Protein 8ZXK (pdb70)

Nearest PDB structures (foldseek):
  8zw8-assembly1_B  TM=9.948E-01  e=1.947E-59  Myroides profundi
  2wit-assembly1_C  TM=9.450E-01  e=7.156E-29  Corynebacterium glutamicum
  4c7r-assembly1_C  TM=9.406E-01  e=2.199E-28  Corynebacterium glutamicum
  4doj-assembly1_C  TM=9.484E-01  e=4.784E-28  Corynebacterium glutamicum
  4llh-assembly1_B  TM=9.211E-01  e=1.674E-24  Corynebacterium glutamicum ATCC 13032

Structure (mmCIF, N/CA/C/O backbone):
data_8ZXK
#
_entry.id   8ZXK
#
_cell.length_a   1.00
_cell.length_b   1.00
_cell.length_c   1.00
_cell.angle_alpha   90.00
_cell.angle_beta   90.00
_cell.angle_gamma   90.00
#
_symmetry.space_group_name_H-M   'P 1'
#
loop_
_entity.id
_entity.type
_entity.pdbx_description
1 polymer 'Trimethylamine transporter'
2 non-polymer N,N-dimethylmethanamine
#
loop_
_atom_site.group_PDB
_atom_site.id
_atom_site.type_symbol
_atom_site.label_atom_id
_atom_site.label_alt_id
_atom_site.label_comp_id
_atom_site.label_asym_id
_atom_site.label_entity_id
_atom_site.label_seq_id
_atom_site.pdbx_PDB_ins_code
_atom_site.Cartn_x
_atom_site.Cartn_y
_atom_site.Cartn_z
_atom_site.occupancy
_atom_site.B_iso_or_equiv
_atom_site.auth_seq_id
_atom_site.auth_comp_id
_atom_site.auth_asym_id
_atom_site.auth_atom_id
_atom_site.pdbx_PDB_model_num
ATOM 1 N N . ASN A 1 10 ? 80.560 141.074 120.395 1.00 21.77 10 ASN A N 1
ATOM 2 C CA . ASN A 1 10 ? 81.956 141.391 120.672 1.00 23.01 10 ASN A CA 1
ATOM 3 C C . ASN A 1 10 ? 82.485 140.563 121.838 1.00 22.29 10 ASN A C 1
ATOM 4 O O . ASN A 1 10 ? 82.554 141.038 122.971 1.00 21.74 10 ASN A O 1
ATOM 9 N N . LEU A 1 11 ? 82.857 139.319 121.549 1.00 22.36 11 LEU A N 1
ATOM 10 C CA . LEU A 1 11 ? 83.375 138.378 122.537 1.00 22.20 11 LEU A CA 1
ATOM 11 C C . LEU A 1 11 ? 84.617 137.680 121.998 1.00 20.68 11 LEU A C 1
ATOM 12 O O . LEU A 1 11 ? 84.752 136.456 122.055 1.00 21.30 11 LEU A O 1
ATOM 17 N N . VAL A 1 12 ? 85.549 138.463 121.456 1.00 16.52 12 VAL A N 1
ATOM 18 C CA . VAL A 1 12 ? 86.765 137.903 120.877 1.00 18.05 12 VAL A CA 1
ATOM 19 C C . VAL A 1 12 ? 87.651 137.386 122.001 1.00 17.58 12 VAL A C 1
ATOM 20 O O . VAL A 1 12 ? 88.311 138.165 122.697 1.00 16.31 12 VAL A O 1
ATOM 24 N N . ILE A 1 13 ? 87.673 136.065 122.181 1.00 16.75 13 ILE A N 1
ATOM 25 C CA . ILE A 1 13 ? 88.411 135.416 123.257 1.00 17.29 13 ILE A CA 1
ATOM 26 C C . ILE A 1 13 ? 88.999 134.112 122.735 1.00 17.66 13 ILE A C 1
ATOM 27 O O . ILE A 1 13 ? 88.621 133.608 121.676 1.00 18.30 13 ILE A O 1
ATOM 32 N N . ASN A 1 14 ? 89.942 133.569 123.502 1.00 17.16 14 ASN A N 1
ATOM 33 C CA . ASN A 1 14 ? 90.385 132.198 123.319 1.00 14.79 14 ASN A CA 1
ATOM 34 C C . ASN A 1 14 ? 89.640 131.344 124.331 1.00 16.68 14 ASN A C 1
ATOM 35 O O . ASN A 1 14 ? 89.878 131.494 125.540 1.00 17.55 14 ASN A O 1
ATOM 40 N N . PRO A 1 15 ? 88.727 130.472 123.908 1.00 18.59 15 PRO A N 1
ATOM 41 C CA . PRO A 1 15 ? 87.833 129.800 124.865 1.00 14.78 15 PRO A CA 1
ATOM 42 C C . PRO A 1 15 ? 88.604 129.044 125.935 1.00 14.56 15 PRO A C 1
ATOM 43 O O . PRO A 1 15 ? 88.459 129.357 127.128 1.00 14.79 15 PRO A O 1
ATOM 47 N N . PRO A 1 16 ? 89.460 128.052 125.577 1.00 16.34 16 PRO A N 1
ATOM 48 C CA . PRO A 1 16 ? 90.095 127.276 126.646 1.00 15.58 16 PRO A CA 1
ATOM 49 C C . PRO A 1 16 ? 91.363 127.936 127.157 1.00 14.35 16 PRO A C 1
ATOM 50 O O . PRO A 1 16 ? 92.353 127.263 127.458 1.00 16.02 16 PRO A O 1
ATOM 54 N N . VAL A 1 17 ? 91.333 129.262 127.259 1.00 12.83 17 VAL A N 1
ATOM 55 C CA . VAL A 1 17 ? 92.310 130.031 128.019 1.00 12.89 17 VAL A CA 1
ATOM 56 C C . VAL A 1 17 ? 91.519 130.980 128.904 1.00 12.82 17 VAL A C 1
ATOM 57 O O . VAL A 1 17 ? 91.669 130.984 130.129 1.00 15.75 17 VAL A O 1
ATOM 61 N N . PHE A 1 18 ? 90.655 131.777 128.271 1.00 13.95 18 PHE A N 1
ATOM 62 C CA . PHE A 1 18 ? 89.821 132.729 128.996 1.00 17.85 18 PHE A CA 1
ATOM 63 C C . PHE A 1 18 ? 88.923 132.019 130.001 1.00 19.46 18 PHE A C 1
ATOM 64 O O . PHE A 1 18 ? 88.921 132.351 131.195 1.00 16.08 18 PHE A O 1
ATOM 72 N N . ILE A 1 19 ? 88.166 131.020 129.536 1.00 17.91 19 ILE A N 1
ATOM 73 C CA . ILE A 1 19 ? 87.224 130.332 130.415 1.00 16.49 19 ILE A CA 1
ATOM 74 C C . ILE A 1 19 ? 87.963 129.621 131.539 1.00 13.43 19 ILE A C 1
ATOM 75 O O . ILE A 1 19 ? 87.558 129.686 132.705 1.00 14.08 19 ILE A O 1
ATOM 80 N N . THR A 1 20 ? 89.060 128.937 131.211 1.00 10.23 20 THR A N 1
ATOM 81 C CA . THR A 1 20 ? 89.792 128.185 132.225 1.00 14.55 20 THR A CA 1
ATOM 82 C C . THR A 1 20 ? 90.400 129.111 133.273 1.00 15.07 20 THR A C 1
ATOM 83 O O . THR A 1 20 ? 90.304 128.848 134.478 1.00 13.63 20 THR A O 1
ATOM 87 N N . SER A 1 21 ? 91.037 130.201 132.834 1.00 13.83 21 SER A N 1
ATOM 88 C CA . SER A 1 21 ? 91.646 131.127 133.780 1.00 13.01 21 SER A CA 1
ATOM 89 C C . SER A 1 21 ? 90.595 131.761 134.678 1.00 13.75 21 SER A C 1
ATOM 90 O O . SER A 1 21 ? 90.798 131.880 135.894 1.00 10.43 21 SER A O 1
ATOM 93 N N . ILE A 1 22 ? 89.458 132.162 134.102 1.00 13.00 22 ILE A N 1
ATOM 94 C CA . ILE A 1 22 ? 88.379 132.711 134.917 1.00 14.72 22 ILE A CA 1
ATOM 95 C C . ILE A 1 22 ? 87.897 131.676 135.923 1.00 15.87 22 ILE A C 1
ATOM 96 O O . ILE A 1 22 ? 87.647 131.995 137.091 1.00 11.03 22 ILE A O 1
ATOM 101 N N . LEU A 1 23 ? 87.762 130.420 135.491 1.00 16.99 23 LEU A N 1
ATOM 102 C CA . LEU A 1 23 ? 87.267 129.379 136.384 1.00 17.58 23 LEU A CA 1
ATOM 103 C C . LEU A 1 23 ? 88.212 129.163 137.560 1.00 15.71 23 LEU A C 1
ATOM 104 O O . LEU A 1 23 ? 87.772 129.087 138.711 1.00 17.55 23 LEU A O 1
ATOM 109 N N . LEU A 1 24 ? 89.519 129.069 137.295 1.00 11.03 24 LEU A N 1
ATOM 110 C CA . LEU A 1 24 ? 90.462 128.888 138.398 1.00 11.86 24 LEU A CA 1
ATOM 111 C C . LEU A 1 24 ? 90.495 130.104 139.318 1.00 15.97 24 LEU A C 1
ATOM 112 O O . LEU A 1 24 ? 90.567 129.956 140.546 1.00 15.71 24 LEU A O 1
ATOM 117 N N . ILE A 1 25 ? 90.444 131.314 138.753 1.00 16.06 25 ILE A N 1
ATOM 118 C CA . ILE A 1 25 ? 90.480 132.516 139.583 1.00 13.80 25 ILE A CA 1
ATOM 119 C C . ILE A 1 25 ? 89.259 132.568 140.495 1.00 16.18 25 ILE A C 1
ATOM 120 O O . ILE A 1 25 ? 89.372 132.810 141.703 1.00 15.34 25 ILE A O 1
ATOM 125 N N . VAL A 1 26 ? 88.074 132.313 139.933 1.00 13.13 26 VAL A N 1
ATOM 126 C CA . VAL A 1 26 ? 86.852 132.336 140.730 1.00 12.86 26 VAL A CA 1
ATOM 127 C C . VAL A 1 26 ? 86.848 131.205 141.749 1.00 10.40 26 VAL A C 1
ATOM 128 O O . VAL A 1 26 ? 86.370 131.380 142.874 1.00 12.71 26 VAL A O 1
ATOM 132 N N . ALA A 1 27 ? 87.380 130.034 141.387 1.00 7.74 27 ALA A N 1
ATOM 133 C CA . ALA A 1 27 ? 87.439 128.929 142.335 1.00 10.35 27 ALA A CA 1
ATOM 134 C C . ALA A 1 27 ? 88.319 129.273 143.528 1.00 10.04 27 ALA A C 1
ATOM 135 O O . ALA A 1 27 ? 87.946 129.012 144.677 1.00 11.30 27 ALA A O 1
ATOM 137 N N . LEU A 1 28 ? 89.487 129.869 143.278 1.00 10.12 28 LEU A N 1
ATOM 138 C CA . LEU A 1 28 ? 90.349 130.259 144.389 1.00 13.03 28 LEU A CA 1
ATOM 139 C C . LEU A 1 28 ? 89.692 131.353 145.223 1.00 12.10 28 LEU A C 1
ATOM 140 O O . LEU A 1 28 ? 89.781 131.340 146.457 1.00 9.90 28 LEU A O 1
ATOM 145 N N . ILE A 1 29 ? 89.021 132.306 144.571 1.00 11.57 29 ILE A N 1
ATOM 146 C CA . ILE A 1 29 ? 88.346 133.372 145.309 1.00 12.43 29 ILE A CA 1
ATOM 147 C C . ILE A 1 29 ? 87.285 132.787 146.234 1.00 13.77 29 ILE A C 1
ATOM 148 O O . ILE A 1 29 ? 87.192 133.153 147.413 1.00 13.27 29 ILE A O 1
ATOM 153 N N . LEU A 1 30 ? 86.476 131.860 145.711 1.00 12.82 30 LEU A N 1
ATOM 154 C CA . LEU A 1 30 ? 85.435 131.226 146.513 1.00 13.45 30 LEU A CA 1
ATOM 155 C C . LEU A 1 30 ? 86.030 130.402 147.647 1.00 13.80 30 LEU A C 1
ATOM 156 O O . LEU A 1 30 ? 85.501 130.406 148.764 1.00 15.14 30 LEU A O 1
ATOM 161 N N . THR A 1 31 ? 87.122 129.684 147.379 1.00 12.53 31 THR A N 1
ATOM 162 C CA . THR A 1 31 ? 87.787 128.933 148.438 1.00 15.62 31 THR A CA 1
ATOM 163 C C . THR A 1 31 ? 88.275 129.864 149.540 1.00 16.96 31 THR A C 1
ATOM 164 O O . THR A 1 31 ? 88.156 129.551 150.731 1.00 17.06 31 THR A O 1
ATOM 168 N N . CYS A 1 32 ? 88.816 131.022 149.160 1.00 16.78 32 CYS A N 1
ATOM 169 C CA . CYS A 1 32 ? 89.339 131.957 150.150 1.00 15.69 32 CYS A CA 1
ATOM 170 C C . CYS A 1 32 ? 88.224 132.580 150.982 1.00 18.08 32 CYS A C 1
ATOM 171 O O . CYS A 1 32 ? 88.367 132.726 152.201 1.00 19.58 32 CYS A O 1
ATOM 174 N N . VAL A 1 33 ? 87.110 132.958 150.354 1.00 17.00 33 VAL A N 1
ATOM 175 C CA . VAL A 1 33 ? 86.061 133.632 151.117 1.00 16.16 33 VAL A CA 1
ATOM 176 C C . VAL A 1 33 ? 85.232 132.643 151.936 1.00 17.08 33 VAL A C 1
ATOM 177 O O . VAL A 1 33 ? 84.986 132.881 153.124 1.00 18.81 33 VAL A O 1
ATOM 181 N N . LEU A 1 34 ? 84.805 131.529 151.337 1.00 17.45 34 LEU A N 1
ATOM 182 C CA . LEU A 1 34 ? 83.936 130.585 152.028 1.00 18.30 34 LEU A CA 1
ATOM 183 C C . LEU A 1 34 ? 84.652 129.812 153.126 1.00 19.14 34 LEU A C 1
ATOM 184 O O . LEU A 1 34 ? 83.987 129.289 154.026 1.00 21.03 34 LEU A O 1
ATOM 189 N N . PHE A 1 35 ? 85.984 129.725 153.075 1.00 15.66 35 PHE A N 1
ATOM 190 C CA . PHE A 1 35 ? 86.793 129.023 154.072 1.00 16.28 35 PHE A CA 1
ATOM 191 C C . PHE A 1 35 ? 87.729 130.043 154.712 1.00 17.68 35 PHE A C 1
ATOM 192 O O . PHE A 1 35 ? 88.909 130.130 154.341 1.00 19.38 35 PHE A O 1
ATOM 200 N N . PRO A 1 36 ? 87.237 130.841 155.672 1.00 17.20 36 PRO A N 1
ATOM 201 C CA . PRO A 1 36 ? 88.087 131.875 156.283 1.00 16.84 36 PRO A CA 1
ATOM 202 C C . PRO A 1 36 ? 89.332 131.320 156.959 1.00 17.74 36 PRO A C 1
ATOM 203 O O . PRO A 1 36 ? 90.453 131.715 156.626 1.00 20.28 36 PRO A O 1
ATOM 207 N N . GLU A 1 37 ? 89.146 130.407 157.912 1.00 19.43 37 GLU A N 1
ATOM 208 C CA . GLU A 1 37 ? 90.253 129.921 158.725 1.00 22.14 37 GLU A CA 1
ATOM 209 C C . GLU A 1 37 ? 90.954 128.706 158.134 1.00 21.17 37 GLU A C 1
ATOM 210 O O . GLU A 1 37 ? 92.135 128.491 158.427 1.00 18.09 37 GLU A O 1
ATOM 216 N N . LYS A 1 38 ? 90.260 127.904 157.324 1.00 16.68 38 LYS A N 1
ATOM 217 C CA . LYS A 1 38 ? 90.905 126.750 156.705 1.00 17.52 38 LYS A CA 1
ATOM 218 C C . LYS A 1 38 ? 91.978 127.185 155.715 1.00 19.92 38 LYS A C 1
ATOM 219 O O . LYS A 1 38 ? 93.073 126.608 155.679 1.00 20.25 38 LYS A O 1
ATOM 225 N N . VAL A 1 39 ? 91.685 128.207 154.908 1.00 16.49 39 VAL A N 1
ATOM 226 C CA . VAL A 1 39 ? 92.668 128.705 153.953 1.00 14.91 39 VAL A CA 1
ATOM 227 C C . VAL A 1 39 ? 93.842 129.352 154.679 1.00 16.23 39 VAL A C 1
ATOM 228 O O . VAL A 1 39 ? 94.994 129.235 154.238 1.00 16.97 39 VAL A O 1
ATOM 232 N N . GLY A 1 40 ? 93.583 130.010 155.812 1.00 12.23 40 GLY A N 1
ATOM 233 C CA . GLY A 1 40 ? 94.625 130.666 156.581 1.00 13.32 40 GLY A CA 1
ATOM 234 C C . GLY A 1 40 ? 95.641 129.720 157.180 1.00 16.59 40 GLY A C 1
ATOM 235 O O . GLY A 1 40 ? 96.697 130.177 157.633 1.00 19.42 40 GLY A O 1
ATOM 236 N N . VAL A 1 41 ? 95.344 128.424 157.210 1.00 13.50 41 VAL A N 1
ATOM 237 C CA . VAL A 1 41 ? 96.323 127.419 157.596 1.00 13.93 41 VAL A CA 1
ATOM 238 C C . VAL A 1 41 ? 96.782 126.575 156.412 1.00 14.28 41 VAL A C 1
ATOM 239 O O . VAL A 1 41 ? 97.894 126.027 156.461 1.00 16.07 41 VAL A O 1
ATOM 243 N N . TRP A 1 42 ? 95.977 126.457 155.353 1.00 15.59 42 TRP A N 1
ATOM 244 C CA . TRP A 1 42 ? 96.403 125.682 154.192 1.00 15.33 42 TRP A CA 1
ATOM 245 C C . TRP A 1 42 ? 97.466 126.423 153.388 1.00 14.09 42 TRP A C 1
ATOM 246 O O . TRP A 1 42 ? 98.473 125.830 152.984 1.00 14.18 42 TRP A O 1
ATOM 257 N N . PHE A 1 43 ? 97.257 127.717 153.136 1.00 14.24 43 PHE A N 1
ATOM 258 C CA . PHE A 1 43 ? 98.214 128.473 152.328 1.00 12.59 43 PHE A CA 1
ATOM 259 C C . PHE A 1 43 ? 99.598 128.582 152.955 1.00 12.73 43 PHE A C 1
ATOM 260 O O . PHE A 1 43 ? 100.588 128.343 152.241 1.00 11.74 43 PHE A O 1
ATOM 268 N N . PRO A 1 44 ? 99.761 128.957 154.232 1.00 12.23 44 PRO A N 1
ATOM 269 C CA . PRO A 1 44 ? 101.126 129.005 154.783 1.00 12.48 44 PRO A CA 1
ATOM 270 C C . PRO A 1 44 ? 101.832 127.662 154.746 1.00 11.06 44 PRO A C 1
ATOM 271 O O . PRO A 1 44 ? 103.037 127.608 154.472 1.00 10.18 44 PRO A O 1
ATOM 275 N N . ALA A 1 45 ? 101.105 126.569 154.988 1.00 10.53 45 ALA A N 1
ATOM 276 C CA . ALA A 1 45 ? 101.715 125.245 154.928 1.00 9.83 45 ALA A CA 1
ATOM 277 C C . ALA A 1 45 ? 102.172 124.908 153.515 1.00 8.40 45 ALA A C 1
ATOM 278 O O . ALA A 1 45 ? 103.277 124.388 153.323 1.00 10.03 45 ALA A O 1
ATOM 280 N N . ALA A 1 46 ? 101.336 125.192 152.514 1.00 5.30 46 ALA A N 1
ATOM 281 C CA . ALA A 1 46 ? 101.717 124.912 151.133 1.00 5.46 46 ALA A CA 1
ATOM 282 C C . ALA A 1 46 ? 102.906 125.760 150.704 1.00 7.90 46 ALA A C 1
ATOM 283 O O . ALA A 1 46 ? 103.816 125.265 150.028 1.00 10.60 46 ALA A O 1
ATOM 285 N N . GLN A 1 47 ? 102.915 127.040 151.084 1.00 9.15 47 GLN A N 1
ATOM 286 C CA . GLN A 1 47 ? 104.045 127.899 150.748 1.00 6.53 47 GLN A CA 1
ATOM 287 C C . GLN A 1 47 ? 105.324 127.410 151.411 1.00 6.16 47 GLN A C 1
ATOM 288 O O . GLN A 1 47 ? 106.386 127.380 150.778 1.00 6.01 47 GLN A O 1
ATOM 294 N N . LEU A 1 48 ? 105.243 127.018 152.686 1.00 6.57 48 LEU A N 1
ATOM 295 C CA . LEU A 1 48 ? 106.416 126.489 153.372 1.00 5.12 48 LEU A CA 1
ATOM 296 C C . LEU A 1 48 ? 106.918 125.219 152.704 1.00 6.99 48 LEU A C 1
ATOM 297 O O . LEU A 1 48 ? 108.127 125.048 152.513 1.00 6.78 48 LEU A O 1
ATOM 302 N N . ALA A 1 49 ? 106.005 124.317 152.338 1.00 6.31 49 ALA A N 1
ATOM 303 C CA . ALA A 1 49 ? 106.408 123.080 151.679 1.00 5.22 49 ALA A CA 1
ATOM 304 C C . ALA A 1 49 ? 107.099 123.366 150.354 1.00 4.08 49 ALA A C 1
ATOM 305 O O . ALA A 1 49 ? 108.174 122.823 150.071 1.00 9.50 49 ALA A O 1
ATOM 307 N N . VAL A 1 50 ? 106.506 124.239 149.535 1.00 3.63 50 VAL A N 1
ATOM 308 C CA . VAL A 1 50 ? 107.079 124.534 148.224 1.00 3.89 50 VAL A CA 1
ATOM 309 C C . VAL A 1 50 ? 108.448 125.184 148.376 1.00 1.53 50 VAL A C 1
ATOM 310 O O . VAL A 1 50 ? 109.413 124.800 147.705 1.00 0.21 50 VAL A O 1
ATOM 314 N N . THR A 1 51 ? 108.558 126.172 149.269 1.00 4.24 51 THR A N 1
ATOM 315 C CA . THR A 1 51 ? 109.833 126.857 149.456 1.00 3.11 51 THR A CA 1
ATOM 316 C C . THR A 1 51 ? 110.902 125.897 149.958 1.00 4.46 51 THR A C 1
ATOM 317 O O . THR A 1 51 ? 111.995 125.821 149.389 1.00 3.85 51 THR A O 1
ATOM 321 N N . SER A 1 52 ? 110.587 125.120 150.998 1.00 4.94 52 SER A N 1
ATOM 322 C CA . SER A 1 52 ? 111.572 124.211 151.570 1.00 0.15 52 SER A CA 1
ATOM 323 C C . SER A 1 52 ? 112.014 123.161 150.560 1.00 3.45 52 SER A C 1
ATOM 324 O O . SER A 1 52 ? 113.201 122.820 150.490 1.00 6.91 52 SER A O 1
ATOM 327 N N . ASN A 1 53 ? 111.081 122.637 149.764 1.00 2.38 53 ASN A N 1
ATOM 328 C CA . ASN A 1 53 ? 111.416 121.552 148.855 1.00 0.85 53 ASN A CA 1
ATOM 329 C C . ASN A 1 53 ? 112.042 122.022 147.548 1.00 4.13 53 ASN A C 1
ATOM 330 O O . ASN A 1 53 ? 112.740 121.232 146.903 1.00 5.64 53 ASN A O 1
ATOM 335 N N . PHE A 1 54 ? 111.822 123.277 147.133 1.00 2.48 54 PHE A N 1
ATOM 336 C CA . PHE A 1 54 ? 112.273 123.705 145.814 1.00 0.00 54 PHE A CA 1
ATOM 337 C C . PHE A 1 54 ? 113.001 125.046 145.834 1.00 1.98 54 PHE A C 1
ATOM 338 O O . PHE A 1 54 ? 113.087 125.709 144.794 1.00 8.40 54 PHE A O 1
ATOM 346 N N . GLY A 1 55 ? 113.539 125.462 146.981 1.00 0.00 55 GLY A N 1
ATOM 347 C CA . GLY A 1 55 ? 114.415 126.619 146.977 1.00 0.15 55 GLY A CA 1
ATOM 348 C C . GLY A 1 55 ? 115.658 126.392 146.143 1.00 1.37 55 GLY A C 1
ATOM 349 O O . GLY A 1 55 ? 116.116 127.291 145.431 1.00 8.33 55 GLY A O 1
ATOM 350 N N . TRP A 1 56 ? 116.217 125.183 146.214 1.00 0.09 56 TRP A N 1
ATOM 351 C CA . TRP A 1 56 ? 117.346 124.836 145.362 1.00 0.00 56 TRP A CA 1
ATOM 352 C C . TRP A 1 56 ? 116.963 124.926 143.892 1.00 2.36 56 TRP A C 1
ATOM 353 O O . TRP A 1 56 ? 117.758 125.379 143.063 1.00 2.54 56 TRP A O 1
ATOM 364 N N . PHE A 1 57 ? 115.744 124.501 143.550 1.00 0.00 57 PHE A N 1
ATOM 365 C CA . PHE A 1 57 ? 115.315 124.564 142.158 1.00 0.22 57 PHE A CA 1
ATOM 366 C C . PHE A 1 57 ? 115.138 126.002 141.696 1.00 2.19 57 PHE A C 1
ATOM 367 O O . PHE A 1 57 ? 115.495 126.339 140.565 1.00 5.30 57 PHE A O 1
ATOM 375 N N . PHE A 1 58 ? 114.576 126.862 142.548 1.00 1.07 58 PHE A N 1
ATOM 376 C CA . PHE A 1 58 ? 114.468 128.277 142.198 1.00 0.86 58 PHE A CA 1
ATOM 377 C C . PHE A 1 58 ? 115.845 128.903 142.003 1.00 1.49 58 PHE A C 1
ATOM 378 O O . PHE A 1 58 ? 116.057 129.681 141.062 1.00 3.88 58 PHE A O 1
ATOM 386 N N . VAL A 1 59 ? 116.790 128.576 142.888 1.00 0.00 59 VAL A N 1
ATOM 387 C CA . VAL A 1 59 ? 118.150 129.097 142.769 1.00 0.49 59 VAL A CA 1
ATOM 388 C C . VAL A 1 59 ? 118.777 128.642 141.457 1.00 2.24 59 VAL A C 1
ATOM 389 O O . VAL A 1 59 ? 119.367 129.440 140.714 1.00 3.96 59 VAL A O 1
ATOM 393 N N . VAL A 1 60 ? 118.645 127.351 141.148 1.00 0.00 60 VAL A N 1
ATOM 394 C CA . VAL A 1 60 ? 119.194 126.808 139.911 1.00 0.00 60 VAL A CA 1
ATOM 395 C C . VAL A 1 60 ? 118.547 127.473 138.705 1.00 0.23 60 VAL A C 1
ATOM 396 O O . VAL A 1 60 ? 119.226 127.816 137.733 1.00 5.07 60 VAL A O 1
ATOM 400 N N . THR A 1 61 ? 117.229 127.670 138.750 1.00 4.53 61 THR A N 1
ATOM 401 C CA . THR A 1 61 ? 116.522 128.266 137.623 1.00 0.00 61 THR A CA 1
ATOM 402 C C . THR A 1 61 ? 116.998 129.688 137.361 1.00 2.32 61 THR A C 1
ATOM 403 O O . THR A 1 61 ? 117.297 130.050 136.218 1.00 0.00 61 THR A O 1
ATOM 407 N N . VAL A 1 62 ? 117.078 130.513 138.408 1.00 4.49 62 VAL A N 1
ATOM 408 C CA . VAL A 1 62 ? 117.479 131.901 138.193 1.00 0.00 62 VAL A CA 1
ATOM 409 C C . VAL A 1 62 ? 118.933 131.976 137.739 1.00 4.40 62 VAL A C 1
ATOM 410 O O . VAL A 1 62 ? 119.278 132.769 136.851 1.00 1.70 62 VAL A O 1
ATOM 414 N N . ASN A 1 63 ? 119.806 131.139 138.311 1.00 0.00 63 ASN A N 1
ATOM 415 C CA . ASN A 1 63 ? 121.201 131.140 137.886 1.00 0.07 63 ASN A CA 1
ATOM 416 C C . ASN A 1 63 ? 121.341 130.696 136.436 1.00 0.00 63 ASN A C 1
ATOM 417 O O . ASN A 1 63 ? 122.103 131.296 135.670 1.00 0.00 63 ASN A O 1
ATOM 422 N N . VAL A 1 64 ? 120.610 129.652 136.042 1.00 4.68 64 VAL A N 1
ATOM 423 C CA . VAL A 1 64 ? 120.679 129.158 134.673 1.00 1.66 64 VAL A CA 1
ATOM 424 C C . VAL A 1 64 ? 120.142 130.199 133.702 1.00 0.21 64 VAL A C 1
ATOM 425 O O . VAL A 1 64 ? 120.702 130.398 132.621 1.00 4.86 64 VAL A O 1
ATOM 429 N N . ILE A 1 65 ? 119.058 130.885 134.069 1.00 2.62 65 ILE A N 1
ATOM 430 C CA . ILE A 1 65 ? 118.499 131.908 133.189 1.00 0.00 65 ILE A CA 1
ATOM 431 C C . ILE A 1 65 ? 119.478 133.064 133.014 1.00 0.00 65 ILE A C 1
ATOM 432 O O . ILE A 1 65 ? 119.681 133.556 131.897 1.00 5.99 65 ILE A O 1
ATOM 437 N N . LEU A 1 66 ? 120.103 133.517 134.104 1.00 0.00 66 LEU A N 1
ATOM 438 C CA . LEU A 1 66 ? 121.068 134.608 133.984 1.00 0.14 66 LEU A CA 1
ATOM 439 C C . LEU A 1 66 ? 122.284 134.191 133.163 1.00 0.00 66 LEU A C 1
ATOM 440 O O . LEU A 1 66 ? 122.762 134.956 132.313 1.00 4.66 66 LEU A O 1
ATOM 445 N N . ILE A 1 67 ? 122.796 132.981 133.401 1.00 3.24 67 ILE A N 1
ATOM 446 C CA . ILE A 1 67 ? 123.939 132.488 132.639 1.00 2.37 67 ILE A CA 1
ATOM 447 C C . ILE A 1 67 ? 123.577 132.353 131.167 1.00 4.15 67 ILE A C 1
ATOM 448 O O . ILE A 1 67 ? 124.383 132.660 130.285 1.00 7.05 67 ILE A O 1
ATOM 453 N N . PHE A 1 68 ? 122.356 131.900 130.879 1.00 2.34 68 PHE A N 1
ATOM 454 C CA . PHE A 1 68 ? 121.906 131.776 129.499 1.00 2.01 68 PHE A CA 1
ATOM 455 C C . PHE A 1 68 ? 121.799 133.136 128.825 1.00 1.90 68 PHE A C 1
ATOM 456 O O . PHE A 1 68 ? 122.159 133.280 127.654 1.00 8.92 68 PHE A O 1
ATOM 464 N N . ALA A 1 69 ? 121.293 134.143 129.540 1.00 2.21 69 ALA A N 1
ATOM 465 C CA . ALA A 1 69 ? 121.224 135.484 128.969 1.00 1.97 69 ALA A CA 1
ATOM 466 C C . ALA A 1 69 ? 122.616 136.023 128.665 1.00 4.55 69 ALA A C 1
ATOM 467 O O . ALA A 1 69 ? 122.855 136.584 127.586 1.00 9.68 69 ALA A O 1
ATOM 469 N N . ILE A 1 70 ? 123.555 135.845 129.598 1.00 5.26 70 ILE A N 1
ATOM 470 C CA . ILE A 1 70 ? 124.919 136.318 129.374 1.00 5.89 70 ILE A CA 1
ATOM 471 C C . ILE A 1 70 ? 125.558 135.577 128.205 1.00 6.00 70 ILE A C 1
ATOM 472 O O . ILE A 1 70 ? 126.246 136.177 127.370 1.00 7.62 70 ILE A O 1
ATOM 477 N N . TYR A 1 71 ? 125.338 134.263 128.124 1.00 6.20 71 TYR A N 1
ATOM 478 C CA . TYR A 1 71 ? 125.895 133.472 127.032 1.00 6.08 71 TYR A CA 1
ATOM 479 C C . TYR A 1 71 ? 125.315 133.895 125.690 1.00 7.57 71 TYR A C 1
ATOM 480 O O . TYR A 1 71 ? 126.049 134.032 124.706 1.00 12.89 71 TYR A O 1
ATOM 489 N N . LEU A 1 72 ? 123.999 134.118 125.631 1.00 8.68 72 LEU A N 1
ATOM 490 C CA . LEU A 1 72 ? 123.378 134.589 124.399 1.00 7.88 72 LEU A CA 1
ATOM 491 C C . LEU A 1 72 ? 123.900 135.961 124.004 1.00 10.95 72 LEU A C 1
ATOM 492 O O . LEU A 1 72 ? 123.992 136.270 122.811 1.00 15.50 72 LEU A O 1
ATOM 497 N N . ALA A 1 73 ? 124.236 136.799 124.987 1.00 8.90 73 ALA A N 1
ATOM 498 C CA . ALA A 1 73 ? 124.830 138.092 124.669 1.00 9.45 73 ALA A CA 1
ATOM 499 C C . ALA A 1 73 ? 126.176 137.930 123.973 1.00 11.78 73 ALA A C 1
ATOM 500 O O . ALA A 1 73 ? 126.483 138.659 123.024 1.00 15.72 73 ALA A O 1
ATOM 502 N N . PHE A 1 74 ? 126.992 136.977 124.422 1.00 9.45 74 PHE A N 1
ATOM 503 C CA . PHE A 1 74 ? 128.363 136.844 123.944 1.00 8.87 74 PHE A CA 1
ATOM 504 C C . PHE A 1 74 ? 128.580 135.597 123.092 1.00 10.90 74 PHE A C 1
ATOM 505 O O . PHE A 1 74 ? 129.714 135.123 122.974 1.00 13.58 74 PHE A O 1
ATOM 513 N N . SER A 1 75 ? 127.524 135.054 122.498 1.00 12.49 75 SER A N 1
ATOM 514 C CA . SER A 1 75 ? 127.642 133.932 121.584 1.00 13.92 75 SER A CA 1
ATOM 515 C C . SER A 1 75 ? 127.499 134.423 120.146 1.00 15.23 75 SER A C 1
ATOM 516 O O . SER A 1 75 ? 127.438 135.626 119.876 1.00 16.40 75 SER A O 1
ATOM 519 N N . LYS A 1 76 ? 127.449 133.479 119.203 1.00 13.44 76 LYS A N 1
ATOM 520 C CA . LYS A 1 76 ? 127.183 133.831 117.814 1.00 14.03 76 LYS A CA 1
ATOM 521 C C . LYS A 1 76 ? 125.768 134.359 117.619 1.00 15.57 76 LYS A C 1
ATOM 522 O O . LYS A 1 76 ? 125.501 135.025 116.614 1.00 16.07 76 LYS A O 1
ATOM 528 N N . PHE A 1 77 ? 124.861 134.076 118.555 1.00 14.05 77 PHE A N 1
ATOM 529 C CA . PHE A 1 77 ? 123.499 134.587 118.490 1.00 12.75 77 PHE A CA 1
ATOM 530 C C . PHE A 1 77 ? 123.399 136.058 118.868 1.00 13.97 77 PHE A C 1
ATOM 531 O O . PHE A 1 77 ? 122.331 136.653 118.688 1.00 14.05 77 PHE A O 1
ATOM 539 N N . GLY A 1 78 ? 124.474 136.655 119.385 1.00 11.26 78 GLY A N 1
ATOM 540 C CA . GLY A 1 78 ? 124.438 138.057 119.760 1.00 10.04 78 GLY A CA 1
ATOM 541 C C . GLY A 1 78 ? 124.300 139.006 118.590 1.00 15.80 78 GLY A C 1
ATOM 542 O O . GLY A 1 78 ? 123.871 140.149 118.780 1.00 14.51 78 GLY A O 1
ATOM 543 N N . ARG A 1 79 ? 124.656 138.562 117.385 1.00 19.25 79 ARG A N 1
ATOM 544 C CA . ARG A 1 79 ? 124.519 139.389 116.194 1.00 17.90 79 ARG A CA 1
ATOM 545 C C . ARG A 1 79 ? 123.112 139.363 115.613 1.00 17.97 79 ARG A C 1
ATOM 546 O O . ARG A 1 79 ? 122.804 140.190 114.748 1.00 19.90 79 ARG A O 1
ATOM 554 N N . ILE A 1 80 ? 122.259 138.441 116.059 1.00 13.51 80 ILE A N 1
ATOM 555 C CA . ILE A 1 80 ? 120.896 138.366 115.550 1.00 12.54 80 ILE A CA 1
ATOM 556 C C . ILE A 1 80 ? 120.126 139.602 115.991 1.00 12.60 80 ILE A C 1
ATOM 557 O O . ILE A 1 80 ? 120.156 139.988 117.166 1.00 16.77 80 ILE A O 1
ATOM 562 N N . ARG A 1 81 ? 119.431 140.229 115.048 1.00 10.94 81 ARG A N 1
ATOM 563 C CA . ARG A 1 81 ? 118.714 141.472 115.291 1.00 10.56 81 ARG A CA 1
ATOM 564 C C . ARG A 1 81 ? 117.219 141.195 115.349 1.00 13.44 81 ARG A C 1
ATOM 565 O O . ARG A 1 81 ? 116.668 140.549 114.453 1.00 14.26 81 ARG A O 1
ATOM 573 N N . LEU A 1 82 ? 116.571 141.683 116.404 1.00 14.35 82 LEU A N 1
ATOM 574 C CA . LEU A 1 82 ? 115.137 141.482 116.562 1.00 11.49 82 LEU A CA 1
ATOM 575 C C . LEU A 1 82 ? 114.380 142.236 115.477 1.00 13.19 82 LEU A C 1
ATOM 576 O O . LEU A 1 82 ? 114.675 143.400 115.193 1.00 16.05 82 LEU A O 1
ATOM 581 N N . GLY A 1 83 ? 113.399 141.570 114.873 1.00 13.46 83 GLY A N 1
ATOM 582 C CA . GLY A 1 83 ? 112.667 142.154 113.770 1.00 13.54 83 GLY A CA 1
ATOM 583 C C . GLY A 1 83 ? 113.346 142.048 112.426 1.00 13.28 83 GLY A C 1
ATOM 584 O O . GLY A 1 83 ? 112.925 142.727 111.483 1.00 19.16 83 GLY A O 1
ATOM 585 N N . GLY A 1 84 ? 114.382 141.223 112.304 1.00 11.33 84 GLY A N 1
ATOM 586 C CA . GLY A 1 84 ? 115.107 141.095 111.058 1.00 17.32 84 GLY A CA 1
ATOM 587 C C . GLY A 1 84 ? 116.230 142.103 110.931 1.00 18.60 84 GLY A C 1
ATOM 588 O O . GLY A 1 84 ? 116.502 142.915 111.819 1.00 20.43 84 GLY A O 1
ATOM 589 N N . ASP A 1 85 ? 116.899 142.043 109.782 1.00 19.30 85 ASP A N 1
ATOM 590 C CA . ASP A 1 85 ? 118.027 142.921 109.501 1.00 19.47 85 ASP A CA 1
ATOM 591 C C . ASP A 1 85 ? 117.602 144.318 109.069 1.00 21.74 85 ASP A C 1
ATOM 592 O O . ASP A 1 85 ? 118.469 145.176 108.875 1.00 21.94 85 ASP A O 1
ATOM 597 N N . ASP A 1 86 ? 116.298 144.564 108.907 1.00 19.43 86 ASP A N 1
ATOM 598 C CA . ASP A 1 86 ? 115.833 145.898 108.544 1.00 16.11 86 ASP A CA 1
ATOM 599 C C . ASP A 1 86 ? 116.194 146.928 109.607 1.00 20.78 86 ASP A C 1
ATOM 600 O O . ASP A 1 86 ? 116.328 148.117 109.295 1.00 22.17 86 ASP A O 1
ATOM 605 N N . ALA A 1 87 ? 116.339 146.494 110.858 1.00 18.99 87 ALA A N 1
ATOM 606 C CA . ALA A 1 87 ? 116.828 147.324 111.969 1.00 17.90 87 ALA A CA 1
ATOM 607 C C . ALA A 1 87 ? 115.820 148.447 112.205 1.00 15.76 87 ALA A C 1
ATOM 608 O O . ALA A 1 87 ? 114.622 148.157 112.359 1.00 11.61 87 ALA A O 1
ATOM 610 N N . GLU A 1 88 ? 116.245 149.710 112.245 1.00 15.46 88 GLU A N 1
ATOM 611 C CA . GLU A 1 88 ? 115.410 150.874 112.516 1.00 18.43 88 GLU A CA 1
ATOM 612 C C . GLU A 1 88 ? 114.706 150.757 113.864 1.00 20.36 88 GLU A C 1
ATOM 613 O O . GLU A 1 88 ? 113.480 150.594 113.909 1.00 19.03 88 GLU A O 1
ATOM 619 N N . PRO A 1 89 ? 115.437 150.820 114.977 1.00 18.44 89 PRO A N 1
ATOM 620 C CA . PRO A 1 89 ? 114.770 150.903 116.281 1.00 15.28 89 PRO A CA 1
ATOM 621 C C . PRO A 1 89 ? 113.997 152.207 116.412 1.00 15.25 89 PRO A C 1
ATOM 622 O O . PRO A 1 89 ? 114.411 153.250 115.903 1.00 15.71 89 PRO A O 1
ATOM 626 N N . GLU A 1 90 ? 112.861 152.139 117.108 1.00 12.10 90 GLU A N 1
ATOM 627 C CA . GLU A 1 90 ? 112.003 153.309 117.246 1.00 12.76 90 GLU A CA 1
ATOM 628 C C . GLU A 1 90 ? 112.542 154.331 118.238 1.00 14.00 90 GLU A C 1
ATOM 629 O O . GLU A 1 90 ? 112.073 155.474 118.235 1.00 16.04 90 GLU A O 1
ATOM 635 N N . PHE A 1 91 ? 113.506 153.957 119.077 1.00 14.33 91 PHE A N 1
ATOM 636 C CA . PHE A 1 91 ? 114.050 154.856 120.084 1.00 14.66 91 PHE A CA 1
ATOM 637 C C . PHE A 1 91 ? 115.567 154.749 120.092 1.00 16.37 91 PHE A C 1
ATOM 638 O O . PHE A 1 91 ? 116.135 153.722 119.712 1.00 16.43 91 PHE A O 1
ATOM 646 N N . THR A 1 92 ? 116.219 155.822 120.529 1.00 15.27 92 THR A N 1
ATOM 647 C CA . THR A 1 92 ? 117.666 155.817 120.662 1.00 16.43 92 THR A CA 1
ATOM 648 C C . THR A 1 92 ? 118.084 155.010 121.888 1.00 17.40 92 THR A C 1
ATOM 649 O O . THR A 1 92 ? 117.290 154.753 122.796 1.00 17.21 92 THR A O 1
ATOM 653 N N . LYS A 1 93 ? 119.358 154.610 121.902 1.00 16.27 93 LYS A N 1
ATOM 654 C CA . LYS A 1 93 ? 119.861 153.758 122.976 1.00 16.57 93 LYS A CA 1
ATOM 655 C C . LYS A 1 93 ? 119.785 154.458 124.327 1.00 16.73 93 LYS A C 1
ATOM 656 O O . LYS A 1 93 ? 119.423 153.838 125.336 1.00 15.17 93 LYS A O 1
ATOM 662 N N . ALA A 1 94 ? 120.119 155.751 124.369 1.00 17.61 94 ALA A N 1
ATOM 663 C CA . ALA A 1 94 ? 120.079 156.485 125.631 1.00 18.65 94 ALA A CA 1
ATOM 664 C C . ALA A 1 94 ? 118.664 156.552 126.189 1.00 18.22 94 ALA A C 1
ATOM 665 O O . ALA A 1 94 ? 118.453 156.360 127.392 1.00 19.11 94 ALA A O 1
ATOM 667 N N . SER A 1 95 ? 117.678 156.824 125.331 1.00 16.27 95 SER A N 1
ATOM 668 C CA . SER A 1 95 ? 116.291 156.825 125.785 1.00 16.29 95 SER A CA 1
ATOM 669 C C . SER A 1 95 ? 115.780 155.412 126.025 1.00 16.71 95 SER A C 1
ATOM 670 O O . SER A 1 95 ? 114.927 155.204 126.894 1.00 16.24 95 SER A O 1
ATOM 673 N N . TRP A 1 96 ? 116.282 154.435 125.266 1.00 16.87 96 TRP A N 1
ATOM 674 C CA . TRP A 1 96 ? 115.855 153.053 125.456 1.00 15.00 96 TRP A CA 1
ATOM 675 C C . TRP A 1 96 ? 116.284 152.526 126.819 1.00 16.31 96 TRP A C 1
ATOM 676 O O . TRP A 1 96 ? 115.562 151.740 127.443 1.00 14.44 96 TRP A O 1
ATOM 687 N N . PHE A 1 97 ? 117.463 152.938 127.292 1.00 15.42 97 PHE A N 1
ATOM 688 C CA . PHE A 1 97 ? 117.925 152.504 128.607 1.00 15.04 97 PHE A CA 1
ATOM 689 C C . PHE A 1 97 ? 116.978 152.969 129.706 1.00 15.18 97 PHE A C 1
ATOM 690 O O . PHE A 1 97 ? 116.647 152.201 130.617 1.00 16.06 97 PHE A O 1
ATOM 698 N N . ALA A 1 98 ? 116.536 154.227 129.641 1.00 14.79 98 ALA A N 1
ATOM 699 C CA . ALA A 1 98 ? 115.563 154.723 130.610 1.00 15.59 98 ALA A CA 1
ATOM 700 C C . ALA A 1 98 ? 114.211 154.047 130.428 1.00 15.26 98 ALA A C 1
ATOM 701 O O . ALA A 1 98 ? 113.537 153.716 131.411 1.00 16.59 98 ALA A O 1
ATOM 703 N N . MET A 1 99 ? 113.799 153.833 129.179 1.00 15.17 99 MET A N 1
ATOM 704 C CA . MET A 1 99 ? 112.525 153.189 128.888 1.00 17.26 99 MET A CA 1
ATOM 705 C C . MET A 1 99 ? 112.523 151.707 129.228 1.00 16.44 99 MET A C 1
ATOM 706 O O . MET A 1 99 ? 111.457 151.083 129.191 1.00 18.19 99 MET A O 1
ATOM 711 N N . LEU A 1 100 ? 113.676 151.132 129.561 1.00 14.84 100 LEU A N 1
ATOM 712 C CA . LEU A 1 100 ? 113.780 149.699 129.792 1.00 12.36 100 LEU A CA 1
ATOM 713 C C . LEU A 1 100 ? 113.415 149.290 131.210 1.00 13.90 100 LEU A C 1
ATOM 714 O O . LEU A 1 100 ? 113.537 148.107 131.544 1.00 14.64 100 LEU A O 1
ATOM 719 N N . PHE A 1 101 ? 112.978 150.224 132.050 1.00 16.14 101 PHE A N 1
ATOM 720 C CA . PHE A 1 101 ? 112.638 149.891 133.426 1.00 16.96 101 PHE A CA 1
ATOM 721 C C . PHE A 1 101 ? 111.331 149.120 133.495 1.00 16.61 101 PHE A C 1
ATOM 722 O O . PHE A 1 101 ? 110.328 149.642 133.990 1.00 14.30 101 PHE A O 1
ATOM 730 N N . SER A 1 102 ? 111.341 147.880 133.002 1.00 13.31 102 SER A N 1
ATOM 731 C CA . SER A 1 102 ? 110.172 147.012 133.053 1.00 15.77 102 SER A CA 1
ATOM 732 C C . SER A 1 102 ? 108.934 147.732 132.536 1.00 14.14 102 SER A C 1
ATOM 733 O O . SER A 1 102 ? 108.988 148.428 131.516 1.00 13.34 102 SER A O 1
ATOM 736 N N . THR A 1 103 ? 107.817 147.560 133.236 1.00 9.91 103 THR A N 1
ATOM 737 C CA . THR A 1 103 ? 106.600 148.317 132.993 1.00 15.67 103 THR A CA 1
ATOM 738 C C . THR A 1 103 ? 106.537 149.580 133.837 1.00 15.32 103 THR A C 1
ATOM 739 O O . THR A 1 103 ? 105.640 150.405 133.639 1.00 10.88 103 THR A O 1
ATOM 743 N N . GLY A 1 104 ? 107.470 149.741 134.765 1.00 12.93 104 GLY A N 1
ATOM 744 C CA . GLY A 1 104 ? 107.498 150.901 135.627 1.00 15.19 104 GLY A CA 1
ATOM 745 C C . GLY A 1 104 ? 108.734 150.847 136.497 1.00 16.54 104 GLY A C 1
ATOM 746 O O . GLY A 1 104 ? 109.419 149.821 136.581 1.00 14.15 104 GLY A O 1
ATOM 747 N N . MET A 1 105 ? 109.010 151.977 137.146 1.00 17.13 105 MET A N 1
ATOM 748 C CA . MET A 1 105 ? 110.191 152.053 137.999 1.00 13.90 105 MET A CA 1
ATOM 749 C C . MET A 1 105 ? 110.077 151.074 139.162 1.00 13.87 105 MET A C 1
ATOM 750 O O . MET A 1 105 ? 111.064 150.416 139.511 1.00 17.80 105 MET A O 1
ATOM 755 N N . GLY A 1 106 ? 108.886 150.925 139.742 1.00 7.98 106 GLY A N 1
ATOM 756 C CA . GLY A 1 106 ? 108.655 149.829 140.665 1.00 4.19 106 GLY A CA 1
ATOM 757 C C . GLY A 1 106 ? 107.850 150.139 141.910 1.00 5.89 106 GLY A C 1
ATOM 758 O O . GLY A 1 106 ? 108.143 151.095 142.631 1.00 5.85 106 GLY A O 1
ATOM 759 N N . ILE A 1 107 ? 106.822 149.327 142.166 1.00 6.70 107 ILE A N 1
ATOM 760 C CA . ILE A 1 107 ? 106.116 149.376 143.444 1.00 0.11 107 ILE A CA 1
ATOM 761 C C . ILE A 1 107 ? 106.879 148.594 144.504 1.00 3.30 107 ILE A C 1
ATOM 762 O O . ILE A 1 107 ? 107.047 149.059 145.639 1.00 9.20 107 ILE A O 1
ATOM 767 N N . GLY A 1 108 ? 107.350 147.395 144.154 1.00 0.00 108 GLY A N 1
ATOM 768 C CA . GLY A 1 108 ? 108.136 146.614 145.089 1.00 0.00 108 GLY A CA 1
ATOM 769 C C . GLY A 1 108 ? 109.430 147.293 145.476 1.00 0.00 108 GLY A C 1
ATOM 770 O O . GLY A 1 108 ? 109.908 147.126 146.600 1.00 2.94 108 GLY A O 1
ATOM 771 N N . ILE A 1 109 ? 110.018 148.057 144.555 1.00 0.00 109 ILE A N 1
ATOM 772 C CA . ILE A 1 109 ? 111.230 148.800 144.874 1.00 1.61 109 ILE A CA 1
ATOM 773 C C . ILE A 1 109 ? 110.938 149.888 145.901 1.00 0.00 109 ILE A C 1
ATOM 774 O O . ILE A 1 109 ? 111.792 150.202 146.736 1.00 3.78 109 ILE A O 1
ATOM 779 N N . MET A 1 110 ? 109.742 150.482 145.864 1.00 3.15 110 MET A N 1
ATOM 780 C CA . MET A 1 110 ? 109.371 151.456 146.882 1.00 0.00 110 MET A CA 1
ATOM 781 C C . MET A 1 110 ? 109.013 150.781 148.197 1.00 0.00 110 MET A C 1
ATOM 782 O O . MET A 1 110 ? 109.191 151.378 149.264 1.00 0.00 110 MET A O 1
ATOM 787 N N . PHE A 1 111 ? 108.504 149.550 148.140 1.00 2.27 111 PHE A N 1
ATOM 788 C CA . PHE A 1 111 ? 108.163 148.838 149.366 1.00 0.00 111 PHE A CA 1
ATOM 789 C C . PHE A 1 111 ? 109.409 148.343 150.091 1.00 0.00 111 PHE A C 1
ATOM 790 O O . PHE A 1 111 ? 109.480 148.400 151.323 1.00 1.69 111 PHE A O 1
ATOM 798 N N . PHE A 1 112 ? 110.401 147.853 149.347 1.00 0.00 112 PHE A N 1
ATOM 799 C CA . PHE A 1 112 ? 111.556 147.180 149.925 1.00 0.00 112 PHE A CA 1
ATOM 800 C C . PHE A 1 112 ? 112.845 147.988 149.820 1.00 0.48 112 PHE A C 1
ATOM 801 O O . PHE A 1 112 ? 113.923 147.437 150.060 1.00 4.89 112 PHE A O 1
ATOM 809 N N . SER A 1 113 ? 112.769 149.272 149.461 1.00 0.00 113 SER A N 1
ATOM 810 C CA . SER A 1 113 ? 113.983 150.079 149.372 1.00 0.00 113 SER A CA 1
ATOM 811 C C . SER A 1 113 ? 114.647 150.227 150.733 1.00 0.38 113 SER A C 1
ATOM 812 O O . SER A 1 113 ? 115.878 150.207 150.839 1.00 5.30 113 SER A O 1
ATOM 815 N N . ILE A 1 114 ? 113.849 150.379 151.786 1.00 6.71 114 ILE A N 1
ATOM 816 C CA . ILE A 1 114 ? 114.353 150.544 153.138 1.00 3.51 114 ILE A CA 1
ATOM 817 C C . ILE A 1 114 ? 114.042 149.331 154.005 1.00 4.35 114 ILE A C 1
ATOM 818 O O . ILE A 1 114 ? 114.877 148.908 154.807 1.00 4.56 114 ILE A O 1
ATOM 823 N N . ALA A 1 115 ? 112.853 148.746 153.843 1.00 0.00 115 ALA A N 1
ATOM 824 C CA . ALA A 1 115 ? 112.442 147.645 154.706 1.00 0.00 115 ALA A CA 1
ATOM 825 C C . ALA A 1 115 ? 113.361 146.440 154.557 1.00 0.00 115 ALA A C 1
ATOM 826 O O . ALA A 1 115 ? 113.736 145.812 155.553 1.00 6.87 115 ALA A O 1
ATOM 828 N N . GLU A 1 116 ? 113.728 146.093 153.319 1.00 0.00 116 GLU A N 1
ATOM 829 C CA . GLU A 1 116 ? 114.571 144.916 153.115 1.00 0.00 116 GLU A CA 1
ATOM 830 C C . GLU A 1 116 ? 115.971 145.080 153.699 1.00 0.00 116 GLU A C 1
ATOM 831 O O . GLU A 1 116 ? 116.426 144.167 154.412 1.00 1.63 116 GLU A O 1
ATOM 837 N N . PRO A 1 117 ? 116.718 146.161 153.426 1.00 0.00 117 PRO A N 1
ATOM 838 C CA . PRO A 1 117 ? 118.047 146.281 154.052 1.00 0.00 117 PRO A CA 1
ATOM 839 C C . PRO A 1 117 ? 118.000 146.330 155.568 1.00 0.00 117 PRO A C 1
ATOM 840 O O . PRO A 1 117 ? 118.853 145.727 156.229 1.00 4.48 117 PRO A O 1
ATOM 844 N N . VAL A 1 118 ? 117.015 147.020 156.145 1.00 2.13 118 VAL A N 1
ATOM 845 C CA . VAL A 1 118 ? 116.906 147.079 157.600 1.00 1.73 118 VAL A CA 1
ATOM 846 C C . VAL A 1 118 ? 116.599 145.698 158.165 1.00 0.23 118 VAL A C 1
ATOM 847 O O . VAL A 1 118 ? 117.189 145.274 159.169 1.00 5.98 118 VAL A O 1
ATOM 851 N N . SER A 1 119 ? 115.679 144.972 157.523 1.00 1.14 119 SER A N 1
ATOM 852 C CA . SER A 1 119 ? 115.343 143.627 157.974 1.00 0.00 119 SER A CA 1
ATOM 853 C C . SER A 1 119 ? 116.551 142.708 157.905 1.00 0.00 119 SER A C 1
ATOM 854 O O . SER A 1 119 ? 116.779 141.903 158.814 1.00 0.80 119 SER A O 1
ATOM 857 N N . HIS A 1 120 ? 117.338 142.809 156.834 1.00 3.88 120 HIS A N 1
ATOM 858 C CA . HIS A 1 120 ? 118.549 142.002 156.748 1.00 2.46 120 HIS A CA 1
ATOM 859 C C . HIS A 1 120 ? 119.590 142.450 157.765 1.00 0.00 120 HIS A C 1
ATOM 860 O O . HIS A 1 120 ? 120.448 141.655 158.163 1.00 5.22 120 HIS A O 1
ATOM 867 N N . PHE A 1 121 ? 119.543 143.715 158.183 1.00 2.04 121 PHE A N 1
ATOM 868 C CA . PHE A 1 121 ? 120.466 144.187 159.208 1.00 0.13 121 PHE A CA 1
ATOM 869 C C . PHE A 1 121 ? 120.134 143.590 160.570 1.00 0.83 121 PHE A C 1
ATOM 870 O O . PHE A 1 121 ? 121.021 143.075 161.261 1.00 0.14 121 PHE A O 1
ATOM 878 N N . PHE A 1 122 ? 118.866 143.646 160.982 1.00 0.00 122 PHE A N 1
ATOM 879 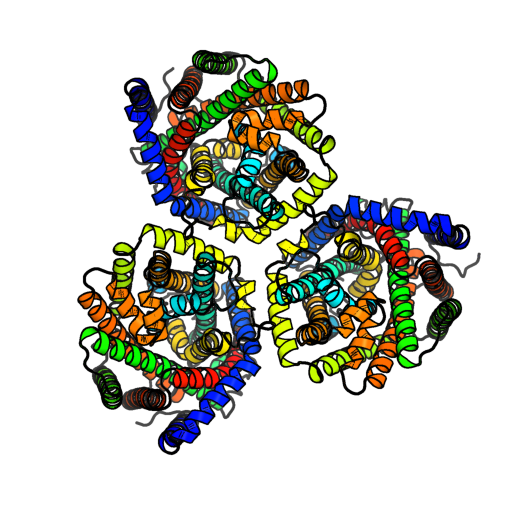C CA . PHE A 1 122 ? 118.527 143.112 162.297 1.00 0.07 122 PHE A CA 1
ATOM 880 C C . PHE A 1 122 ? 118.125 141.642 162.268 1.00 1.06 122 PHE A C 1
ATOM 881 O O . PHE A 1 122 ? 118.022 141.027 163.334 1.00 1.48 122 PHE A O 1
ATOM 889 N N . ASN A 1 123 ? 117.895 141.066 161.087 1.00 2.02 123 ASN A N 1
ATOM 890 C CA . ASN A 1 123 ? 117.666 139.628 160.928 1.00 1.20 123 ASN A CA 1
ATOM 891 C C . ASN A 1 123 ? 118.605 139.165 159.817 1.00 0.97 123 ASN A C 1
ATOM 892 O O . ASN A 1 123 ? 118.221 139.088 158.649 1.00 4.18 123 ASN A O 1
ATOM 897 N N . THR A 1 124 ? 119.838 138.847 160.195 1.00 0.00 124 THR A N 1
ATOM 898 C CA . THR A 1 124 ? 120.874 138.586 159.208 1.00 1.40 124 THR A CA 1
ATOM 899 C C . THR A 1 124 ? 120.632 137.248 158.511 1.00 3.83 124 THR A C 1
ATOM 900 O O . THR A 1 124 ? 120.238 136.272 159.157 1.00 2.66 124 THR A O 1
ATOM 904 N N . PRO A 1 125 ? 120.839 137.179 157.193 1.00 0.00 125 PRO A N 1
ATOM 905 C CA . PRO A 1 125 ? 120.743 135.879 156.508 1.00 0.00 125 PRO A CA 1
ATOM 906 C C . PRO A 1 125 ? 121.721 134.850 157.042 1.00 1.05 125 PRO A C 1
ATOM 907 O O . PRO A 1 125 ? 121.378 133.667 157.156 1.00 7.44 125 PRO A O 1
ATOM 911 N N . ARG A 1 126 ? 122.935 135.275 157.373 1.00 1.33 126 ARG A N 1
ATOM 912 C CA . ARG A 1 126 ? 123.997 134.433 157.895 1.00 0.56 126 ARG A CA 1
ATOM 913 C C . ARG A 1 126 ? 124.610 135.103 159.114 1.00 3.45 126 ARG A C 1
ATOM 914 O O . ARG A 1 126 ? 124.561 136.330 159.237 1.00 4.74 126 ARG A O 1
ATOM 922 N N . PRO A 1 127 ? 125.177 134.326 160.037 1.00 5.90 127 PRO A N 1
ATOM 923 C CA . PRO A 1 127 ? 125.751 134.926 161.248 1.00 5.43 127 PRO A CA 1
ATOM 924 C C . PRO A 1 127 ? 126.883 135.889 160.919 1.00 7.50 127 PRO A C 1
ATOM 925 O O . PRO A 1 127 ? 127.712 135.632 160.044 1.00 6.54 127 PRO A O 1
ATOM 929 N N . VAL A 1 128 ? 126.909 137.012 161.639 1.00 11.38 128 VAL A N 1
ATOM 930 C CA . VAL A 1 128 ? 127.951 138.020 161.497 1.00 9.52 128 VAL A CA 1
ATOM 931 C C . VAL A 1 128 ? 128.389 138.462 162.887 1.00 13.09 128 VAL A C 1
ATOM 932 O O . VAL A 1 128 ? 127.661 138.315 163.870 1.00 18.08 128 VAL A O 1
ATOM 936 N N . ASP A 1 129 ? 129.599 139.014 162.957 1.00 11.44 129 ASP A N 1
ATOM 937 C CA . ASP A 1 129 ? 130.190 139.411 164.228 1.00 12.90 129 ASP A CA 1
ATOM 938 C C . ASP A 1 129 ? 130.033 140.893 164.538 1.00 14.50 129 ASP A C 1
ATOM 939 O O . ASP A 1 129 ? 129.975 141.261 165.716 1.00 13.27 129 ASP A O 1
ATOM 944 N N . THR A 1 130 ? 129.958 141.749 163.523 1.00 13.72 130 THR A N 1
ATOM 945 C CA . THR A 1 130 ? 129.919 143.189 163.721 1.00 12.81 130 THR A CA 1
ATOM 946 C C . THR A 1 130 ? 128.734 143.784 162.973 1.00 12.19 130 THR A C 1
ATOM 947 O O . THR A 1 130 ? 128.248 143.222 161.989 1.00 14.27 130 THR A O 1
ATOM 951 N N . ASP A 1 131 ? 128.266 144.935 163.464 1.00 9.84 131 ASP A N 1
ATOM 952 C CA . ASP A 1 131 ? 127.204 145.661 162.776 1.00 4.76 131 ASP A CA 1
ATOM 953 C C . ASP A 1 131 ? 127.649 146.130 161.398 1.00 4.90 131 ASP A C 1
ATOM 954 O O . ASP A 1 131 ? 126.823 146.257 160.488 1.00 7.16 131 ASP A O 1
ATOM 959 N N . ILE A 1 132 ? 128.945 146.396 161.226 1.00 6.15 132 ILE A N 1
ATOM 960 C CA . ILE A 1 132 ? 129.469 146.748 159.909 1.00 4.66 132 ILE A CA 1
ATOM 961 C C . ILE A 1 132 ? 129.280 145.587 158.943 1.00 6.04 132 ILE A C 1
ATOM 962 O O . ILE A 1 132 ? 128.825 145.764 157.805 1.00 8.63 132 ILE A O 1
ATOM 967 N N . GLU A 1 133 ? 129.618 144.376 159.390 1.00 6.43 133 GLU A N 1
ATOM 968 C CA . GLU A 1 133 ? 129.428 143.195 158.557 1.00 5.90 133 GLU A CA 1
ATOM 969 C C . GLU A 1 133 ? 127.951 142.936 158.302 1.00 4.50 133 GLU A C 1
ATOM 970 O O . GLU A 1 133 ? 127.573 142.492 157.214 1.00 1.38 133 GLU A O 1
ATOM 976 N N . ALA A 1 134 ? 127.101 143.206 159.295 1.00 3.70 134 ALA A N 1
ATOM 977 C CA . ALA A 1 134 ? 125.664 143.049 159.101 1.00 1.83 134 ALA A CA 1
ATOM 978 C C . ALA A 1 134 ? 125.145 143.996 158.027 1.00 2.92 134 ALA A C 1
ATOM 979 O O . ALA A 1 134 ? 124.351 143.594 157.169 1.00 6.25 134 ALA A O 1
ATOM 981 N N . ALA A 1 135 ? 125.588 145.255 158.051 1.00 2.35 135 ALA A N 1
ATOM 982 C CA . ALA A 1 135 ? 125.173 146.210 157.027 1.00 1.09 135 ALA A CA 1
ATOM 983 C C . ALA A 1 135 ? 125.693 145.813 155.650 1.00 1.03 135 ALA A C 1
ATOM 984 O O . ALA A 1 135 ? 124.967 145.915 154.651 1.00 5.28 135 ALA A O 1
ATOM 986 N N . VAL A 1 136 ? 126.946 145.359 155.577 1.00 0.00 136 VAL A N 1
ATOM 987 C CA . VAL A 1 136 ? 127.508 144.938 154.296 1.00 0.16 136 VAL A CA 1
ATOM 988 C C . VAL A 1 136 ? 126.731 143.753 153.737 1.00 3.09 136 VAL A C 1
ATOM 989 O O . VAL A 1 136 ? 126.408 143.710 152.544 1.00 4.86 136 VAL A O 1
ATOM 993 N N . GLN A 1 137 ? 126.413 142.777 154.590 1.00 2.74 137 GLN A N 1
ATOM 994 C CA . GLN A 1 137 ? 125.646 141.615 154.156 1.00 1.15 137 GLN A CA 1
ATOM 995 C C . GLN A 1 137 ? 124.234 142.004 153.736 1.00 0.00 137 GLN A C 1
ATOM 996 O O . GLN A 1 137 ? 123.693 141.451 152.771 1.00 2.01 137 GLN A O 1
ATOM 1002 N N . ALA A 1 138 ? 123.617 142.941 154.459 1.00 0.00 138 ALA A N 1
ATOM 1003 C CA . ALA A 1 138 ? 122.287 143.411 154.091 1.00 0.00 138 ALA A CA 1
ATOM 1004 C C . ALA A 1 138 ? 122.296 144.038 152.706 1.00 0.00 138 ALA A C 1
ATOM 1005 O O . ALA A 1 138 ? 121.430 143.748 151.872 1.00 2.06 138 ALA A O 1
ATOM 1007 N N . MET A 1 139 ? 123.285 144.891 152.439 1.00 4.04 139 MET A N 1
ATOM 1008 C CA . MET A 1 139 ? 123.381 145.503 151.118 1.00 0.00 139 MET A CA 1
ATOM 1009 C C . MET A 1 139 ? 123.681 144.463 150.046 1.00 1.03 139 MET A C 1
ATOM 1010 O O . MET A 1 139 ? 123.140 144.536 148.937 1.00 0.13 139 MET A O 1
ATOM 1015 N N . GLN A 1 140 ? 124.526 143.478 150.361 1.00 3.69 140 GLN A N 1
ATOM 1016 C CA . GLN A 1 140 ? 124.856 142.439 149.391 1.00 1.38 140 GLN A CA 1
ATOM 1017 C C . GLN A 1 140 ? 123.631 141.618 149.012 1.00 0.00 140 GLN A C 1
ATOM 1018 O O . GLN A 1 140 ? 123.405 141.333 147.831 1.00 5.74 140 GLN A O 1
ATOM 1024 N N . PHE A 1 141 ? 122.822 141.234 149.998 1.00 1.71 141 PHE A N 1
ATOM 1025 C CA . PHE A 1 141 ? 121.642 140.432 149.697 1.00 0.00 141 PHE A CA 1
ATOM 1026 C C . PHE A 1 141 ? 120.537 141.256 149.052 1.00 0.00 141 PHE A C 1
ATOM 1027 O O . PHE A 1 141 ? 119.796 140.734 148.211 1.00 0.14 141 PHE A O 1
ATOM 1035 N N . THR A 1 142 ? 120.421 142.539 149.402 1.00 0.00 142 THR A N 1
ATOM 1036 C CA . THR A 1 142 ? 119.503 143.408 148.676 1.00 0.00 142 THR A CA 1
ATOM 1037 C C . THR A 1 142 ? 119.909 143.524 147.212 1.00 0.00 142 THR A C 1
ATOM 1038 O O . THR A 1 142 ? 119.059 143.470 146.314 1.00 0.00 142 THR A O 1
ATOM 1042 N N . SER A 1 143 ? 121.212 143.673 146.953 1.00 1.67 143 SER A N 1
ATOM 1043 C CA . SER A 1 143 ? 121.701 143.723 145.581 1.00 0.00 143 SER A CA 1
ATOM 1044 C C . SER A 1 143 ? 121.434 142.414 144.853 1.00 1.10 143 SER A C 1
ATOM 1045 O O . SER A 1 143 ? 121.069 142.417 143.673 1.00 8.65 143 SER A O 1
ATOM 1048 N N . LEU A 1 144 ? 121.623 141.283 145.535 1.00 1.19 144 LEU A N 1
ATOM 1049 C CA . LEU A 1 144 ? 121.330 139.992 144.921 1.00 0.36 144 LEU A CA 1
ATOM 1050 C C . LEU A 1 144 ? 119.862 139.890 144.532 1.00 0.00 144 LEU A C 1
ATOM 1051 O O . LEU A 1 144 ? 119.529 139.468 143.419 1.00 0.90 144 LEU A O 1
ATOM 1056 N N . HIS A 1 145 ? 118.967 140.283 145.438 1.00 0.00 145 HIS A N 1
ATOM 1057 C CA . HIS A 1 145 ? 117.541 140.136 145.174 1.00 0.00 145 HIS A CA 1
ATOM 1058 C C . HIS A 1 145 ? 117.050 141.110 144.112 1.00 0.00 145 HIS A C 1
ATOM 1059 O O . HIS A 1 145 ? 116.114 140.792 143.372 1.00 0.00 145 HIS A O 1
ATOM 1066 N N . TRP A 1 146 ? 117.654 142.293 144.018 1.00 3.10 146 TRP A N 1
ATOM 1067 C CA . TRP A 1 146 ? 117.176 143.326 143.109 1.00 1.95 146 TRP A CA 1
ATOM 1068 C C . TRP A 1 146 ? 118.139 143.610 141.963 1.00 2.99 146 TRP A C 1
ATOM 1069 O O . TRP A 1 146 ? 117.924 144.564 141.211 1.00 5.55 146 TRP A O 1
ATOM 1080 N N . GLY A 1 147 ? 119.182 142.806 141.801 1.00 1.49 147 GLY A N 1
ATOM 1081 C CA . GLY A 1 147 ? 120.189 143.101 140.804 1.00 0.00 147 GLY A CA 1
ATOM 1082 C C . GLY A 1 147 ? 120.113 142.283 139.533 1.00 1.09 147 GLY A C 1
ATOM 1083 O O . GLY A 1 147 ? 119.099 142.297 138.832 1.00 3.70 147 GLY A O 1
ATOM 1084 N N . LEU A 1 148 ? 121.191 141.557 139.235 1.00 4.48 148 LEU A N 1
ATOM 1085 C CA . LEU A 1 148 ? 121.355 140.947 137.921 1.00 0.54 148 LEU A CA 1
ATOM 1086 C C . LEU A 1 148 ? 120.393 139.796 137.663 1.00 0.00 148 LEU A C 1
ATOM 1087 O O . LEU A 1 148 ? 120.094 139.520 136.501 1.00 0.00 148 LEU A O 1
ATOM 1092 N N . HIS A 1 149 ? 119.907 139.113 138.699 1.00 4.98 149 HIS A N 1
ATOM 1093 C CA . HIS A 1 149 ? 119.063 137.944 138.463 1.00 0.26 149 HIS A CA 1
ATOM 1094 C C . HIS A 1 149 ? 117.663 138.331 137.997 1.00 1.72 149 HIS A C 1
ATOM 1095 O O . HIS A 1 149 ? 117.131 137.728 137.056 1.00 2.92 149 HIS A O 1
ATOM 1102 N N . ALA A 1 150 ? 117.054 139.334 138.635 1.00 1.50 150 ALA A N 1
ATOM 1103 C CA . ALA A 1 150 ? 115.725 139.779 138.227 1.00 0.00 150 ALA A CA 1
ATOM 1104 C C . ALA A 1 150 ? 115.735 140.279 136.790 1.00 0.00 150 ALA A C 1
ATOM 1105 O O . ALA A 1 150 ? 114.912 139.866 135.961 1.00 5.13 150 ALA A O 1
ATOM 1107 N N . TRP A 1 151 ? 116.678 141.164 136.475 1.00 3.88 151 TRP A N 1
ATOM 1108 C CA . TRP A 1 151 ? 116.774 141.694 135.126 1.00 0.94 151 TRP A CA 1
ATOM 1109 C C . TRP A 1 151 ? 117.269 140.655 134.135 1.00 0.00 151 TRP A C 1
ATOM 1110 O O . TRP A 1 151 ? 116.960 140.766 132.952 1.00 1.98 151 TRP A O 1
ATOM 1121 N N . GLY A 1 152 ? 117.994 139.632 134.588 1.00 0.00 152 GLY A N 1
ATOM 1122 C CA . GLY A 1 152 ? 118.325 138.528 133.702 1.00 0.00 152 GLY A CA 1
ATOM 1123 C C . GLY A 1 152 ? 117.105 137.726 133.298 1.00 0.00 152 GLY A C 1
ATOM 1124 O O . GLY A 1 152 ? 116.941 137.376 132.125 1.00 6.88 152 GLY A O 1
ATOM 1125 N N . ILE A 1 153 ? 116.230 137.430 134.260 1.00 3.62 153 ILE A N 1
ATOM 1126 C CA . ILE A 1 153 ? 114.984 136.737 133.938 1.00 1.25 153 ILE A CA 1
ATOM 1127 C C . ILE A 1 153 ? 114.139 137.585 132.996 1.00 0.07 153 ILE A C 1
ATOM 1128 O O . ILE A 1 153 ? 113.597 137.094 131.994 1.00 4.21 153 ILE A O 1
ATOM 1133 N N . TYR A 1 154 ? 114.021 138.880 133.304 1.00 3.68 154 TYR A N 1
ATOM 1134 C CA . TYR A 1 154 ? 113.235 139.771 132.458 1.00 0.00 154 TYR A CA 1
ATOM 1135 C C . TYR A 1 154 ? 113.833 139.883 131.062 1.00 1.95 154 TYR A C 1
ATOM 1136 O O . TYR A 1 154 ? 113.101 139.911 130.069 1.00 2.63 154 TYR A O 1
ATOM 1145 N N . ALA A 1 155 ? 115.163 139.943 130.967 1.00 4.12 155 ALA A N 1
ATOM 1146 C CA . ALA A 1 155 ? 115.824 140.024 129.672 1.00 0.52 155 ALA A CA 1
ATOM 1147 C C . ALA A 1 155 ? 115.596 138.763 128.858 1.00 1.99 155 ALA A C 1
ATOM 1148 O O . ALA A 1 155 ? 115.343 138.837 127.655 1.00 9.21 155 ALA A O 1
ATOM 1150 N N . MET A 1 156 ? 115.684 137.593 129.494 1.00 2.62 156 MET A N 1
ATOM 1151 C CA . MET A 1 156 ? 115.448 136.351 128.765 1.00 1.06 156 MET A CA 1
ATOM 1152 C C . MET A 1 156 ? 114.019 136.280 128.244 1.00 3.59 156 MET A C 1
ATOM 1153 O O . MET A 1 156 ? 113.790 135.929 127.079 1.00 8.34 156 MET A O 1
ATOM 1158 N N . VAL A 1 157 ? 113.042 136.626 129.085 1.00 1.70 157 VAL A N 1
ATOM 1159 C CA . VAL A 1 157 ? 111.650 136.534 128.654 1.00 0.97 157 VAL A CA 1
ATOM 1160 C C . VAL A 1 157 ? 111.348 137.565 127.572 1.00 4.45 157 VAL A C 1
ATOM 1161 O O . VAL A 1 157 ? 110.662 137.267 126.585 1.00 7.72 157 VAL A O 1
ATOM 1165 N N . GLY A 1 158 ? 111.859 138.788 127.729 1.00 4.51 158 GLY A N 1
ATOM 1166 C CA . GLY A 1 158 ? 111.664 139.798 126.705 1.00 2.94 158 GLY A CA 1
ATOM 1167 C C . GLY A 1 158 ? 112.344 139.443 125.399 1.00 2.61 158 GLY A C 1
ATOM 1168 O O . GLY A 1 158 ? 111.804 139.699 124.323 1.00 9.43 158 GLY A O 1
ATOM 1169 N N . LEU A 1 159 ? 113.538 138.850 125.472 1.00 1.37 159 LEU A N 1
ATOM 1170 C CA . LEU A 1 159 ? 114.224 138.409 124.265 1.00 2.81 159 LEU A CA 1
ATOM 1171 C C . LEU A 1 159 ? 113.431 137.329 123.548 1.00 6.91 159 LEU A C 1
ATOM 1172 O O . LEU A 1 159 ? 113.280 137.374 122.323 1.00 12.72 159 LEU A O 1
ATOM 1177 N N . ALA A 1 160 ? 112.913 136.352 124.294 1.00 5.57 160 ALA A N 1
ATOM 1178 C CA . ALA A 1 160 ? 112.107 135.307 123.674 1.00 4.67 160 ALA A CA 1
ATOM 1179 C C . ALA A 1 160 ? 110.864 135.895 123.016 1.00 6.64 160 ALA A C 1
ATOM 1180 O O . ALA A 1 160 ? 110.551 135.583 121.859 1.00 9.03 160 ALA A O 1
ATOM 1182 N N . LEU A 1 161 ? 110.154 136.769 123.734 1.00 6.64 161 LEU A N 1
ATOM 1183 C CA . LEU A 1 161 ? 108.935 137.354 123.184 1.00 4.92 161 LEU A CA 1
ATOM 1184 C C . LEU A 1 161 ? 109.230 138.200 121.951 1.00 4.96 161 LEU A C 1
ATOM 1185 O O . LEU A 1 161 ? 108.514 138.115 120.949 1.00 11.47 161 LEU A O 1
ATOM 1190 N N . ALA A 1 162 ? 110.285 139.016 122.000 1.00 2.61 162 ALA A N 1
ATOM 1191 C CA . ALA A 1 162 ? 110.627 139.860 120.862 1.00 6.34 162 ALA A CA 1
ATOM 1192 C C . ALA A 1 162 ? 111.049 139.028 119.660 1.00 9.28 162 ALA A C 1
ATOM 1193 O O . ALA A 1 162 ? 110.640 139.314 118.530 1.00 12.37 162 ALA A O 1
ATOM 1195 N N . PHE A 1 163 ? 111.866 137.996 119.880 1.00 9.36 163 PHE A N 1
ATOM 1196 C CA . PHE A 1 163 ? 112.315 137.166 118.771 1.00 8.04 163 PHE A CA 1
ATOM 1197 C C . PHE A 1 163 ? 111.153 136.423 118.130 1.00 9.21 163 PHE A C 1
ATOM 1198 O O . PHE A 1 163 ? 111.088 136.303 116.902 1.00 16.12 163 PHE A O 1
ATOM 1206 N N . PHE A 1 164 ? 110.223 135.916 118.939 1.00 4.32 164 PHE A N 1
ATOM 1207 C CA . PHE A 1 164 ? 109.119 135.145 118.389 1.00 6.39 164 PHE A CA 1
ATOM 1208 C C . PHE A 1 164 ? 107.945 136.004 117.934 1.00 9.39 164 PHE A C 1
ATOM 1209 O O . PHE A 1 164 ? 107.031 135.478 117.293 1.00 13.93 164 PHE A O 1
ATOM 1217 N N . GLY A 1 165 ? 107.942 137.299 118.237 1.00 9.98 165 GLY A N 1
ATOM 1218 C CA . GLY A 1 165 ? 106.881 138.159 117.752 1.00 10.57 165 GLY A CA 1
ATOM 1219 C C . GLY A 1 165 ? 107.326 139.135 116.684 1.00 14.34 165 GLY A C 1
ATOM 1220 O O . GLY A 1 165 ? 106.497 139.813 116.070 1.00 16.79 165 GLY A O 1
ATOM 1221 N N . PHE A 1 166 ? 108.634 139.216 116.452 1.00 12.06 166 PHE A N 1
ATOM 1222 C CA . PHE A 1 166 ? 109.197 140.122 115.461 1.00 9.39 166 PHE A CA 1
ATOM 1223 C C . PHE A 1 166 ? 109.900 139.387 114.333 1.00 12.51 166 PHE A C 1
ATOM 1224 O O . PHE A 1 166 ? 109.643 139.672 113.158 1.00 14.73 166 PHE A O 1
ATOM 1232 N N . ASN A 1 167 ? 110.794 138.451 114.654 1.00 9.77 167 ASN A N 1
ATOM 1233 C CA . ASN A 1 167 ? 111.479 137.691 113.615 1.00 11.95 167 ASN A CA 1
ATOM 1234 C C . ASN A 1 167 ? 110.591 136.612 113.010 1.00 15.65 167 ASN A C 1
ATOM 1235 O O . ASN A 1 167 ? 110.712 136.317 111.816 1.00 19.65 167 ASN A O 1
ATOM 1240 N N . ARG A 1 168 ? 109.703 136.016 113.805 1.00 14.47 168 ARG A N 1
ATOM 1241 C CA . ARG A 1 168 ? 108.855 134.929 113.340 1.00 14.90 168 ARG A CA 1
ATOM 1242 C C . ARG A 1 168 ? 107.402 135.330 113.137 1.00 14.91 168 ARG A C 1
ATOM 1243 O O . ARG A 1 168 ? 106.616 134.510 112.651 1.00 17.38 168 ARG A O 1
ATOM 1251 N N . LYS A 1 169 ? 107.023 136.553 113.505 1.00 13.75 169 LYS A N 1
ATOM 1252 C CA . LYS A 1 169 ? 105.682 137.105 113.318 1.00 16.69 169 LYS A CA 1
ATOM 1253 C C . LYS A 1 169 ? 104.607 136.338 114.080 1.00 18.08 169 LYS A C 1
ATOM 1254 O O . LYS A 1 169 ? 103.413 136.560 113.844 1.00 17.75 169 LYS A O 1
ATOM 1260 N N . LEU A 1 170 ? 104.989 135.440 114.985 1.00 16.11 170 LEU A N 1
ATOM 1261 C CA . LEU A 1 170 ? 104.015 134.766 115.823 1.00 13.77 170 LEU A CA 1
ATOM 1262 C C . LEU A 1 170 ? 103.442 135.745 116.844 1.00 14.26 170 LEU A C 1
ATOM 1263 O O . LEU A 1 170 ? 104.074 136.751 117.175 1.00 15.38 170 LEU A O 1
ATOM 1268 N N . PRO A 1 171 ? 102.233 135.486 117.345 1.00 13.79 171 PRO A N 1
ATOM 1269 C CA . PRO A 1 171 ? 101.677 136.353 118.389 1.00 15.10 171 PRO A CA 1
ATOM 1270 C C . PRO A 1 171 ? 102.554 136.343 119.631 1.00 16.00 171 PRO A C 1
ATOM 1271 O O . PRO A 1 171 ? 103.178 135.336 119.972 1.00 16.08 171 PRO A O 1
ATOM 1275 N N . MET A 1 172 ? 102.598 137.487 120.313 1.00 12.44 172 MET A N 1
ATOM 1276 C CA . MET A 1 172 ? 103.467 137.639 121.474 1.00 11.67 172 MET A CA 1
ATOM 1277 C C . MET A 1 172 ? 102.845 137.004 122.710 1.00 11.20 172 MET A C 1
ATOM 1278 O O . MET A 1 172 ? 102.709 137.653 123.752 1.00 11.75 172 MET A O 1
ATOM 1283 N N . THR A 1 173 ? 102.468 135.736 122.598 1.00 11.39 173 THR A N 1
ATOM 1284 C CA . THR A 1 173 ? 101.955 134.944 123.702 1.00 10.35 173 THR A CA 1
ATOM 1285 C C . THR A 1 173 ? 103.012 133.924 124.107 1.00 12.05 173 THR A C 1
ATOM 1286 O O . THR A 1 173 ? 103.959 133.650 123.367 1.00 14.61 173 THR A O 1
ATOM 1290 N N . PHE A 1 174 ? 102.851 133.361 125.304 1.00 8.88 174 PHE A N 1
ATOM 1291 C CA . PHE A 1 174 ? 103.866 132.458 125.828 1.00 6.73 174 PHE A CA 1
ATOM 1292 C C . PHE A 1 174 ? 103.853 131.089 125.161 1.00 8.23 174 PHE A C 1
ATOM 1293 O O . PHE A 1 174 ? 104.845 130.361 125.263 1.00 10.84 174 PHE A O 1
ATOM 1301 N N . ARG A 1 175 ? 102.764 130.719 124.484 1.00 11.22 175 ARG A N 1
ATOM 1302 C CA . ARG A 1 175 ? 102.719 129.411 123.839 1.00 11.39 175 ARG A CA 1
ATOM 1303 C C . ARG A 1 175 ? 103.561 129.366 122.570 1.00 11.04 175 ARG A C 1
ATOM 1304 O O . ARG A 1 175 ? 104.065 128.298 122.207 1.00 15.19 175 ARG A O 1
ATOM 1312 N N . SER A 1 176 ? 103.725 130.501 121.887 1.00 6.64 176 SER A N 1
ATOM 1313 C CA . SER A 1 176 ? 104.542 130.532 120.680 1.00 8.37 176 SER A CA 1
ATOM 1314 C C . SER A 1 176 ? 106.022 130.350 120.982 1.00 8.77 176 SER A C 1
ATOM 1315 O O . SER A 1 176 ? 106.766 129.877 120.116 1.00 12.28 176 SER A O 1
ATOM 1318 N N . LEU A 1 177 ? 106.456 130.692 122.196 1.00 5.83 177 LEU A N 1
ATOM 1319 C CA . LEU A 1 177 ? 107.860 130.597 122.574 1.00 6.79 177 LEU A CA 1
ATOM 1320 C C . LEU A 1 177 ? 108.376 129.166 122.552 1.00 9.50 177 LEU A C 1
ATOM 1321 O O . LEU A 1 177 ? 109.595 128.964 122.568 1.00 9.02 177 LEU A O 1
ATOM 1326 N N . PHE A 1 178 ? 107.484 128.177 122.522 1.00 13.64 178 PHE A N 1
ATOM 1327 C CA . PHE A 1 178 ? 107.855 126.771 122.455 1.00 14.57 178 PHE A CA 1
ATOM 1328 C C . PHE A 1 178 ? 107.646 126.190 121.062 1.00 14.53 178 PHE A C 1
ATOM 1329 O O . PHE A 1 178 ? 107.606 124.966 120.903 1.00 17.93 178 PHE A O 1
ATOM 1337 N N . TYR A 1 179 ? 107.500 127.049 120.052 1.00 11.54 179 TYR A N 1
ATOM 1338 C CA . TYR A 1 179 ? 107.371 126.563 118.679 1.00 11.06 179 TYR A CA 1
ATOM 1339 C C . TYR A 1 179 ? 108.580 125.758 118.216 1.00 13.96 179 TYR A C 1
ATOM 1340 O O . TYR A 1 179 ? 108.382 124.700 117.596 1.00 15.36 179 TYR A O 1
ATOM 1349 N N . PRO A 1 180 ? 109.829 126.182 118.444 1.00 12.48 180 PRO A N 1
ATOM 1350 C CA . PRO A 1 180 ? 110.957 125.345 118.003 1.00 13.73 180 PRO A CA 1
ATOM 1351 C C . PRO A 1 180 ? 110.986 123.968 118.642 1.00 13.77 180 PRO A C 1
ATOM 1352 O O . PRO A 1 180 ? 111.438 123.010 118.002 1.00 16.43 180 PRO A O 1
ATOM 1356 N N . PHE A 1 181 ? 110.524 123.836 119.884 1.00 15.64 181 PHE A N 1
ATOM 1357 C CA . PHE A 1 181 ? 110.581 122.556 120.583 1.00 15.06 181 PHE A CA 1
ATOM 1358 C C . PHE A 1 181 ? 109.321 121.725 120.341 1.00 17.25 181 PHE A C 1
ATOM 1359 O O . PHE A 1 181 ? 109.398 120.614 119.808 1.00 23.20 181 PHE A O 1
ATOM 1367 N N . TRP A 1 182 ? 108.154 122.253 120.716 1.00 15.84 182 TRP A N 1
ATOM 1368 C CA . TRP A 1 182 ? 106.893 121.549 120.498 1.00 16.53 182 TRP A CA 1
ATOM 1369 C C . TRP A 1 182 ? 106.383 121.647 119.065 1.00 16.90 182 TRP A C 1
ATOM 1370 O O . TRP A 1 182 ? 105.261 121.199 118.798 1.00 18.24 182 TRP A O 1
ATOM 1381 N N . GLY A 1 183 ? 107.160 122.219 118.149 1.00 14.79 183 GLY A N 1
ATOM 1382 C CA . GLY A 1 183 ? 106.733 122.292 116.761 1.00 17.42 183 GLY A CA 1
ATOM 1383 C C . GLY A 1 183 ? 105.429 123.049 116.609 1.00 16.59 183 GLY A C 1
ATOM 1384 O O . GLY A 1 183 ? 105.215 124.107 117.210 1.00 14.77 183 GLY A O 1
ATOM 1385 N N . GLU A 1 184 ? 104.543 122.496 115.790 1.00 20.57 184 GLU A N 1
ATOM 1386 C CA . GLU A 1 184 ? 103.203 123.026 115.589 1.00 19.32 184 GLU A CA 1
ATOM 1387 C C . GLU A 1 184 ? 102.233 122.554 116.668 1.00 21.06 184 GLU A C 1
ATOM 1388 O O . GLU A 1 184 ? 101.122 123.086 116.771 1.00 19.83 184 GLU A O 1
ATOM 1394 N N . ARG A 1 185 ? 102.660 121.626 117.529 1.00 21.87 185 ARG A N 1
ATOM 1395 C CA . ARG A 1 185 ? 101.759 120.984 118.480 1.00 22.28 185 ARG A CA 1
ATOM 1396 C C . ARG A 1 185 ? 101.186 121.940 119.518 1.00 23.38 185 ARG A C 1
ATOM 1397 O O . ARG A 1 185 ? 100.240 121.563 120.218 1.00 23.07 185 ARG A O 1
ATOM 1405 N N . ILE A 1 186 ? 101.719 123.152 119.644 1.00 17.23 186 ILE A N 1
ATOM 1406 C CA . ILE A 1 186 ? 101.205 124.112 120.638 1.00 15.58 186 ILE A CA 1
ATOM 1407 C C . ILE A 1 186 ? 100.062 124.886 119.988 1.00 15.42 186 ILE A C 1
ATOM 1408 O O . ILE A 1 186 ? 100.143 126.072 119.673 1.00 15.07 186 ILE A O 1
ATOM 1413 N N . HIS A 1 187 ? 98.916 124.211 119.887 1.00 16.88 187 HIS A N 1
ATOM 1414 C CA . HIS A 1 187 ? 97.667 124.877 119.552 1.00 17.31 187 HIS A CA 1
ATOM 1415 C C . HIS A 1 187 ? 96.470 124.324 120.311 1.00 19.42 187 HIS A C 1
ATOM 1416 O O . HIS A 1 187 ? 95.372 124.873 120.171 1.00 18.23 187 HIS A O 1
ATOM 1423 N N . GLY A 1 188 ? 96.637 123.266 121.100 1.00 15.72 188 GLY A N 1
ATOM 1424 C CA . GLY A 1 188 ? 95.547 122.745 121.900 1.00 14.62 188 GLY A CA 1
ATOM 1425 C C . GLY A 1 188 ? 96.002 121.873 123.052 1.00 16.21 188 GLY A C 1
ATOM 1426 O O . GLY A 1 188 ? 96.736 120.900 122.851 1.00 17.58 188 GLY A O 1
ATOM 1427 N N . TRP A 1 189 ? 95.573 122.217 124.265 1.00 18.08 189 TRP A N 1
ATOM 1428 C CA . TRP A 1 189 ? 95.812 121.459 125.491 1.00 16.92 189 TRP A CA 1
ATOM 1429 C C . TRP A 1 189 ? 97.291 121.235 125.784 1.00 17.19 189 TRP A C 1
ATOM 1430 O O . TRP A 1 189 ? 97.628 120.499 126.719 1.00 20.46 189 TRP A O 1
ATOM 1441 N N . TRP A 1 190 ? 98.177 121.845 125.021 1.00 15.31 190 TRP A N 1
ATOM 1442 C CA . TRP A 1 190 ? 99.606 121.873 125.305 1.00 16.02 190 TRP A CA 1
ATOM 1443 C C . TRP A 1 190 ? 100.159 123.286 125.282 1.00 17.37 190 TRP A C 1
ATOM 1444 O O . TRP A 1 190 ? 101.032 123.614 126.089 1.00 17.30 190 TRP A O 1
ATOM 1455 N N . GLY A 1 191 ? 99.675 124.129 124.376 1.00 16.54 191 GLY A N 1
ATOM 1456 C CA . GLY A 1 191 ? 99.941 125.548 124.441 1.00 13.00 191 GLY A CA 1
ATOM 1457 C C . GLY A 1 191 ? 98.859 126.240 125.239 1.00 10.77 191 GLY A C 1
ATOM 1458 O O . GLY A 1 191 ? 99.075 127.323 125.788 1.00 12.85 191 GLY A O 1
ATOM 1459 N N . HIS A 1 192 ? 97.682 125.611 125.313 1.00 11.08 192 HIS A N 1
ATOM 1460 C CA . HIS A 1 192 ? 96.605 126.148 126.138 1.00 13.51 192 HIS A CA 1
ATOM 1461 C C . HIS A 1 192 ? 96.982 126.129 127.613 1.00 14.98 192 HIS A C 1
ATOM 1462 O O . HIS A 1 192 ? 96.732 127.099 128.337 1.00 14.47 192 HIS A O 1
ATOM 1469 N N . ILE A 1 193 ? 97.583 125.032 128.076 1.00 13.39 193 ILE A N 1
ATOM 1470 C CA . ILE A 1 193 ? 97.993 124.938 129.475 1.00 9.01 193 ILE A CA 1
ATOM 1471 C C . ILE A 1 193 ? 99.073 125.966 129.782 1.00 8.31 193 ILE A C 1
ATOM 1472 O O . ILE A 1 193 ? 99.056 126.612 130.837 1.00 12.63 193 ILE A O 1
ATOM 1477 N N . ILE A 1 194 ? 100.026 126.136 128.865 1.00 7.94 194 ILE A N 1
ATOM 1478 C CA . ILE A 1 194 ? 101.085 127.122 129.062 1.00 8.56 194 ILE A CA 1
ATOM 1479 C C . ILE A 1 194 ? 100.503 128.530 129.097 1.00 6.21 194 ILE A C 1
ATOM 1480 O O . ILE A 1 194 ? 100.911 129.363 129.913 1.00 9.06 194 ILE A O 1
ATOM 1485 N N . ASP A 1 195 ? 99.540 128.817 128.218 1.00 6.83 195 ASP A N 1
ATOM 1486 C CA . ASP A 1 195 ? 98.895 130.126 128.224 1.00 7.57 195 ASP A CA 1
ATOM 1487 C C . ASP A 1 195 ? 98.130 130.362 129.521 1.00 9.68 195 ASP A C 1
ATOM 1488 O O . ASP A 1 195 ? 98.158 131.467 130.074 1.00 13.40 195 ASP A O 1
ATOM 1493 N N . ILE A 1 196 ? 97.432 129.337 130.015 1.00 9.10 196 ILE A N 1
ATOM 1494 C CA . ILE A 1 196 ? 96.694 129.470 131.268 1.00 6.37 196 ILE A CA 1
ATOM 1495 C C . ILE A 1 196 ? 97.651 129.737 132.422 1.00 3.35 196 ILE A C 1
ATOM 1496 O O . ILE A 1 196 ? 97.406 130.610 133.263 1.00 5.11 196 ILE A O 1
ATOM 1501 N N . LEU A 1 197 ? 98.757 128.992 132.477 1.00 6.46 197 LEU A N 1
ATOM 1502 C CA . LEU A 1 197 ? 99.730 129.193 133.544 1.00 5.44 197 LEU A CA 1
ATOM 1503 C C . LEU A 1 197 ? 100.368 130.573 133.455 1.00 6.64 197 LEU A C 1
ATOM 1504 O O . LEU A 1 197 ? 100.599 131.223 134.480 1.00 13.54 197 LEU A O 1
ATOM 1509 N N . SER A 1 198 ? 100.660 131.038 132.238 1.00 4.16 198 SER A N 1
ATOM 1510 C CA . SER A 1 198 ? 101.233 132.369 132.070 1.00 2.40 198 SER A CA 1
ATOM 1511 C C . SER A 1 198 ? 100.261 133.449 132.519 1.00 5.85 198 SER A C 1
ATOM 1512 O O . SER A 1 198 ? 100.650 134.392 133.217 1.00 10.65 198 SER A O 1
ATOM 1515 N N . ALA A 1 199 ? 98.989 133.324 132.135 1.00 8.42 199 ALA A N 1
ATOM 1516 C CA . ALA A 1 199 ? 97.992 134.299 132.560 1.00 6.55 199 ALA A CA 1
ATOM 1517 C C . ALA A 1 199 ? 97.837 134.299 134.073 1.00 5.49 199 ALA A C 1
ATOM 1518 O O . ALA A 1 199 ? 97.753 135.364 134.694 1.00 11.22 199 ALA A O 1
ATOM 1520 N N . LEU A 1 200 ? 97.812 133.115 134.688 1.00 4.94 200 LEU A N 1
ATOM 1521 C CA . LEU A 1 200 ? 97.668 133.038 136.139 1.00 4.31 200 LEU A CA 1
ATOM 1522 C C . LEU A 1 200 ? 98.870 133.650 136.848 1.00 5.85 200 LEU A C 1
ATOM 1523 O O . LEU A 1 200 ? 98.712 134.425 137.796 1.00 10.67 200 LEU A O 1
ATOM 1528 N N . ALA A 1 201 ? 100.084 133.317 136.399 1.00 6.40 201 ALA A N 1
ATOM 1529 C CA . ALA A 1 201 ? 101.280 133.858 137.037 1.00 5.81 201 ALA A CA 1
ATOM 1530 C C . ALA A 1 201 ? 101.355 135.369 136.875 1.00 5.68 201 ALA A C 1
ATOM 1531 O O . ALA A 1 201 ? 101.709 136.086 137.819 1.00 7.63 201 ALA A O 1
ATOM 1533 N N . THR A 1 202 ? 101.020 135.874 135.685 1.00 2.22 202 THR A N 1
ATOM 1534 C CA . THR A 1 202 ? 100.998 137.315 135.471 1.00 3.00 202 THR A CA 1
ATOM 1535 C C . THR A 1 202 ? 99.973 137.988 136.373 1.00 7.06 202 THR A C 1
ATOM 1536 O O . THR A 1 202 ? 100.272 139.004 137.013 1.00 12.77 202 THR A O 1
ATOM 1540 N N . VAL A 1 203 ? 98.767 137.422 136.453 1.00 5.64 203 VAL A N 1
ATOM 1541 C CA . VAL A 1 203 ? 97.715 138.010 137.275 1.00 4.23 203 VAL A CA 1
ATOM 1542 C C . VAL A 1 203 ? 98.131 138.031 138.737 1.00 6.15 203 VAL A C 1
ATOM 1543 O O . VAL A 1 203 ? 97.898 139.014 139.446 1.00 13.80 203 VAL A O 1
ATOM 1547 N N . PHE A 1 204 ? 98.767 136.961 139.208 1.00 7.51 204 PHE A N 1
ATOM 1548 C CA . PHE A 1 204 ? 99.143 136.902 140.614 1.00 7.21 204 PHE A CA 1
ATOM 1549 C C . PHE A 1 204 ? 100.324 137.808 140.938 1.00 7.14 204 PHE A C 1
ATOM 1550 O O . PHE A 1 204 ? 100.354 138.403 142.019 1.00 8.85 204 PHE A O 1
ATOM 1558 N N . GLY A 1 205 ? 101.287 137.949 140.026 1.00 5.07 205 GLY A N 1
ATOM 1559 C CA . GLY A 1 205 ? 102.329 138.944 140.228 1.00 4.63 205 GLY A CA 1
ATOM 1560 C C . GLY A 1 205 ? 101.776 140.356 140.273 1.00 8.20 205 GLY A C 1
ATOM 1561 O O . GLY A 1 205 ? 102.157 141.161 141.131 1.00 13.10 205 GLY A O 1
ATOM 1562 N N . LEU A 1 206 ? 100.851 140.670 139.361 1.00 3.75 206 LEU A N 1
ATOM 1563 C CA . LEU A 1 206 ? 100.213 141.983 139.377 1.00 3.78 206 LEU A CA 1
ATOM 1564 C C . LEU A 1 206 ? 99.424 142.201 140.659 1.00 4.65 206 LEU A C 1
ATOM 1565 O O . LEU A 1 206 ? 99.447 143.295 141.230 1.00 11.81 206 LEU A O 1
ATOM 1570 N N . SER A 1 207 ? 98.706 141.175 141.116 1.00 3.11 207 SER A N 1
ATOM 1571 C CA . SER A 1 207 ? 97.933 141.294 142.345 1.00 4.25 207 SER A CA 1
ATOM 1572 C C . SER A 1 207 ? 98.841 141.495 143.548 1.00 2.40 207 SER A C 1
ATOM 1573 O O . SER A 1 207 ? 98.508 142.257 144.459 1.00 6.14 207 SER A O 1
ATOM 1576 N N . THR A 1 208 ? 99.986 140.812 143.575 1.00 1.16 208 THR A N 1
ATOM 1577 C CA . THR A 1 208 ? 100.949 141.028 144.649 1.00 3.93 208 THR A CA 1
ATOM 1578 C C . THR A 1 208 ? 101.476 142.456 144.636 1.00 6.68 208 THR A C 1
ATOM 1579 O O . THR A 1 208 ? 101.602 143.089 145.692 1.00 8.87 208 THR A O 1
ATOM 1583 N N . SER A 1 209 ? 101.780 142.986 143.449 1.00 4.95 209 SER A N 1
ATOM 1584 C CA . SER A 1 209 ? 102.242 144.369 143.367 1.00 1.28 209 SER A CA 1
ATOM 1585 C C . SER A 1 209 ? 101.164 145.347 143.823 1.00 4.07 209 SER A C 1
ATOM 1586 O O . SER A 1 209 ? 101.454 146.308 144.547 1.00 8.05 209 SER A O 1
ATOM 1589 N N . LEU A 1 210 ? 99.917 145.120 143.410 1.00 2.43 210 LEU A N 1
ATOM 1590 C CA . LEU A 1 210 ? 98.823 145.993 143.824 1.00 0.58 210 LEU A CA 1
ATOM 1591 C C . LEU A 1 210 ? 98.599 145.920 145.329 1.00 0.30 210 LEU A C 1
ATOM 1592 O O . LEU A 1 210 ? 98.344 146.940 145.979 1.00 6.45 210 LEU A O 1
ATOM 1597 N N . GLY A 1 211 ? 98.683 144.718 145.901 1.00 0.00 211 GLY A N 1
ATOM 1598 C CA . GLY A 1 211 ? 98.544 144.582 147.339 1.00 1.41 211 GLY A CA 1
ATOM 1599 C C . GLY A 1 211 ? 99.656 145.275 148.098 1.00 1.32 211 GLY A C 1
ATOM 1600 O O . GLY A 1 211 ? 99.415 145.906 149.127 1.00 5.62 211 GLY A O 1
ATOM 1601 N N . LEU A 1 212 ? 100.890 145.170 147.599 1.00 0.11 212 LEU A N 1
ATOM 1602 C CA . LEU A 1 212 ? 101.998 145.887 148.221 1.00 0.00 212 LEU A CA 1
ATOM 1603 C C . LEU A 1 212 ? 101.784 147.393 148.152 1.00 1.65 212 LEU A C 1
ATOM 1604 O O . LEU A 1 212 ? 102.021 148.109 149.133 1.00 6.28 212 LEU A O 1
ATOM 1609 N N . GLY A 1 213 ? 101.337 147.890 146.998 1.00 3.14 213 GLY A N 1
ATOM 1610 C CA . GLY A 1 213 ? 101.076 149.314 146.872 1.00 0.00 213 GLY A CA 1
ATOM 1611 C C . GLY A 1 213 ? 99.991 149.794 147.815 1.00 1.08 213 GLY A C 1
ATOM 1612 O O . GLY A 1 213 ? 100.129 150.840 148.451 1.00 10.70 213 GLY A O 1
ATOM 1613 N N . VAL A 1 214 ? 98.901 149.032 147.926 1.00 0.00 214 VAL A N 1
ATOM 1614 C CA . VAL A 1 214 ? 97.824 149.403 148.839 1.00 0.00 214 VAL A CA 1
ATOM 1615 C C . VAL A 1 214 ? 98.297 149.353 150.284 1.00 3.57 214 VAL A C 1
ATOM 1616 O O . VAL A 1 214 ? 97.966 150.231 151.087 1.00 6.20 214 VAL A O 1
ATOM 1620 N N . ILE A 1 215 ? 99.073 148.330 150.640 1.00 5.18 215 ILE A N 1
ATOM 1621 C CA . ILE A 1 215 ? 99.578 148.214 152.004 1.00 2.51 215 ILE A CA 1
ATOM 1622 C C . ILE A 1 215 ? 100.449 149.415 152.348 1.00 6.05 215 ILE A C 1
ATOM 1623 O O . ILE A 1 215 ? 100.307 150.025 153.415 1.00 12.46 215 ILE A O 1
ATOM 1628 N N . GLN A 1 216 ? 101.348 149.791 151.434 1.00 3.01 216 GLN A N 1
ATOM 1629 C CA . GLN A 1 216 ? 102.236 150.916 151.707 1.00 1.67 216 GLN A CA 1
ATOM 1630 C C . GLN A 1 216 ? 101.475 152.237 151.743 1.00 3.13 216 GLN A C 1
ATOM 1631 O O . GLN A 1 216 ? 101.774 153.102 152.571 1.00 9.34 216 GLN A O 1
ATOM 1637 N N . ILE A 1 217 ? 100.489 152.415 150.859 1.00 2.05 217 ILE A N 1
ATOM 1638 C CA . ILE A 1 217 ? 99.698 153.644 150.870 1.00 3.56 217 ILE A CA 1
ATOM 1639 C C . ILE A 1 217 ? 98.904 153.757 152.165 1.00 8.09 217 ILE A C 1
ATOM 1640 O O . ILE A 1 217 ? 98.823 154.834 152.771 1.00 12.18 217 ILE A O 1
ATOM 1645 N N . THR A 1 218 ? 98.300 152.652 152.607 1.00 4.90 218 THR A N 1
ATOM 1646 C CA . THR A 1 218 ? 97.562 152.652 153.864 1.00 7.95 218 THR A CA 1
ATOM 1647 C C . THR A 1 218 ? 98.478 152.960 155.040 1.00 9.70 218 THR A C 1
ATOM 1648 O O . THR A 1 218 ? 98.124 153.754 155.923 1.00 12.80 218 THR A O 1
ATOM 1652 N N . ALA A 1 219 ? 99.666 152.352 155.063 1.00 6.20 219 ALA A N 1
ATOM 1653 C CA . ALA A 1 219 ? 100.613 152.627 156.136 1.00 7.20 219 ALA A CA 1
ATOM 1654 C C . ALA A 1 219 ? 101.049 154.085 156.125 1.00 9.77 219 ALA A C 1
ATOM 1655 O O . ALA A 1 219 ? 101.191 154.704 157.184 1.00 14.63 219 ALA A O 1
ATOM 1657 N N . GLY A 1 220 ? 101.267 154.650 154.938 1.00 7.62 220 GLY A N 1
ATOM 1658 C CA . GLY A 1 220 ? 101.658 156.046 154.857 1.00 8.45 220 GLY A CA 1
ATOM 1659 C C . GLY A 1 220 ? 100.566 156.989 155.319 1.00 10.29 220 GLY A C 1
ATOM 1660 O O . GLY A 1 220 ? 100.839 157.971 156.012 1.00 14.77 220 GLY A O 1
ATOM 1661 N N . LEU A 1 221 ? 99.319 156.711 154.938 1.00 8.12 221 LEU A N 1
ATOM 1662 C CA . LEU A 1 221 ? 98.210 157.535 155.408 1.00 8.61 221 LEU A CA 1
ATOM 1663 C C . LEU A 1 221 ? 98.062 157.442 156.921 1.00 10.71 221 LEU A C 1
ATOM 1664 O O . LEU A 1 221 ? 97.837 158.456 157.594 1.00 13.56 221 LEU A O 1
ATOM 1669 N N . GLU A 1 222 ? 98.197 156.234 157.477 1.00 11.30 222 GLU A N 1
ATOM 1670 C CA . GLU A 1 222 ? 98.124 156.072 158.926 1.00 12.37 222 GLU A CA 1
ATOM 1671 C C . GLU A 1 222 ? 99.258 156.812 159.625 1.00 16.21 222 GLU A C 1
ATOM 1672 O O . GLU A 1 222 ? 99.052 157.435 160.671 1.00 19.47 222 GLU A O 1
ATOM 1678 N N . TYR A 1 223 ? 100.467 156.744 159.066 1.00 14.37 223 TYR A N 1
ATOM 1679 C CA . TYR A 1 223 ? 101.612 157.406 159.681 1.00 12.73 223 TYR A CA 1
ATOM 1680 C C . TYR A 1 223 ? 101.477 158.922 159.614 1.00 12.36 223 TYR A C 1
ATOM 1681 O O . TYR A 1 223 ? 101.803 159.624 160.578 1.00 15.46 223 TYR A O 1
ATOM 1690 N N . LEU A 1 224 ? 100.997 159.445 158.484 1.00 8.93 224 LEU A N 1
ATOM 1691 C CA . LEU A 1 224 ? 100.908 160.888 158.303 1.00 11.74 224 LEU A CA 1
ATOM 1692 C C . LEU A 1 224 ? 99.753 161.498 159.089 1.00 13.73 224 LEU A C 1
ATOM 1693 O O . LEU A 1 224 ? 99.910 162.568 159.687 1.00 17.89 224 LEU A O 1
ATOM 1698 N N . TYR A 1 225 ? 98.588 160.845 159.105 1.00 11.04 225 TYR A N 1
ATOM 1699 C CA . TYR A 1 225 ? 97.402 161.448 159.696 1.00 12.46 225 TYR A CA 1
ATOM 1700 C C . TYR A 1 225 ? 96.696 160.596 160.742 1.00 17.73 225 TYR A C 1
ATOM 1701 O O . TYR A 1 225 ? 95.777 161.105 161.393 1.00 21.58 225 TYR A O 1
ATOM 1710 N N . GLY A 1 226 ? 97.086 159.341 160.935 1.00 16.03 226 GLY A N 1
ATOM 1711 C CA . GLY A 1 226 ? 96.391 158.498 161.897 1.00 13.49 226 GLY A CA 1
ATOM 1712 C C . GLY A 1 226 ? 94.946 158.230 161.537 1.00 17.72 226 GLY A C 1
ATOM 1713 O O . GLY A 1 226 ? 94.074 158.253 162.414 1.00 19.33 226 GLY A O 1
ATOM 1714 N N . TRP A 1 227 ? 94.672 157.973 160.258 1.00 18.07 227 TRP A N 1
ATOM 1715 C CA . TRP A 1 227 ? 93.306 157.758 159.797 1.00 20.67 227 TRP A CA 1
ATOM 1716 C C . TRP A 1 227 ? 92.759 156.385 160.161 1.00 21.88 227 TRP A C 1
ATOM 1717 O O . TRP A 1 227 ? 91.539 156.192 160.107 1.00 20.58 227 TRP A O 1
ATOM 1728 N N . GLU A 1 228 ? 93.623 155.437 160.528 1.00 20.31 228 GLU A N 1
ATOM 1729 C CA . GLU A 1 228 ? 93.212 154.077 160.882 1.00 20.62 228 GLU A CA 1
ATOM 1730 C C . GLU A 1 228 ? 92.428 153.431 159.738 1.00 21.44 228 GLU A C 1
ATOM 1731 O O . GLU A 1 228 ? 91.243 153.112 159.856 1.00 19.71 228 GLU A O 1
ATOM 1737 N N . ILE A 1 229 ? 93.119 153.250 158.615 1.00 18.82 229 ILE A N 1
ATOM 1738 C CA . ILE A 1 229 ? 92.494 152.711 157.412 1.00 19.87 229 ILE A CA 1
ATOM 1739 C C . ILE A 1 229 ? 92.101 151.259 157.658 1.00 20.66 229 ILE A C 1
ATOM 1740 O O . ILE A 1 229 ? 92.953 150.407 157.940 1.00 17.99 229 ILE A O 1
ATOM 1745 N N . SER A 1 230 ? 90.807 150.974 157.553 1.00 18.27 230 SER A N 1
ATOM 1746 C CA . SER A 1 230 ? 90.282 149.635 157.751 1.00 16.63 230 SER A CA 1
ATOM 1747 C C . SER A 1 230 ? 90.425 148.805 156.478 1.00 17.88 230 SER A C 1
ATOM 1748 O O . SER A 1 230 ? 90.607 149.351 155.387 1.00 19.30 230 SER A O 1
ATOM 1751 N N . PRO A 1 231 ? 90.365 147.473 156.596 1.00 17.53 231 PRO A N 1
ATOM 1752 C CA . PRO A 1 231 ? 90.390 146.638 155.380 1.00 19.11 231 PRO A CA 1
ATOM 1753 C C . PRO A 1 231 ? 89.288 146.982 154.393 1.00 17.59 231 PRO A C 1
ATOM 1754 O O . PRO A 1 231 ? 89.500 146.896 153.176 1.00 15.36 231 PRO A O 1
ATOM 1758 N N . MET A 1 232 ? 88.109 147.369 154.885 1.00 20.19 232 MET A N 1
ATOM 1759 C CA . MET A 1 232 ? 87.054 147.830 153.989 1.00 20.82 232 MET A CA 1
ATOM 1760 C C . MET A 1 232 ? 87.487 149.082 153.240 1.00 20.43 232 MET A C 1
ATOM 1761 O O . MET A 1 232 ? 87.205 149.232 152.045 1.00 21.85 232 MET A O 1
ATOM 1766 N N . MET A 1 233 ? 88.186 149.991 153.923 1.00 18.14 233 MET A N 1
ATOM 1767 C CA . MET A 1 233 ? 88.709 151.172 153.246 1.00 18.79 233 MET A CA 1
ATOM 1768 C C . MET A 1 233 ? 89.809 150.809 152.256 1.00 17.82 233 MET A C 1
ATOM 1769 O O . MET A 1 233 ? 89.942 151.464 151.218 1.00 16.98 233 MET A O 1
ATOM 1774 N N . GLN A 1 234 ? 90.602 149.775 152.549 1.00 15.12 234 GLN A N 1
ATOM 1775 C CA . GLN A 1 234 ? 91.584 149.300 151.577 1.00 16.18 234 GLN A CA 1
ATOM 1776 C C . GLN A 1 234 ? 90.902 148.770 150.320 1.00 14.30 234 GLN A C 1
ATOM 1777 O O . GLN A 1 234 ? 91.342 149.048 149.195 1.00 13.14 234 GLN A O 1
ATOM 1783 N N . ALA A 1 235 ? 89.825 148.001 150.493 1.00 12.41 235 ALA A N 1
ATOM 1784 C CA . ALA A 1 235 ? 89.067 147.522 149.341 1.00 12.54 235 ALA A CA 1
ATOM 1785 C C . ALA A 1 235 ? 88.457 148.682 148.567 1.00 12.66 235 ALA A C 1
ATOM 1786 O O . ALA A 1 235 ? 88.422 148.665 147.331 1.00 11.77 235 ALA A O 1
ATOM 1788 N N . GLY A 1 236 ? 87.962 149.695 149.280 1.00 12.07 236 GLY A N 1
ATOM 1789 C CA . GLY A 1 236 ? 87.450 150.878 148.609 1.00 13.26 236 GLY A CA 1
ATOM 1790 C C . GLY A 1 236 ? 88.520 151.609 147.820 1.00 15.89 236 GLY A C 1
ATOM 1791 O O . GLY A 1 236 ? 88.263 152.108 146.724 1.00 13.28 236 GLY A O 1
ATOM 1792 N N . ILE A 1 237 ? 89.734 151.682 148.370 1.00 14.26 237 ILE A N 1
ATOM 1793 C CA . ILE A 1 237 ? 90.847 152.304 147.658 1.00 14.30 237 ILE A CA 1
ATOM 1794 C C . ILE A 1 237 ? 91.168 151.526 146.388 1.00 15.61 237 ILE A C 1
ATOM 1795 O O . ILE A 1 237 ? 91.392 152.113 145.322 1.00 15.97 237 ILE A O 1
ATOM 1800 N N . ILE A 1 238 ? 91.199 150.194 146.483 1.00 9.80 238 ILE A N 1
ATOM 1801 C CA . ILE A 1 238 ? 91.468 149.374 145.302 1.00 9.81 238 ILE A CA 1
ATOM 1802 C C . ILE A 1 238 ? 90.386 149.581 144.248 1.00 11.24 238 ILE A C 1
ATOM 1803 O O . ILE A 1 238 ? 90.681 149.730 143.055 1.00 11.30 238 ILE A O 1
ATOM 1808 N N . LEU A 1 239 ? 89.119 149.592 144.671 1.00 11.02 239 LEU A N 1
ATOM 1809 C CA . LEU A 1 239 ? 88.025 149.800 143.728 1.00 12.98 239 LEU A CA 1
ATOM 1810 C C . LEU A 1 239 ? 88.103 151.176 143.081 1.00 16.09 239 LEU A C 1
ATOM 1811 O O . LEU A 1 239 ? 87.869 151.313 141.877 1.00 12.36 239 LEU A O 1
ATOM 1816 N N . PHE A 1 240 ? 88.430 152.207 143.863 1.00 16.03 240 PHE A N 1
ATOM 1817 C CA . PHE A 1 240 ? 88.546 153.553 143.312 1.00 13.99 240 PHE A CA 1
ATOM 1818 C C . PHE A 1 240 ? 89.690 153.646 142.310 1.00 12.86 240 PHE A C 1
ATOM 1819 O O . PHE A 1 240 ? 89.551 154.276 141.255 1.00 16.88 240 PHE A O 1
ATOM 1827 N N . VAL A 1 241 ? 90.827 153.022 142.619 1.00 10.08 241 VAL A N 1
ATOM 1828 C CA . VAL A 1 241 ? 91.964 153.050 141.704 1.00 12.95 241 VAL A CA 1
ATOM 1829 C C . VAL A 1 241 ? 91.629 152.318 140.409 1.00 12.07 241 VAL A C 1
ATOM 1830 O O . VAL A 1 241 ? 91.938 152.793 139.306 1.00 11.38 241 VAL A O 1
ATOM 1834 N N . ILE A 1 242 ? 90.995 151.149 140.520 1.00 11.99 242 ILE A N 1
ATOM 1835 C CA . ILE A 1 242 ? 90.632 150.390 139.328 1.00 12.41 242 ILE A CA 1
ATOM 1836 C C . ILE A 1 242 ? 89.582 151.144 138.518 1.00 13.96 242 ILE A C 1
ATOM 1837 O O . ILE A 1 242 ? 89.590 151.108 137.283 1.00 12.37 242 ILE A O 1
ATOM 1842 N N . GLY A 1 243 ? 88.677 151.854 139.194 1.00 12.66 243 GLY A N 1
ATOM 1843 C CA . GLY A 1 243 ? 87.726 152.691 138.483 1.00 13.38 243 GLY A CA 1
ATOM 1844 C C . GLY A 1 243 ? 88.392 153.847 137.762 1.00 13.56 243 GLY A C 1
ATOM 1845 O O . GLY A 1 243 ? 87.978 154.225 136.666 1.00 12.68 243 GLY A O 1
ATOM 1846 N N . ILE A 1 244 ? 89.430 154.426 138.368 1.00 14.66 244 ILE A N 1
ATOM 1847 C CA . ILE A 1 244 ? 90.199 155.467 137.691 1.00 14.17 244 ILE A CA 1
ATOM 1848 C C . ILE A 1 244 ? 90.865 154.902 136.443 1.00 15.92 244 ILE A C 1
ATOM 1849 O O . ILE A 1 244 ? 90.870 155.533 135.378 1.00 13.12 244 ILE A O 1
ATOM 1854 N N . ALA A 1 245 ? 91.433 153.699 136.555 1.00 16.72 245 ALA A N 1
ATOM 1855 C CA . ALA A 1 245 ? 92.035 153.054 135.391 1.00 17.89 245 ALA A CA 1
ATOM 1856 C C . ALA A 1 245 ? 90.992 152.775 134.313 1.00 19.01 245 ALA A C 1
ATOM 1857 O O . ALA A 1 245 ? 91.269 152.914 133.117 1.00 17.67 245 ALA A O 1
ATOM 1859 N N . THR A 1 246 ? 89.788 152.369 134.723 1.00 16.36 246 THR A N 1
ATOM 1860 C CA . THR A 1 246 ? 88.699 152.151 133.775 1.00 17.08 246 THR A CA 1
ATOM 1861 C C . THR A 1 246 ? 88.287 153.455 133.099 1.00 15.99 246 THR A C 1
ATOM 1862 O O . THR A 1 246 ? 87.926 153.463 131.918 1.00 16.56 246 THR A O 1
ATOM 1866 N N . ILE A 1 247 ? 88.315 154.563 133.839 1.00 14.35 247 ILE A N 1
ATOM 1867 C CA . ILE A 1 247 ? 88.052 155.866 133.237 1.00 14.09 247 ILE A CA 1
ATOM 1868 C C . ILE A 1 247 ? 89.143 156.219 132.235 1.00 15.17 247 ILE A C 1
ATOM 1869 O O . ILE A 1 247 ? 88.870 156.838 131.198 1.00 13.56 247 ILE A O 1
ATOM 1874 N N . SER A 1 248 ? 90.390 155.831 132.517 1.00 16.08 248 SER A N 1
ATOM 1875 C CA . SER A 1 248 ? 91.475 156.074 131.570 1.00 20.49 248 SER A CA 1
ATOM 1876 C C . SER A 1 248 ? 91.219 155.365 130.245 1.00 18.38 248 SER A C 1
ATOM 1877 O O . SER A 1 248 ? 91.420 155.947 129.172 1.00 20.05 248 SER A O 1
ATOM 1880 N N . VAL A 1 249 ? 90.778 154.110 130.298 1.00 14.12 249 VAL A N 1
ATOM 1881 C CA . VAL A 1 249 ? 90.356 153.385 129.105 1.00 19.12 249 VAL A CA 1
ATOM 1882 C C . VAL A 1 249 ? 88.944 153.857 128.776 1.00 20.10 249 VAL A C 1
ATOM 1883 O O . VAL A 1 249 ? 88.351 154.623 129.544 1.00 18.67 249 VAL A O 1
ATOM 1887 N N . PHE A 1 250 ? 88.420 153.456 127.616 1.00 22.27 250 PHE A N 1
ATOM 1888 C CA . PHE A 1 250 ? 87.137 153.878 127.054 1.00 21.18 250 PHE A CA 1
ATOM 1889 C C . PHE A 1 250 ? 87.184 155.299 126.509 1.00 23.37 250 PHE A C 1
ATOM 1890 O O . PHE A 1 250 ? 86.184 155.766 125.951 1.00 26.62 250 PHE A O 1
ATOM 1898 N N . SER A 1 251 ? 88.306 156.006 126.652 1.00 18.48 251 SER A N 1
ATOM 1899 C CA . SER A 1 251 ? 88.438 157.378 126.179 1.00 18.35 251 SER A CA 1
ATOM 1900 C C . SER A 1 251 ? 89.734 157.566 125.400 1.00 22.04 251 SER A C 1
ATOM 1901 O O . SER A 1 251 ? 90.295 158.665 125.371 1.00 19.71 251 SER A O 1
ATOM 1904 N N . GLY A 1 252 ? 90.223 156.503 124.766 1.00 22.07 252 GLY A N 1
ATOM 1905 C CA . GLY A 1 252 ? 91.426 156.585 123.965 1.00 18.69 252 GLY A CA 1
ATOM 1906 C C . GLY A 1 252 ? 92.723 156.617 124.741 1.00 20.87 252 GLY A C 1
ATOM 1907 O O . GLY A 1 252 ? 93.768 156.907 124.147 1.00 21.33 252 GLY A O 1
ATOM 1908 N N . LEU A 1 253 ? 92.687 156.340 126.047 1.00 20.47 253 LEU A N 1
ATOM 1909 C CA . LEU A 1 253 ? 93.879 156.322 126.891 1.00 22.42 253 LEU A CA 1
ATOM 1910 C C . LEU A 1 253 ? 94.586 157.672 126.886 1.00 21.87 253 LEU A C 1
ATOM 1911 O O . LEU A 1 253 ? 94.005 158.683 126.479 1.00 20.47 253 LEU A O 1
ATOM 1916 N N . ASP A 1 254 ? 95.841 157.690 127.341 1.00 23.96 254 ASP A N 1
ATOM 1917 C CA . ASP A 1 254 ? 96.673 158.895 127.343 1.00 25.29 254 ASP A CA 1
ATOM 1918 C C . ASP A 1 254 ? 95.995 160.048 128.082 1.00 26.04 254 ASP A C 1
ATOM 1919 O O . ASP A 1 254 ? 96.011 161.195 127.630 1.00 25.26 254 ASP A O 1
ATOM 1924 N N . LYS A 1 255 ? 95.393 159.743 129.230 1.00 24.94 255 LYS A N 1
ATOM 1925 C CA . LYS A 1 255 ? 94.723 160.744 130.053 1.00 24.55 255 LYS A CA 1
ATOM 1926 C C . LYS A 1 255 ? 95.411 160.990 131.390 1.00 25.40 255 LYS A C 1
ATOM 1927 O O . LYS A 1 255 ? 95.697 162.146 131.717 1.00 27.14 255 LYS A O 1
ATOM 1933 N N . GLY A 1 256 ? 95.693 159.955 132.187 1.00 18.65 256 GLY A N 1
ATOM 1934 C CA . GLY A 1 256 ? 95.479 158.526 132.024 1.00 16.66 256 GLY A CA 1
ATOM 1935 C C . GLY A 1 256 ? 96.754 157.721 132.169 1.00 18.09 256 GLY A C 1
ATOM 1936 O O . GLY A 1 256 ? 97.542 157.952 133.085 1.00 18.03 256 GLY A O 1
ATOM 1937 N N . VAL A 1 257 ? 96.958 156.772 131.262 1.00 20.67 257 VAL A N 1
ATOM 1938 C CA . VAL A 1 257 ? 98.156 155.946 131.256 1.00 19.47 257 VAL A CA 1
ATOM 1939 C C . VAL A 1 257 ? 98.988 156.300 130.031 1.00 20.71 257 VAL A C 1
ATOM 1940 O O . VAL A 1 257 ? 98.497 156.878 129.056 1.00 18.03 257 VAL A O 1
ATOM 1944 N N . LYS A 1 258 ? 100.283 155.979 130.115 1.00 19.36 258 LYS A N 1
ATOM 1945 C CA . LYS A 1 258 ? 101.292 156.292 129.103 1.00 17.77 258 LYS A CA 1
ATOM 1946 C C . LYS A 1 258 ? 101.579 157.790 129.104 1.00 20.97 258 LYS A C 1
ATOM 1947 O O . LYS A 1 258 ? 102.509 158.258 128.437 1.00 22.21 258 LYS A O 1
ATOM 1953 N N . ILE A 1 259 ? 100.799 158.548 129.871 1.00 18.41 259 ILE A N 1
ATOM 1954 C CA . ILE A 1 259 ? 101.134 159.937 130.147 1.00 18.67 259 ILE A CA 1
ATOM 1955 C C . ILE A 1 259 ? 101.935 160.048 131.440 1.00 19.37 259 ILE A C 1
ATOM 1956 O O . ILE A 1 259 ? 102.737 160.975 131.595 1.00 19.72 259 ILE A O 1
ATOM 1961 N N . LEU A 1 260 ? 101.755 159.103 132.365 1.00 16.54 260 LEU A N 1
ATOM 1962 C CA . LEU A 1 260 ? 102.600 159.026 133.548 1.00 11.61 260 LEU A CA 1
ATOM 1963 C C . LEU A 1 260 ? 103.883 158.281 133.204 1.00 11.82 260 LEU A C 1
ATOM 1964 O O . LEU A 1 260 ? 104.290 157.358 133.914 1.00 14.30 260 LEU A O 1
ATOM 1969 N N . SER A 1 261 ? 104.515 158.683 132.103 1.00 13.89 261 SER A N 1
ATOM 1970 C CA . SER A 1 261 ? 105.812 158.178 131.676 1.00 18.40 261 SER A CA 1
ATOM 1971 C C . SER A 1 261 ? 106.336 159.088 130.572 1.00 19.15 261 SER A C 1
ATOM 1972 O O . SER A 1 261 ? 105.663 159.276 129.554 1.00 18.00 261 SER A O 1
ATOM 1975 N N . ASN A 1 262 ? 107.524 159.656 130.752 1.00 17.14 262 ASN A N 1
ATOM 1976 C CA . ASN A 1 262 ? 108.424 159.448 131.878 1.00 17.05 262 ASN A CA 1
ATOM 1977 C C . ASN A 1 262 ? 108.090 160.335 133.076 1.00 17.57 262 ASN A C 1
ATOM 1978 O O . ASN A 1 262 ? 108.954 160.599 133.911 1.00 16.74 262 ASN A O 1
ATOM 1983 N N . ALA A 1 263 ? 106.839 160.799 133.150 1.00 13.78 263 ALA A N 1
ATOM 1984 C CA . ALA A 1 263 ? 106.398 161.578 134.303 1.00 11.57 263 ALA A CA 1
ATOM 1985 C C . ALA A 1 263 ? 106.637 160.815 135.599 1.00 12.60 263 ALA A C 1
ATOM 1986 O O . ALA A 1 263 ? 107.185 161.359 136.564 1.00 15.96 263 ALA A O 1
ATOM 1988 N N . ASN A 1 264 ? 106.244 159.540 135.632 1.00 10.80 264 ASN A N 1
ATOM 1989 C CA . ASN A 1 264 ? 106.598 158.692 136.765 1.00 6.94 264 ASN A CA 1
ATOM 1990 C C . ASN A 1 264 ? 108.107 158.536 136.877 1.00 8.54 264 ASN A C 1
ATOM 1991 O O . ASN A 1 264 ? 108.663 158.581 137.980 1.00 11.48 264 ASN A O 1
ATOM 1996 N N . MET A 1 265 ? 108.785 158.351 135.742 1.00 10.90 265 MET A N 1
ATOM 1997 C CA . MET A 1 265 ? 110.236 158.214 135.766 1.00 12.22 265 MET A CA 1
ATOM 1998 C C . MET A 1 265 ? 110.890 159.484 136.289 1.00 10.56 265 MET A C 1
ATOM 1999 O O . MET A 1 265 ? 111.823 159.424 137.097 1.00 10.43 265 MET A O 1
ATOM 2004 N N . TYR A 1 266 ? 110.410 160.646 135.839 1.00 11.52 266 TYR A N 1
ATOM 2005 C CA . TYR A 1 266 ? 110.980 161.912 136.288 1.00 11.50 266 TYR A CA 1
ATOM 2006 C C . TYR A 1 266 ? 110.719 162.145 137.771 1.00 9.95 266 TYR A C 1
ATOM 2007 O O . TYR A 1 266 ? 111.601 162.622 138.491 1.00 11.92 266 TYR A O 1
ATOM 2016 N N . ILE A 1 267 ? 109.515 161.815 138.246 1.00 7.24 267 ILE A N 1
ATOM 2017 C CA . ILE A 1 267 ? 109.207 161.981 139.664 1.00 7.29 267 ILE A CA 1
ATOM 2018 C C . ILE A 1 267 ? 110.079 161.062 140.512 1.00 6.84 267 ILE A C 1
ATOM 2019 O O . ILE A 1 267 ? 110.604 161.470 141.555 1.00 6.51 267 ILE A O 1
ATOM 2024 N N . ALA A 1 268 ? 110.250 159.809 140.081 1.00 7.95 268 ALA A N 1
ATOM 2025 C CA . ALA A 1 268 ? 111.101 158.882 140.820 1.00 2.81 268 ALA A CA 1
ATOM 2026 C C . ALA A 1 268 ? 112.554 159.339 140.819 1.00 3.51 268 ALA A C 1
ATOM 2027 O O . ALA A 1 268 ? 113.244 159.233 141.839 1.00 5.95 268 ALA A O 1
ATOM 2029 N N . ALA A 1 269 ? 113.040 159.844 139.682 1.00 5.46 269 ALA A N 1
ATOM 2030 C CA . ALA A 1 269 ? 114.407 160.348 139.620 1.00 4.26 269 ALA A CA 1
ATOM 2031 C C . ALA A 1 269 ? 114.590 161.558 140.525 1.00 7.46 269 ALA A C 1
ATOM 2032 O O . ALA A 1 269 ? 115.623 161.694 141.187 1.00 8.70 269 ALA A O 1
ATOM 2034 N N . SER A 1 270 ? 113.598 162.451 140.566 1.00 4.93 270 SER A N 1
ATOM 2035 C CA . SER A 1 270 ? 113.673 163.603 141.457 1.00 3.78 270 SER A CA 1
ATOM 2036 C C . SER A 1 270 ? 113.665 163.173 142.918 1.00 5.26 270 SER A C 1
ATOM 2037 O O . SER A 1 270 ? 114.397 163.732 143.740 1.00 6.63 270 SER A O 1
ATOM 2040 N N . PHE A 1 271 ? 112.838 162.183 143.259 1.00 6.56 271 PHE A N 1
ATOM 2041 C CA . PHE A 1 271 ? 112.814 161.661 144.623 1.00 1.75 271 PHE A CA 1
ATOM 2042 C C . PHE A 1 271 ? 114.164 161.064 145.004 1.00 2.95 271 PHE A C 1
ATOM 2043 O O . PHE A 1 271 ? 114.690 161.322 146.095 1.00 4.28 271 PHE A O 1
ATOM 2051 N N . MET A 1 272 ? 114.744 160.265 144.105 1.00 0.96 272 MET A N 1
ATOM 2052 C CA . MET A 1 272 ? 116.044 159.663 144.380 1.00 1.62 272 MET A CA 1
ATOM 2053 C C . MET A 1 272 ? 117.126 160.726 144.504 1.00 1.57 272 MET A C 1
ATOM 2054 O O . MET A 1 272 ? 118.003 160.627 145.366 1.00 5.84 272 MET A O 1
ATOM 2059 N N . LEU A 1 273 ? 117.077 161.756 143.655 1.00 1.11 273 LEU A N 1
ATOM 2060 C CA . LEU A 1 273 ? 118.046 162.844 143.742 1.00 2.33 273 LEU A CA 1
ATOM 2061 C C . LEU A 1 273 ? 117.912 163.603 145.055 1.00 7.72 273 LEU A C 1
ATOM 2062 O O . LEU A 1 273 ? 118.918 163.973 145.671 1.00 11.88 273 LEU A O 1
ATOM 2067 N N . LEU A 1 274 ? 116.678 163.859 145.492 1.00 4.20 274 LEU A N 1
ATOM 2068 C CA . LEU A 1 274 ? 116.470 164.554 146.757 1.00 0.52 274 LEU A CA 1
ATOM 2069 C C . LEU A 1 274 ? 116.996 163.737 147.929 1.00 2.16 274 LEU A C 1
ATOM 2070 O O . LEU A 1 274 ? 117.639 164.281 148.833 1.00 3.31 274 LEU A O 1
ATOM 2075 N N . ILE A 1 275 ? 116.733 162.429 147.935 1.00 2.42 275 ILE A N 1
ATOM 2076 C CA . ILE A 1 275 ? 117.239 161.588 149.017 1.00 0.55 275 ILE A CA 1
ATOM 2077 C C . ILE A 1 275 ? 118.761 161.500 148.961 1.00 3.13 275 ILE A C 1
ATOM 2078 O O . ILE A 1 275 ? 119.435 161.453 149.997 1.00 3.27 275 ILE A O 1
ATOM 2083 N N . PHE A 1 276 ? 119.326 161.479 147.752 1.00 5.03 276 PHE A N 1
ATOM 2084 C CA . PHE A 1 276 ? 120.774 161.415 147.589 1.00 2.89 276 PHE A CA 1
ATOM 2085 C C . PHE A 1 276 ? 121.448 162.689 148.081 1.00 5.93 276 PHE A C 1
ATOM 2086 O O . PHE A 1 276 ? 122.520 162.635 148.694 1.00 6.11 276 PHE A O 1
ATOM 2094 N N . ILE A 1 277 ? 120.836 163.844 147.824 1.00 5.76 277 ILE A N 1
ATOM 2095 C CA . ILE A 1 277 ? 121.441 165.117 148.204 1.00 4.62 277 ILE A CA 1
ATOM 2096 C C . ILE A 1 277 ? 121.231 165.398 149.686 1.00 5.63 277 ILE A C 1
ATOM 2097 O O . ILE A 1 277 ? 122.190 165.653 150.425 1.00 7.22 277 ILE A O 1
ATOM 2102 N N . LEU A 1 278 ? 119.978 165.361 150.147 1.00 3.75 278 LEU A N 1
ATOM 2103 C CA . LEU A 1 278 ? 119.689 165.662 151.543 1.00 4.34 278 LEU A CA 1
ATOM 2104 C C . LEU A 1 278 ? 120.191 164.579 152.488 1.00 6.20 278 LEU A C 1
ATOM 2105 O O . LEU A 1 278 ? 120.349 164.845 153.684 1.00 10.27 278 LEU A O 1
ATOM 2110 N N . GLY A 1 279 ? 120.441 163.373 151.986 1.00 0.96 279 GLY A N 1
ATOM 2111 C CA . GLY A 1 279 ? 121.063 162.336 152.772 1.00 2.33 279 GLY A CA 1
ATOM 2112 C C . GLY A 1 279 ? 122.569 162.478 152.738 1.00 3.78 279 GLY A C 1
ATOM 2113 O O . GLY A 1 279 ? 123.103 163.491 152.279 1.00 7.40 279 GLY A O 1
ATOM 2114 N N . PRO A 1 280 ? 123.291 161.471 153.226 1.00 3.41 280 PRO A N 1
ATOM 2115 C CA . PRO A 1 280 ? 124.756 161.537 153.154 1.00 8.27 280 PRO A CA 1
ATOM 2116 C C . PRO A 1 280 ? 125.255 161.242 151.749 1.00 4.43 280 PRO A C 1
ATOM 2117 O O . PRO A 1 280 ? 125.332 160.082 151.341 1.00 4.78 280 PRO A O 1
ATOM 2121 N N . THR A 1 281 ? 125.635 162.290 151.017 1.00 2.25 281 THR A N 1
ATOM 2122 C CA . THR A 1 281 ? 125.959 162.134 149.602 1.00 1.51 281 THR A CA 1
ATOM 2123 C C . THR A 1 281 ? 127.256 161.358 149.411 1.00 1.13 281 THR A C 1
ATOM 2124 O O . THR A 1 281 ? 127.316 160.409 148.617 1.00 1.63 281 THR A O 1
ATOM 2128 N N . LEU A 1 282 ? 128.307 161.748 150.135 1.00 1.59 282 LEU A N 1
ATOM 2129 C CA . LEU A 1 282 ? 129.584 161.055 150.019 1.00 3.32 282 LEU A CA 1
ATOM 2130 C C . LEU A 1 282 ? 129.462 159.607 150.470 1.00 4.23 282 LEU A C 1
ATOM 2131 O O . LEU A 1 282 ? 130.015 158.700 149.833 1.00 4.82 282 LEU A O 1
ATOM 2136 N N . PHE A 1 283 ? 128.739 159.372 151.567 1.00 2.77 283 PHE A N 1
ATOM 2137 C CA . PHE A 1 283 ? 128.517 158.005 152.019 1.00 0.75 283 PHE A CA 1
ATOM 2138 C C . PHE A 1 283 ? 127.763 157.202 150.972 1.00 2.27 283 PHE A C 1
ATOM 2139 O O . PHE A 1 283 ? 128.087 156.038 150.731 1.00 2.84 283 PHE A O 1
ATOM 2147 N N . ILE A 1 284 ? 126.751 157.802 150.341 1.00 4.38 284 ILE A N 1
ATOM 2148 C CA . ILE A 1 284 ? 125.985 157.071 149.335 1.00 0.76 284 ILE A CA 1
ATOM 2149 C C . ILE A 1 284 ? 126.866 156.712 148.146 1.00 0.90 284 ILE A C 1
ATOM 2150 O O . ILE A 1 284 ? 126.800 155.593 147.633 1.00 2.61 284 ILE A O 1
ATOM 2155 N N . MET A 1 285 ? 127.706 157.644 147.690 1.00 0.00 285 MET A N 1
ATOM 2156 C CA . MET A 1 285 ? 128.569 157.351 146.546 1.00 0.93 285 MET A CA 1
ATOM 2157 C C . MET A 1 285 ? 129.580 156.256 146.876 1.00 4.75 285 MET A C 1
ATOM 2158 O O . MET A 1 285 ? 129.745 155.289 146.113 1.00 6.29 285 MET A O 1
ATOM 2163 N N . LYS A 1 286 ? 130.271 156.393 148.013 1.00 0.70 286 LYS A N 1
ATOM 2164 C CA . LYS A 1 286 ? 131.250 155.387 148.407 1.00 0.42 286 LYS A CA 1
ATOM 2165 C C . LYS A 1 286 ? 130.589 154.033 148.617 1.00 6.52 286 LYS A C 1
ATOM 2166 O O . LYS A 1 286 ? 131.126 153.001 148.201 1.00 3.53 286 LYS A O 1
ATOM 2172 N N . GLY A 1 287 ? 129.423 154.019 149.265 1.00 4.79 287 GLY A N 1
ATOM 2173 C CA . GLY A 1 287 ? 128.716 152.773 149.477 1.00 0.00 287 GLY A CA 1
ATOM 2174 C C . GLY A 1 287 ? 128.223 152.157 148.187 1.00 0.00 287 GLY A C 1
ATOM 2175 O O . GLY A 1 287 ? 128.237 150.941 148.038 1.00 0.00 287 GLY A O 1
ATOM 2176 N N . TYR A 1 288 ? 127.786 152.981 147.236 1.00 0.00 288 TYR A N 1
ATOM 2177 C CA . TYR A 1 288 ? 127.376 152.454 145.941 1.00 0.00 288 TYR A CA 1
ATOM 2178 C C . TYR A 1 288 ? 128.532 151.736 145.266 1.00 0.00 288 TYR A C 1
ATOM 2179 O O . TYR A 1 288 ? 128.402 150.577 144.850 1.00 3.25 288 TYR A O 1
ATOM 2188 N N . VAL A 1 289 ? 129.691 152.396 145.194 1.00 6.93 289 VAL A N 1
ATOM 2189 C CA . VAL A 1 289 ? 130.845 151.783 144.535 1.00 0.32 289 VAL A CA 1
ATOM 2190 C C . VAL A 1 289 ? 131.264 150.510 145.264 1.00 0.00 289 VAL A C 1
ATOM 2191 O O . VAL A 1 289 ? 131.413 149.441 144.655 1.00 0.00 289 VAL A O 1
ATOM 2195 N N . GLU A 1 290 ? 131.429 150.597 146.588 1.00 2.88 290 GLU A N 1
ATOM 2196 C CA . GLU A 1 290 ? 131.916 149.457 147.357 1.00 0.00 290 GLU A CA 1
ATOM 2197 C C . GLU A 1 290 ? 130.916 148.308 147.360 1.00 1.69 290 GLU A C 1
ATOM 2198 O O . GLU A 1 290 ? 131.308 147.141 147.264 1.00 3.63 290 GLU A O 1
ATOM 2204 N N . ASN A 1 291 ? 129.622 148.612 147.468 1.00 0.00 291 ASN A N 1
ATOM 2205 C CA . ASN A 1 291 ? 128.601 147.577 147.531 1.00 2.26 291 ASN A CA 1
ATOM 2206 C C . ASN A 1 291 ? 128.430 146.887 146.189 1.00 0.75 291 ASN A C 1
ATOM 2207 O O . ASN A 1 291 ? 128.247 145.670 146.140 1.00 1.20 291 ASN A O 1
ATOM 2212 N N . THR A 1 292 ? 128.484 147.639 145.086 1.00 0.00 292 THR A N 1
ATOM 2213 C CA . THR A 1 292 ? 128.454 146.995 143.780 1.00 2.30 292 THR A CA 1
ATOM 2214 C C . THR A 1 292 ? 129.682 146.116 143.580 1.00 1.45 292 THR A C 1
ATOM 2215 O O . THR A 1 292 ? 129.577 144.994 143.066 1.00 3.31 292 THR A O 1
ATOM 2219 N N . GLY A 1 293 ? 130.854 146.595 144.006 1.00 0.00 293 GLY A N 1
ATOM 2220 C CA . GLY A 1 293 ? 132.051 145.781 143.890 1.00 0.00 293 GLY A CA 1
ATOM 2221 C C . GLY A 1 293 ? 131.987 144.511 144.717 1.00 0.00 293 GLY A C 1
ATOM 2222 O O . GLY A 1 293 ? 132.430 143.452 144.276 1.00 3.29 293 GLY A O 1
ATOM 2223 N N . ALA A 1 294 ? 131.439 144.601 145.931 1.00 4.99 294 ALA A N 1
ATOM 2224 C CA . ALA A 1 294 ? 131.321 143.424 146.785 1.00 0.00 294 ALA A CA 1
ATOM 2225 C C . ALA A 1 294 ? 130.242 142.472 146.289 1.00 0.93 294 ALA A C 1
ATOM 2226 O O . ALA A 1 294 ? 130.382 141.252 146.425 1.00 4.17 294 ALA A O 1
ATOM 2228 N N . TYR A 1 295 ? 129.159 143.009 145.730 1.00 4.98 295 TYR A N 1
ATOM 2229 C CA . TYR A 1 295 ? 128.108 142.181 145.154 1.00 1.05 295 TYR A CA 1
ATOM 2230 C C . TYR A 1 295 ? 128.621 141.411 143.946 1.00 5.15 295 TYR A C 1
ATOM 2231 O O . TYR A 1 295 ? 128.261 140.245 143.747 1.00 0.66 295 TYR A O 1
ATOM 2240 N N . LEU A 1 296 ? 129.463 142.045 143.128 1.00 0.00 296 LEU A N 1
ATOM 2241 C CA . LEU A 1 296 ? 130.081 141.329 142.016 1.00 0.35 296 LEU A CA 1
ATOM 2242 C C . LEU A 1 296 ? 131.187 140.393 142.490 1.00 0.00 296 LEU A C 1
ATOM 2243 O O . LEU A 1 296 ? 131.442 139.366 141.852 1.00 0.00 296 LEU A O 1
ATOM 2248 N N . ALA A 1 297 ? 131.852 140.729 143.596 1.00 1.87 297 ALA A N 1
ATOM 2249 C CA . ALA A 1 297 ? 132.946 139.900 144.090 1.00 0.00 297 ALA A CA 1
ATOM 2250 C C . ALA A 1 297 ? 132.434 138.591 144.676 1.00 2.94 297 ALA A C 1
ATOM 2251 O O . ALA A 1 297 ? 133.073 137.544 144.520 1.00 5.58 297 ALA A O 1
ATOM 2253 N N . ASN A 1 298 ? 131.292 138.628 145.356 1.00 2.28 298 ASN A N 1
ATOM 2254 C CA . ASN A 1 298 ? 130.687 137.451 145.968 1.00 0.00 298 ASN A CA 1
ATOM 2255 C C . ASN A 1 298 ? 129.427 137.027 145.221 1.00 1.61 298 ASN A C 1
ATOM 2256 O O . ASN A 1 298 ? 128.443 136.602 145.824 1.00 1.55 298 ASN A O 1
ATOM 2261 N N . PHE A 1 299 ? 129.448 137.147 143.893 1.00 2.25 299 PHE A N 1
ATOM 2262 C CA . PHE A 1 299 ? 128.260 136.851 143.100 1.00 0.00 299 PHE A CA 1
ATOM 2263 C C . PHE A 1 299 ? 127.906 135.370 143.156 1.00 1.56 299 PHE A C 1
ATOM 2264 O O . PHE A 1 299 ? 126.757 135.008 143.430 1.00 1.36 299 PHE A O 1
ATOM 2272 N N . ILE A 1 300 ? 128.881 134.497 142.898 1.00 0.00 300 ILE A N 1
ATOM 2273 C CA . ILE A 1 300 ? 128.612 133.064 142.902 1.00 0.00 300 ILE A CA 1
ATOM 2274 C C . ILE A 1 300 ? 128.341 132.566 144.314 1.00 0.00 300 ILE A C 1
ATOM 2275 O O . ILE A 1 300 ? 127.579 131.612 144.509 1.00 0.00 300 ILE A O 1
ATOM 2280 N N . ASP A 1 301 ? 128.962 133.189 145.318 1.00 1.11 301 ASP A N 1
ATOM 2281 C CA . ASP A 1 301 ? 128.757 132.764 146.697 1.00 0.00 301 ASP A CA 1
ATOM 2282 C C . ASP A 1 301 ? 127.315 132.980 147.140 1.00 0.00 301 ASP A C 1
ATOM 2283 O O . ASP A 1 301 ? 126.721 132.110 147.787 1.00 7.07 301 ASP A O 1
ATOM 2288 N N . ILE A 1 302 ? 126.731 134.127 146.800 1.00 3.30 302 ILE A N 1
ATOM 2289 C CA . ILE A 1 302 ? 125.385 134.435 147.268 1.00 1.74 302 ILE A CA 1
ATOM 2290 C C . ILE A 1 302 ? 124.308 133.939 146.306 1.00 0.00 302 ILE A C 1
ATOM 2291 O O . ILE A 1 302 ? 123.195 133.626 146.740 1.00 2.44 302 ILE A O 1
ATOM 2296 N N . SER A 1 303 ? 124.607 133.860 145.007 1.00 0.00 303 SER A N 1
ATOM 2297 C CA . SER A 1 303 ? 123.608 133.402 144.049 1.00 0.00 303 SER A CA 1
ATOM 2298 C C . SER A 1 303 ? 123.272 131.933 144.259 1.00 0.83 303 SER A C 1
ATOM 2299 O O . SER A 1 303 ? 122.107 131.535 144.152 1.00 7.57 303 SER A O 1
ATOM 2302 N N . THR A 1 304 ? 124.276 131.116 144.558 1.00 1.52 304 THR A N 1
ATOM 2303 C CA . THR A 1 304 ? 124.104 129.685 144.755 1.00 0.00 304 THR A CA 1
ATOM 2304 C C . THR A 1 304 ? 123.874 129.305 146.210 1.00 0.00 304 THR A C 1
ATOM 2305 O O . THR A 1 304 ? 123.638 128.127 146.494 1.00 1.45 304 THR A O 1
ATOM 2309 N N . TRP A 1 305 ? 123.941 130.262 147.131 1.00 0.73 305 TRP A N 1
ATOM 2310 C CA . TRP A 1 305 ? 123.753 129.965 148.545 1.00 0.00 305 TRP A CA 1
ATOM 2311 C C . TRP A 1 305 ? 122.347 129.434 148.796 1.00 0.00 305 TRP A C 1
ATOM 2312 O O . TRP A 1 305 ? 121.361 129.995 148.310 1.00 0.94 305 TRP A O 1
ATOM 2323 N N . ASN A 1 306 ? 122.258 128.348 149.564 1.00 0.00 306 ASN A N 1
ATOM 2324 C CA . ASN A 1 306 ? 120.993 127.662 149.798 1.00 0.00 306 ASN A CA 1
ATOM 2325 C C . ASN A 1 306 ? 120.656 127.515 151.276 1.00 0.00 306 ASN A C 1
ATOM 2326 O O . ASN A 1 306 ? 119.644 126.883 151.602 1.00 0.72 306 ASN A O 1
ATOM 2331 N N . ASP A 1 307 ? 121.464 128.083 152.174 1.00 0.00 307 ASP A N 1
ATOM 2332 C CA . ASP A 1 307 ? 121.260 127.938 153.617 1.00 0.47 307 ASP A CA 1
ATOM 2333 C C . ASP A 1 307 ? 121.167 126.465 154.007 1.00 2.55 307 ASP A C 1
ATOM 2334 O O . ASP A 1 307 ? 120.307 126.057 154.790 1.00 8.58 307 ASP A O 1
ATOM 2339 N N . THR A 1 308 ? 122.066 125.657 153.442 1.00 2.76 308 THR A N 1
ATOM 2340 C CA . THR A 1 308 ? 121.980 124.209 153.601 1.00 1.54 308 THR A CA 1
ATOM 2341 C C . THR A 1 308 ? 122.277 123.782 155.033 1.00 3.74 308 THR A C 1
ATOM 2342 O O . THR A 1 308 ? 121.544 122.974 155.615 1.00 5.76 308 THR A O 1
ATOM 2346 N N . TYR A 1 309 ? 123.350 124.311 155.617 1.00 4.03 309 TYR A N 1
ATOM 2347 C CA . TYR A 1 309 ? 123.847 123.799 156.888 1.00 3.83 309 TYR A CA 1
ATOM 2348 C C . TYR A 1 309 ? 123.143 124.409 158.094 1.00 4.91 309 TYR A C 1
ATOM 2349 O O . TYR A 1 309 ? 122.865 123.699 159.066 1.00 5.40 309 TYR A O 1
ATOM 2358 N N . LEU A 1 310 ? 122.852 125.711 158.065 1.00 6.82 310 LEU A N 1
ATOM 2359 C CA . LEU A 1 310 ? 122.090 126.306 159.159 1.00 7.20 310 LEU A CA 1
ATOM 2360 C C . LEU A 1 310 ? 120.629 125.881 159.113 1.00 9.23 310 LEU A C 1
ATOM 2361 O O . LEU A 1 310 ? 120.051 125.515 160.143 1.00 14.10 310 LEU A O 1
ATOM 2366 N N . GLY A 1 311 ? 120.019 125.915 157.933 1.00 5.64 311 GLY A N 1
ATOM 2367 C CA . GLY A 1 311 ? 118.605 125.593 157.818 1.00 7.51 311 GLY A CA 1
ATOM 2368 C C . GLY A 1 311 ? 117.709 126.545 158.578 1.00 10.09 311 GLY A C 1
ATOM 2369 O O . GLY A 1 311 ? 116.741 126.111 159.215 1.00 11.38 311 GLY A O 1
ATOM 2370 N N . SER A 1 312 ? 118.011 127.842 158.527 1.00 6.43 312 SER A N 1
ATOM 2371 C CA . SER A 1 312 ? 117.255 128.835 159.278 1.00 5.47 312 SER A CA 1
ATOM 2372 C C . SER A 1 312 ? 115.907 129.162 158.652 1.00 4.47 312 SER A C 1
ATOM 2373 O O . SER A 1 312 ? 115.080 129.803 159.309 1.00 8.01 312 SER A O 1
ATOM 2376 N N . GLY A 1 313 ? 115.664 128.744 157.412 1.00 4.96 313 GLY A N 1
ATOM 2377 C CA . GLY A 1 313 ? 114.427 129.100 156.749 1.00 3.74 313 GLY A CA 1
ATOM 2378 C C . GLY A 1 313 ? 114.347 130.544 156.320 1.00 2.88 313 GLY A C 1
ATOM 2379 O O . GLY A 1 313 ? 113.253 131.039 156.043 1.00 5.51 313 GLY A O 1
ATOM 2380 N N . TRP A 1 314 ? 115.484 131.239 156.260 1.00 2.04 314 TRP A N 1
ATOM 2381 C CA . TRP A 1 314 ? 115.476 132.650 155.897 1.00 0.00 314 TRP A CA 1
ATOM 2382 C C . TRP A 1 314 ? 115.137 132.855 154.426 1.00 1.79 314 TRP A C 1
ATOM 2383 O O . TRP A 1 314 ? 114.480 133.841 154.076 1.00 4.32 314 TRP A O 1
ATOM 2394 N N . GLN A 1 315 ? 115.574 131.946 153.554 1.00 2.89 315 GLN A N 1
ATOM 2395 C CA . GLN A 1 315 ? 115.314 132.095 152.128 1.00 0.00 315 GLN A CA 1
ATOM 2396 C C . GLN A 1 315 ? 113.843 131.924 151.779 1.00 0.00 315 GLN A C 1
ATOM 2397 O O . GLN A 1 315 ? 113.413 132.396 150.723 1.00 3.57 315 GLN A O 1
ATOM 2403 N N . ASN A 1 316 ? 113.066 131.258 152.636 1.00 0.00 316 ASN A N 1
ATOM 2404 C CA . ASN A 1 316 ? 111.655 131.038 152.347 1.00 1.40 316 ASN A CA 1
ATOM 2405 C C . ASN A 1 316 ? 110.870 132.340 152.268 1.00 4.26 316 ASN A C 1
ATOM 2406 O O . ASN A 1 316 ? 109.847 132.394 151.579 1.00 3.74 316 ASN A O 1
ATOM 2411 N N . VAL A 1 317 ? 111.324 133.386 152.953 1.00 1.03 317 VAL A N 1
ATOM 2412 C CA . VAL A 1 317 ? 110.619 134.654 152.968 1.00 0.04 317 VAL A CA 1
ATOM 2413 C C . VAL A 1 317 ? 111.280 135.704 152.076 1.00 0.00 317 VAL A C 1
ATOM 2414 O O . VAL A 1 317 ? 110.585 136.595 151.573 1.00 0.00 317 VAL A O 1
ATOM 2418 N N . TRP A 1 318 ? 112.587 135.608 151.824 1.00 5.77 318 TRP A N 1
ATOM 2419 C CA . TRP A 1 318 ? 113.289 136.638 151.070 1.00 1.70 318 TRP A CA 1
ATOM 2420 C C . TRP A 1 318 ? 113.787 136.156 149.714 1.00 0.00 318 TRP A C 1
ATOM 2421 O O . TRP A 1 318 ? 113.362 136.683 148.685 1.00 0.74 318 TRP A O 1
ATOM 2432 N N . THR A 1 319 ? 114.645 135.138 149.671 1.00 0.59 319 THR A N 1
ATOM 2433 C CA . THR A 1 319 ? 115.305 134.799 148.412 1.00 0.00 319 THR A CA 1
ATOM 2434 C C . THR A 1 319 ? 114.379 134.023 147.484 1.00 0.00 319 THR A C 1
ATOM 2435 O O . THR A 1 319 ? 114.206 134.388 146.314 1.00 7.49 319 THR A O 1
ATOM 2439 N N . ILE A 1 320 ? 113.777 132.949 147.995 1.00 0.00 320 ILE A N 1
ATOM 2440 C CA . ILE A 1 320 ? 112.907 132.120 147.171 1.00 0.00 320 ILE A CA 1
ATOM 2441 C C . ILE A 1 320 ? 111.665 132.898 146.765 1.00 0.00 320 ILE A C 1
ATOM 2442 O O . ILE A 1 320 ? 111.173 132.766 145.637 1.00 3.82 320 ILE A O 1
ATOM 2447 N N . PHE A 1 321 ? 111.147 133.732 147.670 1.00 0.89 321 PHE A N 1
ATOM 2448 C CA . PHE A 1 321 ? 110.008 134.574 147.327 1.00 0.76 321 PHE A CA 1
ATOM 2449 C C . PHE A 1 321 ? 110.354 135.534 146.198 1.00 0.87 321 PHE A C 1
ATOM 2450 O O . PHE A 1 321 ? 109.554 135.732 145.281 1.00 5.70 321 PHE A O 1
ATOM 2458 N N . TYR A 1 322 ? 111.543 136.141 146.245 1.00 2.69 322 TYR A N 1
ATOM 2459 C CA . TYR A 1 322 ? 111.930 137.071 145.188 1.00 0.00 322 TYR A CA 1
ATOM 2460 C C . TYR A 1 322 ? 112.126 136.356 143.858 1.00 0.00 322 TYR A C 1
ATOM 2461 O O . TYR A 1 322 ? 111.726 136.874 142.808 1.00 10.08 322 TYR A O 1
ATOM 2470 N N . TRP A 1 323 ? 112.747 135.174 143.872 1.00 0.19 323 TRP A N 1
ATOM 2471 C CA . TRP A 1 323 ? 112.905 134.433 142.623 1.00 0.00 323 TRP A CA 1
ATOM 2472 C C . TRP A 1 323 ? 111.554 134.045 142.039 1.00 0.00 323 TRP A C 1
ATOM 2473 O O . TRP A 1 323 ? 111.326 134.190 140.831 1.00 6.95 323 TRP A O 1
ATOM 2484 N N . ALA A 1 324 ? 110.639 133.563 142.882 1.00 0.00 324 ALA A N 1
ATOM 2485 C CA . ALA A 1 324 ? 109.302 133.230 142.408 1.00 0.00 324 ALA A CA 1
ATOM 2486 C C . ALA A 1 324 ? 108.572 134.465 141.900 1.00 0.00 324 ALA A C 1
ATOM 2487 O O . ALA A 1 324 ? 107.827 134.389 140.920 1.00 3.54 324 ALA A O 1
ATOM 2489 N N . TRP A 1 325 ? 108.778 135.613 142.549 1.00 3.07 325 TRP A N 1
ATOM 2490 C CA . TRP A 1 325 ? 108.118 136.840 142.122 1.00 0.00 325 TRP A CA 1
ATOM 2491 C C . TRP A 1 325 ? 108.612 137.278 140.755 1.00 0.00 325 TRP A C 1
ATOM 2492 O O . TRP A 1 325 ? 107.814 137.634 139.886 1.00 5.13 325 TRP A O 1
ATOM 2503 N N . TRP A 1 326 ? 109.926 137.249 140.542 1.00 0.34 326 TRP A N 1
ATOM 2504 C CA . TRP A 1 326 ? 110.451 137.618 139.233 1.00 0.00 326 TRP A CA 1
ATOM 2505 C C . TRP A 1 326 ? 109.991 136.634 138.163 1.00 0.00 326 TRP A C 1
ATOM 2506 O O . TRP A 1 326 ? 109.598 137.041 137.063 1.00 7.14 326 TRP A O 1
ATOM 2517 N N . ILE A 1 327 ? 109.997 135.336 138.478 1.00 0.63 327 ILE A N 1
ATOM 2518 C CA . ILE A 1 327 ? 109.583 134.333 137.500 1.00 0.00 327 ILE A CA 1
ATOM 2519 C C . ILE A 1 327 ? 108.114 134.512 137.128 1.00 0.47 327 ILE A C 1
ATOM 2520 O O . ILE A 1 327 ? 107.750 134.467 135.947 1.00 2.70 327 ILE A O 1
ATOM 2525 N N . ALA A 1 328 ? 107.248 134.724 138.122 1.00 0.13 328 ALA A N 1
ATOM 2526 C CA . ALA A 1 328 ? 105.827 134.904 137.843 1.00 0.00 328 ALA A CA 1
ATOM 2527 C C . ALA A 1 328 ? 105.545 136.244 137.176 1.00 0.56 328 ALA A C 1
ATOM 2528 O O . ALA A 1 328 ? 104.593 136.359 136.398 1.00 4.83 328 ALA A O 1
ATOM 2530 N N . TRP A 1 329 ? 106.352 137.262 137.469 1.00 4.42 329 TRP A N 1
ATOM 2531 C CA . TRP A 1 329 ? 106.199 138.576 136.867 1.00 1.52 329 TRP A CA 1
ATOM 2532 C C . TRP A 1 329 ? 106.747 138.614 135.448 1.00 3.71 329 TRP A C 1
ATOM 2533 O O . TRP A 1 329 ? 106.466 139.565 134.712 1.00 7.01 329 TRP A O 1
ATOM 2544 N N . SER A 1 330 ? 107.528 137.603 135.071 1.00 3.50 330 SER A N 1
ATOM 2545 C CA . SER A 1 330 ? 108.232 137.599 133.791 1.00 0.00 330 SER A CA 1
ATOM 2546 C C . SER A 1 330 ? 107.373 137.880 132.565 1.00 4.44 330 SER A C 1
ATOM 2547 O O . SER A 1 330 ? 107.817 138.672 131.720 1.00 4.42 330 SER A O 1
ATOM 2550 N N . PRO A 1 331 ? 106.202 137.263 132.362 1.00 7.24 331 PRO A N 1
ATOM 2551 C CA . PRO A 1 331 ? 105.429 137.612 131.154 1.00 4.43 331 PRO A CA 1
ATOM 2552 C C . PRO A 1 331 ? 105.066 139.084 131.101 1.00 5.62 331 PRO A C 1
ATOM 2553 O O . PRO A 1 331 ? 105.229 139.735 130.059 1.00 9.84 331 PRO A O 1
ATOM 2557 N N . PHE A 1 332 ? 104.629 139.635 132.232 1.00 3.49 332 PHE A N 1
ATOM 2558 C CA . PHE A 1 332 ? 104.172 141.019 132.282 1.00 2.75 332 PHE A CA 1
ATOM 2559 C C . PHE A 1 332 ? 105.296 141.992 131.949 1.00 5.31 332 PHE A C 1
ATOM 2560 O O . PHE A 1 332 ? 105.124 142.901 131.128 1.00 12.57 332 PHE A O 1
ATOM 2568 N N . VAL A 1 333 ? 106.454 141.823 132.586 1.00 2.32 333 VAL A N 1
ATOM 2569 C CA . VAL A 1 333 ? 107.587 142.708 132.332 1.00 3.31 333 VAL A CA 1
ATOM 2570 C C . VAL A 1 333 ? 108.149 142.478 130.934 1.00 5.99 333 VAL A C 1
ATOM 2571 O O . VAL A 1 333 ? 108.416 143.428 130.185 1.00 11.78 333 VAL A O 1
ATOM 2575 N N . GLY A 1 334 ? 108.328 141.212 130.559 1.00 6.41 334 GLY A N 1
ATOM 2576 C CA . GLY A 1 334 ? 108.942 140.894 129.287 1.00 4.42 334 GLY A CA 1
ATOM 2577 C C . GLY A 1 334 ? 108.117 141.328 128.097 1.00 6.62 334 GLY A C 1
ATOM 2578 O O . GLY A 1 334 ? 108.667 141.592 127.027 1.00 9.68 334 GLY A O 1
ATOM 2579 N N . SER A 1 335 ? 106.796 141.425 128.263 1.00 4.06 335 SER A N 1
ATOM 2580 C CA . SER A 1 335 ? 105.957 141.877 127.160 1.00 6.05 335 SER A CA 1
ATOM 2581 C C . SER A 1 335 ? 106.363 143.271 126.695 1.00 10.93 335 SER A C 1
ATOM 2582 O O . SER A 1 335 ? 106.643 143.483 125.511 1.00 14.87 335 SER A O 1
ATOM 2585 N N . PHE A 1 336 ? 106.433 144.230 127.618 1.00 7.39 336 PHE A N 1
ATOM 2586 C CA . PHE A 1 336 ? 106.849 145.574 127.232 1.00 9.44 336 PHE A CA 1
ATOM 2587 C C . PHE A 1 336 ? 108.353 145.713 127.075 1.00 7.16 336 PHE A C 1
ATOM 2588 O O . PHE A 1 336 ? 108.802 146.640 126.397 1.00 11.59 336 PHE A O 1
ATOM 2596 N N . ILE A 1 337 ? 109.152 144.834 127.682 1.00 4.64 337 ILE A N 1
ATOM 2597 C CA . ILE A 1 337 ? 110.574 144.845 127.354 1.00 5.28 337 ILE A CA 1
ATOM 2598 C C . ILE A 1 337 ? 110.775 144.483 125.886 1.00 10.25 337 ILE A C 1
ATOM 2599 O O . ILE A 1 337 ? 111.635 145.050 125.202 1.00 14.95 337 ILE A O 1
ATOM 2604 N N . ALA A 1 338 ? 109.972 143.547 125.375 1.00 9.16 338 ALA A N 1
ATOM 2605 C CA . ALA A 1 338 ? 110.043 143.154 123.973 1.00 7.49 338 ALA A CA 1
ATOM 2606 C C . ALA A 1 338 ? 109.377 144.172 123.054 1.00 10.15 338 ALA A C 1
ATOM 2607 O O . ALA A 1 338 ? 109.846 144.397 121.934 1.00 12.72 338 ALA A O 1
ATOM 2609 N N . ARG A 1 339 ? 108.282 144.790 123.507 1.00 10.12 339 ARG A N 1
ATOM 2610 C CA . ARG A 1 339 ? 107.475 145.625 122.619 1.00 10.40 339 ARG A CA 1
ATOM 2611 C C . ARG A 1 339 ? 108.252 146.835 122.113 1.00 11.46 339 ARG A C 1
ATOM 2612 O O . ARG A 1 339 ? 108.151 147.196 120.935 1.00 11.54 339 ARG A O 1
ATOM 2620 N N . ILE A 1 340 ? 109.029 147.473 122.981 1.00 10.21 340 ILE A N 1
ATOM 2621 C CA . ILE A 1 340 ? 109.742 148.692 122.627 1.00 11.24 340 ILE A CA 1
ATOM 2622 C C . ILE A 1 340 ? 111.205 148.411 122.278 1.00 11.93 340 ILE A C 1
ATOM 2623 O O . ILE A 1 340 ? 112.036 149.317 122.326 1.00 10.86 340 ILE A O 1
ATOM 2628 N N . SER A 1 341 ? 111.530 147.175 121.912 1.00 10.98 341 SER A N 1
ATOM 2629 C CA . SER A 1 341 ? 112.901 146.779 121.604 1.00 13.17 341 SER A CA 1
ATOM 2630 C C . SER A 1 341 ? 112.979 146.116 120.236 1.00 10.61 341 SER A C 1
ATOM 2631 O O . SER A 1 341 ? 113.586 145.058 120.063 1.00 13.34 341 SER A O 1
ATOM 2634 N N . LYS A 1 342 ? 112.361 146.735 119.236 1.00 10.10 342 LYS A N 1
ATOM 2635 C CA . LYS A 1 342 ? 112.446 146.247 117.867 1.00 12.84 342 LYS A CA 1
ATOM 2636 C C . LYS A 1 342 ? 113.664 146.847 117.177 1.00 12.68 342 LYS A C 1
ATOM 2637 O O . LYS A 1 342 ? 113.968 148.030 117.348 1.00 14.56 342 LYS A O 1
ATOM 2643 N N . GLY A 1 343 ? 114.364 146.022 116.403 1.00 10.44 343 GLY A N 1
ATOM 2644 C CA . GLY A 1 343 ? 115.501 146.490 115.638 1.00 12.20 343 GLY A CA 1
ATOM 2645 C C . GLY A 1 343 ? 116.820 146.520 116.375 1.00 12.71 343 GLY A C 1
ATOM 2646 O O . GLY A 1 343 ? 117.774 147.125 115.874 1.00 12.52 343 GLY A O 1
ATOM 2647 N N . ARG A 1 344 ? 116.911 145.892 117.542 1.00 12.57 344 ARG A N 1
ATOM 2648 C CA . ARG A 1 344 ? 118.143 145.836 118.314 1.00 11.37 344 ARG A CA 1
ATOM 2649 C C . ARG A 1 344 ? 118.693 144.417 118.302 1.00 9.16 344 ARG A C 1
ATOM 2650 O O . ARG A 1 344 ? 117.930 143.447 118.305 1.00 11.90 344 ARG A O 1
ATOM 2658 N N . THR A 1 345 ? 120.017 144.300 118.281 1.00 9.55 345 THR A N 1
ATOM 2659 C CA . THR A 1 345 ? 120.644 142.989 118.272 1.00 12.73 345 THR A CA 1
ATOM 2660 C C . THR A 1 345 ? 120.444 142.289 119.613 1.00 12.07 345 THR A C 1
ATOM 2661 O O . THR A 1 345 ? 120.166 142.916 120.639 1.00 12.41 345 THR A O 1
ATOM 2665 N N . VAL A 1 346 ? 120.582 140.962 119.590 1.00 10.96 346 VAL A N 1
ATOM 2666 C CA . VAL A 1 346 ? 120.393 140.167 120.801 1.00 7.88 346 VAL A CA 1
ATOM 2667 C C . VAL A 1 346 ? 121.410 140.560 121.864 1.00 10.81 346 VAL A C 1
ATOM 2668 O O . VAL A 1 346 ? 121.068 140.720 123.041 1.00 11.63 346 VAL A O 1
ATOM 2672 N N . LYS A 1 347 ? 122.674 140.724 121.468 1.00 11.70 347 LYS A N 1
ATOM 2673 C CA . LYS A 1 347 ? 123.706 141.120 122.421 1.00 10.09 347 LYS A CA 1
ATOM 2674 C C . LYS A 1 347 ? 123.414 142.495 123.008 1.00 7.40 347 LYS A C 1
ATOM 2675 O O . LYS A 1 347 ? 123.466 142.688 124.230 1.00 8.45 347 LYS A O 1
ATOM 2681 N N . GLU A 1 348 ? 123.107 143.466 122.146 1.00 6.61 348 GLU A N 1
ATOM 2682 C CA . GLU A 1 348 ? 122.808 144.812 122.622 1.00 8.53 348 GLU A CA 1
ATOM 2683 C C . GLU A 1 348 ? 121.571 144.816 123.505 1.00 8.92 348 GLU A C 1
ATOM 2684 O O . GLU A 1 348 ? 121.545 145.485 124.543 1.00 10.93 348 GLU A O 1
ATOM 2690 N N . PHE A 1 349 ? 120.538 144.065 123.114 1.00 10.92 349 PHE A N 1
ATOM 2691 C CA . PHE A 1 349 ? 119.326 143.994 123.923 1.00 7.88 349 PHE A CA 1
ATOM 2692 C C . PHE A 1 349 ? 119.620 143.421 125.303 1.00 9.11 349 PHE A C 1
ATOM 2693 O O . PHE A 1 349 ? 119.207 143.985 126.323 1.00 5.62 349 PHE A O 1
ATOM 2701 N N . VAL A 1 350 ? 120.328 142.292 125.353 1.00 8.58 350 VAL A N 1
ATOM 2702 C CA . VAL A 1 350 ? 120.599 141.647 126.633 1.00 3.63 350 VAL A CA 1
ATOM 2703 C C . VAL A 1 350 ? 121.440 142.556 127.517 1.00 4.66 350 VAL A C 1
ATOM 2704 O O . VAL A 1 350 ? 121.161 142.710 128.711 1.00 6.38 350 VAL A O 1
ATOM 2708 N N . LEU A 1 351 ? 122.469 143.187 126.946 1.00 9.40 351 LEU A N 1
ATOM 2709 C CA . LEU A 1 351 ? 123.305 144.087 127.734 1.00 6.16 351 LEU A CA 1
ATOM 2710 C C . LEU A 1 351 ? 122.509 145.282 128.246 1.00 4.38 351 LEU A C 1
ATOM 2711 O O . LEU A 1 351 ? 122.659 145.686 129.406 1.00 9.32 351 LEU A O 1
ATOM 2716 N N . GLY A 1 352 ? 121.644 145.852 127.404 1.00 4.37 352 GLY A N 1
ATOM 2717 C CA . GLY A 1 352 ? 120.870 147.010 127.805 1.00 7.45 352 GLY A CA 1
ATOM 2718 C C . GLY A 1 352 ? 119.771 146.712 128.800 1.00 6.92 352 GLY A C 1
ATOM 2719 O O . GLY A 1 352 ? 119.353 147.617 129.528 1.00 6.78 352 GLY A O 1
ATOM 2720 N N . VAL A 1 353 ? 119.278 145.476 128.836 1.00 7.38 353 VAL A N 1
ATOM 2721 C CA . VAL A 1 353 ? 118.324 145.099 129.874 1.00 4.44 353 VAL A CA 1
ATOM 2722 C C . VAL A 1 353 ? 119.042 144.671 131.152 1.00 3.66 353 VAL A C 1
ATOM 2723 O O . VAL A 1 353 ? 118.494 144.815 132.249 1.00 3.47 353 VAL A O 1
ATOM 2727 N N . LEU A 1 354 ? 120.274 144.176 131.036 1.00 3.43 354 LEU A N 1
ATOM 2728 C CA . LEU A 1 354 ? 120.978 143.626 132.187 1.00 2.33 354 LEU A CA 1
ATOM 2729 C C . LEU A 1 354 ? 121.701 144.709 132.980 1.00 2.56 354 LEU A C 1
ATOM 2730 O O . LEU A 1 354 ? 121.467 144.874 134.181 1.00 2.97 354 LEU A O 1
ATOM 2735 N N . ILE A 1 355 ? 122.587 145.456 132.322 1.00 2.10 355 ILE A N 1
ATOM 2736 C CA . ILE A 1 355 ? 123.512 146.320 133.052 1.00 2.78 355 ILE A CA 1
ATOM 2737 C C . ILE A 1 355 ? 122.800 147.565 133.569 1.00 3.73 355 ILE A C 1
ATOM 2738 O O . ILE A 1 355 ? 122.721 147.795 134.780 1.00 4.43 355 ILE A O 1
ATOM 2743 N N . VAL A 1 356 ? 122.274 148.388 132.658 1.00 4.46 356 VAL A N 1
ATOM 2744 C CA . VAL A 1 356 ? 121.776 149.708 133.054 1.00 2.46 356 VAL A CA 1
ATOM 2745 C C . VAL A 1 356 ? 120.599 149.629 134.022 1.00 4.31 356 VAL A C 1
ATOM 2746 O O . VAL A 1 356 ? 120.645 150.300 135.067 1.00 7.45 356 VAL A O 1
ATOM 2750 N N . PRO A 1 357 ? 119.527 148.868 133.752 1.00 5.48 357 PRO A N 1
ATOM 2751 C CA . PRO A 1 357 ? 118.451 148.785 134.753 1.00 1.96 357 PRO A CA 1
ATOM 2752 C C . PRO A 1 357 ? 118.918 148.214 136.077 1.00 0.10 357 PRO A C 1
ATOM 2753 O O . PRO A 1 357 ? 118.513 148.704 137.137 1.00 0.00 357 PRO A O 1
ATOM 2757 N N . GLY A 1 358 ? 119.786 147.202 136.044 1.00 0.00 358 GLY A N 1
ATOM 2758 C CA . GLY A 1 358 ? 120.321 146.661 137.281 1.00 0.20 358 GLY A CA 1
ATOM 2759 C C . GLY A 1 358 ? 121.190 147.659 138.021 1.00 1.88 358 GLY A C 1
ATOM 2760 O O . GLY A 1 358 ? 121.117 147.768 139.247 1.00 3.83 358 GLY A O 1
ATOM 2761 N N . LEU A 1 359 ? 122.017 148.406 137.287 1.00 3.43 359 LEU A N 1
ATOM 2762 C CA . LEU A 1 359 ? 122.870 149.406 137.920 1.00 1.31 359 LEU A CA 1
ATOM 2763 C C . LEU A 1 359 ? 122.045 150.511 138.567 1.00 0.00 359 LEU A C 1
ATOM 2764 O O . LEU A 1 359 ? 122.350 150.951 139.679 1.00 0.30 359 LEU A O 1
ATOM 2769 N N . ILE A 1 360 ? 120.991 150.971 137.890 1.00 0.56 360 ILE A N 1
ATOM 2770 C CA . ILE A 1 360 ? 120.175 152.032 138.472 1.00 0.87 360 ILE A CA 1
ATOM 2771 C C . ILE A 1 360 ? 119.331 151.502 139.628 1.00 4.20 360 ILE A C 1
ATOM 2772 O O . ILE A 1 360 ? 119.072 152.226 140.597 1.00 4.31 360 ILE A O 1
ATOM 2777 N N . THR A 1 361 ? 118.891 150.243 139.559 1.00 2.70 361 THR A N 1
ATOM 2778 C CA . THR A 1 361 ? 118.205 149.643 140.698 1.00 0.00 361 THR A CA 1
ATOM 2779 C C . THR A 1 361 ? 119.129 149.549 141.905 1.00 2.64 361 THR A C 1
ATOM 2780 O O . THR A 1 361 ? 118.718 149.829 143.036 1.00 3.76 361 THR A O 1
ATOM 2784 N N . LEU A 1 362 ? 120.389 149.168 141.682 1.00 0.00 362 LEU A N 1
ATOM 2785 C CA . LEU A 1 362 ? 121.357 149.146 142.771 1.00 0.00 362 LEU A CA 1
ATOM 2786 C C . LEU A 1 362 ? 121.648 150.548 143.288 1.00 0.00 362 LEU A C 1
ATOM 2787 O O . LEU A 1 362 ? 121.871 150.729 144.487 1.00 3.53 362 LEU A O 1
ATOM 2792 N N . LEU A 1 363 ? 121.651 151.547 142.404 1.00 3.43 363 LEU A N 1
ATOM 2793 C CA . LEU A 1 363 ? 121.823 152.928 142.847 1.00 2.69 363 LEU A CA 1
ATOM 2794 C C . LEU A 1 363 ? 120.672 153.372 143.739 1.00 0.00 363 LEU A C 1
ATOM 2795 O O . LEU A 1 363 ? 120.893 154.008 144.773 1.00 5.63 363 LEU A O 1
ATOM 2800 N N . TRP A 1 364 ? 119.435 153.061 143.347 1.00 0.37 364 TRP A N 1
ATOM 2801 C CA . TRP A 1 364 ? 118.282 153.386 144.183 1.00 0.00 364 TRP A CA 1
ATOM 2802 C C . TRP A 1 364 ? 118.359 152.661 145.520 1.00 0.45 364 TRP A C 1
ATOM 2803 O O . TRP A 1 364 ? 118.099 153.252 146.580 1.00 3.45 364 TRP A O 1
ATOM 2814 N N . MET A 1 365 ? 118.715 151.374 145.484 1.00 0.00 365 MET A N 1
ATOM 2815 C CA . MET A 1 365 ? 118.846 150.600 146.709 1.00 0.00 365 MET A CA 1
ATOM 2816 C C . MET A 1 365 ? 119.898 151.203 147.623 1.00 0.00 365 MET A C 1
ATOM 2817 O O . MET A 1 365 ? 119.696 151.288 148.834 1.00 4.57 365 MET A O 1
ATOM 2822 N N . ASN A 1 366 ? 121.021 151.646 147.062 1.00 0.00 366 ASN A N 1
ATOM 2823 C CA . ASN A 1 366 ? 122.022 152.316 147.880 1.00 0.00 366 ASN A CA 1
ATOM 2824 C C . ASN A 1 366 ? 121.469 153.610 148.462 1.00 0.00 366 ASN A C 1
ATOM 2825 O O . ASN A 1 366 ? 121.410 153.762 149.683 1.00 1.00 366 ASN A O 1
ATOM 2830 N N . VAL A 1 367 ? 120.931 154.483 147.606 1.00 0.00 367 VAL A N 1
ATOM 2831 C CA . VAL A 1 367 ? 120.482 155.806 148.038 1.00 0.00 367 VAL A CA 1
ATOM 2832 C C . VAL A 1 367 ? 119.493 155.696 149.189 1.00 0.00 367 VAL A C 1
ATOM 2833 O O . VAL A 1 367 ? 119.514 156.506 150.123 1.00 0.88 367 VAL A O 1
ATOM 2837 N N . PHE A 1 368 ? 118.623 154.687 149.157 1.00 4.72 368 PHE A N 1
ATOM 2838 C CA . PHE A 1 368 ? 117.632 154.571 150.225 1.00 1.84 368 PHE A CA 1
ATOM 2839 C C . PHE A 1 368 ? 118.095 153.652 151.359 1.00 0.87 368 PHE A C 1
ATOM 2840 O O . PHE A 1 368 ? 118.235 154.093 152.506 1.00 4.74 368 PHE A O 1
ATOM 2848 N N . GLY A 1 369 ? 118.337 152.377 151.053 1.00 0.00 369 GLY A N 1
ATOM 2849 C CA . GLY A 1 369 ? 118.685 151.428 152.095 1.00 1.02 369 GLY A CA 1
ATOM 2850 C C . GLY A 1 369 ? 120.027 151.700 152.745 1.00 1.74 369 GLY A C 1
ATOM 2851 O O . GLY A 1 369 ? 120.166 151.559 153.959 1.00 5.63 369 GLY A O 1
ATOM 2852 N N . GLY A 1 370 ? 121.048 152.044 151.954 1.00 0.24 370 GLY A N 1
ATOM 2853 C CA . GLY A 1 370 ? 122.341 152.347 152.536 1.00 0.00 370 GLY A CA 1
ATOM 2854 C C . GLY A 1 370 ? 122.328 153.604 153.378 1.00 0.68 370 GLY A C 1
ATOM 2855 O O . GLY A 1 370 ? 123.035 153.685 154.382 1.00 7.97 370 GLY A O 1
ATOM 2856 N N . SER A 1 371 ? 121.534 154.603 152.985 1.00 0.00 371 SER A N 1
ATOM 2857 C CA . SER A 1 371 ? 121.351 155.772 153.839 1.00 0.00 371 SER A CA 1
ATOM 2858 C C . SER A 1 371 ? 120.658 155.395 155.142 1.00 0.08 371 SER A C 1
ATOM 2859 O O . SER A 1 371 ? 121.032 155.876 156.220 1.00 5.87 371 SER A O 1
ATOM 2862 N N . ALA A 1 372 ? 119.648 154.524 155.064 1.00 1.64 372 ALA A N 1
ATOM 2863 C CA . ALA A 1 372 ? 119.001 154.036 156.278 1.00 0.05 372 ALA A CA 1
ATOM 2864 C C . ALA A 1 372 ? 119.988 153.282 157.163 1.00 0.87 372 ALA A C 1
ATOM 2865 O O . ALA A 1 372 ? 119.973 153.428 158.391 1.00 5.91 372 ALA A O 1
ATOM 2867 N N . LEU A 1 373 ? 120.853 152.472 156.555 1.00 0.30 373 LEU A N 1
ATOM 2868 C CA . LEU A 1 373 ? 121.853 151.727 157.311 1.00 0.60 373 LEU A CA 1
ATOM 2869 C C . LEU A 1 373 ? 122.899 152.651 157.919 1.00 1.43 373 LEU A C 1
ATOM 2870 O O . LEU A 1 373 ? 123.391 152.384 159.017 1.00 8.16 373 LEU A O 1
ATOM 2875 N N . HIS A 1 374 ? 123.258 153.727 157.219 1.00 1.26 374 HIS A N 1
ATOM 2876 C CA . HIS A 1 374 ? 124.144 154.732 157.796 1.00 1.17 374 HIS A CA 1
ATOM 2877 C C . HIS A 1 374 ? 123.505 155.385 159.012 1.00 2.44 374 HIS A C 1
ATOM 2878 O O . HIS A 1 374 ? 124.165 155.596 160.036 1.00 5.40 374 HIS A O 1
ATOM 2885 N N . THR A 1 375 ? 122.213 155.705 158.917 1.00 2.08 375 THR A N 1
ATOM 2886 C CA . THR A 1 375 ? 121.502 156.255 160.067 1.00 2.21 375 THR A CA 1
ATOM 2887 C C . THR A 1 375 ? 121.489 155.267 161.229 1.00 5.30 375 THR A C 1
ATOM 2888 O O . THR A 1 375 ? 121.696 155.652 162.385 1.00 6.30 375 THR A O 1
ATOM 2892 N N . ILE A 1 376 ? 121.253 153.986 160.937 1.00 4.20 376 ILE A N 1
ATOM 2893 C CA . ILE A 1 376 ? 121.220 152.971 161.987 1.00 2.86 376 ILE A CA 1
ATOM 2894 C C . ILE A 1 376 ? 122.592 152.813 162.635 1.00 3.04 376 ILE A C 1
ATOM 2895 O O . ILE A 1 376 ? 122.707 152.720 163.863 1.00 9.63 376 ILE A O 1
ATOM 2900 N N . LEU A 1 377 ? 123.652 152.780 161.826 1.00 3.99 377 LEU A N 1
ATOM 2901 C CA . LEU A 1 377 ? 125.001 152.641 162.361 1.00 3.81 377 LEU A CA 1
ATOM 2902 C C . LEU A 1 377 ? 125.430 153.881 163.132 1.00 6.46 377 LEU A C 1
ATOM 2903 O O . LEU A 1 377 ? 126.297 153.795 164.008 1.00 6.26 377 LEU A O 1
ATOM 2908 N N . SER A 1 378 ? 124.844 155.040 162.818 1.00 8.55 378 SER A N 1
ATOM 2909 C CA . SER A 1 378 ? 125.120 156.238 163.601 1.00 6.68 378 SER A CA 1
ATOM 2910 C C . SER A 1 378 ? 124.628 156.094 165.034 1.00 9.32 378 SER A C 1
ATOM 2911 O O . SER A 1 378 ? 125.217 156.672 165.954 1.00 11.39 378 SER A O 1
ATOM 2914 N N . GLY A 1 379 ? 123.557 155.333 165.244 1.00 11.20 379 GLY A N 1
ATOM 2915 C CA . GLY A 1 379 ? 123.031 155.114 166.576 1.00 10.38 379 GLY A CA 1
ATOM 2916 C C . GLY A 1 379 ? 121.523 155.218 166.655 1.00 12.54 379 GLY A C 1
ATOM 2917 O O . GLY A 1 379 ? 120.921 154.839 167.664 1.00 13.46 379 GLY A O 1
ATOM 2918 N N . ASP A 1 380 ? 120.899 155.728 165.595 1.00 9.61 380 ASP A N 1
ATOM 2919 C CA . ASP A 1 380 ? 119.448 155.870 165.544 1.00 8.12 380 ASP A CA 1
ATOM 2920 C C . ASP A 1 380 ? 118.838 154.544 165.107 1.00 9.93 380 ASP A C 1
ATOM 2921 O O . ASP A 1 380 ? 118.962 154.150 163.944 1.00 12.58 380 ASP A O 1
ATOM 2926 N N . VAL A 1 381 ? 118.166 153.861 166.031 1.00 10.55 381 VAL A N 1
ATOM 2927 C CA . VAL A 1 381 ? 117.630 152.534 165.756 1.00 8.42 381 VAL A CA 1
ATOM 2928 C C . VAL A 1 381 ? 116.108 152.556 165.817 1.00 9.09 381 VAL A C 1
ATOM 2929 O O . VAL A 1 381 ? 115.476 151.551 166.160 1.00 12.21 381 VAL A O 1
ATOM 2933 N N . THR A 1 382 ? 115.507 153.701 165.487 1.00 9.12 382 THR A N 1
ATOM 2934 C CA . THR A 1 382 ? 114.052 153.761 165.419 1.00 8.21 382 THR A CA 1
ATOM 2935 C C . THR A 1 382 ? 113.522 153.054 164.178 1.00 10.15 382 THR A C 1
ATOM 2936 O O . THR A 1 382 ? 112.416 152.500 164.205 1.00 11.89 382 THR A O 1
ATOM 2940 N N . MET A 1 383 ? 114.295 153.051 163.090 1.00 10.99 383 MET A N 1
ATOM 2941 C CA . MET A 1 383 ? 113.872 152.350 161.885 1.00 7.27 383 MET A CA 1
ATOM 2942 C C . MET A 1 383 ? 113.836 150.844 162.098 1.00 8.23 383 MET A C 1
ATOM 2943 O O . MET A 1 383 ? 112.978 150.164 161.529 1.00 11.53 383 MET A O 1
ATOM 2948 N N . ILE A 1 384 ? 114.751 150.306 162.907 1.00 4.38 384 ILE A N 1
ATOM 2949 C CA . ILE A 1 384 ? 114.731 148.875 163.200 1.00 4.18 384 ILE A CA 1
ATOM 2950 C C . ILE A 1 384 ? 113.434 148.501 163.907 1.00 7.83 384 ILE A C 1
ATOM 2951 O O . ILE A 1 384 ? 112.764 147.527 163.542 1.00 10.25 384 ILE A O 1
ATOM 2956 N N . ALA A 1 385 ? 113.055 149.281 164.922 1.00 6.86 385 ALA A N 1
ATOM 2957 C CA . ALA A 1 385 ? 111.807 149.021 165.632 1.00 5.12 385 ALA A CA 1
ATOM 2958 C C . ALA A 1 385 ? 110.603 149.189 164.716 1.00 6.50 385 ALA A C 1
ATOM 2959 O O . ALA A 1 385 ? 109.651 148.400 164.778 1.00 6.50 385 ALA A O 1
ATOM 2961 N N . ALA A 1 386 ? 110.623 150.214 163.860 1.00 8.56 386 ALA A N 1
ATOM 2962 C CA . ALA A 1 386 ? 109.510 150.432 162.942 1.00 7.44 386 ALA A CA 1
ATOM 2963 C C . ALA A 1 386 ? 109.351 149.267 161.973 1.00 7.68 386 ALA A C 1
ATOM 2964 O O . ALA A 1 386 ? 108.229 148.820 161.710 1.00 12.03 386 ALA A O 1
ATOM 2966 N N . VAL A 1 387 ? 110.462 148.762 161.433 1.00 4.01 387 VAL A N 1
ATOM 2967 C CA . VAL A 1 387 ? 110.396 147.637 160.506 1.00 5.89 387 VAL A CA 1
ATOM 2968 C C . VAL A 1 387 ? 109.956 146.372 161.232 1.00 7.53 387 VAL A C 1
ATOM 2969 O O . VAL A 1 387 ? 109.196 145.562 160.689 1.00 6.65 387 VAL A O 1
ATOM 2973 N N . LYS A 1 388 ? 110.418 146.184 162.471 1.00 8.34 388 LYS A N 1
ATOM 2974 C CA . LYS A 1 388 ? 109.992 145.025 163.248 1.00 6.35 388 LYS A CA 1
ATOM 2975 C C . LYS A 1 388 ? 108.491 145.056 163.504 1.00 6.92 388 LYS A C 1
ATOM 2976 O O . LYS A 1 388 ? 107.819 144.022 163.422 1.00 8.61 388 LYS A O 1
ATOM 2982 N N . ALA A 1 389 ? 107.947 146.234 163.820 1.00 6.00 389 ALA A N 1
ATOM 2983 C CA . ALA A 1 389 ? 106.503 146.357 163.991 1.00 6.82 389 ALA A CA 1
ATOM 2984 C C . ALA A 1 389 ? 105.771 146.059 162.689 1.00 8.58 389 ALA A C 1
ATOM 2985 O O . ALA A 1 389 ? 104.860 145.224 162.652 1.00 12.12 389 ALA A O 1
ATOM 2987 N N . ASP A 1 390 ? 106.166 146.726 161.605 1.00 6.73 390 ASP A N 1
ATOM 2988 C CA . ASP A 1 390 ? 105.599 146.471 160.285 1.00 8.53 390 ASP A CA 1
ATOM 2989 C C . ASP A 1 390 ? 106.495 147.115 159.238 1.00 7.24 390 ASP A C 1
ATOM 2990 O O . ASP A 1 390 ? 106.855 148.288 159.366 1.00 6.25 390 ASP A O 1
ATOM 2995 N N . VAL A 1 391 ? 106.847 146.344 158.206 1.00 4.60 391 VAL A N 1
ATOM 2996 C CA . VAL A 1 391 ? 107.714 146.854 157.147 1.00 5.47 391 VAL A CA 1
ATOM 2997 C C . VAL A 1 391 ? 107.047 147.998 156.397 1.00 7.37 391 VAL A C 1
ATOM 2998 O O . VAL A 1 391 ? 107.728 148.871 155.844 1.00 10.45 391 VAL A O 1
ATOM 3002 N N . SER A 1 392 ? 105.712 148.023 156.382 1.00 8.04 392 SER A N 1
ATOM 3003 C CA . SER A 1 392 ? 104.975 148.913 155.491 1.00 2.31 392 SER A CA 1
ATOM 3004 C C . SER A 1 392 ? 105.270 150.384 155.759 1.00 6.86 392 SER A C 1
ATOM 3005 O O . SER A 1 392 ? 105.234 151.199 154.831 1.00 11.52 392 SER A O 1
ATOM 3008 N N . THR A 1 393 ? 105.558 150.746 157.007 1.00 6.43 393 THR A N 1
ATOM 3009 C CA . THR A 1 393 ? 105.821 152.136 157.355 1.00 6.12 393 THR A CA 1
ATOM 3010 C C . THR A 1 393 ? 107.277 152.538 157.171 1.00 7.65 393 THR A C 1
ATOM 3011 O O . THR A 1 393 ? 107.585 153.732 157.277 1.00 8.30 393 THR A O 1
ATOM 3015 N N . ALA A 1 394 ? 108.161 151.585 156.857 1.00 6.94 394 ALA A N 1
ATOM 3016 C CA . ALA A 1 394 ? 109.599 151.821 156.954 1.00 1.57 394 ALA A CA 1
ATOM 3017 C C . ALA A 1 394 ? 110.024 153.067 156.189 1.00 3.50 394 ALA A C 1
ATOM 3018 O O . ALA A 1 394 ? 110.641 153.976 156.757 1.00 11.21 394 ALA A O 1
ATOM 3020 N N . LEU A 1 395 ? 109.652 153.147 154.908 1.00 2.81 395 LEU A N 1
ATOM 3021 C CA . LEU A 1 395 ? 110.047 154.283 154.082 1.00 4.27 395 LEU A CA 1
ATOM 3022 C C . LEU A 1 395 ? 109.651 155.596 154.739 1.00 4.51 395 LEU A C 1
ATOM 3023 O O . LEU A 1 395 ? 110.465 156.519 154.856 1.00 7.33 395 LEU A O 1
ATOM 3028 N N . PHE A 1 396 ? 108.408 155.677 155.215 1.00 2.62 396 PHE A N 1
ATOM 3029 C CA . PHE A 1 396 ? 107.941 156.912 155.830 1.00 2.44 396 PHE A CA 1
ATOM 3030 C C . PHE A 1 396 ? 108.739 157.231 157.085 1.00 5.90 396 PHE A C 1
ATOM 3031 O O . PHE A 1 396 ? 109.121 158.386 157.308 1.00 11.63 396 PHE A O 1
ATOM 3039 N N . VAL A 1 397 ? 109.050 156.211 157.891 1.00 4.02 397 VAL A N 1
ATOM 3040 C CA . VAL A 1 397 ? 109.921 156.430 159.041 1.00 1.56 397 VAL A CA 1
ATOM 3041 C C . VAL A 1 397 ? 111.279 156.933 158.575 1.00 3.47 397 VAL A C 1
ATOM 3042 O O . VAL A 1 397 ? 111.861 157.847 159.174 1.00 8.13 397 VAL A O 1
ATOM 3046 N N . PHE A 1 398 ? 111.788 156.362 157.481 1.00 2.64 398 PHE A N 1
ATOM 3047 C CA . PHE A 1 398 ? 113.009 156.871 156.870 1.00 2.16 398 PHE A CA 1
ATOM 3048 C C . PHE A 1 398 ? 112.866 158.348 156.530 1.00 3.08 398 PHE A C 1
ATOM 3049 O O . PHE A 1 398 ? 113.755 159.155 156.833 1.00 6.11 398 PHE A O 1
ATOM 3057 N N . LEU A 1 399 ? 111.724 158.731 155.955 1.00 3.57 399 LEU A N 1
ATOM 3058 C CA . LEU A 1 399 ? 111.510 160.122 155.583 1.00 5.27 399 LEU A CA 1
ATOM 3059 C C . LEU A 1 399 ? 111.404 161.036 156.794 1.00 4.79 399 LEU A C 1
ATOM 3060 O O . LEU A 1 399 ? 111.423 162.259 156.627 1.00 8.00 399 LEU A O 1
ATOM 3065 N N . GLU A 1 400 ? 111.293 160.477 158.001 1.00 4.44 400 GLU A N 1
ATOM 3066 C CA . GLU A 1 400 ? 111.340 161.293 159.204 1.00 7.29 400 GLU A CA 1
ATOM 3067 C C . GLU A 1 400 ? 112.726 161.861 159.474 1.00 8.43 400 GLU A C 1
ATOM 3068 O O . GLU A 1 400 ? 112.854 162.751 160.321 1.00 11.54 400 GLU A O 1
ATOM 3074 N N . ASN A 1 401 ? 113.760 161.378 158.783 1.00 9.66 401 ASN A N 1
ATOM 3075 C CA . ASN A 1 401 ? 115.120 161.859 158.987 1.00 7.96 401 ASN A CA 1
ATOM 3076 C C . ASN A 1 401 ? 115.542 162.883 157.939 1.00 10.59 401 ASN A C 1
ATOM 3077 O O . ASN A 1 401 ? 116.739 163.149 157.788 1.00 11.72 401 ASN A O 1
ATOM 3082 N N . PHE A 1 402 ? 114.592 163.461 157.218 1.00 6.89 402 PHE A N 1
ATOM 3083 C CA . PHE A 1 402 ? 114.862 164.373 156.119 1.00 5.98 402 PHE A CA 1
ATOM 3084 C C . PHE A 1 402 ? 114.028 165.633 156.268 1.00 9.49 402 PHE A C 1
ATOM 3085 O O . PHE A 1 402 ? 112.966 165.615 156.900 1.00 10.89 402 PHE A O 1
ATOM 3093 N N . PRO A 1 403 ? 114.486 166.749 155.706 1.00 9.63 403 PRO A N 1
ATOM 3094 C CA . PRO A 1 403 ? 113.635 167.941 155.646 1.00 8.03 403 PRO A CA 1
ATOM 3095 C C . PRO A 1 403 ? 112.447 167.712 154.728 1.00 9.02 403 PRO A C 1
ATOM 3096 O O . PRO A 1 403 ? 112.497 166.901 153.800 1.00 12.74 403 PRO A O 1
ATOM 3100 N N . PHE A 1 404 ? 111.368 168.449 154.999 1.00 9.94 404 PHE A N 1
ATOM 3101 C CA . PHE A 1 404 ? 110.103 168.298 154.277 1.00 11.14 404 PHE A CA 1
ATOM 3102 C C . PHE A 1 404 ? 109.613 166.852 154.341 1.00 10.48 404 PHE A C 1
ATOM 3103 O O . PHE A 1 404 ? 109.343 166.215 153.321 1.00 12.71 404 PHE A O 1
ATOM 3111 N N . THR A 1 405 ? 109.512 166.330 155.566 1.00 9.43 405 THR A N 1
ATOM 3112 C CA . THR A 1 405 ? 109.106 164.941 155.756 1.00 6.77 405 THR A CA 1
ATOM 3113 C C . THR A 1 405 ? 107.701 164.697 155.216 1.00 9.23 405 THR A C 1
ATOM 3114 O O . THR A 1 405 ? 107.458 163.714 154.507 1.00 9.99 405 THR A O 1
ATOM 3118 N N . LYS A 1 406 ? 106.762 165.591 155.538 1.00 8.45 406 LYS A N 1
ATOM 3119 C CA . LYS A 1 406 ? 105.391 165.418 155.070 1.00 8.55 406 LYS A CA 1
ATOM 3120 C C . LYS A 1 406 ? 105.300 165.545 153.555 1.00 8.94 406 LYS A C 1
ATOM 3121 O O . LYS A 1 406 ? 104.588 164.771 152.905 1.00 11.09 406 LYS A O 1
ATOM 3127 N N . PHE A 1 407 ? 106.012 166.514 152.975 1.00 9.53 407 PHE A N 1
ATOM 3128 C CA . PHE A 1 407 ? 105.999 166.673 151.525 1.00 11.20 407 PHE A CA 1
ATOM 3129 C C . PHE A 1 407 ? 106.595 165.455 150.831 1.00 6.88 407 PHE A C 1
ATOM 3130 O O . PHE A 1 407 ? 106.057 164.978 149.825 1.00 7.66 407 PHE A O 1
ATOM 3138 N N . LEU A 1 408 ? 107.707 164.934 151.356 1.00 4.89 408 LEU A N 1
ATOM 3139 C CA . LEU A 1 408 ? 108.320 163.750 150.764 1.00 3.91 408 LEU A CA 1
ATOM 3140 C C . LEU A 1 408 ? 107.411 162.533 150.891 1.00 5.69 408 LEU A C 1
ATOM 3141 O O . LEU A 1 408 ? 107.322 161.721 149.964 1.00 5.10 408 LEU A O 1
ATOM 3146 N N . SER A 1 409 ? 106.733 162.385 152.032 1.00 7.00 409 SER A N 1
ATOM 3147 C CA . SER A 1 409 ? 105.807 161.270 152.202 1.00 3.72 409 SER A CA 1
ATOM 3148 C C . SER A 1 409 ? 104.629 161.376 151.242 1.00 5.55 409 SER A C 1
ATOM 3149 O O . SER A 1 409 ? 104.193 160.369 150.671 1.00 6.39 409 SER A O 1
ATOM 3152 N N . ILE A 1 410 ? 104.098 162.586 151.053 1.00 5.30 410 ILE A N 1
ATOM 3153 C CA . ILE A 1 410 ? 103.015 162.785 150.094 1.00 3.46 410 ILE A CA 1
ATOM 3154 C C . ILE A 1 410 ? 103.486 162.459 148.684 1.00 4.32 410 ILE A C 1
ATOM 3155 O O . ILE A 1 410 ? 102.767 161.823 147.903 1.00 4.78 410 ILE A O 1
ATOM 3160 N N . VAL A 1 411 ? 104.700 162.889 148.335 1.00 7.75 411 VAL A N 1
ATOM 3161 C CA . VAL A 1 411 ? 105.245 162.595 147.013 1.00 6.85 411 VAL A CA 1
ATOM 3162 C C . VAL A 1 411 ? 105.397 161.092 146.821 1.00 7.09 411 VAL A C 1
ATOM 3163 O O . VAL A 1 411 ? 105.078 160.554 145.756 1.00 10.15 411 VAL A O 1
ATOM 3167 N N . ALA A 1 412 ? 105.886 160.390 147.846 1.00 4.72 412 ALA A N 1
ATOM 3168 C CA . ALA A 1 412 ? 106.045 158.942 147.748 1.00 5.11 412 ALA A CA 1
ATOM 3169 C C . ALA A 1 412 ? 104.701 158.239 147.601 1.00 6.99 412 ALA A C 1
ATOM 3170 O O . ALA A 1 412 ? 104.573 157.292 146.818 1.00 7.32 412 ALA A O 1
ATOM 3172 N N . ILE A 1 413 ? 103.689 158.683 148.349 1.00 6.13 413 ILE A N 1
ATOM 3173 C CA . ILE A 1 413 ? 102.360 158.087 148.234 1.00 1.18 413 ILE A CA 1
ATOM 3174 C C . ILE A 1 413 ? 101.787 158.321 146.840 1.00 4.81 413 ILE A C 1
ATOM 3175 O O . ILE A 1 413 ? 101.196 157.419 146.235 1.00 10.17 413 ILE A O 1
ATOM 3180 N N . ILE A 1 414 ? 101.957 159.534 146.307 1.00 6.83 414 ILE A N 1
ATOM 3181 C CA . ILE A 1 414 ? 101.487 159.832 144.956 1.00 3.76 414 ILE A CA 1
ATOM 3182 C C . ILE A 1 414 ? 102.229 158.980 143.932 1.00 4.29 414 ILE A C 1
ATOM 3183 O O . ILE A 1 414 ? 101.643 158.510 142.949 1.00 8.59 414 ILE A O 1
ATOM 3188 N N . LEU A 1 415 ? 103.530 158.776 144.142 1.00 3.95 415 LEU A N 1
ATOM 3189 C CA . LEU A 1 415 ? 104.312 157.932 143.244 1.00 3.56 415 LEU A CA 1
ATOM 3190 C C . LEU A 1 415 ? 103.814 156.494 143.266 1.00 6.92 415 LEU A C 1
ATOM 3191 O O . LEU A 1 415 ? 103.704 155.849 142.217 1.00 6.91 415 LEU A O 1
ATOM 3196 N N . ILE A 1 416 ? 103.509 155.973 144.457 1.00 10.25 416 ILE A N 1
ATOM 3197 C CA . ILE A 1 416 ? 102.958 154.624 144.563 1.00 5.64 416 ILE A CA 1
ATOM 3198 C C . ILE A 1 416 ? 101.606 154.547 143.866 1.00 3.82 416 ILE A C 1
ATOM 3199 O O . ILE A 1 416 ? 101.295 153.561 143.193 1.00 10.52 416 ILE A O 1
ATOM 3204 N N . PHE A 1 417 ? 100.785 155.587 144.018 1.00 3.41 417 PHE A N 1
ATOM 3205 C CA . PHE A 1 417 ? 99.471 155.625 143.378 1.00 4.37 417 PHE A CA 1
ATOM 3206 C C . PHE A 1 417 ? 99.600 155.603 141.854 1.00 7.83 417 PHE A C 1
ATOM 3207 O O . PHE A 1 417 ? 98.878 154.868 141.161 1.00 7.03 417 PHE A O 1
ATOM 3215 N N . SER A 1 418 ? 100.532 156.390 141.317 1.00 7.42 418 SER A N 1
ATOM 3216 C CA . SER A 1 418 ? 100.741 156.423 139.873 1.00 6.42 418 SER A CA 1
ATOM 3217 C C . SER A 1 418 ? 101.302 155.100 139.361 1.00 7.21 418 SER A C 1
ATOM 3218 O O . SER A 1 418 ? 100.900 154.622 138.292 1.00 9.79 418 SER A O 1
ATOM 3221 N N . PHE A 1 419 ? 102.239 154.501 140.102 1.00 9.39 419 PHE A N 1
ATOM 3222 C CA . PHE A 1 419 ? 102.733 153.176 139.739 1.00 4.14 419 PHE A CA 1
ATOM 3223 C C . PHE A 1 419 ? 101.606 152.157 139.766 1.00 5.89 419 PHE A C 1
ATOM 3224 O O . PHE A 1 419 ? 101.561 151.246 138.935 1.00 7.01 419 PHE A O 1
ATOM 3232 N N . PHE A 1 420 ? 100.696 152.293 140.729 1.00 8.25 420 PHE A N 1
ATOM 3233 C CA . PHE A 1 420 ? 99.522 151.436 140.804 1.00 4.72 420 PHE A CA 1
ATOM 3234 C C . PHE A 1 420 ? 98.710 151.515 139.520 1.00 6.63 420 PHE A C 1
ATOM 3235 O O . PHE A 1 420 ? 98.381 150.488 138.916 1.00 6.74 420 PHE A O 1
ATOM 3243 N N . ILE A 1 421 ? 98.387 152.734 139.083 1.00 9.37 421 ILE A N 1
ATOM 3244 C CA . ILE A 1 421 ? 97.598 152.897 137.859 1.00 8.52 421 ILE A CA 1
ATOM 3245 C C . ILE A 1 421 ? 98.339 152.319 136.657 1.00 5.22 421 ILE A C 1
ATOM 3246 O O . ILE A 1 421 ? 97.765 151.574 135.848 1.00 9.75 421 ILE A O 1
ATOM 3251 N N . THR A 1 422 ? 99.626 152.649 136.525 1.00 4.28 422 THR A N 1
ATOM 3252 C CA . THR A 1 422 ? 100.386 152.204 135.360 1.00 7.15 422 THR A CA 1
ATOM 3253 C C . THR A 1 422 ? 100.479 150.684 135.313 1.00 11.55 422 THR A C 1
ATOM 3254 O O . THR A 1 422 ? 100.230 150.066 134.269 1.00 10.90 422 THR A O 1
ATOM 3258 N N . SER A 1 423 ? 100.826 150.063 136.442 1.00 11.81 423 SER A N 1
ATOM 3259 C CA . SER A 1 423 ? 100.954 148.613 136.495 1.00 10.16 423 SER A CA 1
ATOM 3260 C C . SER A 1 423 ? 99.615 147.931 136.266 1.00 11.18 423 SER A C 1
ATOM 3261 O O . SER A 1 423 ? 99.549 146.916 135.568 1.00 13.87 423 SER A O 1
ATOM 3264 N N . SER A 1 424 ? 98.535 148.468 136.841 1.00 11.19 424 SER A N 1
ATOM 3265 C CA . SER A 1 424 ? 97.223 147.865 136.645 1.00 11.01 424 SER A CA 1
ATOM 3266 C C . SER A 1 424 ? 96.828 147.881 135.175 1.00 11.05 424 SER A C 1
ATOM 3267 O O . SER A 1 424 ? 96.406 146.857 134.624 1.00 10.72 424 SER A O 1
ATOM 3270 N N . ASP A 1 425 ? 96.973 149.034 134.515 1.00 10.79 425 ASP A N 1
ATOM 3271 C CA . ASP A 1 425 ? 96.591 149.115 133.108 1.00 10.87 425 ASP A CA 1
ATOM 3272 C C . ASP A 1 425 ? 97.473 148.225 132.239 1.00 12.04 425 ASP A C 1
ATOM 3273 O O . ASP A 1 425 ? 96.974 147.514 131.355 1.00 15.32 425 ASP A O 1
ATOM 3278 N N . SER A 1 426 ? 98.787 148.244 132.480 1.00 10.33 426 SER A N 1
ATOM 3279 C CA . SER A 1 426 ? 99.695 147.430 131.680 1.00 10.96 426 SER A CA 1
ATOM 3280 C C . SER A 1 426 ? 99.412 145.943 131.862 1.00 10.62 426 SER A C 1
ATOM 3281 O O . SER A 1 426 ? 99.420 145.177 130.891 1.00 15.27 426 SER A O 1
ATOM 3284 N N . GLY A 1 427 ? 99.161 145.516 133.101 1.00 8.57 427 GLY A N 1
ATOM 3285 C CA . GLY A 1 427 ? 98.858 144.118 133.343 1.00 7.13 427 GLY A CA 1
ATOM 3286 C C . GLY A 1 427 ? 97.530 143.698 132.753 1.00 8.41 427 GLY A C 1
ATOM 3287 O O . GLY A 1 427 ? 97.391 142.577 132.258 1.00 9.86 427 GLY A O 1
ATOM 3288 N N . SER A 1 428 ? 96.534 144.583 132.804 1.00 9.32 428 SER A N 1
ATOM 3289 C CA . SER A 1 428 ? 95.269 144.289 132.145 1.00 11.75 428 SER A CA 1
ATOM 3290 C C . SER A 1 428 ? 95.476 144.092 130.651 1.00 13.15 428 SER A C 1
ATOM 3291 O O . SER A 1 428 ? 94.935 143.150 130.062 1.00 14.68 428 SER A O 1
ATOM 3294 N N . LEU A 1 429 ? 96.284 144.955 130.029 1.00 11.50 429 LEU A N 1
ATOM 3295 C CA . LEU A 1 429 ? 96.579 144.798 128.607 1.00 8.79 429 LEU A CA 1
ATOM 3296 C C . LEU A 1 429 ? 97.284 143.474 128.326 1.00 11.34 429 LEU A C 1
ATOM 3297 O O . LEU A 1 429 ? 96.931 142.764 127.376 1.00 15.51 429 LEU A O 1
ATOM 3302 N N . VAL A 1 430 ? 98.277 143.122 129.146 1.00 11.92 430 VAL A N 1
ATOM 3303 C CA . VAL A 1 430 ? 99.035 141.891 128.918 1.00 10.95 430 VAL A CA 1
ATOM 3304 C C . VAL A 1 430 ? 98.136 140.668 129.061 1.00 11.01 430 VAL A C 1
ATOM 3305 O O . VAL A 1 430 ? 98.174 139.748 128.235 1.00 14.65 430 VAL A O 1
ATOM 3309 N N . VAL A 1 431 ? 97.315 140.637 130.111 1.00 9.01 431 VAL A N 1
ATOM 3310 C CA . VAL A 1 431 ? 96.457 139.478 130.339 1.00 9.20 431 VAL A CA 1
ATOM 3311 C C . VAL A 1 431 ? 95.383 139.387 129.262 1.00 11.10 431 VAL A C 1
ATOM 3312 O O . VAL A 1 431 ? 95.018 138.289 128.825 1.00 13.36 431 VAL A O 1
ATOM 3316 N N . ASP A 1 432 ? 94.862 140.532 128.810 1.00 12.00 432 ASP A N 1
ATOM 3317 C CA . ASP A 1 432 ? 93.908 140.520 127.707 1.00 13.03 432 ASP A CA 1
ATOM 3318 C C . ASP A 1 432 ? 94.543 139.967 126.439 1.00 14.94 432 ASP A C 1
ATOM 3319 O O . ASP A 1 432 ? 93.921 139.181 125.716 1.00 17.91 432 ASP A O 1
ATOM 3324 N N . ASN A 1 433 ? 95.784 140.368 126.151 1.00 11.19 433 ASN A N 1
ATOM 3325 C CA . ASN A 1 433 ? 96.479 139.831 124.986 1.00 12.93 433 ASN A CA 1
ATOM 3326 C C . ASN A 1 433 ? 96.696 138.329 125.118 1.00 14.38 433 ASN A C 1
ATOM 3327 O O . ASN A 1 433 ? 96.538 137.583 124.145 1.00 19.79 433 ASN A O 1
ATOM 3332 N N . ILE A 1 434 ? 97.064 137.869 126.315 1.00 12.38 434 ILE A N 1
ATOM 3333 C CA . ILE A 1 434 ? 97.326 136.447 126.520 1.00 12.32 434 ILE A CA 1
ATOM 3334 C C . ILE A 1 434 ? 96.050 135.632 126.337 1.00 12.60 434 ILE A C 1
ATOM 3335 O O . ILE A 1 434 ? 96.050 134.591 125.669 1.00 15.33 434 ILE A O 1
ATOM 3340 N N . THR A 1 435 ? 94.942 136.093 126.918 1.00 11.43 435 THR A N 1
ATOM 3341 C CA . THR A 1 435 ? 93.701 135.331 126.875 1.00 12.07 435 THR A CA 1
ATOM 3342 C C . THR A 1 435 ? 92.892 135.556 125.603 1.00 17.50 435 THR A C 1
ATOM 3343 O O . THR A 1 435 ? 91.911 134.837 125.384 1.00 19.61 435 THR A O 1
ATOM 3347 N N . SER A 1 436 ? 93.262 136.527 124.767 1.00 14.49 436 SER A N 1
ATOM 3348 C CA . SER A 1 436 ? 92.548 136.777 123.519 1.00 15.83 436 SER A CA 1
ATOM 3349 C C . SER A 1 436 ? 93.421 136.524 122.298 1.00 17.67 436 SER A C 1
ATOM 3350 O O . SER A 1 436 ? 93.042 135.733 121.429 1.00 18.24 436 SER A O 1
ATOM 3353 N N . GLY A 1 437 ? 94.579 137.168 122.204 1.00 18.71 437 GLY A N 1
ATOM 3354 C CA . GLY A 1 437 ? 95.485 136.977 121.091 1.00 14.10 437 GLY A CA 1
ATOM 3355 C C . GLY A 1 437 ? 95.329 138.044 120.018 1.00 15.18 437 GLY A C 1
ATOM 3356 O O . GLY A 1 437 ? 94.397 138.852 120.017 1.00 17.55 437 GLY A O 1
ATOM 3357 N N . SER A 1 438 ? 96.309 138.046 119.109 1.00 15.95 438 SER A N 1
ATOM 3358 C CA . SER A 1 438 ? 96.354 138.886 117.911 1.00 17.54 438 SER A CA 1
ATOM 3359 C C . SER A 1 438 ? 96.644 140.348 118.236 1.00 18.44 438 SER A C 1
ATOM 3360 O O . SER A 1 438 ? 96.859 141.156 117.327 1.00 14.87 438 SER A O 1
ATOM 3363 N N . ASN A 1 439 ? 96.630 140.698 119.524 1.00 22.00 439 ASN A N 1
ATOM 3364 C CA . ASN A 1 439 ? 97.106 141.983 120.031 1.00 20.69 439 ASN A CA 1
ATOM 3365 C C . ASN A 1 439 ? 96.263 143.168 119.567 1.00 19.12 439 ASN A C 1
ATOM 3366 O O . ASN A 1 439 ? 96.487 144.298 120.010 1.00 19.69 439 ASN A O 1
ATOM 3371 N N . GLY A 1 440 ? 95.296 142.932 118.683 1.00 18.25 440 GLY A N 1
ATOM 3372 C CA . GLY A 1 440 ? 94.386 143.983 118.268 1.00 20.41 440 GLY A CA 1
ATOM 3373 C C . GLY A 1 440 ? 93.100 143.951 119.065 1.00 23.44 440 GLY A C 1
ATOM 3374 O O . GLY A 1 440 ? 92.690 144.952 119.661 1.00 21.61 440 GLY A O 1
ATOM 3375 N N . GLU A 1 441 ? 92.458 142.787 119.074 1.00 21.82 441 GLU A N 1
ATOM 3376 C CA . GLU A 1 441 ? 91.312 142.537 119.928 1.00 20.23 441 GLU A CA 1
ATOM 3377 C C . GLU A 1 441 ? 91.779 142.407 121.381 1.00 21.83 441 GLU A C 1
ATOM 3378 O O . GLU A 1 441 ? 92.969 142.235 121.659 1.00 20.56 441 GLU A O 1
ATOM 3384 N N . SER A 1 442 ? 90.840 142.488 122.324 1.00 19.29 442 SER A N 1
ATOM 3385 C CA . SER A 1 442 ? 89.382 142.555 122.277 1.00 17.99 442 SER A CA 1
ATOM 3386 C C . SER A 1 442 ? 88.872 143.947 122.652 1.00 18.19 442 SER A C 1
ATOM 3387 O O . SER A 1 442 ? 89.671 144.820 122.993 1.00 19.56 442 SER A O 1
ATOM 3390 N N . PRO A 1 443 ? 87.556 144.166 122.568 1.00 18.07 443 PRO A N 1
ATOM 3391 C CA . PRO A 1 443 ? 86.990 145.414 123.089 1.00 18.00 443 PRO A CA 1
ATOM 3392 C C . PRO A 1 443 ? 87.387 145.648 124.541 1.00 20.08 443 PRO A C 1
ATOM 3393 O O . PRO A 1 443 ? 87.592 144.709 125.313 1.00 22.39 443 PRO A O 1
ATOM 3397 N N . VAL A 1 444 ? 87.488 146.928 124.902 1.00 19.78 444 VAL A N 1
ATOM 3398 C CA . VAL A 1 444 ? 88.093 147.348 126.158 1.00 22.90 444 VAL A CA 1
ATOM 3399 C C . VAL A 1 444 ? 87.343 146.856 127.389 1.00 22.90 444 VAL A C 1
ATOM 3400 O O . VAL A 1 444 ? 87.879 146.936 128.502 1.00 22.58 444 VAL A O 1
ATOM 3404 N N . TRP A 1 445 ? 86.117 146.353 127.226 1.00 22.20 445 TRP A N 1
ATOM 3405 C CA . TRP A 1 445 ? 85.387 145.829 128.375 1.00 21.48 445 TRP A CA 1
ATOM 3406 C C . TRP A 1 445 ? 86.102 144.634 128.991 1.00 22.22 445 TRP A C 1
ATOM 3407 O O . TRP A 1 445 ? 86.065 144.450 130.212 1.00 22.21 445 TRP A O 1
ATOM 3418 N N . GLN A 1 446 ? 86.768 143.818 128.171 1.00 18.59 446 GLN A N 1
ATOM 3419 C CA . GLN A 1 446 ? 87.538 142.701 128.710 1.00 21.42 446 GLN A CA 1
ATOM 3420 C C . GLN A 1 446 ? 88.738 143.192 129.512 1.00 22.08 446 GLN A C 1
ATOM 3421 O O . GLN A 1 446 ? 89.081 142.607 130.546 1.00 21.02 446 GLN A O 1
ATOM 3427 N N . ARG A 1 447 ? 89.392 144.261 129.050 1.00 19.02 447 ARG A N 1
ATOM 3428 C CA . ARG A 1 447 ? 90.478 144.853 129.825 1.00 17.39 447 ARG A CA 1
ATOM 3429 C C . ARG A 1 447 ? 89.969 145.395 131.155 1.00 15.28 447 ARG A C 1
ATOM 3430 O O . ARG A 1 447 ? 90.629 145.249 132.192 1.00 15.13 447 ARG A O 1
ATOM 3438 N N . VAL A 1 448 ? 88.795 146.029 131.142 1.00 13.46 448 VAL A N 1
ATOM 3439 C CA . VAL A 1 448 ? 88.190 146.503 132.385 1.00 16.08 448 VAL A CA 1
ATOM 3440 C C . VAL A 1 448 ? 87.906 145.331 133.317 1.00 17.85 448 VAL A C 1
ATOM 3441 O O . VAL A 1 448 ? 88.146 145.406 134.529 1.00 15.55 448 VAL A O 1
ATOM 3445 N N . PHE A 1 449 ? 87.388 144.232 132.764 1.00 16.74 449 PHE A N 1
ATOM 3446 C CA . PHE A 1 449 ? 87.112 143.051 133.574 1.00 17.63 449 PHE A CA 1
ATOM 3447 C C . PHE A 1 449 ? 88.389 142.484 134.177 1.00 16.98 449 PHE A C 1
ATOM 3448 O O . PHE A 1 449 ? 88.394 142.036 135.327 1.00 18.71 449 PHE A O 1
ATOM 3456 N N . TRP A 1 450 ? 89.481 142.480 133.412 1.00 13.98 450 TRP A N 1
ATOM 3457 C CA . TRP A 1 450 ? 90.737 141.953 133.938 1.00 13.68 450 TRP A CA 1
ATOM 3458 C C . TRP A 1 450 ? 91.311 142.858 135.023 1.00 16.80 450 TRP A C 1
ATOM 3459 O O . TRP A 1 450 ? 91.894 142.372 136.000 1.00 18.68 450 TRP A O 1
ATOM 3470 N N . SER A 1 451 ? 91.158 144.176 134.872 1.00 15.17 451 SER A N 1
ATOM 3471 C CA . SER A 1 451 ? 91.556 145.084 135.945 1.00 12.70 451 SER A CA 1
ATOM 3472 C C . SER A 1 451 ? 90.732 144.837 137.204 1.00 14.08 451 SER A C 1
ATOM 3473 O O . SER A 1 451 ? 91.270 144.818 138.321 1.00 14.34 451 SER A O 1
ATOM 3476 N N . PHE A 1 452 ? 89.421 144.637 137.038 1.00 14.65 452 PHE A N 1
ATOM 3477 C CA . PHE A 1 452 ? 88.567 144.284 138.169 1.00 14.85 452 PHE A CA 1
ATOM 3478 C C . PHE A 1 452 ? 89.017 142.981 138.815 1.00 14.59 452 PHE A C 1
ATOM 3479 O O . PHE A 1 452 ? 89.010 142.855 140.043 1.00 16.49 452 PHE A O 1
ATOM 3487 N N . ALA A 1 453 ? 89.388 141.992 138.000 1.00 11.98 453 ALA 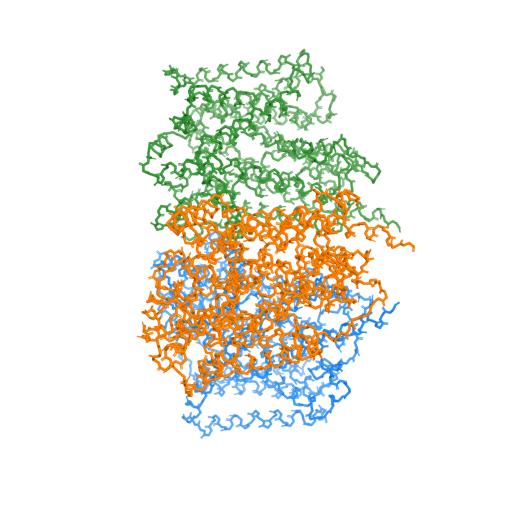A N 1
ATOM 3488 C CA . ALA A 1 453 ? 89.840 140.713 138.537 1.00 13.29 453 ALA A CA 1
ATOM 3489 C C . ALA A 1 453 ? 91.123 140.874 139.340 1.00 11.55 453 ALA A C 1
ATOM 3490 O O . ALA A 1 453 ? 91.264 140.289 140.420 1.00 14.32 453 ALA A O 1
ATOM 3492 N N . GLN A 1 454 ? 92.072 141.660 138.826 1.00 11.57 454 GLN A N 1
ATOM 3493 C CA . GLN A 1 454 ? 93.303 141.910 139.571 1.00 13.10 454 GLN A CA 1
ATOM 3494 C C . GLN A 1 454 ? 93.010 142.597 140.897 1.00 13.19 454 GLN A C 1
ATOM 3495 O O . GLN A 1 454 ? 93.550 142.209 141.942 1.00 12.60 454 GLN A O 1
ATOM 3501 N N . GLY A 1 455 ? 92.143 143.613 140.878 1.00 12.55 455 GLY A N 1
ATOM 3502 C CA . GLY A 1 455 ? 91.796 144.294 142.115 1.00 8.65 455 GLY A CA 1
ATOM 3503 C C . GLY A 1 455 ? 91.112 143.381 143.115 1.00 10.01 455 GLY A C 1
ATOM 3504 O O . GLY A 1 455 ? 91.410 143.418 144.311 1.00 14.95 455 GLY A O 1
ATOM 3505 N N . ILE A 1 456 ? 90.188 142.546 142.636 1.00 9.75 456 ILE A N 1
ATOM 3506 C CA . ILE A 1 456 ? 89.461 141.637 143.515 1.00 11.05 456 ILE A CA 1
ATOM 3507 C C . ILE A 1 456 ? 90.403 140.604 144.119 1.00 8.96 456 ILE A C 1
ATOM 3508 O O . ILE A 1 456 ? 90.312 140.284 145.310 1.00 12.01 456 ILE A O 1
ATOM 3513 N N . ILE A 1 457 ? 91.314 140.058 143.310 1.00 7.56 457 ILE A N 1
ATOM 3514 C CA . ILE A 1 457 ? 92.274 139.086 143.824 1.00 7.70 457 ILE A CA 1
ATOM 3515 C C . ILE A 1 457 ? 93.181 139.732 144.863 1.00 8.22 457 ILE A C 1
ATOM 3516 O O . ILE A 1 457 ? 93.489 139.129 145.899 1.00 10.97 457 ILE A O 1
ATOM 3521 N N . ALA A 1 458 ? 93.620 140.968 144.608 1.00 11.29 458 ALA A N 1
ATOM 3522 C CA . ALA A 1 458 ? 94.429 141.674 145.596 1.00 9.92 458 ALA A CA 1
ATOM 3523 C C . ALA A 1 458 ? 93.658 141.881 146.894 1.00 11.87 458 ALA A C 1
ATOM 3524 O O . ALA A 1 458 ? 94.203 141.680 147.986 1.00 15.50 458 ALA A O 1
ATOM 3526 N N . ILE A 1 459 ? 92.383 142.268 146.794 1.00 9.48 459 ILE A N 1
ATOM 3527 C CA . ILE A 1 459 ? 91.558 142.464 147.986 1.00 9.17 459 ILE A CA 1
ATOM 3528 C C . ILE A 1 459 ? 91.444 141.164 148.772 1.00 12.34 459 ILE A C 1
ATOM 3529 O O . ILE A 1 459 ? 91.615 141.136 149.997 1.00 12.09 459 ILE A O 1
ATOM 3534 N N . VAL A 1 460 ? 91.150 140.068 148.072 1.00 11.11 460 VAL A N 1
ATOM 3535 C CA . VAL A 1 460 ? 90.935 138.786 148.732 1.00 11.58 460 VAL A CA 1
ATOM 3536 C C . VAL A 1 460 ? 92.213 138.307 149.406 1.00 12.48 460 VAL A C 1
ATOM 3537 O O . VAL A 1 460 ? 92.185 137.814 150.540 1.00 16.12 460 VAL A O 1
ATOM 3541 N N . LEU A 1 461 ? 93.354 138.443 148.727 1.00 6.93 461 LEU A N 1
ATOM 3542 C CA . LEU A 1 461 ? 94.620 138.040 149.330 1.00 7.67 461 LEU A CA 1
ATOM 3543 C C . LEU A 1 461 ? 94.967 138.913 150.530 1.00 11.74 461 LEU A C 1
ATOM 3544 O O . LEU A 1 461 ? 95.477 138.411 151.539 1.00 13.28 461 LEU A O 1
ATOM 3549 N N . LEU A 1 462 ? 94.705 140.221 150.445 1.00 9.60 462 LEU A N 1
ATOM 3550 C CA . LEU A 1 462 ? 94.991 141.103 151.571 1.00 11.10 462 LEU A CA 1
ATOM 3551 C C . LEU A 1 462 ? 94.134 140.754 152.780 1.00 13.06 462 LEU A C 1
ATOM 3552 O O . LEU A 1 462 ? 94.624 140.745 153.915 1.00 13.95 462 LEU A O 1
ATOM 3557 N N . TRP A 1 463 ? 92.848 140.472 152.558 1.00 14.64 463 TRP A N 1
ATOM 3558 C CA . TRP A 1 463 ? 91.986 140.063 153.663 1.00 18.39 463 TRP A CA 1
ATOM 3559 C C . TRP A 1 463 ? 92.420 138.721 154.239 1.00 17.71 463 TRP A C 1
ATOM 3560 O O . TRP A 1 463 ? 92.376 138.520 155.458 1.00 19.03 463 TRP A O 1
ATOM 3571 N N . GLY A 1 464 ? 92.841 137.794 153.383 1.00 11.57 464 GLY A N 1
ATOM 3572 C CA . GLY A 1 464 ? 93.193 136.460 153.824 1.00 9.72 464 GLY A CA 1
ATOM 3573 C C . GLY A 1 464 ? 94.664 136.242 154.115 1.00 12.46 464 GLY A C 1
ATOM 3574 O O . GLY A 1 464 ? 95.219 135.201 153.749 1.00 15.17 464 GLY A O 1
ATOM 3575 N N . GLY A 1 465 ? 95.310 137.202 154.772 1.00 9.81 465 GLY A N 1
ATOM 3576 C CA . GLY A 1 465 ? 96.692 137.020 155.171 1.00 12.50 465 GLY A CA 1
ATOM 3577 C C . GLY A 1 465 ? 97.583 138.231 154.984 1.00 12.57 465 GLY A C 1
ATOM 3578 O O . GLY A 1 465 ? 98.547 138.416 155.733 1.00 11.32 465 GLY A O 1
ATOM 3579 N N . GLY A 1 466 ? 97.280 139.060 153.995 1.00 10.22 466 GLY A N 1
ATOM 3580 C CA . GLY A 1 466 ? 98.071 140.255 153.746 1.00 10.91 466 GLY A CA 1
ATOM 3581 C C . GLY A 1 466 ? 99.276 139.952 152.879 1.00 10.77 466 GLY A C 1
ATOM 3582 O O . GLY A 1 466 ? 99.140 139.384 151.798 1.00 14.95 466 GLY A O 1
ATOM 3583 N N . LEU A 1 467 ? 100.461 140.340 153.358 1.00 7.23 467 LEU A N 1
ATOM 3584 C CA . LEU A 1 467 ? 101.683 140.119 152.590 1.00 8.63 467 LEU A CA 1
ATOM 3585 C C . LEU A 1 467 ? 101.994 138.633 152.454 1.00 12.02 467 LEU A C 1
ATOM 3586 O O . LEU A 1 467 ? 102.496 138.190 151.413 1.00 14.35 467 LEU A O 1
ATOM 3591 N N . ASP A 1 468 ? 101.701 137.849 153.495 1.00 9.94 468 ASP A N 1
ATOM 3592 C CA . ASP A 1 468 ? 101.978 136.417 153.445 1.00 11.57 468 ASP A CA 1
ATOM 3593 C C . ASP A 1 468 ? 101.169 135.734 152.350 1.00 11.85 468 ASP A C 1
ATOM 3594 O O . ASP A 1 468 ? 101.675 134.844 151.659 1.00 16.16 468 ASP A O 1
ATOM 3599 N N . ALA A 1 469 ? 99.906 136.134 152.179 1.00 6.35 469 ALA A N 1
ATOM 3600 C CA . ALA A 1 469 ? 99.088 135.562 151.115 1.00 8.32 469 ALA A CA 1
ATOM 3601 C C . ALA A 1 469 ? 99.654 135.898 149.741 1.00 6.65 469 ALA A C 1
ATOM 3602 O O . ALA A 1 469 ? 99.663 135.050 148.838 1.00 12.51 469 ALA A O 1
ATOM 3604 N N . LEU A 1 470 ? 100.124 137.135 149.561 1.00 3.36 470 LEU A N 1
ATOM 3605 C CA . LEU A 1 470 ? 100.737 137.517 148.294 1.00 3.56 470 LEU A CA 1
ATOM 3606 C C . LEU A 1 470 ? 101.982 136.686 148.017 1.00 6.26 470 LEU A C 1
ATOM 3607 O O . LEU A 1 470 ? 102.175 136.197 146.896 1.00 10.78 470 LEU A O 1
ATOM 3612 N N . GLN A 1 471 ? 102.828 136.499 149.033 1.00 1.88 471 GLN A N 1
ATOM 3613 C CA . GLN A 1 471 ? 104.020 135.673 148.861 1.00 1.40 471 GLN A CA 1
ATOM 3614 C C . GLN A 1 471 ? 103.652 134.235 148.514 1.00 3.43 471 GLN A C 1
ATOM 3615 O O . GLN A 1 471 ? 104.286 133.613 147.653 1.00 6.31 471 GLN A O 1
ATOM 3621 N N . THR A 1 472 ? 102.635 133.690 149.184 1.00 0.66 472 THR A N 1
ATOM 3622 C CA . THR A 1 472 ? 102.220 132.314 148.928 1.00 0.53 472 THR A CA 1
ATOM 3623 C C . THR A 1 472 ? 101.728 132.146 147.497 1.00 4.11 472 THR A C 1
ATOM 3624 O O . THR A 1 472 ? 102.121 131.201 146.798 1.00 11.25 472 THR A O 1
ATOM 3628 N N . ALA A 1 473 ? 100.864 133.058 147.044 1.00 3.89 473 ALA A N 1
ATOM 3629 C CA . ALA A 1 473 ? 100.361 132.984 145.676 1.00 3.28 473 ALA A CA 1
ATOM 3630 C C . ALA A 1 473 ? 101.501 133.099 144.675 1.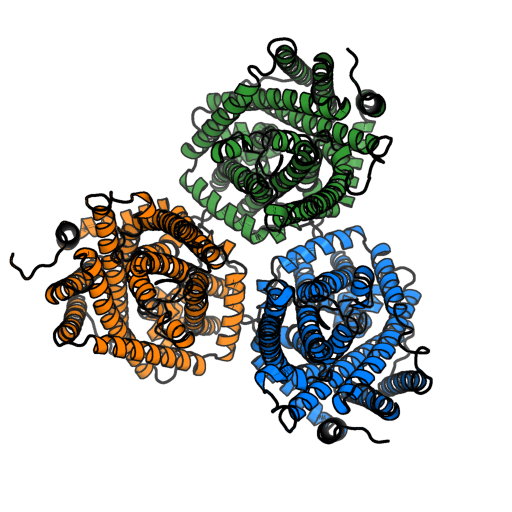00 2.71 473 ALA A C 1
ATOM 3631 O O . ALA A 1 473 ? 101.573 132.335 143.703 1.00 4.26 473 ALA A O 1
ATOM 3633 N N . VAL A 1 474 ? 102.420 134.035 144.918 1.00 2.77 474 VAL A N 1
ATOM 3634 C CA . VAL A 1 474 ? 103.571 134.213 144.041 1.00 3.16 474 VAL A CA 1
ATOM 3635 C C . VAL A 1 474 ? 104.383 132.930 143.930 1.00 2.61 474 VAL A C 1
ATOM 3636 O O . VAL A 1 474 ? 104.704 132.479 142.826 1.00 4.71 474 VAL A O 1
ATOM 3640 N N . ILE A 1 475 ? 104.728 132.322 145.064 1.00 1.65 475 ILE A N 1
ATOM 3641 C CA . ILE A 1 475 ? 105.608 131.157 145.040 1.00 1.09 475 ILE A CA 1
ATOM 3642 C C . ILE A 1 475 ? 104.916 129.976 144.365 1.00 4.00 475 ILE A C 1
ATOM 3643 O O . ILE A 1 475 ? 105.505 129.278 143.519 1.00 10.49 475 ILE A O 1
ATOM 3648 N N . ILE A 1 476 ? 103.647 129.748 144.717 1.00 2.46 476 ILE A N 1
ATOM 3649 C CA . ILE A 1 476 ? 102.909 128.618 144.164 1.00 1.54 476 ILE A CA 1
ATOM 3650 C C . ILE A 1 476 ? 102.759 128.761 142.655 1.00 3.47 476 ILE A C 1
ATOM 3651 O O . ILE A 1 476 ? 102.904 127.784 141.911 1.00 6.77 476 ILE A O 1
ATOM 3656 N N . THR A 1 477 ? 102.476 129.973 142.174 1.00 3.17 477 THR A N 1
ATOM 3657 C CA . THR A 1 477 ? 102.322 130.157 140.737 1.00 1.05 477 THR A CA 1
ATOM 3658 C C . THR A 1 477 ? 103.647 130.331 140.007 1.00 0.69 477 THR A C 1
ATOM 3659 O O . THR A 1 477 ? 103.660 130.293 138.772 1.00 9.39 477 THR A O 1
ATOM 3663 N N . GLY A 1 478 ? 104.752 130.520 140.723 1.00 0.00 478 GLY A N 1
ATOM 3664 C CA . GLY A 1 478 ? 106.030 130.689 140.067 1.00 0.00 478 GLY A CA 1
ATOM 3665 C C . GLY A 1 478 ? 106.879 129.440 139.978 1.00 3.48 478 GLY A C 1
ATOM 3666 O O . GLY A 1 478 ? 107.832 129.404 139.196 1.00 7.45 478 GLY A O 1
ATOM 3667 N N . LEU A 1 479 ? 106.567 128.409 140.777 1.00 2.21 479 LEU A N 1
ATOM 3668 C CA . LEU A 1 479 ? 107.318 127.157 140.643 1.00 4.12 479 LEU A CA 1
ATOM 3669 C C . LEU A 1 479 ? 107.095 126.490 139.284 1.00 2.65 479 LEU A C 1
ATOM 3670 O O . LEU A 1 479 ? 108.075 126.304 138.529 1.00 4.71 479 LEU A O 1
ATOM 3675 N N . PRO A 1 480 ? 105.867 126.110 138.899 1.00 2.71 480 PRO A N 1
ATOM 3676 C CA . PRO A 1 480 ? 105.692 125.529 137.561 1.00 3.65 480 PRO A CA 1
ATOM 3677 C C . PRO A 1 480 ? 106.098 126.483 136.461 1.00 4.00 480 PRO A C 1
ATOM 3678 O O . PRO A 1 480 ? 106.584 126.045 135.411 1.00 10.13 480 PRO A O 1
ATOM 3682 N N . PHE A 1 481 ? 105.937 127.787 136.678 1.00 0.87 481 PHE A N 1
ATOM 3683 C CA . PHE A 1 481 ? 106.431 128.736 135.696 1.00 0.06 481 PHE A CA 1
ATOM 3684 C C . PHE A 1 481 ? 107.949 128.822 135.687 1.00 0.00 481 PHE A C 1
ATOM 3685 O O . PHE A 1 481 ? 108.517 129.202 134.666 1.00 4.27 481 PHE A O 1
ATOM 3693 N N . ALA A 1 482 ? 108.624 128.469 136.782 1.00 0.00 482 ALA A N 1
ATOM 3694 C CA . ALA A 1 482 ? 110.076 128.330 136.712 1.00 0.21 482 ALA A CA 1
ATOM 3695 C C . ALA A 1 482 ? 110.465 127.177 135.795 1.00 1.96 482 ALA A C 1
ATOM 3696 O O . ALA A 1 482 ? 111.389 127.303 134.974 1.00 1.17 482 ALA A O 1
ATOM 3698 N N . VAL A 1 483 ? 109.757 126.049 135.908 1.00 5.19 483 VAL A N 1
ATOM 3699 C CA . VAL A 1 483 ? 109.995 124.943 134.975 1.00 4.29 483 VAL A CA 1
ATOM 3700 C C . VAL A 1 483 ? 109.738 125.397 133.539 1.00 4.65 483 VAL A C 1
ATOM 3701 O O . VAL A 1 483 ? 110.527 125.123 132.618 1.00 6.28 483 VAL A O 1
ATOM 3705 N N . ILE A 1 484 ? 108.625 126.103 133.336 1.00 4.42 484 ILE A N 1
ATOM 3706 C CA . ILE A 1 484 ? 108.262 126.597 132.012 1.00 0.01 484 ILE A CA 1
ATOM 3707 C C . ILE A 1 484 ? 109.322 127.557 131.488 1.00 2.28 484 ILE A C 1
ATOM 3708 O O . ILE A 1 484 ? 109.630 127.567 130.294 1.00 6.07 484 ILE A O 1
ATOM 3713 N N . LEU A 1 485 ? 109.897 128.377 132.370 1.00 3.78 485 LEU A N 1
ATOM 3714 C CA . LEU A 1 485 ? 110.919 129.331 131.956 1.00 2.01 485 LEU A CA 1
ATOM 3715 C C . LEU A 1 485 ? 112.193 128.627 131.515 1.00 4.48 485 LEU A C 1
ATOM 3716 O O . LEU A 1 485 ? 112.837 129.052 130.551 1.00 5.60 485 LEU A O 1
ATOM 3721 N N . LEU A 1 486 ? 112.587 127.561 132.214 1.00 5.67 486 LEU A N 1
ATOM 3722 C CA . LEU A 1 486 ? 113.750 126.795 131.764 1.00 5.01 486 LEU A CA 1
ATOM 3723 C C . LEU A 1 486 ? 113.500 126.178 130.388 1.00 5.02 486 LEU A C 1
ATOM 3724 O O . LEU A 1 486 ? 114.350 126.256 129.482 1.00 8.32 486 LEU A O 1
ATOM 3729 N N . VAL A 1 487 ? 112.321 125.574 130.211 1.00 4.40 487 VAL A N 1
ATOM 3730 C CA . VAL A 1 487 ? 111.986 124.988 128.914 1.00 5.11 487 VAL A CA 1
ATOM 3731 C C . VAL A 1 487 ? 111.965 126.064 127.833 1.00 7.83 487 VAL A C 1
ATOM 3732 O O . VAL A 1 487 ? 112.422 125.844 126.705 1.00 9.04 487 VAL A O 1
ATOM 3736 N N . MET A 1 488 ? 111.444 127.247 128.167 1.00 6.54 488 MET A N 1
ATOM 3737 C CA . MET A 1 488 ? 111.390 128.357 127.223 1.00 4.41 488 MET A CA 1
ATOM 3738 C C . MET A 1 488 ? 112.782 128.844 126.853 1.00 3.70 488 MET A C 1
ATOM 3739 O O . MET A 1 488 ? 113.026 129.212 125.702 1.00 3.70 488 MET A O 1
ATOM 3744 N N . CYS A 1 489 ? 113.700 128.879 127.819 1.00 6.78 489 CYS A N 1
ATOM 3745 C CA . CYS A 1 489 ? 115.071 129.277 127.519 1.00 10.25 489 CYS A CA 1
ATOM 3746 C C . CYS A 1 489 ? 115.701 128.324 126.514 1.00 10.26 489 CYS A C 1
ATOM 3747 O O . CYS A 1 489 ? 116.325 128.753 125.533 1.00 10.73 489 CYS A O 1
ATOM 3750 N N . TYR A 1 490 ? 115.534 127.017 126.734 1.00 12.14 490 TYR A N 1
ATOM 3751 C CA . TYR A 1 490 ? 116.111 126.062 125.789 1.00 11.89 490 TYR A CA 1
ATOM 3752 C C . TYR A 1 490 ? 115.436 126.147 124.420 1.00 11.20 490 TYR A C 1
ATOM 3753 O O . TYR A 1 490 ? 116.108 126.066 123.380 1.00 9.90 490 TYR A O 1
ATOM 3762 N N . SER A 1 491 ? 114.114 126.332 124.397 1.00 10.73 491 SER A N 1
ATOM 3763 C CA . SER A 1 491 ? 113.406 126.470 123.128 1.00 8.21 491 SER A CA 1
ATOM 3764 C C . SER A 1 491 ? 113.847 127.723 122.380 1.00 10.57 491 SER A C 1
ATOM 3765 O O . SER A 1 491 ? 113.973 127.708 121.151 1.00 14.61 491 SER A O 1
ATOM 3768 N N . LEU A 1 492 ? 114.077 128.821 123.102 1.00 11.25 492 LEU A N 1
ATOM 3769 C CA . LEU A 1 492 ? 114.555 130.045 122.470 1.00 8.88 492 LEU A CA 1
ATOM 3770 C C . LEU A 1 492 ? 115.962 129.866 121.922 1.00 8.20 492 LEU A C 1
ATOM 3771 O O . LEU A 1 492 ? 116.291 130.403 120.859 1.00 13.23 492 LEU A O 1
ATOM 3776 N N . GLN A 1 493 ? 116.814 129.128 122.637 1.00 9.78 493 GLN A N 1
ATOM 3777 C CA . GLN A 1 493 ? 118.138 128.834 122.097 1.00 12.78 493 GLN A CA 1
ATOM 3778 C C . GLN A 1 493 ? 118.035 128.044 120.799 1.00 12.27 493 GLN A C 1
ATOM 3779 O O . GLN A 1 493 ? 118.735 128.342 119.822 1.00 14.04 493 GLN A O 1
ATOM 3785 N N . LYS A 1 494 ? 117.159 127.036 120.768 1.00 12.58 494 LYS A N 1
ATOM 3786 C CA . LYS A 1 494 ? 116.972 126.271 119.537 1.00 10.00 494 LYS A CA 1
ATOM 3787 C C . LYS A 1 494 ? 116.438 127.154 118.414 1.00 9.87 494 LYS A C 1
ATOM 3788 O O . LYS A 1 494 ? 116.870 127.037 117.261 1.00 11.71 494 LYS A O 1
ATOM 3794 N N . GLY A 1 495 ? 115.495 128.042 118.732 1.00 10.67 495 GLY A N 1
ATOM 3795 C CA . GLY A 1 495 ? 114.955 128.934 117.719 1.00 7.82 495 GLY A CA 1
ATOM 3796 C C . GLY A 1 495 ? 115.993 129.892 117.169 1.00 10.31 495 GLY A C 1
ATOM 3797 O O . GLY A 1 495 ? 116.034 130.153 115.966 1.00 15.33 495 GLY A O 1
ATOM 3798 N N . LEU A 1 496 ? 116.846 130.431 118.042 1.00 11.22 496 LEU A N 1
ATOM 3799 C CA . LEU A 1 496 ? 117.926 131.300 117.586 1.00 12.59 496 LEU A CA 1
ATOM 3800 C C . LEU A 1 496 ? 118.908 130.535 116.710 1.00 12.89 496 LEU A C 1
ATOM 3801 O O . LEU A 1 496 ? 119.382 131.057 115.693 1.00 12.16 496 LEU A O 1
ATOM 3806 N N . LYS A 1 497 ? 119.228 129.295 117.089 1.00 16.03 497 LYS A N 1
ATOM 3807 C CA . LYS A 1 497 ? 120.125 128.484 116.271 1.00 14.32 497 LYS A CA 1
ATOM 3808 C C . LYS A 1 497 ? 119.528 128.220 114.895 1.00 15.73 497 LYS A C 1
ATOM 3809 O O . LYS A 1 497 ? 120.225 128.318 113.877 1.00 18.81 497 LYS A O 1
ATOM 3815 N N . GLU A 1 498 ? 118.235 127.895 114.841 1.00 14.99 498 GLU A N 1
ATOM 3816 C CA . GLU A 1 498 ? 117.610 127.608 113.555 1.00 14.75 498 GLU A CA 1
ATOM 3817 C C . GLU A 1 498 ? 117.422 128.873 112.727 1.00 15.02 498 GLU A C 1
ATOM 3818 O O . GLU A 1 498 ? 117.426 128.807 111.494 1.00 18.64 498 GLU A O 1
ATOM 3824 N N . GLU A 1 499 ? 117.276 130.030 113.375 1.00 13.66 499 GLU A N 1
ATOM 3825 C CA . GLU A 1 499 ? 117.227 131.287 112.636 1.00 16.71 499 GLU A CA 1
ATOM 3826 C C . GLU A 1 499 ? 118.591 131.633 112.053 1.00 16.84 499 GLU A C 1
ATOM 3827 O O . GLU A 1 499 ? 118.684 132.108 110.915 1.00 17.56 499 GLU A O 1
ATOM 3833 N N . LEU A 1 500 ? 119.659 131.402 112.819 1.00 11.05 500 LEU A N 1
ATOM 3834 C CA . LEU A 1 500 ? 121.004 131.624 112.298 1.00 12.49 500 LEU A CA 1
ATOM 3835 C C . LEU A 1 500 ? 121.308 130.679 111.143 1.00 12.49 500 LEU A C 1
ATOM 3836 O O . LEU A 1 500 ? 121.915 131.082 110.143 1.00 13.09 500 LEU A O 1
ATOM 3841 N N . ALA A 1 501 ? 120.897 129.414 111.263 1.00 11.94 501 ALA A N 1
ATOM 3842 C CA . ALA A 1 501 ? 121.101 128.463 110.176 1.00 12.63 501 ALA A CA 1
ATOM 3843 C C . ALA A 1 501 ? 120.263 128.814 108.953 1.00 17.22 501 ALA A C 1
ATOM 3844 O O . ALA A 1 501 ? 120.713 128.615 107.819 1.00 17.94 501 ALA A O 1
ATOM 3846 N N . LYS A 1 502 ? 119.047 129.325 109.161 1.00 17.25 502 LYS A N 1
ATOM 3847 C CA . LYS A 1 502 ? 118.193 129.701 108.039 1.00 17.27 502 LYS A CA 1
ATOM 3848 C C . LYS A 1 502 ? 118.796 130.852 107.243 1.00 18.15 502 LYS A C 1
ATOM 3849 O O . LYS A 1 502 ? 118.729 130.861 106.008 1.00 17.70 502 LYS A O 1
ATOM 3855 N N . SER A 1 503 ? 119.387 131.828 107.928 1.00 15.52 503 SER A N 1
ATOM 3856 C CA . SER A 1 503 ? 119.993 132.983 107.267 1.00 19.39 503 SER A CA 1
ATOM 3857 C C . SER A 1 503 ? 121.321 132.546 106.663 1.00 19.51 503 SER A C 1
ATOM 3858 O O . SER A 1 503 ? 122.383 132.676 107.274 1.00 18.84 503 SER A O 1
ATOM 3861 N N . SER A 1 504 ? 121.258 132.021 105.444 1.00 20.25 504 SER A N 1
ATOM 3862 C CA . SER A 1 504 ? 122.449 131.544 104.750 1.00 21.16 504 SER A CA 1
ATOM 3863 C C . SER A 1 504 ? 123.204 132.697 104.099 1.00 17.62 504 SER A C 1
ATOM 3864 O O . SER A 1 504 ? 124.013 132.490 103.195 1.00 17.23 504 SER A O 1
ATOM 3867 N N . ASP B 1 7 ? 164.234 86.546 123.692 1.00 20.70 7 ASP B N 1
ATOM 3868 C CA . ASP B 1 7 ? 164.925 85.275 123.511 1.00 22.23 7 ASP B CA 1
ATOM 3869 C C . ASP B 1 7 ? 164.590 84.657 122.158 1.00 21.80 7 ASP B C 1
ATOM 3870 O O . ASP B 1 7 ? 165.420 83.983 121.549 1.00 21.91 7 ASP B O 1
ATOM 3875 N N . ASN B 1 8 ? 163.369 84.892 121.693 1.00 23.25 8 ASN B N 1
ATOM 3876 C CA . ASN B 1 8 ? 162.904 84.340 120.426 1.00 23.33 8 ASN B CA 1
ATOM 3877 C C . ASN B 1 8 ? 161.902 85.320 119.824 1.00 24.09 8 ASN B C 1
ATOM 3878 O O . ASN B 1 8 ? 161.829 86.484 120.233 1.00 22.95 8 ASN B O 1
ATOM 3883 N N . LYS B 1 9 ? 161.127 84.850 118.842 1.00 21.55 9 LYS B N 1
ATOM 3884 C CA . LYS B 1 9 ? 160.134 85.698 118.195 1.00 22.74 9 LYS B CA 1
ATOM 3885 C C . LYS B 1 9 ? 159.002 86.094 119.136 1.00 24.01 9 LYS B C 1
ATOM 3886 O O . LYS B 1 9 ? 158.255 87.028 118.825 1.00 22.57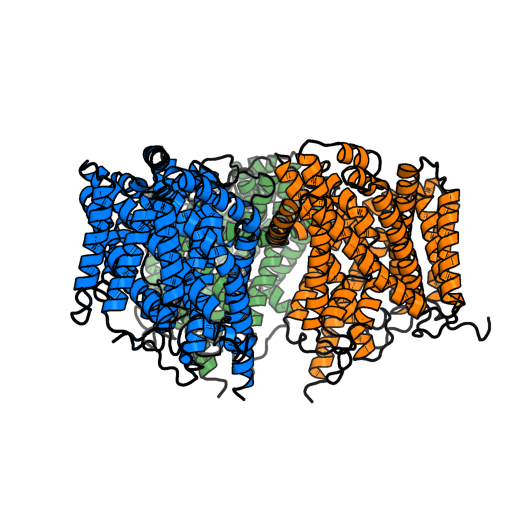 9 LYS B O 1
ATOM 3892 N N . ASN B 1 10 ? 158.861 85.415 120.273 1.00 24.59 10 ASN B N 1
ATOM 3893 C CA . ASN B 1 10 ? 157.825 85.756 121.240 1.00 25.39 10 ASN B CA 1
ATOM 3894 C C . ASN B 1 10 ? 158.273 86.915 122.121 1.00 25.20 10 ASN B C 1
ATOM 3895 O O . ASN B 1 10 ? 158.253 86.813 123.352 1.00 25.26 10 ASN B O 1
ATOM 3900 N N . LEU B 1 11 ? 158.677 88.021 121.498 1.00 22.44 11 LEU B N 1
ATOM 3901 C CA . LEU B 1 11 ? 159.157 89.185 122.239 1.00 22.13 11 LEU B CA 1
ATOM 3902 C C . LEU B 1 11 ? 158.997 90.408 121.346 1.00 22.13 11 LEU B C 1
ATOM 3903 O O . LEU B 1 11 ? 159.700 90.533 120.339 1.00 22.05 11 LEU B O 1
ATOM 3908 N N . VAL B 1 12 ? 158.078 91.299 121.712 1.00 18.50 12 VAL B N 1
ATOM 3909 C CA . VAL B 1 12 ? 157.866 92.535 120.969 1.00 19.09 12 VAL B CA 1
ATOM 3910 C C . VAL B 1 12 ? 158.193 93.701 121.893 1.00 19.86 12 VAL B C 1
ATOM 3911 O O . VAL B 1 12 ? 157.611 94.786 121.784 1.00 21.06 12 VAL B O 1
ATOM 3915 N N . ILE B 1 13 ? 159.128 93.479 122.818 1.00 18.27 13 ILE B N 1
ATOM 3916 C CA . ILE B 1 13 ? 159.524 94.530 123.745 1.00 18.96 13 ILE B CA 1
ATOM 3917 C C . ILE B 1 13 ? 160.316 95.600 123.005 1.00 18.75 13 ILE B C 1
ATOM 3918 O O . ILE B 1 13 ? 160.931 95.348 121.960 1.00 21.36 13 ILE B O 1
ATOM 3923 N N . ASN B 1 14 ? 160.296 96.812 123.549 1.00 14.77 14 ASN B N 1
ATOM 3924 C CA . ASN B 1 14 ? 161.080 97.915 123.009 1.00 14.82 14 ASN B CA 1
ATOM 3925 C C . ASN B 1 14 ? 162.230 98.211 123.957 1.00 17.77 14 ASN B C 1
ATOM 3926 O O . ASN B 1 14 ? 162.007 98.807 125.023 1.00 19.42 14 ASN B O 1
ATOM 3931 N N . PRO B 1 15 ? 163.459 97.826 123.630 1.00 19.53 15 PRO B N 1
ATOM 3932 C CA . PRO B 1 15 ? 164.580 98.095 124.526 1.00 16.39 15 PRO B CA 1
ATOM 3933 C C . PRO B 1 15 ? 165.003 99.549 124.439 1.00 16.69 15 PRO B C 1
ATOM 3934 O O . PRO B 1 15 ? 164.870 100.183 123.381 1.00 15.97 15 PRO B O 1
ATOM 3938 N N . PRO B 1 16 ? 165.517 100.118 125.533 1.00 16.58 16 PRO B N 1
ATOM 3939 C CA . PRO B 1 16 ? 165.700 99.518 126.852 1.00 14.83 16 PRO B CA 1
ATOM 3940 C C . PRO B 1 16 ? 164.596 99.905 127.828 1.00 16.48 16 PRO B C 1
ATOM 3941 O O . PRO B 1 16 ? 164.777 99.773 129.033 1.00 17.65 16 PRO B O 1
ATOM 3945 N N . VAL B 1 17 ? 163.449 100.388 127.342 1.00 14.48 17 VAL B N 1
ATOM 3946 C CA . VAL B 1 17 ? 162.359 100.753 128.243 1.00 14.15 17 VAL B CA 1
ATOM 3947 C C . VAL B 1 17 ? 161.892 99.540 129.035 1.00 14.92 17 VAL B C 1
ATOM 3948 O O . VAL B 1 17 ? 161.698 99.622 130.254 1.00 15.96 17 VAL B O 1
ATOM 3952 N N . PHE B 1 18 ? 161.719 98.401 128.365 1.00 14.18 18 PHE B N 1
ATOM 3953 C CA . PHE B 1 18 ? 161.408 97.151 129.050 1.00 16.38 18 PHE B CA 1
ATOM 3954 C C . PHE B 1 18 ? 162.471 96.831 130.095 1.00 14.95 18 PHE B C 1
ATOM 3955 O O . PHE B 1 18 ? 162.165 96.644 131.282 1.00 13.76 18 PHE B O 1
ATOM 3963 N N . ILE B 1 19 ? 163.738 96.826 129.675 1.00 11.73 19 ILE B N 1
ATOM 3964 C CA . ILE B 1 19 ? 164.830 96.441 130.562 1.00 12.02 19 ILE B CA 1
ATOM 3965 C C . ILE B 1 19 ? 164.981 97.444 131.699 1.00 12.17 19 ILE B C 1
ATOM 3966 O O . ILE B 1 19 ? 165.085 97.063 132.870 1.00 14.12 19 ILE B O 1
ATOM 3971 N N . THR B 1 20 ? 165.005 98.739 131.375 1.00 9.09 20 THR B N 1
ATOM 3972 C CA . THR B 1 20 ? 165.222 99.745 132.410 1.00 12.71 20 THR B CA 1
ATOM 3973 C C . THR B 1 20 ? 164.076 99.765 133.412 1.00 15.63 20 THR B C 1
ATOM 3974 O O . THR B 1 20 ? 164.305 99.846 134.624 1.00 13.50 20 THR B O 1
ATOM 3978 N N . SER B 1 21 ? 162.834 99.688 132.926 1.00 13.69 21 SER B N 1
ATOM 3979 C CA . SER B 1 21 ? 161.692 99.688 133.831 1.00 11.10 21 SER B CA 1
ATOM 3980 C C . SER B 1 21 ? 161.711 98.467 134.741 1.00 11.98 21 SER B C 1
ATOM 3981 O O . SER B 1 21 ? 161.496 98.586 135.955 1.00 9.92 21 SER B O 1
ATOM 3984 N N . ILE B 1 22 ? 161.981 97.285 134.177 1.00 12.05 22 ILE B N 1
ATOM 3985 C CA . ILE B 1 22 ? 161.996 96.076 134.992 1.00 15.00 22 ILE B CA 1
ATOM 3986 C C . ILE B 1 22 ? 163.108 96.136 136.029 1.00 15.37 22 ILE B C 1
ATOM 3987 O O . ILE B 1 22 ? 162.898 95.789 137.196 1.00 12.23 22 ILE B O 1
ATOM 3992 N N . LEU B 1 23 ? 164.306 96.575 135.631 1.00 13.42 23 LEU B N 1
ATOM 3993 C CA . LEU B 1 23 ? 165.401 96.676 136.591 1.00 15.55 23 LEU B CA 1
ATOM 3994 C C . LEU B 1 23 ? 165.122 97.701 137.682 1.00 16.11 23 LEU B C 1
ATOM 3995 O O . LEU B 1 23 ? 165.448 97.452 138.844 1.00 17.78 23 LEU B O 1
ATOM 4000 N N . LEU B 1 24 ? 164.529 98.849 137.346 1.00 11.15 24 LEU B N 1
ATOM 4001 C CA . LEU B 1 24 ? 164.206 99.826 138.383 1.00 12.83 24 LEU B CA 1
ATOM 4002 C C . LEU B 1 24 ? 163.164 99.282 139.355 1.00 14.99 24 LEU B C 1
ATOM 4003 O O . LEU B 1 24 ? 163.304 99.434 140.578 1.00 15.65 24 LEU B O 1
ATOM 4008 N N . ILE B 1 25 ? 162.120 98.631 138.831 1.00 15.65 25 ILE B N 1
ATOM 4009 C CA . ILE B 1 25 ? 161.090 98.059 139.693 1.00 13.60 25 ILE B CA 1
ATOM 4010 C C . ILE B 1 25 ? 161.683 96.980 140.590 1.00 14.87 25 ILE B C 1
ATOM 4011 O O . ILE B 1 25 ? 161.411 96.935 141.797 1.00 14.46 25 ILE B O 1
ATOM 4016 N N . VAL B 1 26 ? 162.517 96.106 140.021 1.00 11.61 26 VAL B N 1
ATOM 4017 C CA . VAL B 1 26 ? 163.131 95.032 140.794 1.00 11.26 26 VAL B CA 1
ATOM 4018 C C . VAL B 1 26 ? 164.071 95.598 141.849 1.00 12.93 26 VAL B C 1
ATOM 4019 O O . VAL B 1 26 ? 164.131 95.095 142.975 1.00 16.87 26 VAL B O 1
ATOM 4023 N N . ALA B 1 27 ? 164.823 96.646 141.506 1.00 10.15 27 ALA B N 1
ATOM 4024 C CA . ALA B 1 27 ? 165.726 97.255 142.474 1.00 12.38 27 ALA B CA 1
ATOM 4025 C C . ALA B 1 27 ? 164.958 97.850 143.645 1.00 13.64 27 ALA B C 1
ATOM 4026 O O . ALA B 1 27 ? 165.348 97.674 144.805 1.00 12.57 27 ALA B O 1
ATOM 4028 N N . LEU B 1 28 ? 163.854 98.548 143.365 1.00 13.93 28 LEU B N 1
ATOM 4029 C CA . LEU B 1 28 ? 163.061 99.101 144.460 1.00 15.26 28 LEU B CA 1
ATOM 4030 C C . LEU B 1 28 ? 162.440 97.986 145.295 1.00 15.48 28 LEU B C 1
ATOM 4031 O O . LEU B 1 28 ? 162.367 98.087 146.525 1.00 11.63 28 LEU B O 1
ATOM 4036 N N . ILE B 1 29 ? 161.995 96.907 144.645 1.00 14.08 29 ILE B N 1
ATOM 4037 C CA . ILE B 1 29 ? 161.414 95.783 145.376 1.00 14.40 29 ILE B CA 1
ATOM 4038 C C . ILE B 1 29 ? 162.447 95.153 146.302 1.00 17.17 29 ILE B C 1
ATOM 4039 O O . ILE B 1 29 ? 162.156 94.850 147.466 1.00 15.22 29 ILE B O 1
ATOM 4044 N N . LEU B 1 30 ? 163.666 94.938 145.801 1.00 13.32 30 LEU B N 1
ATOM 4045 C CA . LEU B 1 30 ? 164.724 94.371 146.632 1.00 16.05 30 LEU B CA 1
ATOM 4046 C C . LEU B 1 30 ? 165.092 95.307 147.775 1.00 18.23 30 LEU B C 1
ATOM 4047 O O . LEU B 1 30 ? 165.343 94.855 148.897 1.00 18.44 30 LEU B O 1
ATOM 4052 N N . THR B 1 31 ? 165.137 96.614 147.509 1.00 13.32 31 THR B N 1
ATOM 4053 C CA . THR B 1 31 ? 165.411 97.570 148.577 1.00 15.58 31 THR B CA 1
ATOM 4054 C C . THR B 1 31 ? 164.338 97.508 149.657 1.00 16.19 31 THR B C 1
ATOM 4055 O O . THR B 1 31 ? 164.647 97.535 150.854 1.00 15.00 31 THR B O 1
ATOM 4059 N N . CYS B 1 32 ? 163.071 97.411 149.251 1.00 16.47 32 CYS B N 1
ATOM 4060 C CA . CYS B 1 32 ? 161.979 97.391 150.219 1.00 17.09 32 CYS B CA 1
ATOM 4061 C C . CYS B 1 32 ? 161.965 96.098 151.028 1.00 17.96 32 CYS B C 1
ATOM 4062 O O . CYS B 1 32 ? 161.729 96.125 152.241 1.00 18.31 32 CYS B O 1
ATOM 4065 N N . VAL B 1 33 ? 162.208 94.957 150.380 1.00 17.16 33 VAL B N 1
ATOM 4066 C CA . VAL B 1 33 ? 162.091 93.675 151.071 1.00 20.01 33 VAL B CA 1
ATOM 4067 C C . VAL B 1 33 ? 163.364 93.261 151.801 1.00 19.48 33 VAL B C 1
ATOM 4068 O O . VAL B 1 33 ? 163.302 92.394 152.684 1.00 20.15 33 VAL B O 1
ATOM 4072 N N . LEU B 1 34 ? 164.511 93.848 151.463 1.00 20.09 34 LEU B N 1
ATOM 4073 C CA . LEU B 1 34 ? 165.767 93.514 152.119 1.00 21.38 34 LEU B CA 1
ATOM 4074 C C . LEU B 1 34 ? 166.194 94.540 153.156 1.00 21.50 34 LEU B C 1
ATOM 4075 O O . LEU B 1 34 ? 166.949 94.195 154.071 1.00 22.55 34 LEU B O 1
ATOM 4080 N N . PHE B 1 35 ? 165.737 95.787 153.033 1.00 18.21 35 PHE B N 1
ATOM 4081 C CA . PHE B 1 35 ? 166.084 96.871 153.950 1.00 18.64 35 PHE B CA 1
ATOM 4082 C C . PHE B 1 35 ? 164.794 97.394 154.577 1.00 19.01 35 PHE B C 1
ATOM 4083 O O . PHE B 1 35 ? 164.283 98.449 154.179 1.00 21.56 35 PHE B O 1
ATOM 4091 N N . PRO B 1 36 ? 164.236 96.674 155.553 1.00 18.35 36 PRO B N 1
ATOM 4092 C CA . PRO B 1 36 ? 162.973 97.129 156.159 1.00 17.33 36 PRO B CA 1
ATOM 4093 C C . PRO B 1 36 ? 163.093 98.454 156.892 1.00 19.18 36 PRO B C 1
ATOM 4094 O O . PRO B 1 36 ? 162.359 99.396 156.569 1.00 21.32 36 PRO B O 1
ATOM 4098 N N . GLU B 1 37 ? 163.996 98.560 157.866 1.00 19.66 37 GLU B N 1
ATOM 4099 C CA . GLU B 1 37 ? 164.163 99.793 158.627 1.00 21.91 37 GLU B CA 1
ATOM 4100 C C . GLU B 1 37 ? 164.698 100.935 157.771 1.00 17.95 37 GLU B C 1
ATOM 4101 O O . GLU B 1 37 ? 164.266 102.083 157.931 1.00 16.91 37 GLU B O 1
ATOM 4107 N N . LYS B 1 38 ? 165.631 100.638 156.864 1.00 15.76 38 LYS B N 1
ATOM 4108 C CA . LYS B 1 38 ? 166.174 101.670 155.987 1.00 19.75 38 LYS B CA 1
ATOM 4109 C C . LYS B 1 38 ? 165.057 102.299 155.160 1.00 20.49 38 LYS B C 1
ATOM 4110 O O . LYS B 1 38 ? 164.913 103.526 155.123 1.00 21.32 38 LYS B O 1
ATOM 4116 N N . VAL B 1 39 ? 164.236 101.470 154.515 1.00 16.57 39 VAL B N 1
ATOM 4117 C CA . VAL B 1 39 ? 163.157 102.003 153.689 1.00 16.43 39 VAL B CA 1
ATOM 4118 C C . VAL B 1 39 ? 162.097 102.676 154.557 1.00 15.94 39 VAL B C 1
ATOM 4119 O O . VAL B 1 39 ? 161.540 103.713 154.179 1.00 15.41 39 VAL B O 1
ATOM 4123 N N . GLY B 1 40 ? 161.829 102.127 155.746 1.00 11.34 40 GLY B N 1
ATOM 4124 C CA . GLY B 1 40 ? 160.828 102.709 156.622 1.00 13.01 40 GLY B CA 1
ATOM 4125 C C . GLY B 1 40 ? 161.224 104.049 157.200 1.00 18.34 40 GLY B C 1
ATOM 4126 O O . GLY B 1 40 ? 160.348 104.827 157.591 1.00 21.20 40 GLY B O 1
ATOM 4127 N N . VAL B 1 41 ? 162.524 104.332 157.272 1.00 16.41 41 VAL B N 1
ATOM 4128 C CA . VAL B 1 41 ? 162.988 105.646 157.699 1.00 15.47 41 VAL B CA 1
ATOM 4129 C C . VAL B 1 41 ? 163.286 106.569 156.519 1.00 17.93 41 VAL B C 1
ATOM 4130 O O . VAL B 1 41 ? 163.325 107.795 156.703 1.00 21.38 41 VAL B O 1
ATOM 4134 N N . TRP B 1 42 ? 163.483 106.024 155.318 1.00 16.68 42 TRP B N 1
ATOM 4135 C CA . TRP B 1 42 ? 163.817 106.838 154.156 1.00 17.22 42 TRP B CA 1
ATOM 4136 C C . TRP B 1 42 ? 162.584 107.322 153.403 1.00 17.39 42 TRP B C 1
ATOM 4137 O O . TRP B 1 42 ? 162.536 108.486 152.991 1.00 17.06 42 TRP B O 1
ATOM 4148 N N . PHE B 1 43 ? 161.591 106.454 153.202 1.00 16.71 43 PHE B N 1
ATOM 4149 C CA . PHE B 1 43 ? 160.415 106.843 152.425 1.00 12.64 43 PHE B CA 1
ATOM 4150 C C . PHE B 1 43 ? 159.653 108.009 153.042 1.00 12.37 43 PHE B C 1
ATOM 4151 O O . PHE B 1 43 ? 159.340 108.964 152.310 1.00 11.01 43 PHE B O 1
ATOM 4159 N N . PRO B 1 44 ? 159.310 108.008 154.339 1.00 13.65 44 PRO B N 1
ATOM 4160 C CA . PRO B 1 44 ? 158.660 109.206 154.898 1.00 14.78 44 PRO B CA 1
ATOM 4161 C C . PRO B 1 44 ? 159.515 110.453 154.783 1.00 13.43 44 PRO B C 1
ATOM 4162 O O . PRO B 1 44 ? 158.987 111.534 154.502 1.00 13.27 44 PRO B O 1
ATOM 4166 N N . ALA B 1 45 ? 160.831 110.327 154.969 1.00 11.13 45 ALA B N 1
ATOM 4167 C CA . ALA B 1 45 ? 161.710 111.486 154.862 1.00 10.73 45 ALA B CA 1
ATOM 4168 C C . ALA B 1 45 ? 161.734 112.030 153.440 1.00 7.56 45 ALA B C 1
ATOM 4169 O O . ALA B 1 45 ? 161.642 113.244 153.228 1.00 10.23 45 ALA B O 1
ATOM 4171 N N . ALA B 1 46 ? 161.856 111.143 152.449 1.00 5.62 46 ALA B N 1
ATOM 4172 C CA . ALA B 1 46 ? 161.874 111.587 151.060 1.00 4.23 46 ALA B CA 1
ATOM 4173 C C . ALA B 1 46 ? 160.547 112.219 150.664 1.00 5.09 46 ALA B C 1
ATOM 4174 O O . ALA B 1 46 ? 160.522 113.256 149.990 1.00 7.95 46 ALA B O 1
ATOM 4176 N N . GLN B 1 47 ? 159.431 111.606 151.071 1.00 6.87 47 GLN B N 1
ATOM 4177 C CA . GLN B 1 47 ? 158.125 112.172 150.751 1.00 5.51 47 GLN B CA 1
ATOM 4178 C C . GLN B 1 47 ? 157.940 113.534 151.403 1.00 5.22 47 GLN B C 1
ATOM 4179 O O . GLN B 1 47 ? 157.442 114.471 150.767 1.00 5.68 47 GLN B O 1
ATOM 4185 N N . LEU B 1 48 ? 158.337 113.667 152.671 1.00 5.75 48 LEU B N 1
ATOM 4186 C CA . LEU B 1 48 ? 158.220 114.948 153.356 1.00 2.68 48 LEU B CA 1
ATOM 4187 C C . LEU B 1 48 ? 159.080 116.007 152.684 1.00 2.78 48 LEU B C 1
ATOM 4188 O O . LEU B 1 48 ? 158.640 117.146 152.501 1.00 2.46 48 LEU B O 1
ATOM 4193 N N . ALA B 1 49 ? 160.309 115.650 152.305 1.00 4.12 49 ALA B N 1
ATOM 4194 C CA . ALA B 1 49 ? 161.183 116.607 151.637 1.00 3.51 49 ALA B CA 1
ATOM 4195 C C . ALA B 1 49 ? 160.587 117.059 150.311 1.00 2.80 49 ALA B C 1
ATOM 4196 O O . ALA B 1 49 ? 160.536 118.259 150.017 1.00 5.37 49 ALA B O 1
ATOM 4198 N N . VAL B 1 50 ? 160.108 116.108 149.504 1.00 4.77 50 VAL B N 1
ATOM 4199 C CA . VAL B 1 50 ? 159.550 116.452 148.199 1.00 3.61 50 VAL B CA 1
ATOM 4200 C C . VAL B 1 50 ? 158.324 117.340 148.363 1.00 1.79 50 VAL B C 1
ATOM 4201 O O . VAL B 1 50 ? 158.190 118.371 147.695 1.00 2.15 50 VAL B O 1
ATOM 4205 N N . THR B 1 51 ? 157.416 116.961 149.267 1.00 3.66 51 THR B N 1
ATOM 4206 C CA . THR B 1 51 ? 156.201 117.743 149.463 1.00 1.20 51 THR B CA 1
ATOM 4207 C C . THR B 1 51 ? 156.526 119.145 149.960 1.00 3.95 51 THR B C 1
ATOM 4208 O O . THR B 1 51 ? 156.061 120.136 149.390 1.00 5.11 51 THR B O 1
ATOM 4212 N N . SER B 1 52 ? 157.364 119.249 150.996 1.00 3.17 52 SER B N 1
ATOM 4213 C CA . SER B 1 52 ? 157.687 120.552 151.563 1.00 0.29 52 SER B CA 1
ATOM 4214 C C . SER B 1 52 ? 158.371 121.451 150.542 1.00 3.00 52 SER B C 1
ATOM 4215 O O . SER B 1 52 ? 158.068 122.647 150.460 1.00 6.51 52 SER B O 1
ATOM 4218 N N . ASN B 1 53 ? 159.292 120.899 149.750 1.00 1.55 53 ASN B N 1
ATOM 4219 C CA . ASN B 1 53 ? 160.068 121.727 148.840 1.00 0.00 53 ASN B CA 1
ATOM 4220 C C . ASN B 1 53 ? 159.352 122.029 147.529 1.00 1.84 53 ASN B C 1
ATOM 4221 O O . ASN B 1 53 ? 159.693 123.022 146.879 1.00 4.53 53 ASN B O 1
ATOM 4226 N N . PHE B 1 54 ? 158.370 121.215 147.118 1.00 1.28 54 PHE B N 1
ATOM 4227 C CA . PHE B 1 54 ? 157.774 121.392 145.799 1.00 0.34 54 PHE B CA 1
ATOM 4228 C C . PHE B 1 54 ? 156.248 121.363 145.821 1.00 2.05 54 PHE B C 1
ATOM 4229 O O . PHE B 1 54 ? 155.628 121.109 144.783 1.00 7.80 54 PHE B O 1
ATOM 4237 N N . GLY B 1 55 ? 155.621 121.627 146.968 1.00 0.00 55 GLY B N 1
ATOM 4238 C CA . GLY B 1 55 ? 154.182 121.813 146.967 1.00 0.00 55 GLY B CA 1
ATOM 4239 C C . GLY B 1 55 ? 153.761 123.013 146.145 1.00 1.02 55 GLY B C 1
ATOM 4240 O O . GLY B 1 55 ? 152.751 122.973 145.437 1.00 8.57 55 GLY B O 1
ATOM 4241 N N . TRP B 1 56 ? 154.537 124.096 146.225 1.00 2.49 56 TRP B N 1
ATOM 4242 C CA . TRP B 1 56 ? 154.283 125.253 145.378 1.00 0.00 56 TRP B CA 1
ATOM 4243 C C . TRP B 1 56 ? 154.372 124.877 143.906 1.00 2.23 56 TRP B C 1
ATOM 4244 O O . TRP B 1 56 ? 153.565 125.336 143.092 1.00 1.75 56 TRP B O 1
ATOM 4255 N N . PHE B 1 57 ? 155.336 124.026 143.548 1.00 0.00 57 PHE B N 1
ATOM 4256 C CA . PHE B 1 57 ? 155.481 123.641 142.150 1.00 0.26 57 PHE B CA 1
ATOM 4257 C C . PHE B 1 57 ? 154.335 122.750 141.696 1.00 0.24 57 PHE B C 1
ATOM 4258 O O . PHE B 1 57 ? 153.865 122.873 140.564 1.00 6.07 57 PHE B O 1
ATOM 4266 N N . PHE B 1 58 ? 153.879 121.838 142.556 1.00 3.25 58 PHE B N 1
ATOM 4267 C CA . PHE B 1 58 ? 152.716 121.024 142.212 1.00 0.00 58 PHE B CA 1
ATOM 4268 C C . PHE B 1 58 ? 151.477 121.892 142.019 1.00 0.00 58 PHE B C 1
ATOM 4269 O O . PHE B 1 58 ? 150.698 121.684 141.078 1.00 2.00 58 PHE B O 1
ATOM 4277 N N . VAL B 1 59 ? 151.283 122.873 142.904 1.00 0.00 59 VAL B N 1
ATOM 4278 C CA . VAL B 1 59 ? 150.149 123.785 142.784 1.00 0.00 59 VAL B CA 1
ATOM 4279 C C . VAL B 1 59 ? 150.229 124.561 141.475 1.00 0.92 59 VAL B C 1
ATOM 4280 O O . VAL B 1 59 ? 149.245 124.671 140.730 1.00 5.31 59 VAL B O 1
ATOM 4284 N N . VAL B 1 60 ? 151.414 125.094 141.168 1.00 0.56 60 VAL B N 1
ATOM 4285 C CA . VAL B 1 60 ? 151.603 125.852 139.936 1.00 0.00 60 VAL B CA 1
ATOM 4286 C C . VAL B 1 60 ? 151.364 124.965 138.723 1.00 1.59 60 VAL B C 1
ATOM 4287 O O . VAL B 1 60 ? 150.737 125.384 137.747 1.00 6.43 60 VAL B O 1
ATOM 4291 N N . THR B 1 61 ? 151.849 123.723 138.769 1.00 6.06 61 THR B N 1
ATOM 4292 C CA . THR B 1 61 ? 151.696 122.814 137.640 1.00 3.29 61 THR B CA 1
ATOM 4293 C C . THR B 1 61 ? 150.230 122.509 137.372 1.00 0.00 61 THR B C 1
ATOM 4294 O O . THR B 1 61 ? 149.771 122.587 136.228 1.00 0.28 61 THR B O 1
ATOM 4298 N N . VAL B 1 62 ? 149.473 122.158 138.415 1.00 6.15 62 VAL B N 1
ATOM 4299 C CA . VAL B 1 62 ? 148.071 121.811 138.192 1.00 0.00 62 VAL B CA 1
ATOM 4300 C C . VAL B 1 62 ? 147.281 123.036 137.740 1.00 1.86 62 VAL B C 1
ATOM 4301 O O . VAL B 1 62 ? 146.419 122.940 136.856 1.00 2.97 62 VAL B O 1
ATOM 4305 N N . ASN B 1 63 ? 147.577 124.210 138.310 1.00 3.06 63 ASN B N 1
ATOM 4306 C CA . ASN B 1 63 ? 146.877 125.418 137.889 1.00 0.00 63 ASN B CA 1
ATOM 4307 C C . ASN B 1 63 ? 147.193 125.771 136.441 1.00 0.00 63 ASN B C 1
ATOM 4308 O O . ASN B 1 63 ? 146.295 126.140 135.678 1.00 1.50 63 ASN B O 1
ATOM 4313 N N . VAL B 1 64 ? 148.462 125.658 136.045 1.00 4.75 64 VAL B N 1
ATOM 4314 C CA . VAL B 1 64 ? 148.853 125.969 134.675 1.00 2.86 64 VAL B CA 1
ATOM 4315 C C . VAL B 1 64 ? 148.225 124.979 133.705 1.00 1.72 64 VAL B C 1
ATOM 4316 O O . VAL B 1 64 ? 147.779 125.358 132.619 1.00 2.70 64 VAL B O 1
ATOM 4320 N N . ILE B 1 65 ? 148.167 123.700 134.083 1.00 3.15 65 ILE B N 1
ATOM 4321 C CA . ILE B 1 65 ? 147.561 122.699 133.210 1.00 0.00 65 ILE B CA 1
ATOM 4322 C C . ILE B 1 65 ? 146.073 122.974 133.026 1.00 0.00 65 ILE B C 1
ATOM 4323 O O . ILE B 1 65 ? 145.548 122.902 131.908 1.00 4.69 65 ILE B O 1
ATOM 4328 N N . LEU B 1 66 ? 145.369 123.298 134.114 1.00 2.14 66 LEU B N 1
ATOM 4329 C CA . LEU B 1 66 ? 143.943 123.595 133.992 1.00 0.56 66 LEU B CA 1
ATOM 4330 C C . LEU B 1 66 ? 143.701 124.856 133.169 1.00 0.00 66 LEU B C 1
ATOM 4331 O O . LEU B 1 66 ? 142.790 124.895 132.330 1.00 3.76 66 LEU B O 1
ATOM 4336 N N . ILE B 1 67 ? 144.503 125.899 133.397 1.00 3.20 67 ILE B N 1
ATOM 4337 C CA . ILE B 1 67 ? 144.363 127.132 132.628 1.00 4.88 67 ILE B CA 1
ATOM 4338 C C . ILE B 1 67 ? 144.655 126.875 131.156 1.00 5.18 67 ILE B C 1
ATOM 4339 O O . ILE B 1 67 ? 143.987 127.419 130.272 1.00 6.50 67 ILE B O 1
ATOM 4344 N N . PHE B 1 68 ? 145.650 126.033 130.870 1.00 2.45 68 PHE B N 1
ATOM 4345 C CA . PHE B 1 68 ? 145.962 125.684 129.489 1.00 3.04 68 PHE B CA 1
ATOM 4346 C C . PHE B 1 68 ? 144.818 124.917 128.842 1.00 3.96 68 PHE B C 1
ATOM 4347 O O . PHE B 1 68 ? 144.513 125.128 127.665 1.00 10.82 68 PHE B O 1
ATOM 4355 N N . ALA B 1 69 ? 144.183 124.012 129.588 1.00 3.71 69 ALA B N 1
ATOM 4356 C CA . ALA B 1 69 ? 143.040 123.283 129.047 1.00 2.58 69 ALA B CA 1
ATOM 4357 C C . ALA B 1 69 ? 141.894 124.231 128.718 1.00 5.12 69 ALA B C 1
ATOM 4358 O O . ALA B 1 69 ? 141.288 124.148 127.641 1.00 9.08 69 ALA B O 1
ATOM 4360 N N . ILE B 1 70 ? 141.596 125.156 129.632 1.00 6.94 70 ILE B N 1
ATOM 4361 C CA . ILE B 1 70 ? 140.519 126.114 129.392 1.00 8.12 70 ILE B CA 1
ATOM 4362 C C . ILE B 1 70 ? 140.860 127.015 128.210 1.00 6.50 70 ILE B C 1
ATOM 4363 O O . ILE B 1 70 ? 139.997 127.332 127.382 1.00 7.88 70 ILE B O 1
ATOM 4368 N N . TYR B 1 71 ? 142.122 127.435 128.110 1.00 6.14 71 TYR B N 1
ATOM 4369 C CA . TYR B 1 71 ? 142.547 128.290 127.007 1.00 7.20 71 TYR B CA 1
ATOM 4370 C C . TYR B 1 71 ? 142.439 127.564 125.673 1.00 8.96 71 TYR B C 1
ATOM 4371 O O . TYR B 1 71 ? 141.924 128.115 124.695 1.00 13.59 71 TYR B O 1
ATOM 4380 N N . LEU B 1 72 ? 142.907 126.314 125.618 1.00 8.97 72 LEU B N 1
ATOM 4381 C CA . LEU B 1 72 ? 142.810 125.536 124.389 1.00 8.47 72 LEU B CA 1
ATOM 4382 C C . LEU B 1 72 ? 141.361 125.273 124.011 1.00 9.68 72 LEU B C 1
ATOM 4383 O O . LEU B 1 72 ? 141.044 125.144 122.824 1.00 15.68 72 LEU B O 1
ATOM 4388 N N . ALA B 1 73 ? 140.472 125.178 125.001 1.00 9.44 73 ALA B N 1
ATOM 4389 C CA . ALA B 1 73 ? 139.054 125.034 124.693 1.00 10.60 73 ALA B CA 1
ATOM 4390 C C . ALA B 1 73 ? 138.512 126.268 123.981 1.00 13.13 73 ALA B C 1
ATOM 4391 O O . ALA B 1 73 ? 137.725 126.152 123.035 1.00 14.88 73 ALA B O 1
ATOM 4393 N N . PHE B 1 74 ? 138.924 127.460 124.413 1.00 11.85 74 PHE B N 1
ATOM 4394 C CA . PHE B 1 74 ? 138.337 128.704 123.931 1.00 9.44 74 PHE B CA 1
ATOM 4395 C C . PHE B 1 74 ? 139.297 129.524 123.074 1.00 11.64 74 PHE B C 1
ATOM 4396 O O . PHE B 1 74 ? 139.119 130.738 122.943 1.00 14.99 74 PHE B O 1
ATOM 4404 N N . SER B 1 75 ? 140.310 128.893 122.491 1.00 12.91 75 SER B N 1
ATOM 4405 C CA . SER B 1 75 ? 141.227 129.568 121.589 1.00 14.42 75 SER B CA 1
ATOM 4406 C C . SER B 1 75 ? 140.893 129.204 120.144 1.00 13.92 75 SER B C 1
ATOM 4407 O O . SER B 1 75 ? 139.881 128.557 119.857 1.00 16.53 75 SER B O 1
ATOM 4410 N N . LYS B 1 76 ? 141.754 129.630 119.217 1.00 12.73 76 LYS B N 1
ATOM 4411 C CA . LYS B 1 76 ? 141.594 129.254 117.818 1.00 14.53 76 LYS B CA 1
ATOM 4412 C C . LYS B 1 76 ? 141.824 127.766 117.590 1.00 15.29 76 LYS B C 1
ATOM 4413 O O . LYS B 1 76 ? 141.452 127.251 116.530 1.00 16.32 76 LYS B O 1
ATOM 4419 N N . PHE B 1 77 ? 142.424 127.069 118.553 1.00 13.26 77 PHE B N 1
ATOM 4420 C CA . PHE B 1 77 ? 142.657 125.635 118.448 1.00 12.60 77 PHE B CA 1
ATOM 4421 C C . PHE B 1 77 ? 141.442 124.807 118.842 1.00 13.96 77 PHE B C 1
ATOM 4422 O O . PHE B 1 77 ? 141.486 123.579 118.719 1.00 14.62 77 PHE B O 1
ATOM 4430 N N . GLY B 1 78 ? 140.365 125.441 119.311 1.00 12.12 78 GLY B N 1
ATOM 4431 C CA . GLY B 1 78 ? 139.187 124.701 119.723 1.00 10.06 78 GLY B CA 1
ATOM 4432 C C . GLY B 1 78 ? 138.436 124.045 118.584 1.00 17.53 78 GLY B C 1
ATOM 4433 O O . GLY B 1 78 ? 137.672 123.104 118.821 1.00 17.59 78 GLY B O 1
ATOM 4434 N N . ARG B 1 79 ? 138.633 124.519 117.355 1.00 19.90 79 ARG B N 1
ATOM 4435 C CA . ARG B 1 79 ? 137.956 123.960 116.194 1.00 18.99 79 ARG B CA 1
ATOM 4436 C C . ARG B 1 79 ? 138.689 122.770 115.591 1.00 18.33 79 ARG B C 1
ATOM 4437 O O . ARG B 1 79 ? 138.152 122.131 114.680 1.00 20.86 79 ARG B O 1
ATOM 4445 N N . ILE B 1 80 ? 139.893 122.459 116.070 1.00 11.63 80 ILE B N 1
ATOM 4446 C CA . ILE B 1 80 ? 140.644 121.329 115.537 1.00 13.14 80 ILE B CA 1
ATOM 4447 C C . ILE B 1 80 ? 139.964 120.032 115.950 1.00 13.18 80 ILE B C 1
ATOM 4448 O O . ILE B 1 80 ? 139.696 119.802 117.136 1.00 17.48 80 ILE B O 1
ATOM 4453 N N . ARG B 1 81 ? 139.686 119.176 114.973 1.00 8.97 81 ARG B N 1
ATOM 4454 C CA . ARG B 1 81 ? 138.992 117.916 115.206 1.00 9.72 81 ARG B CA 1
ATOM 4455 C C . ARG B 1 81 ? 140.013 116.787 115.244 1.00 11.48 81 ARG B C 1
ATOM 4456 O O . ARG B 1 81 ? 140.790 116.614 114.298 1.00 13.96 81 ARG B O 1
ATOM 4464 N N . LEU B 1 82 ? 140.010 116.024 116.333 1.00 12.04 82 LEU B N 1
ATOM 4465 C CA . LEU B 1 82 ? 140.960 114.932 116.487 1.00 11.62 82 LEU B CA 1
ATOM 4466 C C . LEU B 1 82 ? 140.656 113.818 115.494 1.00 14.04 82 LEU B C 1
ATOM 4467 O O . LEU B 1 82 ? 139.499 113.449 115.282 1.00 15.78 82 LEU B O 1
ATOM 4472 N N . GLY B 1 83 ? 141.709 113.278 114.887 1.00 13.82 83 GLY B N 1
ATOM 4473 C CA . GLY B 1 83 ? 141.561 112.254 113.877 1.00 13.34 83 GLY B CA 1
ATOM 4474 C C . GLY B 1 83 ? 141.313 112.760 112.476 1.00 13.51 83 GLY B C 1
ATOM 4475 O O . GLY B 1 83 ? 141.045 111.949 111.582 1.00 20.20 83 GLY B O 1
ATOM 4476 N N . GLY B 1 84 ? 141.393 114.062 112.253 1.00 8.03 84 GLY B N 1
ATOM 4477 C CA . GLY B 1 84 ? 141.152 114.640 110.950 1.00 12.92 84 GLY B CA 1
ATOM 4478 C C . GLY B 1 84 ? 139.846 115.418 110.907 1.00 16.04 84 GLY B C 1
ATOM 4479 O O . GLY B 1 84 ? 138.928 115.208 111.704 1.00 17.61 84 GLY B O 1
ATOM 4480 N N . ASP B 1 85 ? 139.774 116.341 109.944 1.00 17.28 85 ASP B N 1
ATOM 4481 C CA . ASP B 1 85 ? 138.586 117.178 109.809 1.00 17.23 85 ASP B CA 1
ATOM 4482 C C . ASP B 1 85 ? 137.370 116.371 109.375 1.00 19.63 85 ASP B C 1
ATOM 4483 O O . ASP B 1 85 ? 136.235 116.747 109.691 1.00 20.75 85 ASP B O 1
ATOM 4488 N N . ASP B 1 86 ? 137.579 115.271 108.657 1.00 19.09 86 ASP B N 1
ATOM 4489 C CA . ASP B 1 86 ? 136.488 114.419 108.204 1.00 16.14 86 ASP B CA 1
ATOM 4490 C C . ASP B 1 86 ? 136.177 113.286 109.172 1.00 16.82 86 ASP B C 1
ATOM 4491 O O . ASP B 1 86 ? 135.256 112.505 108.912 1.00 19.53 86 ASP B O 1
ATOM 4496 N N . ALA B 1 87 ? 136.918 113.176 110.271 1.00 15.07 87 ALA B N 1
ATOM 4497 C CA . ALA B 1 87 ? 136.670 112.118 111.240 1.00 16.28 87 ALA B CA 1
ATOM 4498 C C . ALA B 1 87 ? 135.347 112.346 111.958 1.00 16.06 87 ALA B C 1
ATOM 4499 O O . ALA B 1 87 ? 134.967 113.483 112.250 1.00 16.64 87 ALA B O 1
ATOM 4501 N N . GLU B 1 88 ? 134.643 111.254 112.242 1.00 13.34 88 GLU B N 1
ATOM 4502 C CA . GLU B 1 88 ? 133.364 111.334 112.923 1.00 13.79 88 GLU B CA 1
ATOM 4503 C C . GLU B 1 88 ? 133.432 110.618 114.266 1.00 12.68 88 GLU B C 1
ATOM 4504 O O . GLU B 1 88 ? 134.157 109.628 114.410 1.00 11.60 88 GLU B O 1
ATOM 4510 N N . PRO B 1 89 ? 132.702 111.104 115.269 1.00 13.24 89 PRO B N 1
ATOM 4511 C CA . PRO B 1 89 ? 132.717 110.442 116.579 1.00 14.94 89 PRO B CA 1
ATOM 4512 C C . PRO B 1 89 ? 132.206 109.012 116.494 1.00 15.02 89 PRO B C 1
ATOM 4513 O O . PRO B 1 89 ? 131.261 108.711 115.762 1.00 17.53 89 PRO B O 1
ATOM 4517 N N . GLU B 1 90 ? 132.846 108.126 117.260 1.00 13.60 90 GLU B N 1
ATOM 4518 C CA . GLU B 1 90 ? 132.412 106.735 117.298 1.00 15.26 90 GLU B CA 1
ATOM 4519 C C . GLU B 1 90 ? 131.110 106.574 118.072 1.00 14.88 90 GLU B C 1
ATOM 4520 O O . GLU B 1 90 ? 130.281 105.728 117.719 1.00 13.64 90 GLU B O 1
ATOM 4526 N N . PHE B 1 91 ? 130.913 107.371 119.119 1.00 17.35 91 PHE B N 1
ATOM 4527 C CA . PHE B 1 91 ? 129.740 107.286 119.976 1.00 16.49 91 PHE B CA 1
ATOM 4528 C C . PHE B 1 91 ? 129.070 108.651 120.055 1.00 15.97 91 PHE B C 1
ATOM 4529 O O . PHE B 1 91 ? 129.650 109.677 119.690 1.00 15.77 91 PHE B O 1
ATOM 4537 N N . THR B 1 92 ? 127.831 108.655 120.540 1.00 14.15 92 THR B N 1
ATOM 4538 C CA . THR B 1 92 ? 127.086 109.897 120.672 1.00 16.87 92 THR B CA 1
ATOM 4539 C C . THR B 1 92 ? 127.612 110.712 121.854 1.00 16.94 92 THR B C 1
ATOM 4540 O O . THR B 1 92 ? 128.411 110.241 122.668 1.00 15.88 92 THR B O 1
ATOM 4544 N N . LYS B 1 93 ? 127.149 111.962 121.933 1.00 15.01 93 LYS B N 1
ATOM 4545 C CA . LYS B 1 93 ? 127.660 112.885 122.942 1.00 14.49 93 LYS B CA 1
ATOM 4546 C C . LYS B 1 93 ? 127.343 112.409 124.356 1.00 17.13 93 LYS B C 1
ATOM 4547 O O . LYS B 1 93 ? 128.203 112.466 125.242 1.00 16.39 93 LYS B O 1
ATOM 4553 N N . ALA B 1 94 ? 126.118 111.931 124.587 1.00 18.26 94 ALA B N 1
ATOM 4554 C CA . ALA B 1 94 ? 125.741 111.490 125.929 1.00 17.68 94 ALA B CA 1
ATOM 4555 C C . ALA B 1 94 ? 126.496 110.230 126.335 1.00 15.28 94 ALA B C 1
ATOM 4556 O O . ALA B 1 94 ? 126.993 110.132 127.465 1.00 15.95 94 ALA B O 1
ATOM 4558 N N . SER B 1 95 ? 126.591 109.253 125.429 1.00 13.63 95 SER B N 1
ATOM 4559 C CA . SER B 1 95 ? 127.342 108.040 125.733 1.00 15.30 95 SER B CA 1
ATOM 4560 C C . SER B 1 95 ? 128.815 108.352 125.961 1.00 17.25 95 SER B C 1
ATOM 4561 O O . SER B 1 95 ? 129.443 107.788 126.863 1.00 17.06 95 SER B O 1
ATOM 4564 N N . TRP B 1 96 ? 129.383 109.246 125.150 1.00 15.64 96 TRP B N 1
ATOM 4565 C CA . TRP B 1 96 ? 130.778 109.628 125.338 1.00 13.87 96 TRP B CA 1
ATOM 4566 C C . TRP B 1 96 ? 130.979 110.330 126.675 1.00 15.80 96 TRP B C 1
ATOM 4567 O O . TRP B 1 96 ? 131.989 110.109 127.353 1.00 13.84 96 TRP B O 1
ATOM 4578 N N . PHE B 1 97 ? 130.029 111.182 127.070 1.00 14.88 97 PHE B N 1
ATOM 4579 C CA . PHE B 1 97 ? 130.102 111.820 128.380 1.00 12.94 97 PHE B CA 1
ATOM 4580 C C . PHE B 1 97 ? 130.065 110.782 129.493 1.00 12.73 97 PHE B C 1
ATOM 4581 O O . PHE B 1 97 ? 130.792 110.897 130.487 1.00 13.74 97 PHE B O 1
ATOM 4589 N N . ALA B 1 98 ? 129.211 109.766 129.346 1.00 13.13 98 ALA B N 1
ATOM 4590 C CA . ALA B 1 98 ? 129.151 108.699 130.341 1.00 15.89 98 ALA B CA 1
ATOM 4591 C C . ALA B 1 98 ? 130.472 107.944 130.422 1.00 13.85 98 ALA B C 1
ATOM 4592 O O . ALA B 1 98 ? 130.960 107.647 131.519 1.00 15.25 98 ALA B O 1
ATOM 4594 N N . MET B 1 99 ? 131.066 107.624 129.270 1.00 13.44 99 MET B N 1
ATOM 4595 C CA . MET B 1 99 ? 132.349 106.924 129.269 1.00 14.67 99 MET B CA 1
ATOM 4596 C C . MET B 1 99 ? 133.470 107.790 129.826 1.00 15.06 99 MET B C 1
ATOM 4597 O O . MET B 1 99 ? 134.446 107.261 130.368 1.00 18.26 99 MET B O 1
ATOM 4602 N N . LEU B 1 100 ? 133.360 109.114 129.696 1.00 15.17 100 LEU B N 1
ATOM 4603 C CA . LEU B 1 100 ? 134.400 109.991 130.222 1.00 12.39 100 LEU B CA 1
ATOM 4604 C C . LEU B 1 100 ? 134.431 109.980 131.744 1.00 14.14 100 LEU B C 1
ATOM 4605 O O . LEU B 1 100 ? 135.504 110.127 132.338 1.00 11.02 100 LEU B O 1
ATOM 4610 N N . PHE B 1 101 ? 133.278 109.804 132.393 1.00 16.08 101 PHE B N 1
ATOM 4611 C CA . PHE B 1 101 ? 133.242 109.601 133.840 1.00 16.44 101 PHE B CA 1
ATOM 4612 C C . PHE B 1 101 ? 133.658 108.164 134.164 1.00 14.81 101 PHE B C 1
ATOM 4613 O O . PHE B 1 101 ? 132.914 107.361 134.725 1.00 17.73 101 PHE B O 1
ATOM 4621 N N . SER B 1 102 ? 134.883 107.846 133.764 1.00 14.11 102 SER B N 1
ATOM 4622 C CA . SER B 1 102 ? 135.486 106.549 134.010 1.00 16.59 102 SER B CA 1
ATOM 4623 C C . SER B 1 102 ? 136.995 106.725 133.936 1.00 17.55 102 SER B C 1
ATOM 4624 O O . SER B 1 102 ? 137.506 107.849 133.952 1.00 13.96 102 SER B O 1
ATOM 4627 N N . THR B 1 103 ? 137.708 105.600 133.895 1.00 17.27 103 THR B N 1
ATOM 4628 C CA . THR B 1 103 ? 139.155 105.549 133.709 1.00 16.45 103 THR B CA 1
ATOM 4629 C C . THR B 1 103 ? 139.877 106.109 134.933 1.00 18.21 103 THR B C 1
ATOM 4630 O O . THR B 1 103 ? 141.106 106.040 135.026 1.00 21.38 103 THR B O 1
ATOM 4634 N N . GLY B 1 104 ? 139.119 106.643 135.890 1.00 11.74 104 GLY B N 1
ATOM 4635 C CA . GLY B 1 104 ? 139.623 106.849 137.233 1.00 12.13 104 GLY B CA 1
ATOM 4636 C C . GLY B 1 104 ? 139.434 105.660 138.143 1.00 15.24 104 GLY B C 1
ATOM 4637 O O . GLY B 1 104 ? 139.920 105.668 139.278 1.00 12.17 104 GLY B O 1
ATOM 4638 N N . MET B 1 105 ? 138.718 104.641 137.656 1.00 18.68 105 MET B N 1
ATOM 4639 C CA . MET B 1 105 ? 138.446 103.379 138.343 1.00 17.96 105 MET B CA 1
ATOM 4640 C C . MET B 1 105 ? 137.665 103.527 139.642 1.00 17.08 105 MET B C 1
ATOM 4641 O O . MET B 1 105 ? 137.382 102.523 140.299 1.00 17.68 105 MET B O 1
ATOM 4646 N N . GLY B 1 106 ? 137.333 104.748 140.048 1.00 7.10 106 GLY B N 1
ATOM 4647 C CA . GLY B 1 106 ? 136.436 104.918 141.174 1.00 5.78 106 GLY B CA 1
ATOM 4648 C C . GLY B 1 106 ? 136.952 104.392 142.500 1.00 6.51 106 GLY B C 1
ATOM 4649 O O . GLY B 1 106 ? 136.323 104.606 143.537 1.00 7.65 106 GLY B O 1
ATOM 4650 N N . ILE B 1 107 ? 138.084 103.684 142.484 1.00 7.44 107 ILE B N 1
ATOM 4651 C CA . ILE B 1 107 ? 138.631 103.133 143.719 1.00 4.39 107 ILE B CA 1
ATOM 4652 C C . ILE B 1 107 ? 139.000 104.255 144.676 1.00 4.22 107 ILE B C 1
ATOM 4653 O O . ILE B 1 107 ? 138.698 104.198 145.875 1.00 11.35 107 ILE B O 1
ATOM 4658 N N . GLY B 1 108 ? 139.648 105.299 144.161 1.00 0.00 108 GLY B N 1
ATOM 4659 C CA . GLY B 1 108 ? 139.923 106.460 144.986 1.00 0.00 108 GLY B CA 1
ATOM 4660 C C . GLY B 1 108 ? 138.658 107.163 145.436 1.00 0.00 108 GLY B C 1
ATOM 4661 O O . GLY B 1 108 ? 138.572 107.638 146.570 1.00 5.48 108 GLY B O 1
ATOM 4662 N N . ILE B 1 109 ? 137.659 107.241 144.556 1.00 0.00 109 ILE B N 1
ATOM 4663 C CA . ILE B 1 109 ? 136.434 107.944 144.919 1.00 0.00 109 ILE B CA 1
ATOM 4664 C C . ILE B 1 109 ? 135.631 107.148 145.944 1.00 0.15 109 ILE B C 1
ATOM 4665 O O . ILE B 1 109 ? 134.941 107.737 146.780 1.00 3.35 109 ILE B O 1
ATOM 4670 N N . MET B 1 110 ? 135.698 105.814 145.908 1.00 2.01 110 MET B N 1
ATOM 4671 C CA . MET B 1 110 ? 135.050 105.021 146.946 1.00 1.44 110 MET B CA 1
ATOM 4672 C C . MET B 1 110 ? 135.849 105.017 148.240 1.00 0.00 110 MET B C 1
ATOM 4673 O O . MET B 1 110 ? 135.269 104.865 149.320 1.00 2.92 110 MET B O 1
ATOM 4678 N N . PHE B 1 111 ? 137.171 105.176 148.154 1.00 0.00 111 PHE B N 1
ATOM 4679 C CA . PHE B 1 111 ? 137.988 105.232 149.361 1.00 0.00 111 PHE B CA 1
ATOM 4680 C C . PHE B 1 111 ? 137.826 106.565 150.082 1.00 0.00 111 PHE B C 1
ATOM 4681 O O . PHE B 1 111 ? 137.800 106.608 151.317 1.00 3.65 111 PHE B O 1
ATOM 4689 N N . PHE B 1 112 ? 137.713 107.660 149.333 1.00 0.00 112 PHE B N 1
ATOM 4690 C CA . PHE B 1 112 ? 137.720 108.999 149.904 1.00 0.00 112 PHE B CA 1
ATOM 4691 C C . PHE B 1 112 ? 136.367 109.695 149.824 1.00 0.00 112 PHE B C 1
ATOM 4692 O O . PHE B 1 112 ? 136.296 110.906 150.054 1.00 3.39 112 PHE B O 1
ATOM 4700 N N . SER B 1 113 ? 135.294 108.969 149.497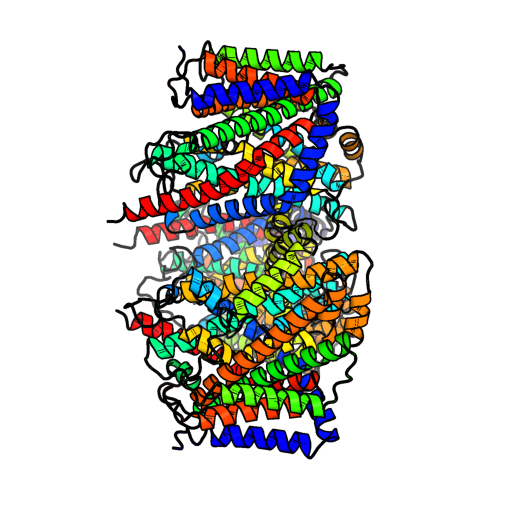 1.00 0.23 113 SER B N 1
ATOM 4701 C CA . SER B 1 113 ? 133.977 109.597 149.428 1.00 0.00 113 SER B CA 1
ATOM 4702 C C . SER B 1 113 ? 133.553 110.139 150.786 1.00 0.95 113 SER B C 1
ATOM 4703 O O . SER B 1 113 ? 133.035 111.258 150.884 1.00 6.38 113 SER B O 1
ATOM 4706 N N . ILE B 1 114 ? 133.766 109.363 151.843 1.00 3.77 114 ILE B N 1
ATOM 4707 C CA . ILE B 1 114 ? 133.410 109.766 153.194 1.00 0.67 114 ILE B CA 1
ATOM 4708 C C . ILE B 1 114 ? 134.640 110.145 154.006 1.00 3.60 114 ILE B C 1
ATOM 4709 O O . ILE B 1 114 ? 134.606 111.103 154.778 1.00 5.23 114 ILE B O 1
ATOM 4714 N N . ALA B 1 115 ? 135.739 109.411 153.822 1.00 0.00 115 ALA B N 1
ATOM 4715 C CA . ALA B 1 115 ? 136.918 109.605 154.658 1.00 0.00 115 ALA B CA 1
ATOM 4716 C C . ALA B 1 115 ? 137.490 111.009 154.511 1.00 0.00 115 ALA B C 1
ATOM 4717 O O . ALA B 1 115 ? 137.858 111.641 155.506 1.00 8.92 115 ALA B O 1
ATOM 4719 N N . GLU B 1 116 ? 137.582 111.512 153.276 1.00 0.00 116 GLU B N 1
ATOM 4720 C CA . GLU B 1 116 ? 138.181 112.831 153.073 1.00 0.00 116 GLU B CA 1
ATOM 4721 C C . GLU B 1 116 ? 137.354 113.958 153.681 1.00 1.52 116 GLU B C 1
ATOM 4722 O O . GLU B 1 116 ? 137.932 114.797 154.396 1.00 6.33 116 GLU B O 1
ATOM 4728 N N . PRO B 1 117 ? 136.041 114.076 153.428 1.00 0.00 117 PRO B N 1
ATOM 4729 C CA . PRO B 1 117 ? 135.289 115.166 154.076 1.00 0.00 117 PRO B CA 1
ATOM 4730 C C . PRO B 1 117 ? 135.288 115.085 155.591 1.00 0.00 117 PRO B C 1
ATOM 4731 O O . PRO B 1 117 ? 135.406 116.115 156.261 1.00 1.43 117 PRO B O 1
ATOM 4735 N N . VAL B 1 118 ? 135.177 113.882 156.157 1.00 0.00 118 VAL B N 1
ATOM 4736 C CA . VAL B 1 118 ? 135.196 113.746 157.610 1.00 0.00 118 VAL B CA 1
ATOM 4737 C C . VAL B 1 118 ? 136.557 114.145 158.167 1.00 0.00 118 VAL B C 1
ATOM 4738 O O . VAL B 1 118 ? 136.647 114.840 159.189 1.00 5.56 118 VAL B O 1
ATOM 4742 N N . SER B 1 119 ? 137.635 113.717 157.504 1.00 5.07 119 SER B N 1
ATOM 4743 C CA . SER B 1 119 ? 138.976 114.081 157.946 1.00 1.19 119 SER B CA 1
ATOM 4744 C C . SER B 1 119 ? 139.183 115.586 157.891 1.00 0.00 119 SER B C 1
ATOM 4745 O O . SER B 1 119 ? 139.762 116.174 158.809 1.00 1.34 119 SER B O 1
ATOM 4748 N N . HIS B 1 120 ? 138.717 116.228 156.819 1.00 5.20 120 HIS B N 1
ATOM 4749 C CA . HIS B 1 120 ? 138.800 117.681 156.741 1.00 1.41 120 HIS B CA 1
ATOM 4750 C C . HIS B 1 120 ? 137.880 118.359 157.746 1.00 0.01 120 HIS B C 1
ATOM 4751 O O . HIS B 1 120 ? 138.100 119.527 158.080 1.00 2.82 120 HIS B O 1
ATOM 4758 N N . PHE B 1 121 ? 136.851 117.659 158.222 1.00 1.98 121 PHE B N 1
ATOM 4759 C CA . PHE B 1 121 ? 135.985 118.224 159.250 1.00 0.93 121 PHE B CA 1
ATOM 4760 C C . PHE B 1 121 ? 136.675 118.228 160.608 1.00 2.28 121 PHE B C 1
ATOM 4761 O O . PHE B 1 121 ? 136.741 119.267 161.275 1.00 1.93 121 PHE B O 1
ATOM 4769 N N . PHE B 1 122 ? 137.200 117.080 161.041 1.00 0.00 122 PHE B N 1
ATOM 4770 C CA . PHE B 1 122 ? 137.846 117.047 162.349 1.00 0.00 122 PHE B CA 1
ATOM 4771 C C . PHE B 1 122 ? 139.313 117.461 162.307 1.00 1.16 122 PHE B C 1
ATOM 4772 O O . PHE B 1 122 ? 139.910 117.668 163.368 1.00 3.51 122 PHE B O 1
ATOM 4780 N N . ASN B 1 123 ? 139.906 117.584 161.120 1.00 2.04 123 ASN B N 1
ATOM 4781 C CA . ASN B 1 123 ? 141.268 118.091 160.951 1.00 0.00 123 ASN B CA 1
ATOM 4782 C C . ASN B 1 123 ? 141.208 119.102 159.811 1.00 1.19 123 ASN B C 1
ATOM 4783 O O . ASN B 1 123 ? 141.428 118.755 158.648 1.00 2.82 123 ASN B O 1
ATOM 4788 N N . THR B 1 124 ? 140.917 120.350 160.150 1.00 0.37 124 THR B N 1
ATOM 4789 C CA . THR B 1 124 ? 140.622 121.363 159.148 1.00 1.14 124 THR B CA 1
ATOM 4790 C C . THR B 1 124 ? 141.900 121.827 158.450 1.00 3.60 124 THR B C 1
ATOM 4791 O O . THR B 1 124 ? 142.949 121.945 159.088 1.00 5.06 124 THR B O 1
ATOM 4795 N N . PRO B 1 125 ? 141.839 122.079 157.139 1.00 0.00 125 PRO B N 1
ATOM 4796 C CA . PRO B 1 125 ? 142.999 122.679 156.458 1.00 0.00 125 PRO B CA 1
ATOM 4797 C C . PRO B 1 125 ? 143.386 124.033 157.020 1.00 0.76 125 PRO B C 1
ATOM 4798 O O . PRO B 1 125 ? 144.578 124.338 157.142 1.00 4.40 125 PRO B O 1
ATOM 4802 N N . ARG B 1 126 ? 142.400 124.854 157.366 1.00 2.23 126 ARG B N 1
ATOM 4803 C CA . ARG B 1 126 ? 142.581 126.190 157.903 1.00 0.92 126 ARG B CA 1
ATOM 4804 C C . ARG B 1 126 ? 141.691 126.363 159.123 1.00 4.14 126 ARG B C 1
ATOM 4805 O O . ARG B 1 126 ? 140.658 125.697 159.237 1.00 5.68 126 ARG B O 1
ATOM 4813 N N . PRO B 1 127 ? 142.071 127.236 160.057 1.00 6.76 127 PRO B N 1
ATOM 4814 C CA . PRO B 1 127 ? 141.256 127.416 161.264 1.00 6.51 127 PRO B CA 1
ATOM 4815 C C . PRO B 1 127 ? 139.865 127.936 160.934 1.00 8.61 127 PRO B C 1
ATOM 4816 O O . PRO B 1 127 ? 139.687 128.787 160.061 1.00 7.52 127 PRO B O 1
ATOM 4820 N N . VAL B 1 128 ? 138.870 127.410 161.652 1.00 10.54 128 VAL B N 1
ATOM 4821 C CA . VAL B 1 128 ? 137.483 127.831 161.511 1.00 9.38 128 VAL B CA 1
ATOM 4822 C C . VAL B 1 128 ? 136.878 127.971 162.901 1.00 11.35 128 VAL B C 1
ATOM 4823 O O . VAL B 1 128 ? 137.372 127.409 163.880 1.00 15.85 128 VAL B O 1
ATOM 4827 N N . ASP B 1 129 ? 135.788 128.734 162.977 1.00 10.88 129 ASP B N 1
ATOM 4828 C CA . ASP B 1 129 ? 135.167 129.035 164.261 1.00 12.08 129 ASP B CA 1
ATOM 4829 C C . ASP B 1 129 ? 134.061 128.053 164.629 1.00 12.98 129 ASP B C 1
ATOM 4830 O O . ASP B 1 129 ? 134.020 127.569 165.765 1.00 12.31 129 ASP B O 1
ATOM 4835 N N . THR B 1 130 ? 133.165 127.745 163.696 1.00 10.31 130 THR B N 1
ATOM 4836 C CA . THR B 1 130 ? 132.020 126.889 163.965 1.00 9.06 130 THR B CA 1
ATOM 4837 C C . THR B 1 130 ? 132.096 125.621 163.125 1.00 8.96 130 THR B C 1
ATOM 4838 O O . THR B 1 130 ? 132.832 125.545 162.138 1.00 12.87 130 THR B O 1
ATOM 4842 N N . ASP B 1 131 ? 131.321 124.616 163.542 1.00 9.12 131 ASP B N 1
ATOM 4843 C CA . ASP B 1 131 ? 131.282 123.351 162.816 1.00 4.92 131 ASP B CA 1
ATOM 4844 C C . ASP B 1 131 ? 130.682 123.515 161.427 1.00 5.02 131 ASP B C 1
ATOM 4845 O O . ASP B 1 131 ? 131.006 122.745 160.516 1.00 7.76 131 ASP B O 1
ATOM 4850 N N . ILE B 1 132 ? 129.802 124.501 161.246 1.00 4.02 132 ILE B N 1
ATOM 4851 C CA . ILE B 1 132 ? 129.243 124.770 159.924 1.00 2.91 132 ILE B CA 1
ATOM 4852 C C . ILE B 1 132 ? 130.345 125.193 158.962 1.00 3.38 132 ILE B C 1
ATOM 4853 O O . ILE B 1 132 ? 130.420 124.717 157.822 1.00 6.85 132 ILE B O 1
ATOM 4858 N N . GLU B 1 133 ? 131.221 126.094 159.413 1.00 3.35 133 GLU B N 1
ATOM 4859 C CA . GLU B 1 133 ? 132.344 126.517 158.584 1.00 2.81 133 GLU B CA 1
ATOM 4860 C C . GLU B 1 133 ? 133.299 125.361 158.321 1.00 2.99 133 GLU B C 1
ATOM 4861 O O . GLU B 1 133 ? 133.859 125.253 157.226 1.00 0.00 133 GLU B O 1
ATOM 4867 N N . ALA B 1 134 ? 133.496 124.489 159.312 1.00 2.71 134 ALA B N 1
ATOM 4868 C CA . ALA B 1 134 ? 134.347 123.322 159.108 1.00 0.40 134 ALA B CA 1
ATOM 4869 C C . ALA B 1 134 ? 133.777 122.402 158.036 1.00 2.14 134 ALA B C 1
ATOM 4870 O O . ALA B 1 134 ? 134.515 121.908 157.178 1.00 4.85 134 ALA B O 1
ATOM 4872 N N . ALA B 1 135 ? 132.462 122.165 158.064 1.00 2.29 135 ALA B N 1
ATOM 4873 C CA . ALA B 1 135 ? 131.836 121.330 157.043 1.00 0.24 135 ALA B CA 1
ATOM 4874 C C . ALA B 1 135 ? 131.919 121.975 155.664 1.00 1.89 135 ALA B C 1
ATOM 4875 O O . ALA B 1 135 ? 132.200 121.294 154.668 1.00 5.36 135 ALA B O 1
ATOM 4877 N N . VAL B 1 136 ? 131.679 123.286 155.587 1.00 0.00 136 VAL B N 1
ATOM 4878 C CA . VAL B 1 136 ? 131.760 123.981 154.304 1.00 0.08 136 VAL B CA 1
ATOM 4879 C C . VAL B 1 136 ? 133.176 123.908 153.746 1.00 2.53 136 VAL B C 1
ATOM 4880 O O . VAL B 1 136 ? 133.377 123.670 152.550 1.00 3.92 136 VAL B O 1
ATOM 4884 N N . GLN B 1 137 ? 134.180 124.107 154.603 1.00 0.35 137 GLN B N 1
ATOM 4885 C CA . GLN B 1 137 ? 135.570 124.031 154.168 1.00 1.60 137 GLN B CA 1
ATOM 4886 C C . GLN B 1 137 ? 135.947 122.616 153.747 1.00 0.00 137 GLN B C 1
ATOM 4887 O O . GLN B 1 137 ? 136.699 122.429 152.783 1.00 3.69 137 GLN B O 1
ATOM 4893 N N . ALA B 1 138 ? 135.448 121.609 154.467 1.00 0.00 138 ALA B N 1
ATOM 4894 C CA . ALA B 1 138 ? 135.700 120.225 154.087 1.00 0.00 138 ALA B CA 1
ATOM 4895 C C . ALA B 1 138 ? 135.148 119.937 152.700 1.00 0.00 138 ALA B C 1
ATOM 4896 O O . ALA B 1 138 ? 135.829 119.343 151.856 1.00 3.56 138 ALA B O 1
ATOM 4898 N N . MET B 1 139 ? 133.915 120.374 152.441 1.00 3.68 139 MET B N 1
ATOM 4899 C CA . MET B 1 139 ? 133.328 120.164 151.122 1.00 0.00 139 MET B CA 1
ATOM 4900 C C . MET B 1 139 ? 134.081 120.943 150.050 1.00 0.00 139 MET B C 1
ATOM 4901 O O . MET B 1 139 ? 134.276 120.443 148.937 1.00 0.00 139 MET B O 1
ATOM 4906 N N . GLN B 1 140 ? 134.522 122.163 150.369 1.00 4.07 140 GLN B N 1
ATOM 4907 C CA . GLN B 1 140 ? 135.257 122.970 149.399 1.00 1.14 140 GLN B CA 1
ATOM 4908 C C . GLN B 1 140 ? 136.579 122.319 149.016 1.00 0.00 140 GLN B C 1
ATOM 4909 O O . GLN B 1 140 ? 136.928 122.253 147.832 1.00 2.23 140 GLN B O 1
ATOM 4915 N N . PHE B 1 141 ? 137.326 121.821 150.001 1.00 1.31 141 PHE B N 1
ATOM 4916 C CA . PHE B 1 141 ? 138.614 121.209 149.692 1.00 0.00 141 PHE B CA 1
ATOM 4917 C C . PHE B 1 141 ? 138.446 119.844 149.042 1.00 1.71 141 PHE B C 1
ATOM 4918 O O . PHE B 1 141 ? 139.261 119.459 148.197 1.00 2.45 141 PHE B O 1
ATOM 4926 N N . THR B 1 142 ? 137.387 119.112 149.394 1.00 1.64 142 THR B N 1
ATOM 4927 C CA . THR B 1 142 ? 137.073 117.885 148.673 1.00 0.00 142 THR B CA 1
ATOM 4928 C C . THR B 1 142 ? 136.763 118.172 147.208 1.00 0.66 142 THR B C 1
ATOM 4929 O O . THR B 1 142 ? 137.233 117.458 146.312 1.00 2.24 142 THR B O 1
ATOM 4933 N N . SER B 1 143 ? 135.981 119.224 146.946 1.00 0.34 143 SER B N 1
ATOM 4934 C CA . SER B 1 143 ? 135.689 119.616 145.572 1.00 0.57 143 SER B CA 1
ATOM 4935 C C . SER B 1 143 ? 136.956 120.031 144.839 1.00 0.00 143 SER B C 1
ATOM 4936 O O . SER B 1 143 ? 137.121 119.730 143.653 1.00 5.34 143 SER B O 1
ATOM 4939 N N . LEU B 1 144 ? 137.856 120.735 145.526 1.00 0.00 144 LEU B N 1
ATOM 4940 C CA . LEU B 1 144 ? 139.125 121.111 144.912 1.00 1.76 144 LEU B CA 1
ATOM 4941 C C . LEU B 1 144 ? 139.934 119.879 144.529 1.00 1.48 144 LEU B C 1
ATOM 4942 O O . LEU B 1 144 ? 140.478 119.797 143.422 1.00 0.45 144 LEU B O 1
ATOM 4947 N N . HIS B 1 145 ? 140.013 118.901 145.431 1.00 2.57 145 HIS B N 1
ATOM 4948 C CA . HIS B 1 145 ? 140.846 117.732 145.176 1.00 0.00 145 HIS B CA 1
ATOM 4949 C C . HIS B 1 145 ? 140.256 116.830 144.100 1.00 0.71 145 HIS B C 1
ATOM 4950 O O . HIS B 1 145 ? 141.006 116.213 143.337 1.00 3.63 145 HIS B O 1
ATOM 4957 N N . TRP B 1 146 ? 138.930 116.737 144.017 1.00 4.62 146 TRP B N 1
ATOM 4958 C CA . TRP B 1 146 ? 138.284 115.835 143.072 1.00 0.41 146 TRP B CA 1
ATOM 4959 C C . TRP B 1 146 ? 137.548 116.563 141.955 1.00 2.68 146 TRP B C 1
ATOM 4960 O O . TRP B 1 146 ? 136.751 115.943 141.248 1.00 6.34 146 TRP B O 1
ATOM 4971 N N . GLY B 1 147 ? 137.800 117.853 141.767 1.00 0.36 147 GLY B N 1
ATOM 4972 C CA . GLY B 1 147 ? 137.036 118.614 140.801 1.00 0.00 147 GLY B CA 1
ATOM 4973 C C . GLY B 1 147 ? 137.749 118.935 139.506 1.00 0.95 147 GLY B C 1
ATOM 4974 O O . GLY B 1 147 ? 138.153 118.035 138.766 1.00 0.00 147 GLY B O 1
ATOM 4975 N N . LEU B 1 148 ? 137.912 120.230 139.230 1.00 4.22 148 LEU B N 1
ATOM 4976 C CA . LEU B 1 148 ? 138.331 120.663 137.902 1.00 0.00 148 LEU B CA 1
ATOM 4977 C C . LEU B 1 148 ? 139.804 120.386 137.631 1.00 0.00 148 LEU B C 1
ATOM 4978 O O . LEU B 1 148 ? 140.193 120.260 136.469 1.00 2.14 148 LEU B O 1
ATOM 4983 N N . HIS B 1 149 ? 140.638 120.299 138.667 1.00 6.95 149 HIS B N 1
ATOM 4984 C CA . HIS B 1 149 ? 142.073 120.153 138.433 1.00 1.21 149 HIS B CA 1
ATOM 4985 C C . HIS B 1 149 ? 142.431 118.746 137.966 1.00 2.31 149 HIS B C 1
ATOM 4986 O O . HIS B 1 149 ? 143.229 118.579 137.033 1.00 2.95 149 HIS B O 1
ATOM 4993 N N . ALA B 1 150 ? 141.853 117.722 138.598 1.00 0.00 150 ALA B N 1
ATOM 4994 C CA . ALA B 1 150 ? 142.121 116.347 138.186 1.00 0.00 150 ALA B CA 1
ATOM 4995 C C . ALA B 1 150 ? 141.680 116.115 136.749 1.00 0.00 150 ALA B C 1
ATOM 4996 O O . ALA B 1 150 ? 142.428 115.563 135.929 1.00 3.64 150 ALA B O 1
ATOM 4998 N N . TRP B 1 151 ? 140.467 116.552 136.419 1.00 3.37 151 TRP B N 1
ATOM 4999 C CA . TRP B 1 151 ? 139.963 116.374 135.069 1.00 1.21 151 TRP B CA 1
ATOM 5000 C C . TRP B 1 151 ? 140.641 117.303 134.077 1.00 1.79 151 TRP B C 1
ATOM 5001 O O . TRP B 1 151 ? 140.701 116.971 132.896 1.00 4.33 151 TRP B O 1
ATOM 5012 N N . GLY B 1 152 ? 141.186 118.433 134.526 1.00 0.00 152 GLY B N 1
ATOM 5013 C CA . GLY B 1 152 ? 142.011 119.241 133.644 1.00 0.00 152 GLY B CA 1
ATOM 5014 C C . GLY B 1 152 ? 143.305 118.547 133.271 1.00 0.00 152 GLY B C 1
ATOM 5015 O O . GLY B 1 152 ? 143.720 118.569 132.109 1.00 9.05 152 GLY B O 1
ATOM 5016 N N . ILE B 1 153 ? 143.956 117.914 134.250 1.00 0.76 153 ILE B N 1
ATOM 5017 C CA . ILE B 1 153 ? 145.158 117.133 133.961 1.00 0.63 153 ILE B CA 1
ATOM 5018 C C . ILE B 1 153 ? 144.828 115.998 132.999 1.00 0.11 153 ILE B C 1
ATOM 5019 O O . ILE B 1 153 ? 145.534 115.769 132.004 1.00 0.00 153 ILE B O 1
ATOM 5024 N N . TYR B 1 154 ? 143.739 115.275 133.279 1.00 1.50 154 TYR B N 1
ATOM 5025 C CA . TYR B 1 154 ? 143.341 114.174 132.408 1.00 0.00 154 TYR B CA 1
ATOM 5026 C C . TYR B 1 154 ? 142.998 114.670 131.010 1.00 1.95 154 TYR B C 1
ATOM 5027 O O . TYR B 1 154 ? 143.350 114.029 130.016 1.00 4.20 154 TYR B O 1
ATOM 5036 N N . ALA B 1 155 ? 142.303 115.806 130.914 1.00 4.10 155 ALA B N 1
ATOM 5037 C CA . ALA B 1 155 ? 141.925 116.350 129.618 1.00 0.00 155 ALA B CA 1
ATOM 5038 C C . ALA B 1 155 ? 143.148 116.757 128.815 1.00 0.00 155 ALA B C 1
ATOM 5039 O O . ALA B 1 155 ? 143.219 116.488 127.615 1.00 5.10 155 ALA B O 1
ATOM 5041 N N . MET B 1 156 ? 144.124 117.401 129.456 1.00 1.34 156 MET B N 1
ATOM 5042 C CA . MET B 1 156 ? 145.339 117.785 128.742 1.00 0.66 156 MET B CA 1
ATOM 5043 C C . MET B 1 156 ? 146.101 116.563 128.245 1.00 2.74 156 MET B C 1
ATOM 5044 O O . MET B 1 156 ? 146.521 116.512 127.081 1.00 6.44 156 MET B O 1
ATOM 5049 N N . VAL B 1 157 ? 146.280 115.559 129.107 1.00 2.17 157 VAL B N 1
ATOM 5050 C CA . VAL B 1 157 ? 147.042 114.385 128.690 1.00 1.23 157 VAL B CA 1
ATOM 5051 C C . VAL B 1 157 ? 146.305 113.624 127.591 1.00 3.24 157 VAL B C 1
ATOM 5052 O O . VAL B 1 157 ? 146.912 113.195 126.601 1.00 8.70 157 VAL B O 1
ATOM 5056 N N . GLY B 1 158 ? 144.989 113.455 127.737 1.00 3.33 158 GLY B N 1
ATOM 5057 C CA . GLY B 1 158 ? 144.221 112.768 126.715 1.00 1.61 158 GLY B CA 1
ATOM 5058 C C . GLY B 1 158 ? 144.167 113.530 125.407 1.00 0.74 158 GLY B C 1
ATOM 5059 O O . GLY B 1 158 ? 144.195 112.931 124.333 1.00 7.57 158 GLY B O 1
ATOM 5060 N N . LEU B 1 159 ? 144.089 114.861 125.475 1.00 2.08 159 LEU B N 1
ATOM 5061 C CA . LEU B 1 159 ? 144.104 115.667 124.262 1.00 4.75 159 LEU B CA 1
ATOM 5062 C C . LEU B 1 159 ? 145.434 115.541 123.538 1.00 6.66 159 LEU B C 1
ATOM 5063 O O . LEU B 1 159 ? 145.464 115.392 122.312 1.00 11.71 159 LEU B O 1
ATOM 5068 N N . ALA B 1 160 ? 146.543 115.590 124.277 1.00 4.73 160 ALA B N 1
ATOM 5069 C CA . ALA B 1 160 ? 147.847 115.413 123.649 1.00 4.10 160 ALA B CA 1
ATOM 5070 C C . ALA B 1 160 ? 147.961 114.035 123.010 1.00 6.10 160 ALA B C 1
ATOM 5071 O O . ALA B 1 160 ? 148.400 113.902 121.860 1.00 10.56 160 ALA B O 1
ATOM 5073 N N . LEU B 1 161 ? 147.544 112.994 123.737 1.00 4.65 161 LEU B N 1
ATOM 5074 C CA . LEU B 1 161 ? 147.639 111.639 123.203 1.00 4.77 161 LEU B CA 1
ATOM 5075 C C . LEU B 1 161 ? 146.768 111.466 121.965 1.00 4.74 161 LEU B C 1
ATOM 5076 O O . LEU B 1 161 ? 147.205 110.879 120.970 1.00 10.49 161 LEU B O 1
ATOM 5081 N N . ALA B 1 162 ? 145.537 111.981 122.000 1.00 2.44 162 ALA B N 1
ATOM 5082 C CA . ALA B 1 162 ? 144.644 111.858 120.854 1.00 5.94 162 ALA B CA 1
ATOM 5083 C C . ALA B 1 162 ? 145.171 112.629 119.653 1.00 7.77 162 ALA B C 1
ATOM 5084 O O . ALA B 1 162 ? 145.149 112.121 118.527 1.00 10.42 162 ALA B O 1
ATOM 5086 N N . PHE B 1 163 ? 145.649 113.857 119.871 1.00 8.20 163 PHE B N 1
ATOM 5087 C CA . PHE B 1 163 ? 146.154 114.657 118.764 1.00 6.62 163 PHE B CA 1
ATOM 5088 C C . PHE B 1 163 ? 147.377 114.013 118.128 1.00 10.26 163 PHE B C 1
ATOM 5089 O O . PHE B 1 163 ? 147.517 114.013 116.900 1.00 16.25 163 PHE B O 1
ATOM 5097 N N . PHE B 1 164 ? 148.275 113.457 118.940 1.00 6.25 164 PHE B N 1
ATOM 5098 C CA . PHE B 1 164 ? 149.498 112.888 118.395 1.00 8.46 164 PHE B CA 1
ATOM 5099 C C . PHE B 1 164 ? 149.356 111.433 117.967 1.00 9.43 164 PHE B C 1
ATOM 5100 O O . PHE B 1 164 ? 150.275 110.902 117.337 1.00 13.54 164 PHE B O 1
ATOM 5108 N N . GLY B 1 165 ? 148.242 110.776 118.279 1.00 9.80 165 GLY B N 1
ATOM 5109 C CA . GLY B 1 165 ? 148.044 109.417 117.819 1.00 11.50 165 GLY B CA 1
ATOM 5110 C C . GLY B 1 165 ? 146.978 109.289 116.752 1.00 12.87 165 GLY B C 1
ATOM 5111 O O . GLY B 1 165 ? 146.813 108.222 116.155 1.00 16.24 165 GLY B O 1
ATOM 5112 N N . PHE B 1 166 ? 146.247 110.373 116.503 1.00 12.63 166 PHE B N 1
ATOM 5113 C CA . PHE B 1 166 ? 145.189 110.387 115.502 1.00 11.14 166 PHE B CA 1
ATOM 5114 C C . PHE B 1 166 ? 145.485 111.342 114.358 1.00 15.09 166 PHE B C 1
ATOM 5115 O O . PHE B 1 166 ? 145.410 110.943 113.190 1.00 17.00 166 PHE B O 1
ATOM 5123 N N . ASN B 1 167 ? 145.811 112.600 114.658 1.00 11.60 167 ASN B N 1
ATOM 5124 C CA . ASN B 1 167 ? 146.134 113.552 113.602 1.00 10.80 167 ASN B CA 1
ATOM 5125 C C . ASN B 1 167 ? 147.517 113.296 113.015 1.00 15.69 167 ASN B C 1
ATOM 5126 O O . ASN B 1 167 ? 147.694 113.354 111.793 1.00 21.48 167 ASN B O 1
ATOM 5131 N N . ARG B 1 168 ? 148.505 113.013 113.864 1.00 13.24 168 ARG B N 1
ATOM 5132 C CA . ARG B 1 168 ? 149.876 112.809 113.418 1.00 13.26 168 ARG B CA 1
ATOM 5133 C C . ARG B 1 168 ? 150.236 111.343 113.216 1.00 15.34 168 ARG B C 1
ATOM 5134 O O . ARG B 1 168 ? 151.334 111.056 112.727 1.00 16.38 168 ARG B O 1
ATOM 5142 N N . LYS B 1 169 ? 149.351 110.419 113.585 1.00 14.95 169 LYS B N 1
ATOM 5143 C CA . LYS B 1 169 ? 149.530 108.978 113.421 1.00 17.01 169 LYS B CA 1
ATOM 5144 C C . LYS B 1 169 ? 150.743 108.434 114.169 1.00 17.44 169 LYS B C 1
ATOM 5145 O O . LYS B 1 169 ? 151.171 107.304 113.903 1.00 16.62 169 LYS B O 1
ATOM 5151 N N . LEU B 1 170 ? 151.312 109.202 115.095 1.00 14.25 170 LEU B N 1
ATOM 5152 C CA . LEU B 1 170 ? 152.415 108.711 115.900 1.00 13.17 170 LEU B CA 1
ATOM 5153 C C . LEU B 1 170 ? 151.905 107.707 116.932 1.00 14.60 170 LEU B C 1
ATOM 5154 O O . LEU B 1 170 ? 150.722 107.707 117.278 1.00 15.82 170 LEU B O 1
ATOM 5159 N N . PRO B 1 171 ? 152.778 106.827 117.426 1.00 15.54 171 PRO B N 1
ATOM 5160 C CA . PRO B 1 171 ? 152.363 105.904 118.488 1.00 15.29 171 PRO B CA 1
ATOM 5161 C C . PRO B 1 171 ? 151.895 106.658 119.723 1.00 16.22 171 PRO B C 1
ATOM 5162 O O . PRO B 1 171 ? 152.417 107.721 120.065 1.00 15.52 171 PRO B O 1
ATOM 5166 N N . MET B 1 172 ? 150.893 106.092 120.395 1.00 15.93 172 MET B N 1
ATOM 5167 C CA . MET B 1 172 ? 150.269 106.761 121.530 1.00 16.15 172 MET B CA 1
ATOM 5168 C C . MET B 1 172 ? 151.083 106.583 122.805 1.00 15.44 172 MET B C 1
ATOM 5169 O O . MET B 1 172 ? 150.555 106.140 123.830 1.00 17.39 172 MET B O 1
ATOM 5174 N N . THR B 1 173 ? 152.365 106.924 122.751 1.00 10.50 173 THR B N 1
ATOM 5175 C CA . THR B 1 173 ? 153.240 106.940 123.912 1.00 9.93 173 THR B CA 1
ATOM 5176 C C . THR B 1 173 ? 153.551 108.386 124.284 1.00 12.46 173 THR B C 1
ATOM 5177 O O . THR B 1 173 ? 153.182 109.327 123.577 1.00 12.77 173 THR B O 1
ATOM 5181 N N . PHE B 1 174 ? 154.235 108.562 125.413 1.00 11.39 174 PHE B N 1
ATOM 5182 C CA . PHE B 1 174 ? 154.557 109.908 125.868 1.00 10.50 174 PHE B CA 1
ATOM 5183 C C . PHE B 1 174 ? 155.771 110.500 125.170 1.00 11.14 174 PHE B C 1
ATOM 5184 O O . PHE B 1 174 ? 155.973 111.716 125.243 1.00 12.00 174 PHE B O 1
ATOM 5192 N N . ARG B 1 175 ? 156.581 109.683 124.493 1.00 11.04 175 ARG B N 1
ATOM 5193 C CA . ARG B 1 175 ? 157.734 110.235 123.791 1.00 13.33 175 ARG B CA 1
ATOM 5194 C C . ARG B 1 175 ? 157.309 110.971 122.526 1.00 12.14 175 ARG B C 1
ATOM 5195 O O . ARG B 1 175 ? 157.971 111.926 122.107 1.00 13.19 175 ARG B O 1
ATOM 5203 N N . SER B 1 176 ? 156.198 110.553 121.912 1.00 8.01 176 SER B N 1
ATOM 5204 C CA . SER B 1 176 ? 155.734 111.216 120.699 1.00 9.19 176 SER B CA 1
ATOM 5205 C C . SER B 1 176 ? 155.141 112.585 121.001 1.00 8.55 176 SER B C 1
ATOM 5206 O O . SER B 1 176 ? 155.143 113.468 120.135 1.00 11.22 176 SER B O 1
ATOM 5209 N N . LEU B 1 177 ? 154.652 112.787 122.226 1.00 8.01 177 LEU B N 1
ATOM 5210 C CA . LEU B 1 177 ? 154.033 114.056 122.594 1.00 8.09 177 LEU B CA 1
ATOM 5211 C C . LEU B 1 177 ? 155.018 115.214 122.539 1.00 9.19 177 LEU B C 1
ATOM 5212 O O . LEU B 1 177 ? 154.595 116.375 122.536 1.00 8.25 177 LEU B O 1
ATOM 5217 N N . PHE B 1 178 ? 156.318 114.924 122.501 1.00 13.30 178 PHE B N 1
ATOM 5218 C CA . PHE B 1 178 ? 157.354 115.942 122.409 1.00 13.92 178 PHE B CA 1
ATOM 5219 C C . PHE B 1 178 ? 157.953 116.019 121.009 1.00 14.73 178 PHE B C 1
ATOM 5220 O O . PHE B 1 178 ? 159.060 116.540 120.838 1.00 19.43 178 PHE B O 1
ATOM 5228 N N . TYR B 1 179 ? 157.243 115.497 120.009 1.00 12.01 179 TYR B N 1
ATOM 5229 C CA . TYR B 1 179 ? 157.686 115.643 118.623 1.00 11.40 179 TYR B CA 1
ATOM 5230 C C . TYR B 1 179 ? 157.829 117.099 118.192 1.00 14.01 179 TYR B C 1
ATOM 5231 O O . TYR B 1 179 ? 158.841 117.427 117.549 1.00 20.17 179 TYR B O 1
ATOM 5240 N N . PRO B 1 180 ? 156.892 118.009 118.484 1.00 10.40 180 PRO B N 1
ATOM 5241 C CA . PRO B 1 180 ? 157.069 119.398 118.027 1.00 13.25 180 PRO B CA 1
ATOM 5242 C C . PRO B 1 180 ? 158.287 120.095 118.607 1.00 14.60 180 PRO B C 1
ATOM 5243 O O . PRO B 1 180 ? 158.747 121.083 118.024 1.00 18.47 180 PRO B O 1
ATOM 5247 N N . PHE B 1 181 ? 158.824 119.623 119.730 1.00 15.50 181 PHE B N 1
ATOM 5248 C CA . PHE B 1 181 ? 159.949 120.285 120.380 1.00 17.36 181 PHE B CA 1
ATOM 5249 C C . PHE B 1 181 ? 161.301 119.720 119.968 1.00 21.10 181 PHE B C 1
ATOM 5250 O O . PHE B 1 181 ? 162.247 120.486 119.766 1.00 25.10 181 PHE B O 1
ATOM 5258 N N . TRP B 1 182 ? 161.423 118.398 119.839 1.00 19.36 182 TRP B N 1
ATOM 5259 C CA . TRP B 1 182 ? 162.687 117.780 119.467 1.00 21.33 182 TRP B CA 1
ATOM 5260 C C . TRP B 1 182 ? 162.670 117.118 118.097 1.00 21.52 182 TRP B C 1
ATOM 5261 O O . TRP B 1 182 ? 163.742 116.902 117.524 1.00 24.07 182 TRP B O 1
ATOM 5272 N N . GLY B 1 183 ? 161.497 116.790 117.563 1.00 15.38 183 GLY B N 1
ATOM 5273 C CA . GLY B 1 183 ? 161.379 116.355 116.184 1.00 17.71 183 GLY B CA 1
ATOM 5274 C C . GLY B 1 183 ? 161.744 114.907 115.942 1.00 19.27 183 GLY B C 1
ATOM 5275 O O . GLY B 1 183 ? 160.867 114.053 115.798 1.00 18.83 183 GLY B O 1
ATOM 5276 N N . GLU B 1 184 ? 163.043 114.619 115.903 1.00 21.00 184 GLU B N 1
ATOM 5277 C CA . GLU B 1 184 ? 163.524 113.268 115.673 1.00 19.75 184 GLU B CA 1
ATOM 5278 C C . GLU B 1 184 ? 164.504 112.805 116.738 1.00 21.89 184 GLU B C 1
ATOM 5279 O O . GLU B 1 184 ? 165.004 111.678 116.649 1.00 20.70 184 GLU B O 1
ATOM 5285 N N . ARG B 1 185 ? 164.790 113.635 117.741 1.00 21.83 185 ARG B N 1
ATOM 5286 C CA . ARG B 1 185 ? 165.654 113.228 118.838 1.00 22.80 185 ARG B CA 1
ATOM 5287 C C . ARG B 1 185 ? 164.996 112.198 119.743 1.00 24.81 185 ARG B C 1
ATOM 5288 O O . ARG B 1 185 ? 165.673 111.645 120.616 1.00 25.12 185 ARG B O 1
ATOM 5296 N N . ILE B 1 186 ? 163.704 111.931 119.563 1.00 20.85 186 ILE B N 1
ATOM 5297 C CA . ILE B 1 186 ? 163.023 110.944 120.390 1.00 18.48 186 ILE B CA 1
ATOM 5298 C C . ILE B 1 186 ? 163.155 109.553 119.771 1.00 18.44 186 ILE B C 1
ATOM 5299 O O . ILE B 1 186 ? 162.202 108.990 119.221 1.00 17.08 186 ILE B O 1
ATOM 5304 N N . HIS B 1 187 ? 164.343 108.966 119.904 1.00 19.80 187 HIS B N 1
ATOM 5305 C CA . HIS B 1 187 ? 164.523 107.549 119.633 1.00 20.19 187 HIS B CA 1
ATOM 5306 C C . HIS B 1 187 ? 165.536 106.892 120.558 1.00 22.70 187 HIS B C 1
ATOM 5307 O O . HIS B 1 187 ? 165.769 105.687 120.426 1.00 24.29 187 HIS B O 1
ATOM 5314 N N . GLY B 1 188 ? 166.142 107.635 121.480 1.00 17.26 188 GLY B N 1
ATOM 5315 C CA . GLY B 1 188 ? 167.074 107.056 122.424 1.00 16.55 188 GLY B CA 1
ATOM 5316 C C . GLY B 1 188 ? 167.546 108.035 123.478 1.00 19.77 188 GLY B C 1
ATOM 5317 O O . GLY B 1 188 ? 167.992 109.140 123.155 1.00 21.15 188 GLY B O 1
ATOM 5318 N N . TRP B 1 189 ? 167.429 107.641 124.747 1.00 21.57 189 TRP B N 1
ATOM 5319 C CA . TRP B 1 189 ? 167.979 108.371 125.885 1.00 19.40 189 TRP B CA 1
ATOM 5320 C C . TRP B 1 189 ? 167.390 109.771 126.036 1.00 19.86 189 TRP B C 1
ATOM 5321 O O . TRP B 1 189 ? 167.775 110.514 126.944 1.00 25.26 189 TRP B O 1
ATOM 5332 N N . TRP B 1 190 ? 166.462 110.141 125.157 1.00 17.58 190 TRP B N 1
ATOM 5333 C CA . TRP B 1 190 ? 165.687 111.366 125.301 1.00 18.52 190 TRP B CA 1
ATOM 5334 C C . TRP B 1 190 ? 164.195 111.090 125.327 1.00 20.64 190 TRP B C 1
ATOM 5335 O O . TRP B 1 190 ? 163.491 111.582 126.217 1.00 20.60 190 TRP B O 1
ATOM 5346 N N . GLY B 1 191 ? 163.691 110.317 124.370 1.00 18.39 191 GLY B N 1
ATOM 5347 C CA . GLY B 1 191 ? 162.337 109.815 124.442 1.00 13.15 191 GLY B CA 1
ATOM 5348 C C . GLY B 1 191 ? 162.296 108.531 125.239 1.00 14.15 191 GLY B C 1
ATOM 5349 O O . GLY B 1 191 ? 161.255 108.160 125.787 1.00 18.61 191 GLY B O 1
ATOM 5350 N N . HIS B 1 192 ? 163.440 107.845 125.314 1.00 12.88 192 HIS B N 1
ATOM 5351 C CA . HIS B 1 192 ? 163.532 106.641 126.132 1.00 12.46 192 HIS B CA 1
ATOM 5352 C C . HIS B 1 192 ? 163.353 106.963 127.608 1.00 12.54 192 HIS B C 1
ATOM 5353 O O . HIS B 1 192 ? 162.626 106.261 128.319 1.00 12.60 192 HIS B O 1
ATOM 5360 N N . ILE B 1 193 ? 164.007 108.024 128.087 1.00 14.80 193 ILE B N 1
ATOM 5361 C CA . ILE B 1 193 ? 163.880 108.411 129.488 1.00 12.06 193 ILE B CA 1
ATOM 5362 C C . ILE B 1 193 ? 162.452 108.839 129.796 1.00 11.05 193 ILE B C 1
ATOM 5363 O O . ILE B 1 193 ? 161.898 108.494 130.847 1.00 14.24 193 ILE B O 1
ATOM 5368 N N . ILE B 1 194 ? 161.832 109.592 128.886 1.00 10.49 194 ILE B N 1
ATOM 5369 C CA . ILE B 1 194 ? 160.455 110.031 129.092 1.00 11.08 194 ILE B CA 1
ATOM 5370 C C . ILE B 1 194 ? 159.511 108.836 129.116 1.00 11.51 194 ILE B C 1
ATOM 5371 O O . ILE B 1 194 ? 158.591 108.772 129.939 1.00 11.68 194 ILE B O 1
ATOM 5376 N N . ASP B 1 195 ? 159.721 107.870 128.219 1.00 8.79 195 ASP B N 1
ATOM 5377 C CA . ASP B 1 195 ? 158.893 106.669 128.217 1.00 7.42 195 ASP B CA 1
ATOM 5378 C C . ASP B 1 195 ? 159.080 105.864 129.497 1.00 7.86 195 ASP B C 1
ATOM 5379 O O . ASP B 1 195 ? 158.111 105.331 130.050 1.00 12.16 195 ASP B O 1
ATOM 5384 N N . ILE B 1 196 ? 160.320 105.760 129.980 1.00 8.55 196 ILE B N 1
ATOM 5385 C CA . ILE B 1 196 ? 160.584 105.032 131.219 1.00 7.63 196 ILE B CA 1
ATOM 5386 C C . ILE B 1 196 ? 159.881 105.708 132.388 1.00 5.02 196 ILE B C 1
ATOM 5387 O O . ILE B 1 196 ? 159.245 105.051 133.221 1.00 8.96 196 ILE B O 1
ATOM 5392 N N . LEU B 1 197 ? 159.982 107.036 132.463 1.00 5.14 197 LEU B N 1
ATOM 5393 C CA . LEU B 1 197 ? 159.333 107.769 133.544 1.00 5.41 197 LEU B CA 1
ATOM 5394 C C . LEU B 1 197 ? 157.818 107.643 133.462 1.00 8.64 197 LEU B C 1
ATOM 5395 O O . LEU B 1 197 ? 157.145 107.504 134.489 1.00 12.48 197 LEU B O 1
ATOM 5400 N N . SER B 1 198 ? 157.262 107.689 132.250 1.00 8.11 198 SER B N 1
ATOM 5401 C CA . SER B 1 198 ? 155.820 107.538 132.090 1.00 2.18 198 SER B CA 1
ATOM 5402 C C . SER B 1 198 ? 155.361 106.154 132.521 1.00 3.33 198 SER B C 1
ATOM 5403 O O . SER B 1 198 ? 154.353 106.018 133.224 1.00 11.24 198 SER B O 1
ATOM 5406 N N . ALA B 1 199 ? 156.092 105.113 132.117 1.00 4.86 199 ALA B N 1
ATOM 5407 C CA . ALA B 1 199 ? 155.733 103.759 132.521 1.00 5.23 199 ALA B CA 1
ATOM 5408 C C . ALA B 1 199 ? 155.820 103.596 134.032 1.00 3.83 199 ALA B C 1
ATOM 5409 O O . ALA B 1 199 ? 154.935 102.995 134.649 1.00 8.81 199 ALA B O 1
ATOM 5411 N N . LEU B 1 200 ? 156.875 104.135 134.648 1.00 5.21 200 LEU B N 1
ATOM 5412 C CA . LEU B 1 200 ? 157.024 104.020 136.095 1.00 5.70 200 LEU B CA 1
ATOM 5413 C C . LEU B 1 200 ? 155.910 104.759 136.827 1.00 8.80 200 LEU B C 1
ATOM 5414 O O . LEU B 1 200 ? 155.321 104.228 137.775 1.00 12.49 200 LEU B O 1
ATOM 5419 N N . ALA B 1 201 ? 155.605 105.987 136.401 1.00 5.55 201 ALA B N 1
ATOM 5420 C CA . ALA B 1 201 ? 154.550 106.754 137.054 1.00 3.52 201 ALA B CA 1
ATOM 5421 C C . ALA B 1 201 ? 153.198 106.075 136.894 1.00 2.72 201 ALA B C 1
ATOM 5422 O O . ALA B 1 201 ? 152.410 106.016 137.845 1.00 7.34 201 ALA B O 1
ATOM 5424 N N . THR B 1 202 ? 152.912 105.553 135.700 1.00 0.00 202 THR B N 1
ATOM 5425 C CA . THR B 1 202 ? 151.664 104.834 135.477 1.00 1.66 202 THR B CA 1
ATOM 5426 C C . THR B 1 202 ? 151.576 103.603 136.371 1.00 5.58 202 THR B C 1
ATOM 5427 O O . THR B 1 202 ? 150.548 103.361 137.019 1.00 13.43 202 THR B O 1
ATOM 5431 N N . VAL B 1 203 ? 152.659 102.826 136.435 1.00 3.69 203 VAL B N 1
ATOM 5432 C CA . VAL B 1 203 ? 152.671 101.615 137.247 1.00 4.42 203 VAL B CA 1
ATOM 5433 C C . VAL B 1 203 ? 152.452 101.952 138.714 1.00 5.75 203 VAL B C 1
ATOM 5434 O O . VAL B 1 203 ? 151.688 101.277 139.409 1.00 13.42 203 VAL B O 1
ATOM 5438 N N . PHE B 1 204 ? 153.101 103.006 139.208 1.00 6.10 204 PHE B N 1
ATOM 5439 C CA . PHE B 1 204 ? 152.981 103.332 140.623 1.00 4.96 204 PHE B CA 1
ATOM 5440 C C . PHE B 1 204 ? 151.633 103.955 140.965 1.00 5.59 204 PHE B C 1
ATOM 5441 O O . PHE B 1 204 ? 151.107 103.706 142.053 1.00 8.17 204 PHE B O 1
ATOM 5449 N N . GLY B 1 205 ? 151.043 104.736 140.058 1.00 1.81 205 GLY B N 1
ATOM 5450 C CA . GLY B 1 205 ? 149.683 105.199 140.284 1.00 0.55 205 GLY B CA 1
ATOM 5451 C C . GLY B 1 205 ? 148.683 104.059 140.321 1.00 4.75 205 GLY B C 1
ATOM 5452 O O . GLY B 1 205 ? 147.791 104.022 141.177 1.00 8.24 205 GLY B O 1
ATOM 5453 N N . LEU B 1 206 ? 148.826 103.099 139.404 1.00 3.47 206 LEU B N 1
ATOM 5454 C CA . LEU B 1 206 ? 147.927 101.952 139.409 1.00 4.97 206 LEU B CA 1
ATOM 5455 C C . LEU B 1 206 ? 148.156 101.075 140.633 1.00 4.98 206 LEU B C 1
ATOM 5456 O O . LEU B 1 206 ? 147.206 100.505 141.177 1.00 9.67 206 LEU B O 1
ATOM 5461 N N . SER B 1 207 ? 149.405 100.959 141.085 1.00 5.23 207 SER B N 1
ATOM 5462 C CA . SER B 1 207 ? 149.683 100.231 142.317 1.00 4.38 207 SER B CA 1
ATOM 5463 C C . SER B 1 207 ? 149.072 100.934 143.520 1.00 2.89 207 SER B C 1
ATOM 5464 O O . SER B 1 207 ? 148.582 100.278 144.443 1.00 7.85 207 SER B O 1
ATOM 5467 N N . THR B 1 208 ? 149.098 102.268 143.532 1.00 0.39 208 THR B N 1
ATOM 5468 C CA . THR B 1 208 ? 148.426 103.015 144.590 1.00 2.67 208 THR B CA 1
ATOM 5469 C C . THR B 1 208 ? 146.931 102.733 144.590 1.00 6.20 208 THR B C 1
ATOM 5470 O O . THR B 1 208 ? 146.330 102.514 145.650 1.00 8.96 208 THR B O 1
ATOM 5474 N N . SER B 1 209 ? 146.314 102.725 143.406 1.00 6.24 209 SER B N 1
ATOM 5475 C CA . SER B 1 209 ? 144.886 102.424 143.324 1.00 2.69 209 SER B CA 1
ATOM 5476 C C . SER B 1 209 ? 144.588 101.003 143.791 1.00 2.56 209 SER B C 1
ATOM 5477 O O . SER B 1 209 ? 143.617 100.771 144.523 1.00 3.08 209 SER B O 1
ATOM 5480 N N . LEU B 1 210 ? 145.411 100.038 143.379 1.00 4.31 210 LEU B N 1
ATOM 5481 C CA . LEU B 1 210 ? 145.208 98.654 143.799 1.00 2.29 210 LEU B CA 1
ATOM 5482 C C . LEU B 1 210 ? 145.372 98.501 145.305 1.00 0.81 210 LEU B C 1
ATOM 5483 O O . LEU B 1 210 ? 144.604 97.780 145.952 1.00 7.29 210 LEU B O 1
ATOM 5488 N N . GLY B 1 211 ? 146.375 99.164 145.882 1.00 0.38 211 GLY B N 1
ATOM 5489 C CA . GLY B 1 211 ? 146.554 99.107 147.321 1.00 3.16 211 GLY B CA 1
ATOM 5490 C C . GLY B 1 211 ? 145.399 99.737 148.071 1.00 4.20 211 GLY B C 1
ATOM 5491 O O . GLY B 1 211 ? 144.965 99.220 149.102 1.00 7.13 211 GLY B O 1
ATOM 5492 N N . LEU B 1 212 ? 144.881 100.857 147.562 1.00 2.83 212 LEU B N 1
ATOM 5493 C CA . LEU B 1 212 ? 143.710 101.475 148.174 1.00 0.00 212 LEU B CA 1
ATOM 5494 C C . LEU B 1 212 ? 142.514 100.535 148.132 1.00 1.02 212 LEU B C 1
ATOM 5495 O O . LEU B 1 212 ? 141.798 100.372 149.128 1.00 4.58 212 LEU B O 1
ATOM 5500 N N . GLY B 1 213 ? 142.287 99.901 146.980 1.00 2.66 213 GLY B N 1
ATOM 5501 C CA . GLY B 1 213 ? 141.174 98.973 146.866 1.00 0.68 213 GLY B CA 1
ATOM 5502 C C . GLY B 1 213 ? 141.306 97.784 147.796 1.00 1.26 213 GLY B C 1
ATOM 5503 O O . GLY B 1 213 ? 140.335 97.373 148.433 1.00 7.91 213 GLY B O 1
ATOM 5504 N N . VAL B 1 214 ? 142.511 97.221 147.894 1.00 1.11 214 VAL B N 1
ATOM 5505 C CA . VAL B 1 214 ? 142.728 96.076 148.774 1.00 0.35 214 VAL B CA 1
ATOM 5506 C C . VAL B 1 214 ? 142.561 96.476 150.233 1.00 2.84 214 VAL B C 1
ATOM 5507 O O . VAL B 1 214 ? 141.967 95.738 151.027 1.00 6.99 214 VAL B O 1
ATOM 5511 N N . ILE B 1 215 ? 143.080 97.645 150.612 1.00 3.12 215 ILE B N 1
ATOM 5512 C CA . ILE B 1 215 ? 142.935 98.115 151.986 1.00 2.52 215 ILE B CA 1
ATOM 5513 C C . ILE B 1 215 ? 141.462 98.294 152.330 1.00 4.15 215 ILE B C 1
ATOM 5514 O O . ILE B 1 215 ? 140.996 97.864 153.392 1.00 8.62 215 ILE B O 1
ATOM 5519 N N . GLN B 1 216 ? 140.702 98.917 151.425 1.00 2.06 216 GLN B N 1
ATOM 5520 C CA . GLN B 1 216 ? 139.282 99.132 151.683 1.00 0.78 216 GLN B CA 1
ATOM 5521 C C . GLN B 1 216 ? 138.518 97.814 151.748 1.00 3.13 216 GLN B C 1
ATOM 5522 O O . GLN B 1 216 ? 137.642 97.645 152.601 1.00 5.10 216 GLN B O 1
ATOM 5528 N N . ILE B 1 217 ? 138.833 96.867 150.860 1.00 3.96 217 ILE B N 1
ATOM 5529 C CA . ILE B 1 217 ? 138.146 95.577 150.871 1.00 3.08 217 ILE B CA 1
ATOM 5530 C C . ILE B 1 217 ? 138.447 94.821 152.159 1.00 7.82 217 ILE B C 1
ATOM 5531 O O . ILE B 1 217 ? 137.551 94.222 152.768 1.00 13.22 217 ILE B O 1
ATOM 5536 N N . THR B 1 218 ? 139.711 94.825 152.587 1.00 2.68 218 THR B N 1
ATOM 5537 C CA . THR B 1 218 ? 140.077 94.158 153.831 1.00 4.98 218 THR B CA 1
ATOM 5538 C C . THR B 1 218 ? 139.376 94.797 155.023 1.00 7.41 218 THR B C 1
ATOM 5539 O O . THR B 1 218 ? 138.859 94.094 155.901 1.00 10.66 218 THR B O 1
ATOM 5543 N N . ALA B 1 219 ? 139.334 96.132 155.062 1.00 6.27 219 ALA B N 1
ATOM 5544 C CA . ALA B 1 219 ? 138.644 96.816 156.149 1.00 6.14 219 ALA B CA 1
ATOM 5545 C C . ALA B 1 219 ? 137.158 96.491 156.147 1.00 9.26 219 ALA B C 1
ATOM 5546 O O . ALA B 1 219 ? 136.555 96.304 157.208 1.00 14.91 219 ALA B O 1
ATOM 5548 N N . GLY B 1 220 ? 136.549 96.416 154.963 1.00 8.00 220 GLY B N 1
ATOM 5549 C CA . GLY B 1 220 ? 135.137 96.080 154.889 1.00 8.23 220 GLY B CA 1
ATOM 5550 C C . GLY B 1 220 ? 134.843 94.665 155.342 1.00 8.24 220 GLY B C 1
ATOM 5551 O O . GLY B 1 220 ? 133.858 94.422 156.042 1.00 13.10 220 GLY B O 1
ATOM 5552 N N . LEU B 1 221 ? 135.687 93.711 154.946 1.00 6.35 221 LEU B N 1
ATOM 5553 C CA . LEU B 1 221 ? 135.503 92.336 155.401 1.00 8.65 221 LEU B CA 1
ATOM 5554 C C . LEU B 1 221 ? 135.677 92.232 156.911 1.00 10.89 221 LEU B C 1
ATOM 5555 O O . LEU B 1 221 ? 134.915 91.526 157.584 1.00 15.04 221 LEU B O 1
ATOM 5560 N N . GLU B 1 222 ? 136.668 92.939 157.463 1.00 11.84 222 GLU B N 1
ATOM 5561 C CA . GLU B 1 222 ? 136.854 92.950 158.911 1.00 12.40 222 GLU B CA 1
ATOM 5562 C C . GLU B 1 222 ? 135.652 93.563 159.619 1.00 17.48 222 GLU B C 1
ATOM 5563 O O . GLU B 1 222 ? 135.208 93.059 160.656 1.00 21.56 222 GLU B O 1
ATOM 5569 N N . TYR B 1 223 ? 135.118 94.659 159.076 1.00 13.23 223 TYR B N 1
ATOM 5570 C CA . TYR B 1 223 ? 133.971 95.319 159.691 1.00 10.17 223 TYR B CA 1
ATOM 5571 C C . TYR B 1 223 ? 132.725 94.445 159.625 1.00 10.99 223 TYR B C 1
ATOM 5572 O O . TYR B 1 223 ? 131.938 94.403 160.578 1.00 12.40 223 TYR B O 1
ATOM 5581 N N . LEU B 1 224 ? 132.530 93.739 158.511 1.00 10.05 224 LEU B N 1
ATOM 5582 C CA . LEU B 1 224 ? 131.318 92.949 158.327 1.00 10.95 224 LEU B CA 1
ATOM 5583 C C . LEU B 1 224 ? 131.373 91.643 159.110 1.00 13.11 224 LEU B C 1
ATOM 5584 O O . LEU B 1 224 ? 130.531 91.392 159.978 1.00 15.77 224 LEU B O 1
ATOM 5589 N N . TYR B 1 225 ? 132.359 90.795 158.818 1.00 15.65 225 TYR B N 1
ATOM 5590 C CA . TYR B 1 225 ? 132.389 89.441 159.351 1.00 15.44 225 TYR B CA 1
ATOM 5591 C C . TYR B 1 225 ? 133.365 89.269 160.507 1.00 19.04 225 TYR B C 1
ATOM 5592 O O . TYR B 1 225 ? 133.550 88.144 160.982 1.00 21.63 225 TYR B O 1
ATOM 5601 N N . GLY B 1 226 ? 133.988 90.348 160.973 1.00 13.23 226 GLY B N 1
ATOM 5602 C CA . GLY B 1 226 ? 134.885 90.246 162.109 1.00 12.02 226 GLY B CA 1
ATOM 5603 C C . GLY B 1 226 ? 136.129 89.427 161.862 1.00 15.26 226 GLY B C 1
ATOM 5604 O O . GLY B 1 226 ? 136.781 89.002 162.819 1.00 14.93 226 GLY B O 1
ATOM 5605 N N . TRP B 1 227 ? 136.479 89.191 160.601 1.00 18.52 227 TRP B N 1
ATOM 5606 C CA . TRP B 1 227 ? 137.657 88.402 160.286 1.00 19.88 227 TRP B CA 1
ATOM 5607 C C . TRP B 1 227 ? 138.929 89.176 160.621 1.00 20.32 227 TRP B C 1
ATOM 5608 O O . TRP B 1 227 ? 138.921 90.398 160.795 1.00 23.12 227 TRP B O 1
ATOM 5619 N N . GLU B 1 228 ? 140.031 88.442 160.717 1.00 19.61 228 GLU B N 1
ATOM 5620 C CA . GLU B 1 228 ? 141.354 89.014 160.950 1.00 20.36 228 GLU B CA 1
ATOM 5621 C C . GLU B 1 228 ? 142.182 88.750 159.696 1.00 20.83 228 GLU B C 1
ATOM 5622 O O . GLU B 1 228 ? 142.835 87.713 159.569 1.00 21.08 228 GLU B O 1
ATOM 5628 N N . ILE B 1 229 ? 142.147 89.702 158.765 1.00 19.64 229 ILE B N 1
ATOM 5629 C CA . ILE B 1 229 ? 142.820 89.555 157.477 1.00 19.14 229 ILE B CA 1
ATOM 5630 C C . ILE B 1 229 ? 144.285 89.931 157.676 1.00 19.87 229 ILE B C 1
ATOM 5631 O O . ILE B 1 229 ? 144.630 91.108 157.796 1.00 17.76 229 ILE B O 1
ATOM 5636 N N . SER B 1 230 ? 145.152 88.923 157.714 1.00 18.68 230 SER B N 1
ATOM 5637 C CA . SER B 1 230 ? 146.579 89.150 157.835 1.00 16.72 230 SER B CA 1
ATOM 5638 C C . SER B 1 230 ? 147.147 89.656 156.511 1.00 15.76 230 SER B C 1
ATOM 5639 O O . SER B 1 230 ? 146.521 89.503 155.459 1.00 14.74 230 SER B O 1
ATOM 5642 N N . PRO B 1 231 ? 148.330 90.279 156.538 1.00 17.03 231 PRO B N 1
ATOM 5643 C CA . PRO B 1 231 ? 148.953 90.706 155.274 1.00 19.24 231 PRO B CA 1
ATOM 5644 C C . PRO B 1 231 ? 149.173 89.564 154.297 1.00 17.12 231 PRO B C 1
ATOM 5645 O O . PRO B 1 231 ? 149.150 89.788 153.079 1.00 13.01 231 PRO B O 1
ATOM 5649 N N . MET B 1 232 ? 149.382 88.343 154.795 1.00 19.25 232 MET B N 1
ATOM 5650 C CA . MET B 1 232 ? 149.438 87.187 153.908 1.00 20.03 232 MET B CA 1
ATOM 5651 C C . MET B 1 232 ? 148.120 87.008 153.166 1.00 21.96 232 MET B C 1
ATOM 5652 O O . MET B 1 232 ? 148.108 86.694 151.971 1.00 20.50 232 MET B O 1
ATOM 5657 N N . MET B 1 233 ? 146.996 87.215 153.857 1.00 21.63 233 MET B N 1
ATOM 5658 C CA . MET B 1 233 ? 145.700 87.125 153.194 1.00 21.11 233 MET B CA 1
ATOM 5659 C C . MET B 1 233 ? 145.498 88.257 152.193 1.00 19.74 233 MET B C 1
ATOM 5660 O O . MET B 1 233 ? 144.868 88.051 151.152 1.00 18.36 233 MET B O 1
ATOM 5665 N N . GLN B 1 234 ? 146.016 89.453 152.485 1.00 15.52 234 GLN B N 1
ATOM 5666 C CA . GLN B 1 234 ? 145.954 90.540 151.511 1.00 15.61 234 GLN B CA 1
ATOM 5667 C C . GLN B 1 234 ? 146.743 90.195 150.253 1.00 17.58 234 GLN B C 1
ATOM 5668 O O . GLN B 1 234 ? 146.280 90.433 149.128 1.00 16.08 234 GLN B O 1
ATOM 5674 N N . ALA B 1 235 ? 147.941 89.630 150.426 1.00 13.87 235 ALA B N 1
ATOM 5675 C CA . ALA B 1 235 ? 148.724 89.191 149.276 1.00 12.10 235 ALA B CA 1
ATOM 5676 C C . ALA B 1 235 ? 148.002 88.090 148.512 1.00 12.39 235 ALA B C 1
ATOM 5677 O O . ALA B 1 235 ? 148.045 88.050 147.277 1.00 10.47 235 ALA B O 1
ATOM 5679 N N . GLY B 1 236 ? 147.341 87.181 149.230 1.00 12.97 236 GLY B N 1
ATOM 5680 C CA . GLY B 1 236 ? 146.560 86.150 148.567 1.00 14.00 236 GLY B CA 1
ATOM 5681 C C . GLY B 1 236 ? 145.409 86.718 147.759 1.00 14.84 236 GLY B C 1
ATOM 5682 O O . GLY B 1 236 ? 145.120 86.246 146.659 1.00 13.50 236 GLY B O 1
ATOM 5683 N N . ILE B 1 237 ? 144.734 87.736 148.296 1.00 13.74 237 ILE B N 1
ATOM 5684 C CA . ILE B 1 237 ? 143.651 88.391 147.565 1.00 15.36 237 ILE B CA 1
ATOM 5685 C C . ILE B 1 237 ? 144.190 89.045 146.298 1.00 17.37 237 ILE B C 1
ATOM 5686 O O . ILE B 1 237 ? 143.600 88.931 145.215 1.00 18.22 237 ILE B O 1
ATOM 5691 N N . ILE B 1 238 ? 145.324 89.740 146.418 1.00 12.65 238 ILE B N 1
ATOM 5692 C CA . ILE B 1 238 ? 145.921 90.389 145.252 1.00 12.18 238 ILE B CA 1
ATOM 5693 C C . ILE B 1 238 ? 146.310 89.354 144.204 1.00 12.55 238 ILE B C 1
ATOM 5694 O O . ILE B 1 238 ? 146.081 89.549 143.004 1.00 12.82 238 ILE B O 1
ATOM 5699 N N . LEU B 1 239 ? 146.905 88.241 144.637 1.00 11.31 239 LEU B N 1
ATOM 5700 C CA . LEU B 1 239 ? 147.275 87.185 143.700 1.00 13.81 239 LEU B CA 1
ATOM 5701 C C . LEU B 1 239 ? 146.046 86.581 143.033 1.00 14.10 239 LEU B C 1
ATOM 5702 O O . LEU B 1 239 ? 146.047 86.339 141.824 1.00 12.33 239 LEU B O 1
ATOM 5707 N N . PHE B 1 240 ? 144.978 86.353 143.800 1.00 14.15 240 PHE B N 1
ATOM 5708 C CA . PHE B 1 240 ? 143.758 85.791 143.229 1.00 16.42 240 PHE B CA 1
ATOM 5709 C C . PHE B 1 240 ? 143.154 86.726 142.189 1.00 15.12 240 PHE B C 1
ATOM 5710 O O . PHE B 1 240 ? 142.612 86.274 141.172 1.00 17.03 240 PHE B O 1
ATOM 5718 N N . VAL B 1 241 ? 143.226 88.035 142.434 1.00 12.72 241 VAL B N 1
ATOM 5719 C CA . VAL B 1 241 ? 142.695 88.994 141.471 1.00 12.27 241 VAL B CA 1
ATOM 5720 C C . VAL B 1 241 ? 143.559 89.037 140.214 1.00 11.78 241 VAL B C 1
ATOM 5721 O O . VAL B 1 241 ? 143.050 88.950 139.089 1.00 12.28 241 VAL B O 1
ATOM 5725 N N . ILE B 1 242 ? 144.878 89.160 140.385 1.00 12.03 242 ILE B N 1
ATOM 5726 C CA . ILE B 1 242 ? 145.836 89.246 139.281 1.00 13.67 242 ILE B CA 1
ATOM 5727 C C . ILE B 1 242 ? 145.918 87.864 138.630 1.00 15.89 242 ILE B C 1
ATOM 5728 O O . ILE B 1 242 ? 146.558 87.666 137.591 1.00 14.16 242 ILE B O 1
ATOM 5733 N N . GLY B 1 243 ? 145.155 86.936 139.187 1.00 14.30 243 GLY B N 1
ATOM 5734 C CA . GLY B 1 243 ? 144.939 85.613 138.654 1.00 12.91 243 GLY B CA 1
ATOM 5735 C C . GLY B 1 243 ? 143.721 85.691 137.764 1.00 16.18 243 GLY B C 1
ATOM 5736 O O . GLY B 1 243 ? 143.868 85.836 136.552 1.00 15.97 243 GLY B O 1
ATOM 5737 N N . ILE B 1 244 ? 142.530 85.545 138.339 1.00 17.84 244 ILE B N 1
ATOM 5738 C CA . ILE B 1 244 ? 141.277 85.548 137.580 1.00 16.93 244 ILE B CA 1
ATOM 5739 C C . ILE B 1 244 ? 141.252 86.604 136.471 1.00 14.66 244 ILE B C 1
ATOM 5740 O O . ILE B 1 244 ? 140.719 86.347 135.385 1.00 13.67 244 ILE B O 1
ATOM 5745 N N . ALA B 1 245 ? 141.863 87.775 136.694 1.00 15.09 245 ALA B N 1
ATOM 5746 C CA . ALA B 1 245 ? 141.919 88.776 135.630 1.00 19.73 245 ALA B CA 1
ATOM 5747 C C . ALA B 1 245 ? 142.854 88.351 134.500 1.00 18.98 245 ALA B C 1
ATOM 5748 O O . ALA B 1 245 ? 142.524 88.518 133.320 1.00 15.89 245 ALA B O 1
ATOM 5750 N N . THR B 1 246 ? 144.023 87.804 134.843 1.00 16.28 246 THR B N 1
ATOM 5751 C CA . THR B 1 246 ? 144.917 87.254 133.827 1.00 17.77 246 THR B CA 1
ATOM 5752 C C . THR B 1 246 ? 144.247 86.115 133.070 1.00 17.82 246 THR B C 1
ATOM 5753 O O . THR B 1 246 ? 144.415 85.976 131.853 1.00 14.36 246 THR B O 1
ATOM 5757 N N . ILE B 1 247 ? 143.481 85.292 133.784 1.00 16.60 247 ILE B N 1
ATOM 5758 C CA . ILE B 1 247 ? 142.746 84.195 133.161 1.00 18.73 247 ILE B CA 1
ATOM 5759 C C . ILE B 1 247 ? 141.732 84.736 132.162 1.00 19.82 247 ILE B C 1
ATOM 5760 O O . ILE B 1 247 ? 141.583 84.204 131.054 1.00 14.47 247 ILE B O 1
ATOM 5765 N N . SER B 1 248 ? 141.020 85.801 132.536 1.00 19.68 248 SER B N 1
ATOM 5766 C CA . SER B 1 248 ? 140.102 86.443 131.600 1.00 21.84 248 SER B CA 1
ATOM 5767 C C . SER B 1 248 ? 140.846 86.983 130.385 1.00 20.51 248 SER B C 1
ATOM 5768 O O . SER B 1 248 ? 140.368 86.864 129.251 1.00 19.87 248 SER B O 1
ATOM 5771 N N . VAL B 1 249 ? 142.020 87.579 130.604 1.00 16.78 249 VAL B N 1
ATOM 5772 C CA . VAL B 1 249 ? 142.816 88.097 129.492 1.00 20.62 249 VAL B CA 1
ATOM 5773 C C . VAL B 1 249 ? 143.214 86.970 128.545 1.00 21.02 249 VAL B C 1
ATOM 5774 O O . VAL B 1 249 ? 143.160 87.120 127.318 1.00 18.94 249 VAL B O 1
ATOM 5778 N N . PHE B 1 250 ? 143.617 85.825 129.101 1.00 19.79 250 PHE B N 1
ATOM 5779 C CA . PHE B 1 250 ? 144.093 84.714 128.282 1.00 20.87 250 PHE B CA 1
ATOM 5780 C C . PHE B 1 250 ? 143.000 84.185 127.360 1.00 21.03 250 PHE B C 1
ATOM 5781 O O . PHE B 1 250 ? 143.249 83.923 126.178 1.00 19.77 250 PHE B O 1
ATOM 5789 N N . SER B 1 251 ? 141.787 84.020 127.879 1.00 17.69 251 SER B N 1
ATOM 5790 C CA . SER B 1 251 ? 140.711 83.375 127.125 1.00 17.88 251 SER B CA 1
ATOM 5791 C C . SER B 1 251 ? 139.880 84.382 126.335 1.00 18.35 251 SER B C 1
ATOM 5792 O O . SER B 1 251 ? 138.652 84.388 126.409 1.00 16.20 251 SER B O 1
ATOM 5795 N N . GLY B 1 252 ? 140.559 85.227 125.558 1.00 21.23 252 GLY B N 1
ATOM 5796 C CA . GLY B 1 252 ? 139.927 86.162 124.641 1.00 20.40 252 GLY B CA 1
ATOM 5797 C C . GLY B 1 252 ? 138.700 86.884 125.161 1.00 22.02 252 GLY B C 1
ATOM 5798 O O . GLY B 1 252 ? 137.611 86.745 124.598 1.00 21.02 252 GLY B O 1
ATOM 5799 N N . LEU B 1 253 ? 138.859 87.658 126.231 1.00 23.10 253 LEU B N 1
ATOM 5800 C CA . LEU B 1 253 ? 137.755 88.376 126.860 1.00 24.08 253 LEU B CA 1
ATOM 5801 C C . LEU B 1 253 ? 137.947 89.887 126.772 1.00 25.11 253 LEU B C 1
ATOM 5802 O O . LEU B 1 253 ? 137.756 90.611 127.751 1.00 22.73 253 LEU B O 1
ATOM 5807 N N . ASP B 1 254 ? 138.339 90.375 125.592 1.00 26.51 254 ASP B N 1
ATOM 5808 C CA . ASP B 1 254 ? 138.527 91.812 125.410 1.00 25.48 254 ASP B CA 1
ATOM 5809 C C . ASP B 1 254 ? 137.229 92.573 125.649 1.00 26.76 254 ASP B C 1
ATOM 5810 O O . ASP B 1 254 ? 137.229 93.626 126.298 1.00 28.75 254 ASP B O 1
ATOM 5815 N N . LYS B 1 255 ? 136.112 92.058 125.132 1.00 22.40 255 LYS B N 1
ATOM 5816 C CA . LYS B 1 255 ? 134.812 92.659 125.400 1.00 21.56 255 LYS B CA 1
ATOM 5817 C C . LYS B 1 255 ? 134.295 92.331 126.794 1.00 23.22 255 LYS B C 1
ATOM 5818 O O . LYS B 1 255 ? 133.412 93.037 127.298 1.00 21.59 255 LYS B O 1
ATOM 5824 N N . GLY B 1 256 ? 134.827 91.281 127.426 1.00 21.23 256 GLY B N 1
ATOM 5825 C CA . GLY B 1 256 ? 134.403 90.917 128.766 1.00 21.02 256 GLY B CA 1
ATOM 5826 C C . GLY B 1 256 ? 134.802 91.918 129.826 1.00 21.24 256 GLY B C 1
ATOM 5827 O O . GLY B 1 256 ? 134.193 91.944 130.901 1.00 20.03 256 GLY B O 1
ATOM 5828 N N . VAL B 1 257 ? 135.813 92.739 129.551 1.00 18.68 257 VAL B N 1
ATOM 5829 C CA . VAL B 1 257 ? 136.174 93.809 130.470 1.00 19.62 257 VAL B CA 1
ATOM 5830 C C . VAL B 1 257 ? 135.420 95.097 130.149 1.00 18.44 257 VAL B C 1
ATOM 5831 O O . VAL B 1 257 ? 135.110 95.871 131.057 1.00 20.62 257 VAL B O 1
ATOM 5835 N N . LYS B 1 258 ? 135.105 95.341 128.875 1.00 14.57 258 LYS B N 1
ATOM 5836 C CA . LYS B 1 258 ? 134.282 96.497 128.530 1.00 18.19 258 LYS B CA 1
ATOM 5837 C C . LYS B 1 258 ? 132.870 96.357 129.091 1.00 19.13 258 LYS B C 1
ATOM 5838 O O . LYS B 1 258 ? 132.307 97.322 129.628 1.00 18.31 258 LYS B O 1
ATOM 5844 N N . ILE B 1 259 ? 132.283 95.162 128.983 1.00 16.85 259 ILE B N 1
ATOM 5845 C CA . ILE B 1 259 ? 130.963 94.946 129.569 1.00 15.60 259 ILE B CA 1
ATOM 5846 C C . ILE B 1 259 ? 131.038 95.040 131.088 1.00 17.96 259 ILE B C 1
ATOM 5847 O O . ILE B 1 259 ? 130.108 95.529 131.739 1.00 18.83 259 ILE B O 1
ATOM 5852 N N . LEU B 1 260 ? 132.148 94.582 131.675 1.00 16.71 260 LEU B N 1
ATOM 5853 C CA . LEU B 1 260 ? 132.334 94.721 133.116 1.00 12.14 260 LEU B CA 1
ATOM 5854 C C . LEU B 1 260 ? 132.403 96.186 133.522 1.00 9.19 260 LEU B C 1
ATOM 5855 O O . LEU B 1 260 ? 131.852 96.576 134.554 1.00 9.75 260 LEU B O 1
ATOM 5860 N N . SER B 1 261 ? 133.082 97.012 132.724 1.00 10.32 261 SER B N 1
ATOM 5861 C CA . SER B 1 261 ? 133.152 98.442 133.013 1.00 10.77 261 SER B CA 1
ATOM 5862 C C . SER B 1 261 ? 131.782 99.101 132.897 1.00 11.38 261 SER B C 1
ATOM 5863 O O . SER B 1 261 ? 131.431 99.963 133.713 1.00 16.28 261 SER B O 1
ATOM 5866 N N . ASN B 1 262 ? 131.000 98.723 131.884 1.00 10.30 262 ASN B N 1
ATOM 5867 C CA . ASN B 1 262 ? 129.648 99.267 131.764 1.00 13.58 262 ASN B CA 1
ATOM 5868 C C . ASN B 1 262 ? 128.781 98.855 132.950 1.00 14.19 262 ASN B C 1
ATOM 5869 O O . ASN B 1 262 ? 128.031 99.674 133.502 1.00 15.29 262 ASN B O 1
ATOM 5874 N N . ALA B 1 263 ? 128.876 97.587 133.361 1.00 10.88 263 ALA B N 1
ATOM 5875 C CA . ALA B 1 263 ? 128.141 97.128 134.533 1.00 8.78 263 ALA B CA 1
ATOM 5876 C C . ALA B 1 263 ? 128.602 97.856 135.787 1.00 10.48 263 ALA B C 1
ATOM 5877 O O . ALA B 1 263 ? 127.794 98.154 136.671 1.00 11.86 263 ALA B O 1
ATOM 5879 N N . ASN B 1 264 ? 129.902 98.141 135.885 1.00 9.91 264 ASN B N 1
ATOM 5880 C CA . ASN B 1 264 ? 130.421 98.899 137.017 1.00 5.50 264 ASN B CA 1
ATOM 5881 C C . ASN B 1 264 ? 129.843 100.304 137.048 1.00 6.56 264 ASN B C 1
ATOM 5882 O O . ASN B 1 264 ? 129.480 100.809 138.115 1.00 11.11 264 ASN B O 1
ATOM 5887 N N . MET B 1 265 ? 129.762 100.956 135.887 1.00 9.63 265 MET B N 1
ATOM 5888 C CA . MET B 1 265 ? 129.160 102.284 135.833 1.00 13.07 265 MET B CA 1
ATOM 5889 C C . MET B 1 265 ? 127.699 102.239 136.265 1.00 9.57 265 MET B C 1
ATOM 5890 O O . MET B 1 265 ? 127.246 103.088 137.042 1.00 10.65 265 MET B O 1
ATOM 5895 N N . TYR B 1 266 ? 126.952 101.240 135.785 1.00 10.34 266 TYR B N 1
ATOM 5896 C CA . TYR B 1 266 ? 125.545 101.129 136.166 1.00 12.82 266 TYR B CA 1
ATOM 5897 C C . TYR B 1 266 ? 125.388 100.857 137.660 1.00 10.41 266 TYR B C 1
ATOM 5898 O O . TYR B 1 266 ? 124.519 101.442 138.317 1.00 11.45 266 TYR B O 1
ATOM 5907 N N . ILE B 1 267 ? 126.227 99.979 138.215 1.00 7.55 267 ILE B N 1
ATOM 5908 C CA . ILE B 1 267 ? 126.142 99.649 139.634 1.00 7.82 267 ILE B CA 1
ATOM 5909 C C . ILE B 1 267 ? 126.518 100.851 140.491 1.00 6.97 267 ILE B C 1
ATOM 5910 O O . ILE B 1 267 ? 125.894 101.109 141.525 1.00 5.00 267 ILE B O 1
ATOM 5915 N N . ALA B 1 268 ? 127.545 101.601 140.084 1.00 6.65 268 ALA B N 1
ATOM 5916 C CA . ALA B 1 268 ? 127.922 102.802 140.821 1.00 2.84 268 ALA B CA 1
ATOM 5917 C C . ALA B 1 268 ? 126.820 103.851 140.768 1.00 4.82 268 ALA B C 1
ATOM 5918 O O . ALA B 1 268 ? 126.545 104.519 141.772 1.00 9.50 268 ALA B O 1
ATOM 5920 N N . ALA B 1 269 ? 126.180 104.015 139.607 1.00 5.56 269 ALA B N 1
ATOM 5921 C CA . ALA B 1 269 ? 125.061 104.946 139.513 1.00 2.94 269 ALA B CA 1
ATOM 5922 C C . ALA B 1 269 ? 123.912 104.517 140.415 1.00 6.89 269 ALA B C 1
ATOM 5923 O O . ALA B 1 269 ? 123.296 105.352 141.086 1.00 11.72 269 ALA B O 1
ATOM 5925 N N . SER B 1 270 ? 123.613 103.216 140.449 1.00 6.51 270 SER B N 1
ATOM 5926 C CA . SER B 1 270 ? 122.554 102.722 141.324 1.00 5.24 270 SER B CA 1
ATOM 5927 C C . SER B 1 270 ? 122.906 102.926 142.794 1.00 5.75 270 SER B C 1
ATOM 5928 O O . SER B 1 270 ? 122.039 103.276 143.599 1.00 9.85 270 SER B O 1
ATOM 5931 N N . PHE B 1 271 ? 124.169 102.704 143.160 1.00 5.31 271 PHE B N 1
ATOM 5932 C CA . PHE B 1 271 ? 124.606 102.918 144.537 1.00 1.53 271 PHE B CA 1
ATOM 5933 C C . PHE B 1 271 ? 124.474 104.384 144.933 1.00 1.97 271 PHE B C 1
ATOM 5934 O O . PHE B 1 271 ? 123.984 104.707 146.024 1.00 3.43 271 PHE B O 1
ATOM 5942 N N . MET B 1 272 ? 124.909 105.288 144.052 1.00 0.28 272 MET B N 1
ATOM 5943 C CA . MET B 1 272 ? 124.787 106.713 144.336 1.00 0.56 272 MET B CA 1
ATOM 5944 C C . MET B 1 272 ? 123.325 107.124 144.448 1.00 1.34 272 MET B C 1
ATOM 5945 O O . MET B 1 272 ? 122.962 107.907 145.330 1.00 7.82 272 MET B O 1
ATOM 5950 N N . LEU B 1 273 ? 122.470 106.599 143.567 1.00 0.00 273 LEU B N 1
ATOM 5951 C CA . LEU B 1 273 ? 121.046 106.909 143.639 1.00 1.29 273 LEU B CA 1
ATOM 5952 C C . LEU B 1 273 ? 120.429 106.389 144.932 1.00 6.04 273 LEU B C 1
ATOM 5953 O O . LEU B 1 273 ? 119.592 107.062 145.542 1.00 10.74 273 LEU B O 1
ATOM 5958 N N . LEU B 1 274 ? 120.821 105.186 145.359 1.00 2.93 274 LEU B N 1
ATOM 5959 C CA . LEU B 1 274 ? 120.292 104.630 146.599 1.00 0.30 274 LEU B CA 1
ATOM 5960 C C . LEU B 1 274 ? 120.709 105.466 147.801 1.00 1.42 274 LEU B C 1
ATOM 5961 O O . LEU B 1 274 ? 119.894 105.735 148.691 1.00 1.98 274 LEU B O 1
ATOM 5966 N N . ILE B 1 275 ? 121.976 105.885 147.849 1.00 3.21 275 ILE B N 1
ATOM 5967 C CA . ILE B 1 275 ? 122.420 106.728 148.956 1.00 0.90 275 ILE B CA 1
ATOM 5968 C C . ILE B 1 275 ? 121.741 108.093 148.900 1.00 3.44 275 ILE B C 1
ATOM 5969 O O . ILE B 1 275 ? 121.424 108.682 149.940 1.00 4.70 275 ILE B O 1
ATOM 5974 N N . PHE B 1 276 ? 121.505 108.614 147.694 1.00 3.87 276 PHE B N 1
ATOM 5975 C CA . PHE B 1 276 ? 120.821 109.891 147.536 1.00 1.90 276 PHE B CA 1
ATOM 5976 C C . PHE B 1 276 ? 119.380 109.817 148.026 1.00 3.56 276 PHE B C 1
ATOM 5977 O O . PHE B 1 276 ? 118.889 110.749 148.672 1.00 6.23 276 PHE B O 1
ATOM 5985 N N . ILE B 1 277 ? 118.690 108.716 147.732 1.00 3.41 277 ILE B N 1
ATOM 5986 C CA . ILE B 1 277 ? 117.279 108.596 148.083 1.00 4.98 277 ILE B CA 1
ATOM 5987 C C . ILE B 1 277 ? 117.112 108.260 149.559 1.00 3.78 277 ILE B C 1
ATOM 5988 O O . ILE B 1 277 ? 116.380 108.941 150.286 1.00 3.20 277 ILE B O 1
ATOM 5993 N N . LEU B 1 278 ? 117.784 107.206 150.029 1.00 2.80 278 LEU B N 1
ATOM 5994 C CA . LEU B 1 278 ? 117.660 106.800 151.423 1.00 2.32 278 LEU B CA 1
ATOM 5995 C C . LEU B 1 278 ? 118.300 107.788 152.387 1.00 5.58 278 LEU B C 1
ATOM 5996 O O . LEU B 1 278 ? 118.024 107.717 153.589 1.00 10.30 278 LEU B O 1
ATOM 6001 N N . GLY B 1 279 ? 119.141 108.696 151.900 1.00 2.56 279 GLY B N 1
ATOM 6002 C CA . GLY B 1 279 ? 119.733 109.713 152.735 1.00 1.99 279 GLY B CA 1
ATOM 6003 C C . GLY B 1 279 ? 118.922 110.992 152.734 1.00 4.99 279 GLY B C 1
ATOM 6004 O O . GLY B 1 279 ? 117.761 111.018 152.315 1.00 7.38 279 GLY B O 1
ATOM 6005 N N . PRO B 1 280 ? 119.520 112.083 153.208 1.00 4.30 280 PRO B N 1
ATOM 6006 C CA . PRO B 1 280 ? 118.837 113.396 153.202 1.00 5.10 280 PRO B CA 1
ATOM 6007 C C . PRO B 1 280 ? 118.794 114.016 151.807 1.00 4.46 280 PRO B C 1
ATOM 6008 O O . PRO B 1 280 ? 119.607 114.853 151.424 1.00 5.82 280 PRO B O 1
ATOM 6012 N N . THR B 1 281 ? 117.795 113.590 151.029 1.00 2.43 281 THR B N 1
ATOM 6013 C CA . THR B 1 281 ? 117.735 113.932 149.609 1.00 0.94 281 THR B CA 1
ATOM 6014 C C . THR B 1 281 ? 117.700 115.441 149.393 1.00 1.52 281 THR B C 1
ATOM 6015 O O . THR B 1 281 ? 118.474 115.984 148.593 1.00 2.38 281 THR B O 1
ATOM 6019 N N . LEU B 1 282 ? 116.806 116.137 150.098 1.00 2.02 282 LEU B N 1
ATOM 6020 C CA . LEU B 1 282 ? 116.730 117.588 149.961 1.00 4.01 282 LEU B CA 1
ATOM 6021 C C . LEU B 1 282 ? 118.022 118.249 150.421 1.00 4.54 282 LEU B C 1
ATOM 6022 O O . LEU B 1 282 ? 118.525 119.174 149.768 1.00 4.19 282 LEU B O 1
ATOM 6027 N N . PHE B 1 283 ? 118.575 117.783 151.544 1.00 4.42 283 PHE B N 1
ATOM 6028 C CA . PHE B 1 283 ? 119.855 118.305 152.003 1.00 0.83 283 PHE B CA 1
ATOM 6029 C C . PHE B 1 283 ? 120.946 118.041 150.979 1.00 0.58 283 PHE B C 1
ATOM 6030 O O . PHE B 1 283 ? 121.804 118.895 150.751 1.00 2.49 283 PHE B O 1
ATOM 6038 N N . ILE B 1 284 ? 120.937 116.861 150.356 1.00 2.97 284 ILE B N 1
ATOM 6039 C CA . ILE B 1 284 ? 121.968 116.547 149.372 1.00 1.55 284 ILE B CA 1
ATOM 6040 C C . ILE B 1 284 ? 121.868 117.479 148.172 1.00 0.00 284 ILE B C 1
ATOM 6041 O O . ILE B 1 284 ? 122.882 117.974 147.675 1.00 0.28 284 ILE B O 1
ATOM 6046 N N . MET B 1 285 ? 120.651 117.737 147.685 1.00 0.41 285 MET B N 1
ATOM 6047 C CA . MET B 1 285 ? 120.498 118.624 146.533 1.00 0.00 285 MET B CA 1
ATOM 6048 C C . MET B 1 285 ? 120.924 120.051 146.869 1.00 3.24 285 MET B C 1
ATOM 6049 O O . MET B 1 285 ? 121.671 120.690 146.109 1.00 5.23 285 MET B O 1
ATOM 6054 N N . LYS B 1 286 ? 120.453 120.569 148.007 1.00 3.10 286 LYS B N 1
ATOM 6055 C CA . LYS B 1 286 ? 120.826 121.920 148.409 1.00 1.47 286 LYS B CA 1
ATOM 6056 C C . LYS B 1 286 ? 122.328 122.032 148.622 1.00 1.79 286 LYS B C 1
ATOM 6057 O O . LYS B 1 286 ? 122.950 123.016 148.205 1.00 4.89 286 LYS B O 1
ATOM 6063 N N . GLY B 1 287 ? 122.927 121.031 149.269 1.00 5.17 287 GLY B N 1
ATOM 6064 C CA . GLY B 1 287 ? 124.359 121.046 149.482 1.00 0.00 287 GLY B CA 1
ATOM 6065 C C . GLY B 1 287 ? 125.141 120.927 148.193 1.00 4.41 287 GLY B C 1
ATOM 6066 O O . GLY B 1 287 ? 126.192 121.540 148.048 1.00 4.65 287 GLY B O 1
ATOM 6067 N N . TYR B 1 288 ? 124.640 120.146 147.236 1.00 0.00 288 TYR B N 1
ATOM 6068 C CA . TYR B 1 288 ? 125.302 120.058 145.941 1.00 0.00 288 TYR B CA 1
ATOM 6069 C C . TYR B 1 288 ? 125.350 121.422 145.272 1.00 0.00 288 TYR B C 1
ATOM 6070 O O . TYR B 1 288 ? 126.422 121.890 144.864 1.00 2.00 288 TYR B O 1
ATOM 6079 N N . VAL B 1 289 ? 124.200 122.095 145.191 1.00 3.48 289 VAL B N 1
ATOM 6080 C CA . VAL B 1 289 ? 124.160 123.406 144.544 1.00 5.29 289 VAL B CA 1
ATOM 6081 C C . VAL B 1 289 ? 125.057 124.395 145.284 1.00 1.32 289 VAL B C 1
ATOM 6082 O O . VAL B 1 289 ? 125.905 125.068 144.682 1.00 1.07 289 VAL B O 1
ATOM 6086 N N . GLU B 1 290 ? 124.901 124.476 146.609 1.00 4.15 290 GLU B N 1
ATOM 6087 C CA . GLU B 1 290 ? 125.636 125.466 147.389 1.00 0.00 290 GLU B CA 1
ATOM 6088 C C . GLU B 1 290 ? 127.133 125.185 147.391 1.00 1.63 290 GLU B C 1
ATOM 6089 O O . GLU B 1 290 ? 127.941 126.116 147.314 1.00 4.57 290 GLU B O 1
ATOM 6095 N N . ASN B 1 291 ? 127.527 123.914 147.477 1.00 0.00 291 ASN B N 1
ATOM 6096 C CA . ASN B 1 291 ? 128.938 123.564 147.531 1.00 3.54 291 ASN B CA 1
ATOM 6097 C C . ASN B 1 291 ? 129.609 123.766 146.184 1.00 8.37 291 ASN B C 1
ATOM 6098 O O . ASN B 1 291 ? 130.760 124.201 146.127 1.00 1.11 291 ASN B O 1
ATOM 6103 N N . THR B 1 292 ? 128.915 123.458 145.084 1.00 0.00 292 THR B N 1
ATOM 6104 C CA . THR B 1 292 ? 129.476 123.768 143.775 1.00 3.84 292 THR B CA 1
ATOM 6105 C C . THR B 1 292 ? 129.629 125.274 143.596 1.00 0.93 292 THR B C 1
ATOM 6106 O O . THR B 1 292 ? 130.649 125.747 143.076 1.00 7.29 292 THR B O 1
ATOM 6110 N N . GLY B 1 293 ? 128.637 126.046 144.046 1.00 3.18 293 GLY B N 1
ATOM 6111 C CA . GLY B 1 293 ? 128.752 127.492 143.961 1.00 0.00 293 GLY B CA 1
ATOM 6112 C C . GLY B 1 293 ? 129.893 128.046 144.793 1.00 2.71 293 GLY B C 1
ATOM 6113 O O . GLY B 1 293 ? 130.604 128.952 144.358 1.00 6.83 293 GLY B O 1
ATOM 6114 N N . ALA B 1 294 ? 130.078 127.517 146.004 1.00 3.32 294 ALA B N 1
ATOM 6115 C CA . ALA B 1 294 ? 131.175 127.964 146.856 1.00 0.00 294 ALA B CA 1
ATOM 6116 C C . ALA B 1 294 ? 132.528 127.527 146.312 1.00 4.14 294 ALA B C 1
ATOM 6117 O O . ALA B 1 294 ? 133.516 128.256 146.449 1.00 3.66 294 ALA B O 1
ATOM 6119 N N . TYR B 1 295 ? 132.593 126.338 145.712 1.00 4.85 295 TYR B N 1
ATOM 6120 C CA . TYR B 1 295 ? 133.821 125.870 145.085 1.00 0.54 295 TYR B CA 1
ATOM 6121 C C . TYR B 1 295 ? 134.216 126.768 143.922 1.00 3.12 295 TYR B C 1
ATOM 6122 O O . TYR B 1 295 ? 135.394 127.104 143.758 1.00 0.00 295 TYR B O 1
ATOM 6131 N N . LEU B 1 296 ? 133.242 127.174 143.105 1.00 0.00 296 LEU B N 1
ATOM 6132 C CA . LEU B 1 296 ? 133.546 128.088 142.009 1.00 0.00 296 LEU B CA 1
ATOM 6133 C C . LEU B 1 296 ? 133.830 129.499 142.509 1.00 0.00 296 LEU B C 1
ATOM 6134 O O . LEU B 1 296 ? 134.619 130.225 141.894 1.00 0.00 296 LEU B O 1
ATOM 6139 N N . ALA B 1 297 ? 133.202 129.905 143.614 1.00 0.00 297 ALA B N 1
ATOM 6140 C CA . ALA B 1 297 ? 133.395 131.255 144.132 1.00 0.00 297 ALA B CA 1
ATOM 6141 C C . ALA B 1 297 ? 134.800 131.445 144.689 1.00 2.49 297 ALA B C 1
ATOM 6142 O O . ALA B 1 297 ? 135.406 132.507 144.508 1.00 8.64 297 ALA B O 1
ATOM 6144 N N . ASN B 1 298 ? 135.331 130.435 145.372 1.00 1.01 298 ASN B N 1
ATOM 6145 C CA . ASN B 1 298 ? 136.660 130.489 145.970 1.00 0.00 298 ASN B CA 1
ATOM 6146 C C . ASN B 1 298 ? 137.639 129.596 145.218 1.00 1.03 298 ASN B C 1
ATOM 6147 O O . ASN B 1 298 ? 138.504 128.956 145.814 1.00 2.75 298 ASN B O 1
ATOM 6152 N N . PHE B 1 299 ? 137.506 129.546 143.892 1.00 0.00 299 PHE B N 1
ATOM 6153 C CA . PHE B 1 299 ? 138.351 128.666 143.092 1.00 1.25 299 PHE B CA 1
ATOM 6154 C C . PHE B 1 299 ? 139.809 129.106 143.133 1.00 6.64 299 PHE B C 1
ATOM 6155 O O . PHE B 1 299 ? 140.704 128.296 143.396 1.00 3.44 299 PHE B O 1
ATOM 6163 N N . ILE B 1 300 ? 140.068 130.390 142.876 1.00 0.00 300 ILE B N 1
ATOM 6164 C CA . ILE B 1 300 ? 141.441 130.882 142.879 1.00 0.00 300 ILE B CA 1
ATOM 6165 C C . ILE B 1 300 ? 142.017 130.875 144.288 1.00 0.00 300 ILE B C 1
ATOM 6166 O O . ILE B 1 300 ? 143.220 130.662 144.473 1.00 0.00 300 ILE B O 1
ATOM 6171 N N . ASP B 1 301 ? 141.179 131.116 145.298 1.00 3.98 301 ASP B N 1
ATOM 6172 C CA . ASP B 1 301 ? 141.656 131.141 146.676 1.00 0.51 301 ASP B CA 1
ATOM 6173 C C . ASP B 1 301 ? 142.202 129.779 147.093 1.00 1.15 301 ASP B C 1
ATOM 6174 O O . ASP B 1 301 ? 143.292 129.685 147.668 1.00 5.59 301 ASP B O 1
ATOM 6179 N N . ILE B 1 302 ? 141.466 128.710 146.800 1.00 0.45 302 ILE B N 1
ATOM 6180 C CA . ILE B 1 302 ? 141.873 127.388 147.263 1.00 0.00 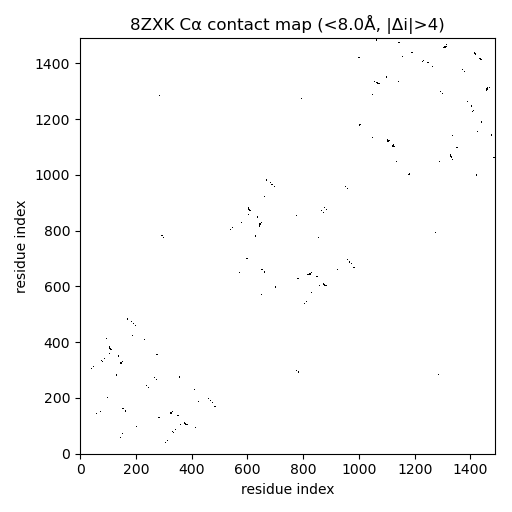302 ILE B CA 1
ATOM 6181 C C . ILE B 1 302 ? 142.826 126.700 146.288 1.00 1.06 302 ILE B C 1
ATOM 6182 O O . ILE B 1 302 ? 143.614 125.844 146.702 1.00 2.43 302 ILE B O 1
ATOM 6187 N N . SER B 1 303 ? 142.776 127.050 145.001 1.00 0.00 303 SER B N 1
ATOM 6188 C CA . SER B 1 303 ? 143.658 126.408 144.033 1.00 2.06 303 SER B CA 1
ATOM 6189 C C . SER B 1 303 ? 145.101 126.852 144.221 1.00 0.00 303 SER B C 1
ATOM 6190 O O . SER B 1 303 ? 146.029 126.049 144.073 1.00 2.02 303 SER B O 1
ATOM 6193 N N . THR B 1 304 ? 145.308 128.124 144.547 1.00 0.00 304 THR B N 1
ATOM 6194 C CA . THR B 1 304 ? 146.638 128.686 144.727 1.00 2.80 304 THR B CA 1
ATOM 6195 C C . THR B 1 304 ? 147.118 128.651 146.170 1.00 0.00 304 THR B C 1
ATOM 6196 O O . THR B 1 304 ? 148.273 129.003 146.427 1.00 0.00 304 THR B O 1
ATOM 6200 N N . TRP B 1 305 ? 146.268 128.247 147.110 1.00 1.38 305 TRP B N 1
ATOM 6201 C CA . TRP B 1 305 ? 146.641 128.260 148.517 1.00 0.01 305 TRP B CA 1
ATOM 6202 C C . TRP B 1 305 ? 147.776 127.279 148.782 1.00 0.00 305 TRP B C 1
ATOM 6203 O O . TRP B 1 305 ? 147.758 126.138 148.314 1.00 0.00 305 TRP B O 1
ATOM 6214 N N . ASN B 1 306 ? 148.769 127.733 149.547 1.00 0.00 306 ASN B N 1
ATOM 6215 C CA . ASN B 1 306 ? 149.969 126.953 149.807 1.00 0.00 306 ASN B CA 1
ATOM 6216 C C . ASN B 1 306 ? 150.262 126.755 151.287 1.00 0.73 306 ASN B C 1
ATOM 6217 O O . ASN B 1 306 ? 151.307 126.182 151.617 1.00 1.59 306 ASN B O 1
ATOM 6222 N N . ASP B 1 307 ? 149.377 127.200 152.182 1.00 0.00 307 ASP B N 1
ATOM 6223 C CA . ASP B 1 307 ? 149.597 127.100 153.626 1.00 0.71 307 ASP B CA 1
ATOM 6224 C C . ASP B 1 307 ? 150.924 127.743 154.024 1.00 2.98 307 ASP B C 1
ATOM 6225 O O . ASP B 1 307 ? 151.686 127.197 154.824 1.00 7.99 307 ASP B O 1
ATOM 6230 N N . THR B 1 308 ? 151.203 128.914 153.449 1.00 2.54 308 THR B N 1
ATOM 6231 C CA . THR B 1 308 ? 152.501 129.552 153.640 1.00 1.75 308 THR B CA 1
ATOM 6232 C C . THR B 1 308 ? 152.679 130.049 155.069 1.00 3.07 308 THR B C 1
ATOM 6233 O O . THR B 1 308 ? 153.739 129.858 155.676 1.00 5.79 308 THR B O 1
ATOM 6237 N N . TYR B 1 309 ? 151.653 130.694 155.623 1.00 4.27 309 TYR B N 1
ATOM 6238 C CA . TYR B 1 309 ? 151.824 131.398 156.888 1.00 1.96 309 TYR B CA 1
ATOM 6239 C C . TYR B 1 309 ? 151.664 130.473 158.089 1.00 5.58 309 TYR B C 1
ATOM 6240 O O . TYR B 1 309 ? 152.428 130.577 159.055 1.00 8.73 309 TYR B O 1
ATOM 6249 N N . LEU B 1 310 ? 150.683 129.569 158.059 1.00 6.04 310 LEU B N 1
ATOM 6250 C CA . LEU B 1 310 ? 150.557 128.602 159.145 1.00 6.72 310 LEU B CA 1
ATOM 6251 C C . LEU B 1 310 ? 151.659 127.553 159.085 1.00 9.05 310 LEU B C 1
ATOM 6252 O O . LEU B 1 310 ? 152.267 127.226 160.111 1.00 12.24 310 LEU B O 1
ATOM 6257 N N . GLY B 1 311 ? 151.934 127.021 157.899 1.00 4.52 311 GLY B N 1
ATOM 6258 C CA . GLY B 1 311 ? 152.930 125.969 157.767 1.00 4.52 311 GLY B CA 1
ATOM 6259 C C . GLY B 1 311 ? 152.587 124.713 158.539 1.00 7.08 311 GLY B C 1
ATOM 6260 O O . GLY B 1 311 ? 153.463 124.121 159.181 1.00 9.08 311 GLY B O 1
ATOM 6261 N N . SER B 1 312 ? 151.324 124.291 158.490 1.00 5.70 312 SER B N 1
ATOM 6262 C CA . SER B 1 312 ? 150.871 123.141 159.260 1.00 5.38 312 SER B CA 1
ATOM 6263 C C . SER B 1 312 ? 151.254 121.808 158.634 1.00 6.40 312 SER B C 1
ATOM 6264 O O . SER B 1 312 ? 151.134 120.776 159.301 1.00 10.25 312 SER B O 1
ATOM 6267 N N . GLY B 1 313 ? 151.706 121.799 157.382 1.00 4.85 313 GLY B N 1
ATOM 6268 C CA . GLY B 1 313 ? 152.006 120.547 156.719 1.00 3.67 313 GLY B CA 1
ATOM 6269 C C . GLY B 1 313 ? 150.796 119.760 156.280 1.00 4.30 313 GLY B C 1
ATOM 6270 O O . GLY B 1 313 ? 150.931 118.581 155.943 1.00 6.81 313 GLY B O 1
ATOM 6271 N N . TRP B 1 314 ? 149.613 120.376 156.282 1.00 2.86 314 TRP B N 1
ATOM 6272 C CA . TRP B 1 314 ? 148.396 119.662 155.914 1.00 0.00 314 TRP B CA 1
ATOM 6273 C C . TRP B 1 314 ? 148.400 119.276 154.440 1.00 0.77 314 TRP B C 1
ATOM 6274 O O . TRP B 1 314 ? 147.912 118.202 154.074 1.00 1.99 314 TRP B O 1
ATOM 6285 N N . GLN B 1 315 ? 148.939 120.140 153.579 1.00 2.10 315 GLN B N 1
ATOM 6286 C CA . GLN B 1 315 ? 148.958 119.857 152.149 1.00 0.61 315 GLN B CA 1
ATOM 6287 C C . GLN B 1 315 ? 149.859 118.682 151.796 1.00 0.00 315 GLN B C 1
ATOM 6288 O O . GLN B 1 315 ? 149.694 118.095 150.722 1.00 3.95 315 GLN B O 1
ATOM 6294 N N . ASN B 1 316 ? 150.806 118.329 152.667 1.00 0.00 316 ASN B N 1
ATOM 6295 C CA . ASN B 1 316 ? 151.740 117.255 152.351 1.00 0.59 316 ASN B CA 1
ATOM 6296 C C . ASN B 1 316 ? 151.049 115.900 152.282 1.00 3.94 316 ASN B C 1
ATOM 6297 O O . ASN B 1 316 ? 151.579 114.965 151.673 1.00 5.72 316 ASN B O 1
ATOM 6302 N N . VAL B 1 317 ? 149.873 115.772 152.891 1.00 2.98 317 VAL B N 1
ATOM 6303 C CA . VAL B 1 317 ? 149.197 114.483 152.970 1.00 1.24 317 VAL B CA 1
ATOM 6304 C C . VAL B 1 317 ? 147.935 114.500 152.113 1.00 0.00 317 VAL B C 1
ATOM 6305 O O . VAL B 1 317 ? 147.479 113.450 151.645 1.00 0.33 317 VAL B O 1
ATOM 6309 N N . TRP B 1 318 ? 147.374 115.685 151.867 1.00 3.99 318 TRP B N 1
ATOM 6310 C CA . TRP B 1 318 ? 146.112 115.780 151.145 1.00 1.26 318 TRP B CA 1
ATOM 6311 C C . TRP B 1 318 ? 146.247 116.441 149.779 1.00 0.85 318 TRP B C 1
ATOM 6312 O O . TRP B 1 318 ? 145.978 115.800 148.763 1.00 5.99 318 TRP B O 1
ATOM 6323 N N . THR B 1 319 ? 146.702 117.691 149.712 1.00 2.01 319 THR B N 1
ATOM 6324 C CA . THR B 1 319 ? 146.632 118.414 148.445 1.00 0.50 319 THR B CA 1
ATOM 6325 C C . THR B 1 319 ? 147.779 118.034 147.517 1.00 0.00 319 THR B C 1
ATOM 6326 O O . THR B 1 319 ? 147.557 117.690 146.349 1.00 10.11 319 THR B O 1
ATOM 6330 N N . ILE B 1 320 ? 149.011 118.095 148.022 1.00 2.83 320 ILE B N 1
ATOM 6331 C CA . ILE B 1 320 ? 150.166 117.761 147.198 1.00 0.93 320 ILE B CA 1
ATOM 6332 C C . ILE B 1 320 ? 150.127 116.292 146.808 1.00 0.43 320 ILE B C 1
ATOM 6333 O O . ILE B 1 320 ? 150.506 115.922 145.690 1.00 5.46 320 ILE B O 1
ATOM 6338 N N . PHE B 1 321 ? 149.650 115.434 147.712 1.00 0.55 321 PHE B N 1
ATOM 6339 C CA . PHE B 1 321 ? 149.489 114.026 147.374 1.00 0.67 321 PHE B CA 1
ATOM 6340 C C . PHE B 1 321 ? 148.495 113.843 146.237 1.00 2.23 321 PHE B C 1
ATOM 6341 O O . PHE B 1 321 ? 148.733 113.049 145.325 1.00 6.52 321 PHE B O 1
ATOM 6349 N N . TYR B 1 322 ? 147.373 114.565 146.273 1.00 5.58 322 TYR B N 1
ATOM 6350 C CA . TYR B 1 322 ? 146.389 114.430 145.203 1.00 0.36 322 TYR B CA 1
ATOM 6351 C C . TYR B 1 322 ? 146.930 114.945 143.877 1.00 3.37 322 TYR B C 1
ATOM 6352 O O . TYR B 1 322 ? 146.701 114.328 142.832 1.00 11.25 322 TYR B O 1
ATOM 6361 N N . TRP B 1 323 ? 147.640 116.075 143.891 1.00 7.96 323 TRP B N 1
ATOM 6362 C CA . TRP B 1 323 ? 148.210 116.585 142.646 1.00 4.50 323 TRP B CA 1
ATOM 6363 C C . TRP B 1 323 ? 149.239 115.617 142.075 1.00 2.34 323 TRP B C 1
ATOM 6364 O O . TRP B 1 323 ? 149.249 115.346 140.869 1.00 9.43 323 TRP B O 1
ATOM 6375 N N . ALA B 1 324 ? 150.110 115.079 142.932 1.00 0.00 324 ALA B N 1
ATOM 6376 C CA . ALA B 1 324 ? 151.098 114.111 142.469 1.00 0.00 324 ALA B CA 1
ATOM 6377 C C . ALA B 1 324 ? 150.430 112.845 141.953 1.00 0.17 324 ALA B C 1
ATOM 6378 O O . ALA B 1 324 ? 150.863 112.273 140.947 1.00 3.10 324 ALA B O 1
ATOM 6380 N N . TRP B 1 325 ? 149.372 112.392 142.629 1.00 6.71 325 TRP B N 1
ATOM 6381 C CA . TRP B 1 325 ? 148.647 111.208 142.185 1.00 1.44 325 TRP B CA 1
ATOM 6382 C C . TRP B 1 325 ? 148.032 111.431 140.814 1.00 0.00 325 TRP B C 1
ATOM 6383 O O . TRP B 1 325 ? 148.186 110.601 139.914 1.00 3.66 325 TRP B O 1
ATOM 6394 N N . TRP B 1 326 ? 147.344 112.559 140.629 1.00 1.48 326 TRP B N 1
ATOM 6395 C CA . TRP B 1 326 ? 146.737 112.840 139.334 1.00 0.00 326 TRP B CA 1
ATOM 6396 C C . TRP B 1 326 ? 147.795 112.963 138.245 1.00 1.38 326 TRP B C 1
ATOM 6397 O O . TRP B 1 326 ? 147.607 112.461 137.134 1.00 6.73 326 TRP B O 1
ATOM 6408 N N . ILE B 1 327 ? 148.923 113.608 138.548 1.00 4.16 327 ILE B N 1
ATOM 6409 C CA . ILE B 1 327 ? 149.956 113.797 137.534 1.00 0.00 327 ILE B CA 1
ATOM 6410 C C . ILE B 1 327 ? 150.573 112.460 137.135 1.00 0.46 327 ILE B C 1
ATOM 6411 O O . ILE B 1 327 ? 150.690 112.146 135.945 1.00 4.05 327 ILE B O 1
ATOM 6416 N N . ALA B 1 328 ? 150.965 111.643 138.117 1.00 2.35 328 ALA B N 1
ATOM 6417 C CA . ALA B 1 328 ? 151.572 110.348 137.829 1.00 1.67 328 ALA B CA 1
ATOM 6418 C C . ALA B 1 328 ? 150.561 109.315 137.355 1.00 1.86 328 ALA B C 1
ATOM 6419 O O . ALA B 1 328 ? 150.960 108.241 136.897 1.00 10.14 328 ALA B O 1
ATOM 6421 N N . TRP B 1 329 ? 149.272 109.619 137.451 1.00 4.01 329 TRP B N 1
ATOM 6422 C CA . TRP B 1 329 ? 148.194 108.715 137.100 1.00 1.28 329 TRP B CA 1
ATOM 6423 C C . TRP B 1 329 ? 147.501 109.118 135.806 1.00 4.49 329 TRP B C 1
ATOM 6424 O O . TRP B 1 329 ? 146.682 108.351 135.291 1.00 9.19 329 TRP B O 1
ATOM 6435 N N . SER B 1 330 ? 147.834 110.292 135.265 1.00 6.11 330 SER B N 1
ATOM 6436 C CA . SER B 1 330 ? 147.298 110.868 134.038 1.00 0.00 330 SER B CA 1
ATOM 6437 C C . SER B 1 330 ? 147.669 110.152 132.741 1.00 1.20 330 SER B C 1
ATOM 6438 O O . SER B 1 330 ? 146.881 110.216 131.795 1.00 5.29 330 SER B O 1
ATOM 6441 N N . PRO B 1 331 ? 148.842 109.521 132.600 1.00 5.71 331 PRO B N 1
ATOM 6442 C CA . PRO B 1 331 ? 149.066 108.742 131.365 1.00 6.02 331 PRO B CA 1
ATOM 6443 C C . PRO B 1 331 ? 148.035 107.644 131.180 1.00 5.97 331 PRO B C 1
ATOM 6444 O O . PRO B 1 331 ? 147.438 107.509 130.100 1.00 7.81 331 PRO B O 1
ATOM 6448 N N . PHE B 1 332 ? 147.793 106.870 132.238 1.00 3.24 332 PHE B N 1
ATOM 6449 C CA . PHE B 1 332 ? 146.845 105.767 132.174 1.00 1.70 332 PHE B CA 1
ATOM 6450 C C . PHE B 1 332 ? 145.433 106.260 131.883 1.00 4.31 332 PHE B C 1
ATOM 6451 O O . PHE B 1 332 ? 144.709 105.652 131.088 1.00 12.62 332 PHE B O 1
ATOM 6459 N N . VAL B 1 333 ? 145.022 107.360 132.515 1.00 2.43 333 VAL B N 1
ATOM 6460 C CA . VAL B 1 333 ? 143.680 107.888 132.284 1.00 3.37 333 VAL B CA 1
ATOM 6461 C C . VAL B 1 333 ? 143.568 108.479 130.885 1.00 6.15 333 VAL B C 1
ATOM 6462 O O . VAL B 1 333 ? 142.612 108.204 130.148 1.00 11.28 333 VAL B O 1
ATOM 6466 N N . GLY B 1 334 ? 144.549 109.294 130.499 1.00 5.41 334 GLY B N 1
ATOM 6467 C CA . GLY B 1 334 ? 144.502 109.963 129.217 1.00 2.81 334 GLY B CA 1
ATOM 6468 C C . GLY B 1 334 ? 144.567 109.012 128.045 1.00 7.32 334 GLY B C 1
ATOM 6469 O O . GLY B 1 334 ? 144.056 109.326 126.969 1.00 10.71 334 GLY B O 1
ATOM 6470 N N . SER B 1 335 ? 145.169 107.835 128.233 1.00 5.69 335 SER B N 1
ATOM 6471 C CA . SER B 1 335 ? 145.193 106.854 127.153 1.00 5.74 335 SER B CA 1
ATOM 6472 C C . SER B 1 335 ? 143.780 106.474 126.719 1.00 9.96 335 SER B C 1
ATOM 6473 O O . SER B 1 335 ? 143.431 106.580 125.537 1.00 16.23 335 SER B O 1
ATOM 6476 N N . PHE B 1 336 ? 142.937 106.056 127.667 1.00 6.32 336 PHE B N 1
ATOM 6477 C CA . PHE B 1 336 ? 141.563 105.709 127.323 1.00 10.43 336 PHE B CA 1
ATOM 6478 C C . PHE B 1 336 ? 140.666 106.919 127.123 1.00 8.14 336 PHE B C 1
ATOM 6479 O O . PHE B 1 336 ? 139.631 106.793 126.462 1.00 12.37 336 PHE B O 1
ATOM 6487 N N . ILE B 1 337 ? 141.020 108.081 127.671 1.00 5.80 337 ILE B N 1
ATOM 6488 C CA . ILE B 1 337 ? 140.266 109.283 127.330 1.00 4.61 337 ILE B CA 1
ATOM 6489 C C . ILE B 1 337 ? 140.479 109.637 125.862 1.00 7.99 337 ILE B C 1
ATOM 6490 O O . ILE B 1 337 ? 139.550 110.068 125.170 1.00 12.54 337 ILE B O 1
ATOM 6495 N N . ALA B 1 338 ? 141.700 109.440 125.360 1.00 9.24 338 ALA B N 1
ATOM 6496 C CA . ALA B 1 338 ? 142.016 109.706 123.963 1.00 7.45 338 ALA B CA 1
ATOM 6497 C C . ALA B 1 338 ? 141.503 108.617 123.032 1.00 12.06 338 ALA B C 1
ATOM 6498 O O . ALA B 1 338 ? 141.133 108.911 121.891 1.00 15.31 338 ALA B O 1
ATOM 6500 N N . ARG B 1 339 ? 141.484 107.363 123.491 1.00 11.10 339 ARG B N 1
ATOM 6501 C CA . ARG B 1 339 ? 141.087 106.262 122.618 1.00 7.87 339 ARG B CA 1
ATOM 6502 C C . ARG B 1 339 ? 139.643 106.409 122.151 1.00 9.86 339 ARG B C 1
ATOM 6503 O O . ARG B 1 339 ? 139.325 106.112 120.994 1.00 13.39 339 ARG B O 1
ATOM 6511 N N . ILE B 1 340 ? 138.756 106.864 123.035 1.00 10.39 340 ILE B N 1
ATOM 6512 C CA . ILE B 1 340 ? 137.335 106.972 122.726 1.00 11.45 340 ILE B CA 1
ATOM 6513 C C . ILE B 1 340 ? 136.955 108.369 122.246 1.00 11.91 340 ILE B C 1
ATOM 6514 O O . ILE B 1 340 ? 135.766 108.694 122.184 1.00 12.85 340 ILE B O 1
ATOM 6519 N N . SER B 1 341 ? 137.935 109.203 121.901 1.00 9.87 341 SER B N 1
ATOM 6520 C CA . SER B 1 341 ? 137.646 110.587 121.549 1.00 12.65 341 SER B CA 1
ATOM 6521 C C . SER B 1 341 ? 138.100 110.927 120.136 1.00 12.70 341 SER B C 1
ATOM 6522 O O . SER B 1 341 ? 138.706 111.980 119.913 1.00 15.95 341 SER B O 1
ATOM 6525 N N . LYS B 1 342 ? 137.815 110.051 119.179 1.00 9.79 342 LYS B N 1
ATOM 6526 C CA . LYS B 1 342 ? 138.143 110.307 117.784 1.00 9.59 342 LYS B CA 1
ATOM 6527 C C . LYS B 1 342 ? 136.993 111.035 117.103 1.00 12.15 342 LYS B C 1
ATOM 6528 O O . LYS B 1 342 ? 135.823 110.705 117.311 1.00 18.09 342 LYS B O 1
ATOM 6534 N N . GLY B 1 343 ? 137.333 112.032 116.291 1.00 8.86 343 GLY B N 1
ATOM 6535 C CA . GLY B 1 343 ? 136.333 112.790 115.569 1.00 9.57 343 GLY B CA 1
ATOM 6536 C C . GLY B 1 343 ? 135.679 113.910 116.343 1.00 9.07 343 GLY B C 1
ATOM 6537 O O . GLY B 1 343 ? 134.685 114.470 115.868 1.00 8.70 343 GLY B O 1
ATOM 6538 N N . ARG B 1 344 ? 136.201 114.259 117.514 1.00 12.15 344 ARG B N 1
ATOM 6539 C CA . ARG B 1 344 ? 135.652 115.326 118.336 1.00 13.53 344 ARG B CA 1
ATOM 6540 C C . ARG B 1 344 ? 136.592 116.522 118.324 1.00 10.26 344 ARG B C 1
ATOM 6541 O O . ARG B 1 344 ? 137.816 116.361 118.340 1.00 9.79 344 ARG B O 1
ATOM 6549 N N . THR B 1 345 ? 136.016 117.720 118.289 1.00 8.64 345 THR B N 1
ATOM 6550 C CA . THR B 1 345 ? 136.821 118.930 118.280 1.00 11.09 345 THR B CA 1
ATOM 6551 C C . THR B 1 345 ? 137.541 119.105 119.615 1.00 10.79 345 THR B C 1
ATOM 6552 O O . THR B 1 345 ? 137.142 118.555 120.645 1.00 14.19 345 THR B O 1
ATOM 6556 N N . VAL B 1 346 ? 138.627 119.879 119.579 1.00 9.57 346 VAL B N 1
ATOM 6557 C CA . VAL B 1 346 ? 139.424 120.107 120.782 1.00 7.41 346 VAL B CA 1
ATOM 6558 C C . VAL B 1 346 ? 138.590 120.798 121.854 1.00 8.96 346 VAL B C 1
ATOM 6559 O O . VAL B 1 346 ? 138.635 120.424 123.032 1.00 13.02 346 VAL B O 1
ATOM 6563 N N . LYS B 1 347 ? 137.814 121.811 121.465 1.00 10.37 347 LYS B N 1
ATOM 6564 C CA . LYS B 1 347 ? 136.959 122.503 122.425 1.00 9.79 347 LYS B CA 1
ATOM 6565 C C . LYS B 1 347 ? 135.919 121.559 123.014 1.00 8.50 347 LYS B C 1
ATOM 6566 O O . LYS B 1 347 ? 135.719 121.517 124.234 1.00 9.16 347 LYS B O 1
ATOM 6572 N N . GLU B 1 348 ? 135.244 120.792 122.155 1.00 8.16 348 GLU B N 1
ATOM 6573 C CA . GLU B 1 348 ? 134.239 119.852 122.636 1.00 10.24 348 GLU B CA 1
ATOM 6574 C C . GLU B 1 348 ? 134.867 118.788 123.522 1.00 10.31 348 GLU B C 1
ATOM 6575 O O . GLU B 1 348 ? 134.305 118.427 124.561 1.00 14.07 348 GLU B O 1
ATOM 6581 N N . PHE B 1 349 ? 136.038 118.281 123.132 1.00 9.66 349 PHE B N 1
ATOM 6582 C CA . PHE B 1 349 ? 136.719 117.276 123.940 1.00 7.38 349 PHE B CA 1
ATOM 6583 C C . PHE B 1 349 ? 137.061 117.823 125.320 1.00 9.94 349 PHE B C 1
ATOM 6584 O O . PHE B 1 349 ? 136.785 117.184 126.342 1.00 8.31 349 PHE B O 1
ATOM 6592 N N . VAL B 1 350 ? 137.665 119.012 125.367 1.00 9.28 350 VAL B N 1
ATOM 6593 C CA . VAL B 1 350 ? 138.074 119.585 126.644 1.00 2.66 350 VAL B CA 1
ATOM 6594 C C . VAL B 1 350 ? 136.861 119.849 127.523 1.00 3.49 350 VAL B C 1
ATOM 6595 O O . VAL B 1 350 ? 136.866 119.534 128.718 1.00 7.27 350 VAL B O 1
ATOM 6599 N N . LEU B 1 351 ? 135.797 120.418 126.949 1.00 9.00 351 LEU B N 1
ATOM 6600 C CA . LEU B 1 351 ? 134.599 120.692 127.737 1.00 7.97 351 LEU B CA 1
ATOM 6601 C C . LEU B 1 351 ? 133.967 119.406 128.256 1.00 7.02 351 LEU B C 1
ATOM 6602 O O . LEU B 1 351 ? 133.560 119.332 129.422 1.00 10.02 351 LEU B O 1
ATOM 6607 N N . GLY B 1 352 ? 133.890 118.374 127.413 1.00 7.30 352 GLY B N 1
ATOM 6608 C CA . GLY B 1 352 ? 133.264 117.131 127.816 1.00 8.29 352 GLY B CA 1
ATOM 6609 C C . GLY B 1 352 ? 134.076 116.312 128.794 1.00 7.90 352 GLY B C 1
ATOM 6610 O O . GLY B 1 352 ? 133.504 115.483 129.507 1.00 9.39 352 GLY B O 1
ATOM 6611 N N . VAL B 1 353 ? 135.395 116.507 128.833 1.00 6.27 353 VAL B N 1
ATOM 6612 C CA . VAL B 1 353 ? 136.206 115.862 129.861 1.00 4.84 353 VAL B CA 1
ATOM 6613 C C . VAL B 1 353 ? 136.277 116.697 131.136 1.00 3.17 353 VAL B C 1
ATOM 6614 O O . VAL B 1 353 ? 136.466 116.137 132.226 1.00 4.41 353 VAL B O 1
ATOM 6618 N N . LEU B 1 354 ? 136.090 118.012 131.041 1.00 2.48 354 LEU B N 1
ATOM 6619 C CA . LEU B 1 354 ? 136.218 118.897 132.191 1.00 1.94 354 LEU B CA 1
ATOM 6620 C C . LEU B 1 354 ? 134.918 119.008 132.984 1.00 2.86 354 LEU B C 1
ATOM 6621 O O . LEU B 1 354 ? 134.892 118.721 134.185 1.00 4.22 354 LEU B O 1
ATOM 6626 N N . ILE B 1 355 ? 133.835 119.420 132.328 1.00 2.61 355 ILE B N 1
ATOM 6627 C CA . ILE B 1 355 ? 132.627 119.802 133.054 1.00 2.02 355 ILE B CA 1
ATOM 6628 C C . ILE B 1 355 ? 131.872 118.574 133.546 1.00 1.64 355 ILE B C 1
ATOM 6629 O O . ILE B 1 355 ? 131.685 118.385 134.753 1.00 4.31 355 ILE B O 1
ATOM 6634 N N . VAL B 1 356 ? 131.423 117.724 132.620 1.00 3.59 356 VAL B N 1
ATOM 6635 C CA . VAL B 1 356 ? 130.518 116.633 132.994 1.00 2.18 356 VAL B CA 1
ATOM 6636 C C . VAL B 1 356 ? 131.160 115.640 133.957 1.00 3.16 356 VAL B C 1
ATOM 6637 O O . VAL B 1 356 ? 130.544 115.332 134.990 1.00 4.82 356 VAL B O 1
ATOM 6641 N N . PRO B 1 357 ? 132.358 115.094 133.694 1.00 4.96 357 PRO B N 1
ATOM 6642 C CA . PRO B 1 357 ? 132.957 114.196 134.696 1.00 1.68 357 PRO B CA 1
ATOM 6643 C C . PRO B 1 357 ? 133.217 114.882 136.022 1.00 0.00 357 PRO B C 1
ATOM 6644 O O . PRO B 1 357 ? 133.011 114.277 137.080 1.00 0.00 357 PRO B O 1
ATOM 6648 N N . GLY B 1 358 ? 133.638 116.147 135.993 1.00 0.00 358 GLY B N 1
ATOM 6649 C CA . GLY B 1 358 ? 133.840 116.874 137.233 1.00 0.00 358 GLY B CA 1
ATOM 6650 C C . GLY B 1 358 ? 132.543 117.111 137.981 1.00 2.19 358 GLY B C 1
ATOM 6651 O O . GLY B 1 358 ? 132.490 116.974 139.204 1.00 4.35 358 GLY B O 1
ATOM 6652 N N . LEU B 1 359 ? 131.479 117.458 137.255 1.00 2.62 359 LEU B N 1
ATOM 6653 C CA . LEU B 1 359 ? 130.183 117.664 137.892 1.00 0.57 359 LEU B CA 1
ATOM 6654 C C . LEU B 1 359 ? 129.652 116.374 138.502 1.00 0.90 359 LEU B C 1
ATOM 6655 O O . LEU B 1 359 ? 129.107 116.384 139.610 1.00 2.05 359 LEU B O 1
ATOM 6660 N N . ILE B 1 360 ? 129.805 115.250 137.799 1.00 1.60 360 ILE B N 1
ATOM 6661 C CA . ILE B 1 360 ? 129.324 113.977 138.331 1.00 0.62 360 ILE B CA 1
ATOM 6662 C C . ILE B 1 360 ? 130.159 113.544 139.531 1.00 1.81 360 ILE B C 1
ATOM 6663 O O . ILE B 1 360 ? 129.629 113.003 140.510 1.00 2.30 360 ILE B O 1
ATOM 6668 N N . THR B 1 361 ? 131.474 113.771 139.481 1.00 1.38 361 THR B N 1
ATOM 6669 C CA . THR B 1 361 ? 132.316 113.465 140.631 1.00 0.37 361 THR B CA 1
ATOM 6670 C C . THR B 1 361 ? 131.929 114.316 141.833 1.00 5.69 361 THR B C 1
ATOM 6671 O O . THR B 1 361 ? 131.857 113.813 142.959 1.00 5.39 361 THR B O 1
ATOM 6675 N N . LEU B 1 362 ? 131.668 115.606 141.614 1.00 0.00 362 LEU B N 1
ATOM 6676 C CA . LEU B 1 362 ? 131.235 116.468 142.707 1.00 0.00 362 LEU B CA 1
ATOM 6677 C C . LEU B 1 362 ? 129.877 116.037 143.241 1.00 0.00 362 LEU B C 1
ATOM 6678 O O . LEU B 1 362 ? 129.627 116.119 144.446 1.00 2.63 362 LEU B O 1
ATOM 6683 N N . LEU B 1 363 ? 128.988 115.573 142.361 1.00 0.08 363 LEU B N 1
ATOM 6684 C CA . LEU B 1 363 ? 127.700 115.058 142.813 1.00 1.64 363 LEU B CA 1
ATOM 6685 C C . LEU B 1 363 ? 127.876 113.826 143.691 1.00 0.00 363 LEU B C 1
ATOM 6686 O O . LEU B 1 363 ? 127.219 113.701 144.728 1.00 4.45 363 LEU B O 1
ATOM 6691 N N . TRP B 1 364 ? 128.754 112.905 143.289 1.00 6.21 364 TRP B N 1
ATOM 6692 C CA . TRP B 1 364 ? 129.033 111.731 144.115 1.00 0.00 364 TRP B CA 1
ATOM 6693 C C . TRP B 1 364 ? 129.618 112.134 145.462 1.00 0.78 364 TRP B C 1
ATOM 6694 O O . TRP B 1 364 ? 129.208 111.623 146.516 1.00 0.00 364 TRP B O 1
ATOM 6705 N N . MET B 1 365 ? 130.593 113.044 145.443 1.00 1.37 365 MET B N 1
ATOM 6706 C CA . MET B 1 365 ? 131.242 113.443 146.683 1.00 0.00 365 MET B CA 1
ATOM 6707 C C . MET B 1 365 ? 130.256 114.147 147.599 1.00 1.57 365 MET B C 1
ATOM 6708 O O . MET B 1 365 ? 130.298 113.963 148.815 1.00 2.34 365 MET B O 1
ATOM 6713 N N . ASN B 1 366 ? 129.342 114.935 147.034 1.00 0.00 366 ASN B N 1
ATOM 6714 C CA . ASN B 1 366 ? 128.280 115.515 147.844 1.00 0.00 366 ASN B CA 1
ATOM 6715 C C . ASN B 1 366 ? 127.392 114.426 148.428 1.00 0.00 366 ASN B C 1
ATOM 6716 O O . ASN B 1 366 ? 127.271 114.314 149.649 1.00 2.54 366 ASN B O 1
ATOM 6721 N N . VAL B 1 367 ? 126.872 113.539 147.574 1.00 0.00 367 VAL B N 1
ATOM 6722 C CA . VAL B 1 367 ? 125.919 112.520 148.009 1.00 0.00 367 VAL B CA 1
ATOM 6723 C C . VAL B 1 367 ? 126.483 111.710 149.168 1.00 0.00 367 VAL B C 1
ATOM 6724 O O . VAL B 1 367 ? 125.756 111.338 150.097 1.00 0.40 367 VAL B O 1
ATOM 6728 N N . PHE B 1 368 ? 127.787 111.441 149.149 1.00 4.91 368 PHE B N 1
ATOM 6729 C CA . PHE B 1 368 ? 128.360 110.629 150.221 1.00 1.98 368 PHE B CA 1
ATOM 6730 C C . PHE B 1 368 ? 128.922 111.478 151.364 1.00 1.74 368 PHE B C 1
ATOM 6731 O O . PHE B 1 368 ? 128.465 111.370 152.509 1.00 5.12 368 PHE B O 1
ATOM 6739 N N . GLY B 1 369 ? 129.911 112.324 151.073 1.00 0.00 369 GLY B N 1
ATOM 6740 C CA . GLY B 1 369 ? 130.553 113.092 152.123 1.00 1.44 369 GLY B CA 1
ATOM 6741 C C . GLY B 1 369 ? 129.648 114.120 152.773 1.00 0.15 369 GLY B C 1
ATOM 6742 O O . GLY B 1 369 ? 129.702 114.312 153.987 1.00 2.84 369 GLY B O 1
ATOM 6743 N N . GLY B 1 370 ? 128.840 114.832 151.982 1.00 0.27 370 GLY B N 1
ATOM 6744 C CA . GLY B 1 370 ? 127.924 115.793 152.565 1.00 0.00 370 GLY B CA 1
ATOM 6745 C C . GLY B 1 370 ? 126.840 115.144 153.398 1.00 1.39 370 GLY B C 1
ATOM 6746 O O . GLY B 1 370 ? 126.410 115.708 154.404 1.00 9.33 370 GLY B O 1
ATOM 6747 N N . SER B 1 371 ? 126.377 113.959 152.994 1.00 0.00 371 SER B N 1
ATOM 6748 C CA . SER B 1 371 ? 125.459 113.203 153.840 1.00 0.00 371 SER B CA 1
ATOM 6749 C C . SER B 1 371 ? 126.128 112.800 155.148 1.00 1.35 371 SER B C 1
ATOM 6750 O O . SER B 1 371 ? 125.519 112.891 156.223 1.00 5.17 371 SER B O 1
ATOM 6753 N N . ALA B 1 372 ? 127.387 112.360 155.079 1.00 2.93 372 ALA B N 1
ATOM 6754 C CA . ALA B 1 372 ? 128.120 112.035 156.298 1.00 0.39 372 ALA B CA 1
ATOM 6755 C C . ALA B 1 372 ? 128.289 113.263 157.184 1.00 2.23 372 ALA B C 1
ATOM 6756 O O . ALA B 1 372 ? 128.176 113.176 158.412 1.00 4.53 372 ALA B O 1
ATOM 6758 N N . LEU B 1 373 ? 128.559 114.419 156.577 1.00 1.22 373 LEU B N 1
ATOM 6759 C CA . LEU B 1 373 ? 128.711 115.653 157.337 1.00 1.15 373 LEU B CA 1
ATOM 6760 C C . LEU B 1 373 ? 127.391 116.105 157.943 1.00 1.92 373 LEU B C 1
ATOM 6761 O O . LEU B 1 373 ? 127.377 116.661 159.043 1.00 8.53 373 LEU B O 1
ATOM 6766 N N . HIS B 1 374 ? 126.280 115.888 157.240 1.00 1.32 374 HIS B N 1
ATOM 6767 C CA . HIS B 1 374 ? 124.967 116.158 157.815 1.00 2.36 374 HIS B CA 1
ATOM 6768 C C . HIS B 1 374 ? 124.712 115.271 159.025 1.00 2.71 374 HIS B C 1
ATOM 6769 O O . HIS B 1 374 ? 124.196 115.735 160.050 1.00 4.07 374 HIS B O 1
ATOM 6776 N N . THR B 1 375 ? 125.074 113.991 158.925 1.00 2.05 375 THR B N 1
ATOM 6777 C CA . THR B 1 375 ? 124.934 113.094 160.067 1.00 1.89 375 THR B CA 1
ATOM 6778 C C . THR B 1 375 ? 125.803 113.550 161.234 1.00 5.02 375 THR B C 1
ATOM 6779 O O . THR B 1 375 ? 125.377 113.500 162.393 1.00 6.06 375 THR B O 1
ATOM 6783 N N . ILE B 1 376 ? 127.025 113.999 160.944 1.00 4.13 376 ILE B N 1
ATOM 6784 C CA . ILE B 1 376 ? 127.919 114.477 161.995 1.00 2.21 376 ILE B CA 1
ATOM 6785 C C . ILE B 1 376 ? 127.358 115.734 162.652 1.00 2.40 376 ILE B C 1
ATOM 6786 O O . ILE B 1 376 ? 127.361 115.863 163.882 1.00 6.74 376 ILE B O 1
ATOM 6791 N N . LEU B 1 377 ? 126.867 116.678 161.847 1.00 3.84 377 LEU B N 1
ATOM 6792 C CA . LEU B 1 377 ? 126.322 117.919 162.387 1.00 4.63 377 LEU B CA 1
ATOM 6793 C C . LEU B 1 377 ? 125.030 117.678 163.153 1.00 6.19 377 LEU B C 1
ATOM 6794 O O . LEU B 1 377 ? 124.676 118.473 164.031 1.00 8.37 377 LEU B O 1
ATOM 6799 N N . SER B 1 378 ? 124.310 116.600 162.833 1.00 6.13 378 SER B N 1
ATOM 6800 C CA . SER B 1 378 ? 123.130 116.245 163.614 1.00 5.14 378 SER B CA 1
ATOM 6801 C C . SER B 1 378 ? 123.495 115.896 165.050 1.00 7.67 378 SER B C 1
ATOM 6802 O O . SER B 1 378 ? 122.677 116.074 165.959 1.00 10.19 378 SER B O 1
ATOM 6805 N N . GLY B 1 379 ? 124.709 115.400 165.275 1.00 9.09 379 GLY B N 1
ATOM 6806 C CA . GLY B 1 379 ? 125.155 115.059 166.611 1.00 7.18 379 GLY B CA 1
ATOM 6807 C C . GLY B 1 379 ? 125.748 113.669 166.712 1.00 10.89 379 GLY B C 1
ATOM 6808 O O . GLY B 1 379 ? 126.165 113.242 167.792 1.00 12.01 379 GLY B O 1
ATOM 6809 N N . ASP B 1 380 ? 125.791 112.953 165.590 1.00 11.01 380 ASP B N 1
ATOM 6810 C CA . ASP B 1 380 ? 126.334 111.600 165.533 1.00 10.47 380 ASP B CA 1
ATOM 6811 C C . ASP B 1 380 ? 127.792 111.683 165.096 1.00 12.02 380 ASP B C 1
ATOM 6812 O O . ASP B 1 380 ? 128.081 111.904 163.917 1.00 13.48 380 ASP B O 1
ATOM 6817 N N . VAL B 1 381 ? 128.708 111.493 166.044 1.00 12.18 381 VAL B N 1
ATOM 6818 C CA . VAL B 1 381 ? 130.131 111.668 165.777 1.00 9.24 381 VAL B CA 1
ATOM 6819 C C . VAL B 1 381 ? 130.851 110.328 165.838 1.00 9.11 381 VAL B C 1
ATOM 6820 O O . VAL B 1 381 ? 132.045 110.269 166.149 1.00 10.58 381 VAL B O 1
ATOM 6824 N N . THR B 1 382 ? 130.133 109.241 165.549 1.00 9.50 382 THR B N 1
ATOM 6825 C CA . THR B 1 382 ? 130.787 107.939 165.480 1.00 9.68 382 THR B CA 1
ATOM 6826 C C . THR B 1 382 ? 131.685 107.831 164.256 1.00 12.45 382 THR B C 1
ATOM 6827 O O . THR B 1 382 ? 132.720 107.155 164.304 1.00 16.43 382 THR B O 1
ATOM 6831 N N . MET B 1 383 ? 131.310 108.487 163.156 1.00 9.33 383 MET B N 1
ATOM 6832 C CA . MET B 1 383 ? 132.131 108.442 161.953 1.00 4.10 383 MET B CA 1
ATOM 6833 C C . MET B 1 383 ? 133.453 109.172 162.146 1.00 5.19 383 MET B C 1
ATOM 6834 O O . MET B 1 383 ? 134.470 108.761 161.580 1.00 9.73 383 MET B O 1
ATOM 6839 N N . ILE B 1 384 ? 133.463 110.246 162.937 1.00 3.01 384 ILE B N 1
ATOM 6840 C CA . ILE B 1 384 ? 134.712 110.953 163.211 1.00 1.89 384 ILE B CA 1
ATOM 6841 C C . ILE B 1 384 ? 135.688 110.035 163.936 1.00 5.94 384 ILE B C 1
ATOM 6842 O O . ILE B 1 384 ? 136.864 109.928 163.566 1.00 9.96 384 ILE B O 1
ATOM 6847 N N . ALA B 1 385 ? 135.205 109.342 164.971 1.00 4.06 385 ALA B N 1
ATOM 6848 C CA . ALA B 1 385 ? 136.054 108.406 165.699 1.00 2.38 385 ALA B CA 1
ATOM 6849 C C . ALA B 1 385 ? 136.487 107.248 164.811 1.00 4.42 385 ALA B C 1
ATOM 6850 O O . ALA B 1 385 ? 137.630 106.782 164.897 1.00 5.50 385 ALA B O 1
ATOM 6852 N N . ALA B 1 386 ? 135.582 106.763 163.956 1.00 6.24 386 ALA B N 1
ATOM 6853 C CA . ALA B 1 386 ? 135.931 105.672 163.052 1.00 5.10 386 ALA B CA 1
ATOM 6854 C C . ALA B 1 386 ? 137.041 106.079 162.093 1.00 5.02 386 ALA B C 1
ATOM 6855 O O . ALA B 1 386 ? 137.989 105.317 161.875 1.00 6.66 386 ALA B O 1
ATOM 6857 N N . VAL B 1 387 ? 136.945 107.279 161.516 1.00 3.47 387 VAL B N 1
ATOM 6858 C CA . VAL B 1 387 ? 137.977 107.750 160.597 1.00 2.11 387 VAL B CA 1
ATOM 6859 C C . VAL B 1 387 ? 139.286 107.986 161.339 1.00 5.96 387 VAL B C 1
ATOM 6860 O O . VAL B 1 387 ? 140.370 107.707 160.815 1.00 9.15 387 VAL B O 1
ATOM 6864 N N . LYS B 1 388 ? 139.210 108.498 162.570 1.00 6.62 388 LYS B N 1
ATOM 6865 C CA . LYS B 1 388 ? 140.422 108.703 163.356 1.00 6.47 388 LYS B CA 1
ATOM 6866 C C . LYS B 1 388 ? 141.125 107.382 163.646 1.00 7.01 388 LYS B C 1
ATOM 6867 O O . LYS B 1 388 ? 142.355 107.295 163.558 1.00 5.59 388 LYS B O 1
ATOM 6873 N N . ALA B 1 389 ? 140.362 106.343 163.997 1.00 7.97 389 ALA B N 1
ATOM 6874 C CA . ALA B 1 389 ? 140.964 105.041 164.266 1.00 9.02 389 ALA B CA 1
ATOM 6875 C C . ALA B 1 389 ? 141.636 104.480 163.018 1.00 9.10 389 ALA B C 1
ATOM 6876 O O . ALA B 1 389 ? 142.813 104.104 163.048 1.00 11.07 389 ALA B O 1
ATOM 6878 N N . ASP B 1 390 ? 140.902 104.422 161.910 1.00 6.08 390 ASP B N 1
ATOM 6879 C CA . ASP B 1 390 ? 141.475 104.065 160.621 1.00 9.10 390 ASP B CA 1
ATOM 6880 C C . ASP B 1 390 ? 140.618 104.661 159.512 1.00 8.24 390 ASP B C 1
ATOM 6881 O O . ASP B 1 390 ? 139.408 104.837 159.665 1.00 7.95 390 ASP B O 1
ATOM 6886 N N . VAL B 1 391 ? 141.268 104.991 158.395 1.00 6.06 391 VAL B N 1
ATOM 6887 C CA . VAL B 1 391 ? 140.597 105.738 157.334 1.00 2.31 391 VAL B CA 1
ATOM 6888 C C . VAL B 1 391 ? 139.846 104.848 156.357 1.00 9.12 391 VAL B C 1
ATOM 6889 O O . VAL B 1 391 ? 139.072 105.361 155.539 1.00 11.74 391 VAL B O 1
ATOM 6893 N N . SER B 1 392 ? 140.032 103.531 156.427 1.00 7.51 392 SER B N 1
ATOM 6894 C CA . SER B 1 392 ? 139.504 102.627 155.414 1.00 2.13 392 SER B CA 1
ATOM 6895 C C . SER B 1 392 ? 138.133 102.051 155.747 1.00 6.90 392 SER B C 1
ATOM 6896 O O . SER B 1 392 ? 137.523 101.419 154.878 1.00 9.25 392 SER B O 1
ATOM 6899 N N . THR B 1 393 ? 137.631 102.242 156.964 1.00 7.89 393 THR B N 1
ATOM 6900 C CA . THR B 1 393 ? 136.328 101.717 157.351 1.00 8.11 393 THR B CA 1
ATOM 6901 C C . THR B 1 393 ? 135.208 102.735 157.186 1.00 8.71 393 THR B C 1
ATOM 6902 O O . THR B 1 393 ? 134.032 102.365 157.288 1.00 10.29 393 THR B O 1
ATOM 6906 N N . ALA B 1 394 ? 135.549 103.992 156.884 1.00 5.23 394 ALA B N 1
ATOM 6907 C CA . ALA B 1 394 ? 134.585 105.085 156.982 1.00 2.24 394 ALA B CA 1
ATOM 6908 C C . ALA B 1 394 ? 133.315 104.792 156.198 1.00 4.60 394 ALA B C 1
ATOM 6909 O O . ALA B 1 394 ? 132.211 104.843 156.755 1.00 13.39 394 ALA B O 1
ATOM 6911 N N . LEU B 1 395 ? 133.455 104.442 154.916 1.00 1.45 395 LEU B N 1
ATOM 6912 C CA . LEU B 1 395 ? 132.287 104.165 154.086 1.00 1.94 395 LEU B CA 1
ATOM 6913 C C . LEU B 1 395 ? 131.374 103.145 154.747 1.00 4.84 395 LEU B C 1
ATOM 6914 O O . LEU B 1 395 ? 130.163 103.370 154.862 1.00 11.41 395 LEU B O 1
ATOM 6919 N N . PHE B 1 396 ? 131.942 102.040 155.227 1.00 2.15 396 PHE B N 1
ATOM 6920 C CA . PHE B 1 396 ? 131.125 101.017 155.862 1.00 1.66 396 PHE B CA 1
ATOM 6921 C C . PHE B 1 396 ? 130.459 101.551 157.122 1.00 3.03 396 PHE B C 1
ATOM 6922 O O . PHE B 1 396 ? 129.264 101.316 157.339 1.00 7.51 396 PHE B O 1
ATOM 6930 N N . VAL B 1 397 ? 131.195 102.319 157.931 1.00 3.19 397 VAL B N 1
ATOM 6931 C CA . VAL B 1 397 ? 130.575 102.984 159.073 1.00 3.15 397 VAL B CA 1
ATOM 6932 C C . VAL B 1 397 ? 129.466 103.907 158.593 1.00 5.04 397 VAL B C 1
ATOM 6933 O O . VAL B 1 397 ? 128.382 103.967 159.186 1.00 9.82 397 VAL B O 1
ATOM 6937 N N . PHE B 1 398 ? 129.714 104.617 157.491 1.00 3.82 398 PHE B N 1
ATOM 6938 C CA . PHE B 1 398 ? 128.678 105.437 156.875 1.00 1.22 398 PHE B CA 1
ATOM 6939 C C . PHE B 1 398 ? 127.464 104.589 156.522 1.00 3.13 398 PHE B C 1
ATOM 6940 O O . PHE B 1 398 ? 126.320 104.962 156.814 1.00 7.83 398 PHE B O 1
ATOM 6948 N N . LEU B 1 399 ? 127.700 103.407 155.948 1.00 5.43 399 LEU B N 1
ATOM 6949 C CA . LEU B 1 399 ? 126.595 102.540 155.564 1.00 6.42 399 LEU B CA 1
ATOM 6950 C C . LEU B 1 399 ? 125.853 101.992 156.774 1.00 4.20 399 LEU B C 1
ATOM 6951 O O . LEU B 1 399 ? 124.777 101.408 156.612 1.00 5.70 399 LEU B O 1
ATOM 6956 N N . GLU B 1 400 ? 126.400 102.167 157.979 1.00 4.54 400 GLU B N 1
ATOM 6957 C CA . GLU B 1 400 ? 125.674 101.781 159.180 1.00 8.31 400 GLU B CA 1
ATOM 6958 C C . GLU B 1 400 ? 124.494 102.702 159.457 1.00 9.14 400 GLU B C 1
ATOM 6959 O O . GLU B 1 400 ? 123.666 102.385 160.317 1.00 12.18 400 GLU B O 1
ATOM 6965 N N . ASN B 1 401 ? 124.395 103.831 158.753 1.00 9.17 401 ASN B N 1
ATOM 6966 C CA . ASN B 1 401 ? 123.310 104.780 158.961 1.00 7.18 401 ASN B CA 1
ATOM 6967 C C . ASN B 1 401 ? 122.191 104.632 157.936 1.00 11.07 401 ASN B C 1
ATOM 6968 O O . ASN B 1 401 ? 121.351 105.531 157.816 1.00 13.13 401 ASN B O 1
ATOM 6973 N N . PHE B 1 402 ? 122.159 103.529 157.202 1.00 8.91 402 PHE B N 1
ATOM 6974 C CA . PHE B 1 402 ? 121.217 103.313 156.116 1.00 7.82 402 PHE B CA 1
ATOM 6975 C C . PHE B 1 402 ? 120.553 101.955 156.265 1.00 8.56 402 PHE B C 1
ATOM 6976 O O . PHE B 1 402 ? 121.112 101.046 156.888 1.00 10.50 402 PHE B O 1
ATOM 6984 N N . PRO B 1 403 ? 119.354 101.787 155.712 1.00 8.98 403 PRO B N 1
ATOM 6985 C CA . PRO B 1 403 ? 118.755 100.451 155.658 1.00 7.98 403 PRO B CA 1
ATOM 6986 C C . PRO B 1 403 ? 119.542 99.540 154.731 1.00 9.96 403 PRO B C 1
ATOM 6987 O O . PRO B 1 403 ? 120.224 99.995 153.809 1.00 15.02 403 PRO B O 1
ATOM 6991 N N . PHE B 1 404 ? 119.436 98.236 154.989 1.00 10.61 404 PHE B N 1
ATOM 6992 C CA . PHE B 1 404 ? 120.185 97.218 154.249 1.00 10.38 404 PHE B CA 1
ATOM 6993 C C . PHE B 1 404 ? 121.686 97.495 154.322 1.00 10.43 404 PHE B C 1
ATOM 6994 O O . PHE B 1 404 ? 122.381 97.556 153.306 1.00 11.95 404 PHE B O 1
ATOM 7002 N N . THR B 1 405 ? 122.182 97.672 155.549 1.00 8.33 405 THR B N 1
ATOM 7003 C CA . THR B 1 405 ? 123.587 98.016 155.744 1.00 5.14 405 THR B CA 1
ATOM 7004 C C . THR B 1 405 ? 124.503 96.914 155.225 1.00 7.81 405 THR B C 1
ATOM 7005 O O . THR B 1 405 ? 125.488 97.186 154.530 1.00 11.14 405 THR B O 1
ATOM 7009 N N . LYS B 1 406 ? 124.187 95.657 155.545 1.00 6.42 406 LYS B N 1
ATOM 7010 C CA . LYS B 1 406 ? 125.020 94.549 155.089 1.00 6.62 406 LYS B CA 1
ATOM 7011 C C . LYS B 1 406 ? 124.970 94.402 153.574 1.00 9.47 406 LYS B C 1
ATOM 7012 O O . LYS B 1 406 ? 126.003 94.180 152.932 1.00 10.90 406 LYS B O 1
ATOM 7018 N N . PHE B 1 407 ? 123.779 94.524 152.984 1.00 7.64 407 PHE B N 1
ATOM 7019 C CA . PHE B 1 407 ? 123.659 94.415 151.533 1.00 6.62 407 PHE B CA 1
ATOM 7020 C C . PHE B 1 407 ? 124.403 95.543 150.831 1.00 6.11 407 PHE B C 1
ATOM 7021 O O . PHE B 1 407 ? 125.093 95.314 149.831 1.00 7.07 407 PHE B O 1
ATOM 7029 N N . LEU B 1 408 ? 124.281 96.770 151.343 1.00 6.95 408 LEU B N 1
ATOM 7030 C CA . LEU B 1 408 ? 124.994 97.894 150.745 1.00 4.15 408 LEU B CA 1
ATOM 7031 C C . LEU B 1 408 ? 126.502 97.734 150.887 1.00 4.81 408 LEU B C 1
ATOM 7032 O O . LEU B 1 408 ? 127.254 98.062 149.963 1.00 5.65 408 LEU B O 1
ATOM 7037 N N . SER B 1 409 ? 126.965 97.238 152.037 1.00 3.75 409 SER B N 1
ATOM 7038 C CA . SER B 1 409 ? 128.394 97.008 152.222 1.00 3.89 409 SER B CA 1
ATOM 7039 C C . SER B 1 409 ? 128.910 95.938 151.269 1.00 5.87 409 SER B C 1
ATOM 7040 O O . SER B 1 409 ? 129.999 96.075 150.699 1.00 7.00 409 SER B O 1
ATOM 7043 N N . ILE B 1 410 ? 128.141 94.863 151.085 1.00 4.67 410 ILE B N 1
ATOM 7044 C CA . ILE B 1 410 ? 128.532 93.818 150.143 1.00 4.22 410 ILE B CA 1
ATOM 7045 C C . ILE B 1 410 ? 128.575 94.369 148.725 1.00 3.87 410 ILE B C 1
ATOM 7046 O O . ILE B 1 410 ? 129.487 94.061 147.948 1.00 3.73 410 ILE B O 1
ATOM 7051 N N . VAL B 1 411 ? 127.591 95.196 148.365 1.00 6.30 411 VAL B N 1
ATOM 7052 C CA . VAL B 1 411 ? 127.571 95.800 147.036 1.00 4.87 411 VAL B CA 1
ATOM 7053 C C . VAL B 1 411 ? 128.790 96.690 146.837 1.00 7.36 411 VAL B C 1
ATOM 7054 O O . VAL B 1 411 ? 129.419 96.673 145.775 1.00 10.77 411 VAL B O 1
ATOM 7058 N N . ALA B 1 412 ? 129.143 97.480 147.854 1.00 4.77 412 ALA B N 1
ATOM 7059 C CA . ALA B 1 412 ? 130.311 98.349 147.747 1.00 3.66 412 ALA B CA 1
ATOM 7060 C C . ALA B 1 412 ? 131.596 97.542 147.614 1.00 8.29 412 ALA B C 1
ATOM 7061 O O . ALA B 1 412 ? 132.480 97.895 146.825 1.00 12.01 412 ALA B O 1
ATOM 7063 N N . ILE B 1 413 ? 131.722 96.456 148.379 1.00 7.55 413 ILE B N 1
ATOM 7064 C CA . ILE B 1 413 ? 132.911 95.611 148.284 1.00 1.13 413 ILE B CA 1
ATOM 7065 C C . ILE B 1 413 ? 133.009 94.977 146.901 1.00 3.64 413 ILE B C 1
ATOM 7066 O O . ILE B 1 413 ? 134.090 94.920 146.302 1.00 8.37 413 ILE B O 1
ATOM 7071 N N . ILE B 1 414 ? 131.883 94.495 146.370 1.00 5.09 414 ILE B N 1
ATOM 7072 C CA . ILE B 1 414 ? 131.874 93.913 145.030 1.00 4.21 414 ILE B CA 1
ATOM 7073 C C . ILE B 1 414 ? 132.237 94.965 143.989 1.00 4.77 414 ILE B C 1
ATOM 7074 O O . ILE B 1 414 ? 132.963 94.686 143.026 1.00 10.52 414 ILE B O 1
ATOM 7079 N N . LEU B 1 415 ? 131.728 96.186 144.159 1.00 2.98 415 LEU B N 1
ATOM 7080 C CA . LEU B 1 415 ? 132.057 97.268 143.237 1.00 3.91 415 LEU B CA 1
ATOM 7081 C C . LEU B 1 415 ? 133.545 97.584 143.269 1.00 5.89 415 LEU B C 1
ATOM 7082 O O . LEU B 1 415 ? 134.162 97.802 142.222 1.00 6.76 415 LEU B O 1
ATOM 7087 N N . ILE B 1 416 ? 134.140 97.609 144.463 1.00 9.12 416 ILE B N 1
ATOM 7088 C CA . ILE B 1 416 ? 135.577 97.853 144.573 1.00 5.24 416 ILE B CA 1
ATOM 7089 C C . ILE B 1 416 ? 136.359 96.722 143.919 1.00 4.79 416 ILE B C 1
ATOM 7090 O O . ILE B 1 416 ? 137.369 96.955 143.250 1.00 7.53 416 ILE B O 1
ATOM 7095 N N . PHE B 1 417 ? 135.904 95.481 144.100 1.00 5.57 417 PHE B N 1
ATOM 7096 C CA . PHE B 1 417 ? 136.576 94.331 143.499 1.00 6.22 417 PHE B CA 1
ATOM 7097 C C . PHE B 1 417 ? 136.541 94.410 141.972 1.00 9.76 417 PHE B C 1
ATOM 7098 O O . PHE B 1 417 ? 137.556 94.188 141.296 1.00 9.81 417 PHE B O 1
ATOM 7106 N N . SER B 1 418 ? 135.379 94.746 141.412 1.00 8.56 418 SER B N 1
ATOM 7107 C CA . SER B 1 418 ? 135.261 94.869 139.962 1.00 6.31 418 SER B CA 1
ATOM 7108 C C . SER B 1 418 ? 136.069 96.050 139.435 1.00 6.74 418 SER B C 1
ATOM 7109 O O . SER B 1 418 ? 136.682 95.965 138.361 1.00 10.42 418 SER B O 1
ATOM 7112 N N . PHE B 1 419 ? 136.075 97.164 140.171 1.00 8.38 419 PHE B N 1
ATOM 7113 C CA . PHE B 1 419 ? 136.929 98.290 139.814 1.00 7.94 419 PHE B CA 1
ATOM 7114 C C . PHE B 1 419 ? 138.393 97.884 139.832 1.00 7.29 419 PHE B C 1
ATOM 7115 O O . PHE B 1 419 ? 139.184 98.345 139.007 1.00 8.07 419 PHE B O 1
ATOM 7123 N N . PHE B 1 420 ? 138.769 97.024 140.778 1.00 9.18 420 PHE B N 1
ATOM 7124 C CA . PHE B 1 420 ? 140.132 96.515 140.849 1.00 7.16 420 PHE B CA 1
ATOM 7125 C C . PHE B 1 420 ? 140.473 95.704 139.604 1.00 7.18 420 PHE B C 1
ATOM 7126 O O . PHE B 1 420 ? 141.560 95.853 139.034 1.00 8.30 420 PHE B O 1
ATOM 7134 N N . ILE B 1 421 ? 139.553 94.837 139.174 1.00 9.62 421 ILE B N 1
ATOM 7135 C CA . ILE B 1 421 ? 139.780 94.046 137.960 1.00 11.84 421 ILE B CA 1
ATOM 7136 C C . ILE B 1 421 ? 139.946 94.959 136.751 1.00 8.81 421 ILE B C 1
ATOM 7137 O O . ILE B 1 421 ? 140.865 94.788 135.935 1.00 10.07 421 ILE B O 1
ATOM 7142 N N . THR B 1 422 ? 139.050 95.940 136.614 1.00 8.30 422 THR B N 1
ATOM 7143 C CA . THR B 1 422 ? 139.125 96.854 135.479 1.00 9.81 422 THR B CA 1
ATOM 7144 C C . THR B 1 422 ? 140.417 97.660 135.511 1.00 13.20 422 THR B C 1
ATOM 7145 O O . THR B 1 422 ? 141.055 97.869 134.472 1.00 12.75 422 THR B O 1
ATOM 7149 N N . SER B 1 423 ? 140.821 98.111 136.701 1.00 14.01 423 SER B N 1
ATOM 7150 C CA . SER B 1 423 ? 142.063 98.858 136.848 1.00 10.99 423 SER B CA 1
ATOM 7151 C C . SER B 1 423 ? 143.250 98.014 136.424 1.00 11.24 423 SER B C 1
ATOM 7152 O O . SER B 1 423 ? 144.112 98.470 135.668 1.00 12.75 423 SER B O 1
ATOM 7155 N N . SER B 1 424 ? 143.309 96.772 136.909 1.00 12.60 424 SER B N 1
ATOM 7156 C CA . SER B 1 424 ? 144.422 95.897 136.568 1.00 12.21 424 SER B CA 1
ATOM 7157 C C . SER B 1 424 ? 144.502 95.686 135.063 1.00 12.46 424 SER B C 1
ATOM 7158 O O . SER B 1 424 ? 145.566 95.860 134.459 1.00 12.94 424 SER B O 1
ATOM 7161 N N . ASP B 1 425 ? 143.374 95.350 134.434 1.00 12.31 425 ASP B N 1
ATOM 7162 C CA . ASP B 1 425 ? 143.389 95.077 132.998 1.00 9.73 425 ASP B CA 1
ATOM 7163 C C . ASP B 1 425 ? 143.791 96.315 132.201 1.00 10.88 425 ASP B C 1
ATOM 7164 O O . ASP B 1 425 ? 144.689 96.259 131.350 1.00 14.43 425 ASP B O 1
ATOM 7169 N N . SER B 1 426 ? 143.137 97.448 132.471 1.00 10.09 426 SER B N 1
ATOM 7170 C CA . SER B 1 426 ? 143.397 98.660 131.702 1.00 10.02 426 SER B CA 1
ATOM 7171 C C . SER B 1 426 ? 144.825 99.156 131.903 1.00 9.72 426 SER B C 1
ATOM 7172 O O . SER B 1 426 ? 145.500 99.534 130.935 1.00 13.28 426 SER B O 1
ATOM 7175 N N . GLY B 1 427 ? 145.305 99.161 133.147 1.00 9.45 427 GLY B N 1
ATOM 7176 C CA . GLY B 1 427 ? 146.660 99.608 133.403 1.00 6.67 427 GLY B CA 1
ATOM 7177 C C . GLY B 1 427 ? 147.703 98.682 132.817 1.00 8.08 427 GLY B C 1
ATOM 7178 O O . GLY B 1 427 ? 148.741 99.137 132.334 1.00 9.02 427 GLY B O 1
ATOM 7179 N N . SER B 1 428 ? 147.452 97.372 132.856 1.00 9.81 428 SER B N 1
ATOM 7180 C CA . SER B 1 428 ? 148.366 96.438 132.214 1.00 10.78 428 SER B CA 1
ATOM 7181 C C . SER B 1 428 ? 148.438 96.699 130.718 1.00 11.29 428 SER B C 1
ATOM 7182 O O . SER B 1 428 ? 149.527 96.701 130.134 1.00 12.25 428 SER B O 1
ATOM 7185 N N . LEU B 1 429 ? 147.288 96.947 130.085 1.00 11.63 429 LEU B N 1
ATOM 7186 C CA . LEU B 1 429 ? 147.285 97.267 128.660 1.00 9.36 429 LEU B CA 1
ATOM 7187 C C . LEU B 1 429 ? 148.082 98.537 128.379 1.00 10.84 429 LEU B C 1
ATOM 7188 O O . LEU B 1 429 ? 148.897 98.581 127.449 1.00 15.17 429 LEU B O 1
ATOM 7193 N N . VAL B 1 430 ? 147.868 99.580 129.185 1.00 10.48 430 VAL B N 1
ATOM 7194 C CA . VAL B 1 430 ? 148.547 100.855 128.951 1.00 9.76 430 VAL B CA 1
ATOM 7195 C C . VAL B 1 430 ? 150.053 100.704 129.133 1.00 9.43 430 VAL B C 1
ATOM 7196 O O . VAL B 1 430 ? 150.847 101.196 128.322 1.00 10.66 430 VAL B O 1
ATOM 7200 N N . VAL B 1 431 ? 150.468 100.025 130.203 1.00 8.10 431 VAL B N 1
ATOM 7201 C CA . VAL B 1 431 ? 151.893 99.888 130.481 1.00 8.46 431 VAL B CA 1
ATOM 7202 C C . VAL B 1 431 ? 152.558 99.008 129.432 1.00 11.26 431 VAL B C 1
ATOM 7203 O O . VAL B 1 431 ? 153.692 99.271 129.018 1.00 13.01 431 VAL B O 1
ATOM 7207 N N . ASP B 1 432 ? 151.869 97.959 128.975 1.00 13.54 432 ASP B N 1
ATOM 7208 C CA . ASP B 1 432 ? 152.412 97.138 127.900 1.00 13.84 432 ASP B CA 1
ATOM 7209 C C . ASP B 1 432 ? 152.569 97.944 126.618 1.00 12.97 432 ASP B C 1
ATOM 7210 O O . ASP B 1 432 ? 153.586 97.828 125.924 1.00 15.46 432 ASP B O 1
ATOM 7215 N N . ASN B 1 433 ? 151.574 98.772 126.288 1.00 10.45 433 ASN B N 1
ATOM 7216 C CA . ASN B 1 433 ? 151.671 99.602 125.091 1.00 11.85 433 ASN B CA 1
ATOM 7217 C C . ASN B 1 433 ? 152.829 100.586 125.192 1.00 12.45 433 ASN B C 1
ATOM 7218 O O . ASN B 1 433 ? 153.569 100.787 124.221 1.00 15.85 433 ASN B O 1
ATOM 7223 N N . ILE B 1 434 ? 153.001 101.211 126.357 1.00 12.51 434 ILE B N 1
ATOM 7224 C CA . ILE B 1 434 ? 154.075 102.187 126.526 1.00 12.01 434 ILE B CA 1
ATOM 7225 C C . ILE B 1 434 ? 155.436 101.503 126.457 1.00 12.99 434 ILE B C 1
ATOM 7226 O O . ILE B 1 434 ? 156.345 101.961 125.756 1.00 15.24 434 ILE B O 1
ATOM 7231 N N . THR B 1 435 ? 155.594 100.394 127.181 1.00 10.84 435 THR B N 1
ATOM 7232 C CA . THR B 1 435 ? 156.891 99.736 127.276 1.00 10.56 435 THR B CA 1
ATOM 7233 C C . THR B 1 435 ? 157.292 99.088 125.956 1.00 14.01 435 THR B C 1
ATOM 7234 O O . THR B 1 435 ? 158.414 99.284 125.475 1.00 18.52 435 THR B O 1
ATOM 7238 N N . SER B 1 436 ? 156.391 98.315 125.351 1.00 13.80 436 SER B N 1
ATOM 7239 C CA . SER B 1 436 ? 156.722 97.587 124.134 1.00 14.87 436 SER B CA 1
ATOM 7240 C C . SER B 1 436 ? 156.683 98.459 122.887 1.00 16.51 436 SER B C 1
ATOM 7241 O O . SER B 1 436 ? 157.170 98.029 121.837 1.00 17.02 436 SER B O 1
ATOM 7244 N N . GLY B 1 437 ? 156.121 99.657 122.971 1.00 13.76 437 GLY B N 1
ATOM 7245 C CA . GLY B 1 437 ? 156.040 100.535 121.806 1.00 12.12 437 GLY B CA 1
ATOM 7246 C C . GLY B 1 437 ? 154.948 100.202 120.817 1.00 14.16 437 GLY B C 1
ATOM 7247 O O . GLY B 1 437 ? 154.172 101.082 120.433 1.00 12.87 437 GLY B O 1
ATOM 7248 N N . SER B 1 438 ? 154.870 98.945 120.388 1.00 15.28 438 SER B N 1
ATOM 7249 C CA . SER B 1 438 ? 153.834 98.533 119.452 1.00 17.97 438 SER B CA 1
ATOM 7250 C C . SER B 1 438 ? 152.458 98.640 120.098 1.00 19.29 438 SER B C 1
ATOM 7251 O O . SER B 1 438 ? 152.273 98.296 121.269 1.00 18.97 438 SER B O 1
ATOM 7254 N N . ASN B 1 439 ? 151.488 99.119 119.324 1.00 21.97 439 ASN B N 1
ATOM 7255 C CA . ASN B 1 439 ? 150.133 99.342 119.823 1.00 22.85 439 ASN B CA 1
ATOM 7256 C C . ASN B 1 439 ? 149.363 98.029 119.768 1.00 23.45 439 ASN B C 1
ATOM 7257 O O . ASN B 1 439 ? 148.826 97.651 118.724 1.00 22.09 439 ASN B O 1
ATOM 7262 N N . GLY B 1 440 ? 149.303 97.331 120.898 1.00 19.11 440 GLY B N 1
ATOM 7263 C CA . GLY B 1 440 ? 148.545 96.092 120.979 1.00 19.52 440 GLY B CA 1
ATOM 7264 C C . GLY B 1 440 ? 149.058 94.984 120.085 1.00 21.52 440 GLY B C 1
ATOM 7265 O O . GLY B 1 440 ? 148.260 94.273 119.461 1.00 19.86 440 GLY B O 1
ATOM 7266 N N . GLU B 1 441 ? 150.379 94.818 120.009 1.00 23.69 441 GLU B N 1
ATOM 7267 C CA . GLU B 1 441 ? 150.980 93.768 119.200 1.00 24.85 441 GLU B CA 1
ATOM 7268 C C . GLU B 1 441 ? 151.870 92.821 119.990 1.00 23.90 441 GLU B C 1
ATOM 7269 O O . GLU B 1 441 ? 152.317 91.814 119.430 1.00 23.73 441 GLU B O 1
ATOM 7275 N N . SER B 1 442 ? 152.140 93.108 121.258 1.00 19.86 442 SER B N 1
ATOM 7276 C CA . SER B 1 442 ? 152.935 92.224 122.092 1.00 17.51 442 SER B CA 1
ATOM 7277 C C . SER B 1 442 ? 152.118 91.004 122.505 1.00 17.16 442 SER B C 1
ATOM 7278 O O . SER B 1 442 ? 150.885 91.045 122.518 1.00 17.99 442 SER B O 1
ATOM 7281 N N . PRO B 1 443 ? 152.781 89.899 122.840 1.00 20.29 443 PRO B N 1
ATOM 7282 C CA . PRO B 1 443 ? 152.047 88.719 123.308 1.00 20.78 443 PRO B CA 1
ATOM 7283 C C . PRO B 1 443 ? 151.362 88.984 124.639 1.00 21.67 443 PRO B C 1
ATOM 7284 O O . PRO B 1 443 ? 151.766 89.856 125.413 1.00 23.06 443 PRO B O 1
ATOM 7288 N N . VAL B 1 444 ? 150.302 88.213 124.896 1.00 19.26 444 VAL B N 1
ATOM 7289 C CA . VAL B 1 444 ? 149.492 88.419 126.094 1.00 20.10 444 VAL B CA 1
ATOM 7290 C C . VAL B 1 444 ? 150.303 88.178 127.361 1.00 20.23 444 VAL B C 1
ATOM 7291 O O . VAL B 1 444 ? 149.972 88.711 128.429 1.00 20.38 444 VAL B O 1
ATOM 7295 N N . TRP B 1 445 ? 151.368 87.377 127.275 1.00 22.89 445 TRP B N 1
ATOM 7296 C CA . TRP B 1 445 ? 152.172 87.114 128.462 1.00 23.03 445 TRP B CA 1
ATOM 7297 C C . TRP B 1 445 ? 152.848 88.382 128.965 1.00 23.64 445 TRP B C 1
ATOM 7298 O O . TRP B 1 445 ? 153.090 88.517 130.167 1.00 22.63 445 TRP B O 1
ATOM 7309 N N . GLN B 1 446 ? 153.139 89.329 128.071 1.00 18.30 446 GLN B N 1
ATOM 7310 C CA . GLN B 1 446 ? 153.754 90.584 128.495 1.00 20.53 446 GLN B CA 1
ATOM 7311 C C . GLN B 1 446 ? 152.814 91.387 129.389 1.00 20.42 446 GLN B C 1
ATOM 7312 O O . GLN B 1 446 ? 153.207 91.849 130.468 1.00 21.23 446 GLN B O 1
ATOM 7318 N N . ARG B 1 447 ? 151.561 91.561 128.961 1.00 17.00 447 ARG B N 1
ATOM 7319 C CA . ARG B 1 447 ? 150.610 92.291 129.791 1.00 17.47 447 ARG B CA 1
ATOM 7320 C C . ARG B 1 447 ? 150.241 91.501 131.041 1.00 15.30 447 ARG B C 1
ATOM 7321 O O . ARG B 1 447 ? 149.950 92.096 132.087 1.00 13.69 447 ARG B O 1
ATOM 7329 N N . VAL B 1 448 ? 150.272 90.168 130.965 1.00 13.35 448 VAL B N 1
ATOM 7330 C CA . VAL B 1 448 ? 150.079 89.357 132.165 1.00 13.09 448 VAL B CA 1
ATOM 7331 C C . VAL B 1 448 ? 151.191 89.627 133.172 1.00 17.24 448 VAL B C 1
ATOM 7332 O O . VAL B 1 448 ? 150.941 89.796 134.373 1.00 17.18 448 VAL B O 1
ATOM 7336 N N . PHE B 1 449 ? 152.437 89.679 132.696 1.00 17.48 449 PHE B N 1
ATOM 7337 C CA . PHE B 1 449 ? 153.559 89.982 133.575 1.00 18.30 449 PHE B CA 1
ATOM 7338 C C . PHE B 1 449 ? 153.451 91.392 134.135 1.00 15.88 449 PHE B C 1
ATOM 7339 O O . PHE B 1 449 ? 153.845 91.644 135.276 1.00 15.99 449 PHE B O 1
ATOM 7347 N N . TRP B 1 450 ? 152.935 92.331 133.342 1.00 10.88 450 TRP B N 1
ATOM 7348 C CA . TRP B 1 450 ? 152.759 93.690 133.847 1.00 13.50 450 TRP B CA 1
ATOM 7349 C C . TRP B 1 450 ? 151.705 93.744 134.949 1.00 17.71 450 TRP B C 1
ATOM 7350 O O . TRP B 1 450 ? 151.879 94.453 135.949 1.00 21.11 450 TRP B O 1
ATOM 7361 N N . SER B 1 451 ? 150.607 93.001 134.789 1.00 15.29 451 SER B N 1
ATOM 7362 C CA . SER B 1 451 ? 149.623 92.899 135.865 1.00 13.50 451 SER B CA 1
ATOM 7363 C C . SER B 1 451 ? 150.236 92.268 137.111 1.00 14.10 451 SER B C 1
ATOM 7364 O O . SER B 1 451 ? 149.984 92.719 138.238 1.00 13.95 451 SER B O 1
ATOM 7367 N N . PHE B 1 452 ? 151.042 91.221 136.924 1.00 13.42 452 PHE B N 1
ATOM 7368 C CA . PHE B 1 452 ? 151.725 90.593 138.051 1.00 14.96 452 PHE B CA 1
ATOM 7369 C C . PHE B 1 452 ? 152.659 91.575 138.747 1.00 14.30 452 PHE B C 1
ATOM 7370 O O . PHE B 1 452 ? 152.743 91.596 139.980 1.00 12.82 452 PHE B O 1
ATOM 7378 N N . ALA B 1 453 ? 153.378 92.387 137.971 1.00 11.32 453 ALA B N 1
ATOM 7379 C CA . ALA B 1 453 ? 154.277 93.379 138.549 1.00 13.24 453 ALA B CA 1
ATOM 7380 C C . ALA B 1 453 ? 153.505 94.431 139.332 1.00 14.30 453 ALA B C 1
ATOM 7381 O O . ALA B 1 453 ? 153.940 94.855 140.407 1.00 16.73 453 ALA B O 1
ATOM 7383 N N . GLN B 1 454 ? 152.361 94.870 138.804 1.00 12.12 454 GLN B N 1
ATOM 7384 C CA . GLN B 1 454 ? 151.525 95.817 139.538 1.00 11.58 454 GLN B CA 1
ATOM 7385 C C . GLN B 1 454 ? 151.072 95.223 140.864 1.00 12.32 454 GLN B C 1
ATOM 7386 O O . GLN B 1 454 ? 151.132 95.881 141.911 1.00 11.39 454 GLN B O 1
ATOM 7392 N N . GLY B 1 455 ? 150.624 93.966 140.839 1.00 12.89 455 GLY B N 1
ATOM 7393 C CA . GLY B 1 455 ? 150.206 93.317 142.072 1.00 11.63 455 GLY B CA 1
ATOM 7394 C C . GLY B 1 455 ? 151.338 93.172 143.071 1.00 11.07 455 GLY B C 1
ATOM 7395 O O . GLY B 1 455 ? 151.156 93.406 144.269 1.00 9.83 455 GLY B O 1
ATOM 7396 N N . ILE B 1 456 ? 152.523 92.788 142.592 1.00 12.87 456 ILE B N 1
ATOM 7397 C CA . ILE B 1 456 ? 153.672 92.616 143.475 1.00 11.90 456 ILE B CA 1
ATOM 7398 C C . ILE B 1 456 ? 154.085 93.948 144.089 1.00 10.09 456 ILE B C 1
ATOM 7399 O O . ILE B 1 456 ? 154.406 94.024 145.280 1.00 11.36 456 ILE B O 1
ATOM 7404 N N . ILE B 1 457 ? 154.094 95.016 143.288 1.00 6.61 457 ILE B N 1
ATOM 7405 C CA . ILE B 1 457 ? 154.456 96.331 143.806 1.00 6.67 457 ILE B CA 1
ATOM 7406 C C . ILE B 1 457 ? 153.443 96.791 144.845 1.00 9.59 457 ILE B C 1
ATOM 7407 O O . ILE B 1 457 ? 153.810 97.354 145.884 1.00 11.67 457 ILE B O 1
ATOM 7412 N N . ALA B 1 458 ? 152.153 96.557 144.587 1.00 13.51 458 ALA B N 1
ATOM 7413 C CA . ALA B 1 458 ? 151.136 96.900 145.575 1.00 10.07 458 ALA B CA 1
ATOM 7414 C C . ALA B 1 458 ? 151.337 96.120 146.868 1.00 11.25 458 ALA B C 1
ATOM 7415 O O . ALA B 1 458 ? 151.238 96.684 147.963 1.00 12.13 458 ALA B O 1
ATOM 7417 N N . ILE B 1 459 ? 151.635 94.822 146.759 1.00 10.76 459 ILE B N 1
ATOM 7418 C CA . ILE B 1 459 ? 151.870 93.999 147.946 1.00 8.85 459 ILE B CA 1
ATOM 7419 C C . ILE B 1 459 ? 153.052 94.539 148.739 1.00 11.27 459 ILE B C 1
ATOM 7420 O O . ILE B 1 459 ? 152.987 94.694 149.966 1.00 8.47 459 ILE B O 1
ATOM 7425 N N . VAL B 1 460 ? 154.151 94.835 148.044 1.00 12.08 460 VAL B N 1
ATOM 7426 C CA . VAL B 1 460 ? 155.371 95.281 148.709 1.00 9.75 460 VAL B CA 1
ATOM 7427 C C . VAL B 1 460 ? 155.148 96.623 149.393 1.00 10.37 460 VAL B C 1
ATOM 7428 O O . VAL B 1 460 ? 155.582 96.835 150.532 1.00 15.48 460 VAL B O 1
ATOM 7432 N N . LEU B 1 461 ? 154.469 97.550 148.714 1.00 6.79 461 LEU B N 1
ATOM 7433 C CA . LEU B 1 461 ? 154.188 98.846 149.320 1.00 8.36 461 LEU B CA 1
ATOM 7434 C C . LEU B 1 461 ? 153.258 98.711 150.520 1.00 11.55 461 LEU B C 1
ATOM 7435 O O . LEU B 1 461 ? 153.449 99.388 151.536 1.00 11.95 461 LEU B O 1
ATOM 7440 N N . LEU B 1 462 ? 152.244 97.846 150.425 1.00 11.36 462 LEU B N 1
ATOM 7441 C CA . LEU B 1 462 ? 151.330 97.657 151.547 1.00 10.39 462 LEU B CA 1
ATOM 7442 C C . LEU B 1 462 ? 152.051 97.073 152.755 1.00 13.28 462 LEU B C 1
ATOM 7443 O O . LEU B 1 462 ? 151.817 97.500 153.892 1.00 12.44 462 LEU B O 1
ATOM 7448 N N . TRP B 1 463 ? 152.926 96.090 152.531 1.00 16.17 463 TRP B N 1
ATOM 7449 C CA . TRP B 1 463 ? 153.703 95.536 153.635 1.00 19.25 463 TRP B CA 1
ATOM 7450 C C . TRP B 1 463 ? 154.657 96.572 154.217 1.00 15.15 463 TRP B C 1
ATOM 7451 O O . TRP B 1 463 ? 154.846 96.633 155.437 1.00 16.39 463 TRP B O 1
ATOM 7462 N N . GLY B 1 464 ? 155.263 97.393 153.364 1.00 11.10 464 GLY B N 1
ATOM 7463 C CA . GLY B 1 464 ? 156.248 98.357 153.810 1.00 13.17 464 GLY B CA 1
ATOM 7464 C C . GLY B 1 464 ? 155.709 99.744 154.096 1.00 15.63 464 GLY B C 1
ATOM 7465 O O . GLY B 1 464 ? 156.337 100.741 153.724 1.00 18.16 464 GLY B O 1
ATOM 7466 N N . GLY B 1 465 ? 154.557 99.832 154.755 1.00 9.97 465 GLY B N 1
ATOM 7467 C CA . GLY B 1 465 ? 154.026 101.123 155.146 1.00 10.61 465 GLY B CA 1
ATOM 7468 C C . GLY B 1 465 ? 152.532 101.292 154.960 1.00 12.70 465 GLY B C 1
ATOM 7469 O O . GLY B 1 465 ? 151.894 102.039 155.707 1.00 13.23 465 GLY B O 1
ATOM 7470 N N . GLY B 1 466 ? 151.961 100.611 153.976 1.00 13.01 466 GLY B N 1
ATOM 7471 C CA . GLY B 1 466 ? 150.528 100.692 153.738 1.00 11.80 466 GLY B CA 1
ATOM 7472 C C . GLY B 1 466 ? 150.175 101.898 152.889 1.00 10.64 466 GLY B C 1
ATOM 7473 O O . GLY B 1 466 ? 150.777 102.122 151.842 1.00 15.77 466 GLY B O 1
ATOM 7474 N N . LEU B 1 467 ? 149.189 102.673 153.348 1.00 7.64 467 LEU B N 1
ATOM 7475 C CA . LEU B 1 467 ? 148.755 103.849 152.600 1.00 10.34 467 LEU B CA 1
ATOM 7476 C C . LEU B 1 467 ? 149.853 104.902 152.515 1.00 13.71 467 LEU B C 1
ATOM 7477 O O . LEU B 1 467 ? 149.983 105.580 151.488 1.00 16.85 467 LEU B O 1
ATOM 7482 N N . ASP B 1 468 ? 150.651 105.050 153.576 1.00 12.94 468 ASP B N 1
ATOM 7483 C CA . ASP B 1 468 ? 151.743 106.017 153.549 1.00 12.45 468 ASP B CA 1
ATOM 7484 C C . ASP B 1 468 ? 152.762 105.664 152.474 1.00 12.03 468 ASP B C 1
ATOM 7485 O O . ASP B 1 468 ? 153.292 106.552 151.796 1.00 14.54 468 ASP B O 1
ATOM 7490 N N . ALA B 1 469 ? 153.053 104.373 152.307 1.00 6.64 469 ALA B N 1
ATOM 7491 C CA . ALA B 1 469 ? 153.980 103.954 151.261 1.00 7.64 469 ALA B CA 1
ATOM 7492 C C . ALA B 1 469 ? 153.429 104.264 149.876 1.00 5.88 469 ALA B C 1
ATOM 7493 O O . ALA B 1 469 ? 154.172 104.697 148.987 1.00 11.26 469 ALA B O 1
ATOM 7495 N N . LEU B 1 470 ? 152.128 104.043 149.670 1.00 4.86 470 LEU B N 1
ATOM 7496 C CA . LEU B 1 470 ? 151.516 104.375 148.388 1.00 3.74 470 LEU B CA 1
ATOM 7497 C C . LEU B 1 470 ? 151.599 105.870 148.111 1.00 4.41 470 LEU B C 1
ATOM 7498 O O . LEU B 1 470 ? 151.927 106.287 146.991 1.00 9.54 470 LEU B O 1
ATOM 7503 N N . GLN B 1 471 ? 151.314 106.692 149.124 1.00 1.78 471 GLN B N 1
ATOM 7504 C CA . GLN B 1 471 ? 151.424 108.137 148.956 1.00 1.61 471 GLN B CA 1
ATOM 7505 C C . GLN B 1 471 ? 152.852 108.544 148.619 1.00 4.54 471 GLN B C 1
ATOM 7506 O O . GLN B 1 471 ? 153.077 109.358 147.716 1.00 3.85 471 GLN B O 1
ATOM 7512 N N . THR B 1 472 ? 153.830 107.982 149.335 1.00 3.75 472 THR B N 1
ATOM 7513 C CA . THR B 1 472 ? 155.227 108.318 149.083 1.00 1.88 472 THR B CA 1
ATOM 7514 C C . THR B 1 472 ? 155.638 107.940 147.668 1.00 2.35 472 THR B C 1
ATOM 7515 O O . THR B 1 472 ? 156.281 108.731 146.966 1.00 8.44 472 THR B O 1
ATOM 7519 N N . ALA B 1 473 ? 155.268 106.735 147.229 1.00 3.19 473 ALA B N 1
ATOM 7520 C CA . ALA B 1 473 ? 155.626 106.292 145.887 1.00 1.44 473 ALA B CA 1
ATOM 7521 C C . ALA B 1 473 ? 155.008 107.196 144.831 1.00 0.89 473 ALA B C 1
ATOM 7522 O O . ALA B 1 473 ? 155.689 107.634 143.895 1.00 4.55 473 ALA B O 1
ATOM 7524 N N . VAL B 1 474 ? 153.716 107.504 144.974 1.00 0.69 474 VAL B N 1
ATOM 7525 C CA . VAL B 1 474 ? 153.049 108.298 143.949 1.00 2.08 474 VAL B CA 1
ATOM 7526 C C . VAL B 1 474 ? 153.606 109.719 143.924 1.00 1.92 474 VAL B C 1
ATOM 7527 O O . VAL B 1 474 ? 153.778 110.306 142.852 1.00 3.92 474 VAL B O 1
ATOM 7531 N N . ILE B 1 475 ? 153.955 110.273 145.089 1.00 2.76 475 ILE B N 1
ATOM 7532 C CA . ILE B 1 475 ? 154.490 111.631 145.132 1.00 2.20 475 ILE B CA 1
ATOM 7533 C C . ILE B 1 475 ? 155.878 111.679 144.504 1.00 3.31 475 ILE B C 1
ATOM 7534 O O . ILE B 1 475 ? 156.189 112.571 143.700 1.00 6.56 475 ILE B O 1
ATOM 7539 N N . ILE B 1 476 ? 156.732 110.713 144.853 1.00 2.96 476 ILE B N 1
ATOM 7540 C CA . ILE B 1 476 ? 158.086 110.694 144.313 1.00 0.66 476 ILE B CA 1
ATOM 7541 C C . ILE B 1 476 ? 158.057 110.510 142.801 1.00 2.14 476 ILE B C 1
ATOM 7542 O O . ILE B 1 476 ? 158.789 111.186 142.068 1.00 4.14 476 ILE B O 1
ATOM 7547 N N . THR B 1 477 ? 157.206 109.609 142.305 1.00 1.29 477 THR B N 1
ATOM 7548 C CA . THR B 1 477 ? 157.153 109.380 140.867 1.00 0.24 477 THR B CA 1
ATOM 7549 C C . THR B 1 477 ? 156.407 110.472 140.111 1.00 0.26 477 THR B C 1
ATOM 7550 O O . THR B 1 477 ? 156.606 110.607 138.900 1.00 4.75 477 THR B O 1
ATOM 7554 N N . GLY B 1 478 ? 155.560 111.251 140.783 1.00 0.00 478 GLY B N 1
ATOM 7555 C CA . GLY B 1 478 ? 154.908 112.362 140.126 1.00 0.00 478 GLY B CA 1
ATOM 7556 C C . GLY B 1 478 ? 155.643 113.674 140.196 1.00 0.00 478 GLY B C 1
ATOM 7557 O O . GLY B 1 478 ? 155.255 114.622 139.509 1.00 1.88 478 GLY B O 1
ATOM 7558 N N . LEU B 1 479 ? 156.684 113.767 141.024 1.00 1.57 479 LEU B N 1
ATOM 7559 C CA . LEU B 1 479 ? 157.479 114.995 141.054 1.00 3.00 479 LEU B CA 1
ATOM 7560 C C . LEU B 1 479 ? 158.119 115.332 139.710 1.00 2.62 479 LEU B C 1
ATOM 7561 O O . LEU B 1 479 ? 157.962 116.477 139.253 1.00 2.37 479 LEU B O 1
ATOM 7566 N N . PRO B 1 480 ? 158.842 114.418 139.022 1.00 4.63 480 PRO B N 1
ATOM 7567 C CA . PRO B 1 480 ? 159.425 114.795 137.725 1.00 2.60 480 PRO B CA 1
ATOM 7568 C C . PRO B 1 480 ? 158.393 114.807 136.609 1.00 4.31 480 PRO B C 1
ATOM 7569 O O . PRO B 1 480 ? 158.543 115.505 135.597 1.00 10.92 480 PRO B O 1
ATOM 7573 N N . PHE B 1 481 ? 157.326 114.030 136.785 1.00 3.75 481 PHE B N 1
ATOM 7574 C CA . PHE B 1 481 ? 156.287 114.011 135.770 1.00 1.75 481 PHE B CA 1
ATOM 7575 C C . PHE B 1 481 ? 155.496 115.309 135.731 1.00 1.23 481 PHE B C 1
ATOM 7576 O O . PHE B 1 481 ? 154.869 115.597 134.713 1.00 4.19 481 PHE B O 1
ATOM 7584 N N . ALA B 1 482 ? 155.522 116.106 136.800 1.00 0.09 482 ALA B N 1
ATOM 7585 C CA . ALA B 1 482 ? 154.946 117.444 136.717 1.00 1.20 482 ALA B CA 1
ATOM 7586 C C . ALA B 1 482 ? 155.719 118.310 135.728 1.00 2.21 482 ALA B C 1
ATOM 7587 O O . ALA B 1 482 ? 155.118 119.017 134.910 1.00 1.94 482 ALA B O 1
ATOM 7589 N N . VAL B 1 483 ? 157.052 118.251 135.776 1.00 5.17 483 VAL B N 1
ATOM 7590 C CA . VAL B 1 483 ? 157.877 118.948 134.792 1.00 6.45 483 VAL B CA 1
ATOM 7591 C C . VAL B 1 483 ? 157.611 118.398 133.397 1.00 5.59 483 VAL B C 1
ATOM 7592 O O . VAL B 1 483 ? 157.506 119.153 132.419 1.00 6.86 483 VAL B O 1
ATOM 7596 N N . ILE B 1 484 ? 157.504 117.073 133.286 1.00 2.24 484 ILE B N 1
ATOM 7597 C CA . ILE B 1 484 ? 157.243 116.454 131.988 1.00 0.49 484 ILE B CA 1
ATOM 7598 C C . ILE B 1 484 ? 155.913 116.940 131.419 1.00 3.42 484 ILE B C 1
ATOM 7599 O O . ILE B 1 484 ? 155.815 117.265 130.232 1.00 5.95 484 ILE B O 1
ATOM 7604 N N . LEU B 1 485 ? 154.876 117.009 132.257 1.00 3.12 485 LEU B N 1
ATOM 7605 C CA . LEU B 1 485 ? 153.571 117.486 131.809 1.00 0.01 485 LEU B CA 1
ATOM 7606 C C . LEU B 1 485 ? 153.606 118.964 131.446 1.00 3.49 485 LEU B C 1
ATOM 7607 O O . LEU B 1 485 ? 152.939 119.390 130.495 1.00 8.84 485 LEU B O 1
ATOM 7612 N N . LEU B 1 486 ? 154.359 119.767 132.200 1.00 4.32 486 LEU B N 1
ATOM 7613 C CA . LEU B 1 486 ? 154.477 121.182 131.864 1.00 2.67 486 LEU B CA 1
ATOM 7614 C C . LEU B 1 486 ? 155.131 121.370 130.502 1.00 2.41 486 LEU B C 1
ATOM 7615 O O . LEU B 1 486 ? 154.706 122.220 129.712 1.00 6.42 486 LEU B O 1
ATOM 7620 N N . VAL B 1 487 ? 156.171 120.587 130.210 1.00 2.12 487 VAL B N 1
ATOM 7621 C CA . VAL B 1 487 ? 156.796 120.656 128.892 1.00 2.34 487 VAL B CA 1
ATOM 7622 C C . VAL B 1 487 ? 155.843 120.136 127.820 1.00 7.29 487 VAL B C 1
ATOM 7623 O O . VAL B 1 487 ? 155.766 120.687 126.713 1.00 10.79 487 VAL B O 1
ATOM 7627 N N . MET B 1 488 ? 155.100 119.071 128.133 1.00 5.94 488 MET B N 1
ATOM 7628 C CA . MET B 1 488 ? 154.181 118.472 127.173 1.00 3.12 488 MET B CA 1
ATOM 7629 C C . MET B 1 488 ? 153.039 119.414 126.817 1.00 4.12 488 MET B C 1
ATOM 7630 O O . MET B 1 488 ? 152.534 119.368 125.694 1.00 7.50 488 MET B O 1
ATOM 7635 N N . CYS B 1 489 ? 152.620 120.269 127.750 1.00 5.01 489 CYS B N 1
ATOM 7636 C CA . CYS B 1 489 ? 151.570 121.237 127.443 1.00 7.92 489 CYS B CA 1
ATOM 7637 C C . CYS B 1 489 ? 152.003 122.176 126.322 1.00 10.54 489 CYS B C 1
ATOM 7638 O O . CYS B 1 489 ? 151.268 122.388 125.349 1.00 11.82 489 CYS B O 1
ATOM 7641 N N . TYR B 1 490 ? 153.209 122.735 126.434 1.00 11.70 490 TYR B N 1
ATOM 7642 C CA . TYR B 1 490 ? 153.707 123.624 125.392 1.00 11.60 490 TYR B CA 1
ATOM 7643 C C . TYR B 1 490 ? 154.036 122.864 124.115 1.00 12.73 490 TYR B C 1
ATOM 7644 O O . TYR B 1 490 ? 153.870 123.405 123.017 1.00 13.78 490 TYR B O 1
ATOM 7653 N N . SER B 1 491 ? 154.489 121.614 124.232 1.00 10.94 491 SER B N 1
ATOM 7654 C CA . SER B 1 491 ? 154.688 120.796 123.039 1.00 7.78 491 SER B CA 1
ATOM 7655 C C . SER B 1 491 ? 153.375 120.581 122.295 1.00 10.66 491 SER B C 1
ATOM 7656 O O . SER B 1 491 ? 153.330 120.656 121.062 1.00 14.50 491 SER B O 1
ATOM 7659 N N . LEU B 1 492 ? 152.294 120.316 123.029 1.00 11.40 492 LEU B N 1
ATOM 7660 C CA . LEU B 1 492 ? 150.984 120.149 122.410 1.00 9.81 492 LEU B CA 1
ATOM 7661 C C . LEU B 1 492 ? 150.494 121.452 121.795 1.00 9.15 492 LEU B C 1
ATOM 7662 O O . LEU B 1 492 ? 149.872 121.443 120.729 1.00 11.40 492 LEU B O 1
ATOM 7667 N N . GLN B 1 493 ? 150.745 122.582 122.460 1.00 10.32 493 GLN B N 1
ATOM 7668 C CA . GLN B 1 493 ? 150.370 123.866 121.874 1.00 12.87 493 GLN B CA 1
ATOM 7669 C C . GLN B 1 493 ? 151.123 124.116 120.573 1.00 13.60 493 GLN B C 1
ATOM 7670 O O . GLN B 1 493 ? 150.542 124.590 119.588 1.00 17.38 493 GLN B O 1
ATOM 7676 N N . LYS B 1 494 ? 152.419 123.797 120.549 1.00 12.39 494 LYS B N 1
ATOM 7677 C CA . LYS B 1 494 ? 153.197 123.933 119.322 1.00 11.13 494 LYS B CA 1
ATOM 7678 C C . LYS B 1 494 ? 152.674 123.004 118.234 1.00 10.65 494 LYS B C 1
ATOM 7679 O O . LYS B 1 494 ? 152.610 123.385 117.061 1.00 12.16 494 LYS B O 1
ATOM 7685 N N . GLY B 1 495 ? 152.301 121.777 118.602 1.00 11.87 495 GLY B N 1
ATOM 7686 C CA . GLY B 1 495 ? 151.736 120.861 117.624 1.00 11.45 495 GLY B CA 1
ATOM 7687 C C . GLY B 1 495 ? 150.411 121.345 117.065 1.00 12.56 495 GLY B C 1
ATOM 7688 O O . GLY B 1 495 ? 150.135 121.193 115.874 1.00 15.90 495 GLY B O 1
ATOM 7689 N N . LEU B 1 496 ? 149.571 121.929 117.921 1.00 10.53 496 LEU B N 1
ATOM 7690 C CA . LEU B 1 496 ? 148.309 122.497 117.455 1.00 12.90 496 LEU B CA 1
ATOM 7691 C C . LEU B 1 496 ? 148.549 123.679 116.526 1.00 11.75 496 LEU B C 1
ATOM 7692 O O . LEU B 1 496 ? 147.845 123.840 115.522 1.00 13.75 496 LEU B O 1
ATOM 7697 N N . LYS B 1 497 ? 149.538 124.518 116.844 1.00 12.86 497 LYS B N 1
ATOM 7698 C CA . LYS B 1 497 ? 149.899 125.610 115.944 1.00 13.39 497 LYS B CA 1
ATOM 7699 C C . LYS B 1 497 ? 150.390 125.076 114.605 1.00 16.47 497 LYS B C 1
ATOM 7700 O O . LYS B 1 497 ? 150.052 125.620 113.546 1.00 17.34 497 LYS B O 1
ATOM 7706 N N . GLU B 1 498 ? 151.195 124.012 114.635 1.00 15.87 498 GLU B N 1
ATOM 7707 C CA . GLU B 1 498 ? 151.680 123.404 113.401 1.00 13.82 498 GLU B CA 1
ATOM 7708 C C . GLU B 1 498 ? 150.530 122.844 112.575 1.00 17.00 498 GLU B C 1
ATOM 7709 O O . GLU B 1 498 ? 150.525 122.964 111.346 1.00 20.70 498 GLU B O 1
ATOM 7715 N N . GLU B 1 499 ? 149.556 122.213 113.231 1.00 15.64 499 GLU B N 1
ATOM 7716 C CA . GLU B 1 499 ? 148.401 121.686 112.509 1.00 17.53 499 GLU B CA 1
ATOM 7717 C C . GLU B 1 499 ? 147.556 122.807 111.918 1.00 16.20 499 GLU B C 1
ATOM 7718 O O . GLU B 1 499 ? 147.051 122.684 110.797 1.00 18.27 499 GLU B O 1
ATOM 7724 N N . LEU B 1 500 ? 147.380 123.902 112.661 1.00 10.75 500 LEU B N 1
ATOM 7725 C CA . LEU B 1 500 ? 146.613 125.031 112.144 1.00 10.91 500 LEU B CA 1
ATOM 7726 C C . LEU B 1 500 ? 147.307 125.671 110.947 1.00 14.84 500 LEU B C 1
ATOM 7727 O O . LEU B 1 500 ? 146.651 126.031 109.963 1.00 15.31 500 LEU B O 1
ATOM 7732 N N . ALA B 1 501 ? 148.631 125.828 111.015 1.00 13.72 501 ALA B N 1
ATOM 7733 C CA . ALA B 1 501 ? 149.370 126.378 109.883 1.00 13.47 501 ALA B CA 1
ATOM 7734 C C . ALA B 1 501 ? 149.348 125.426 108.693 1.00 17.06 501 ALA B C 1
ATOM 7735 O O . ALA B 1 501 ? 149.233 125.864 107.542 1.00 18.39 501 ALA B O 1
ATOM 7737 N N . LYS B 1 502 ? 149.463 124.122 108.952 1.00 16.79 502 LYS B N 1
ATOM 7738 C CA . LYS B 1 502 ? 149.418 123.132 107.882 1.00 18.02 502 LYS B CA 1
ATOM 7739 C C . LYS B 1 502 ? 148.044 123.077 107.230 1.00 19.78 502 LYS B C 1
ATOM 7740 O O . LYS B 1 502 ? 147.940 122.835 106.022 1.00 21.45 502 LYS B O 1
ATOM 7746 N N . SER B 1 503 ? 146.987 123.315 108.001 1.00 15.91 503 SER B N 1
ATOM 7747 C CA . SER B 1 503 ? 145.633 123.325 107.467 1.00 18.98 503 SER B CA 1
ATOM 7748 C C . SER B 1 503 ? 145.390 124.648 106.742 1.00 18.18 503 SER B C 1
ATOM 7749 O O . SER B 1 503 ? 146.313 125.431 106.500 1.00 17.31 503 SER B O 1
ATOM 7752 N N . SER B 1 504 ? 144.129 124.907 106.386 1.00 17.73 504 SER B N 1
ATOM 7753 C CA . SER B 1 504 ? 143.746 126.099 105.627 1.00 19.78 504 SER B CA 1
ATOM 7754 C C . SER B 1 504 ? 144.507 126.181 104.305 1.00 19.10 504 SER B C 1
ATOM 7755 O O . SER B 1 504 ? 144.920 127.257 103.868 1.00 16.20 504 SER B O 1
ATOM 7758 N N . LYS B 1 505 ? 144.695 125.031 103.664 1.00 22.85 505 LYS B N 1
ATOM 7759 C CA . LYS B 1 505 ? 145.367 124.972 102.371 1.00 25.05 505 LYS B CA 1
ATOM 7760 C C . LYS B 1 505 ? 144.358 125.087 101.234 1.00 24.76 505 LYS B C 1
ATOM 7761 O O . LYS B 1 505 ? 143.228 124.611 101.344 1.00 25.30 505 LYS B O 1
ATOM 7767 N N . ASN C 1 10 ? 168.955 178.286 122.121 1.00 24.75 10 ASN C N 1
ATOM 7768 C CA . ASN C 1 10 ? 167.822 178.945 121.483 1.00 24.35 10 ASN C CA 1
ATOM 7769 C C . ASN C 1 10 ? 166.666 179.122 122.461 1.00 23.63 10 ASN C C 1
ATOM 7770 O O . ASN C 1 10 ? 166.839 178.995 123.672 1.00 25.64 10 ASN C O 1
ATOM 7775 N N . LEU C 1 11 ? 165.486 179.419 121.924 1.00 18.28 11 LEU C N 1
ATOM 7776 C CA . LEU C 1 11 ? 164.273 179.627 122.709 1.00 19.84 11 LEU C CA 1
ATOM 7777 C C . LEU C 1 11 ? 163.105 178.876 122.082 1.00 19.70 11 LEU C C 1
ATOM 7778 O O . LEU C 1 11 ? 162.017 179.418 121.881 1.00 21.63 11 LEU C O 1
ATOM 7783 N N . VAL C 1 12 ? 163.323 177.602 121.761 1.00 17.90 12 VAL C N 1
ATOM 7784 C CA . VAL C 1 12 ? 162.287 176.790 121.133 1.00 18.20 12 VAL C CA 1
ATOM 7785 C C . VAL C 1 12 ? 161.311 176.336 122.207 1.00 18.17 12 VAL C C 1
ATOM 7786 O O . VAL C 1 12 ? 161.489 175.279 122.822 1.00 20.75 12 VAL C O 1
ATOM 7790 N N . ILE C 1 13 ? 160.270 177.136 122.436 1.00 16.98 13 ILE C N 1
ATOM 7791 C CA . ILE C 1 13 ? 159.306 176.914 123.503 1.00 17.51 13 ILE C CA 1
ATOM 7792 C C . ILE C 1 13 ? 157.900 177.072 122.942 1.00 19.74 13 ILE C C 1
ATOM 7793 O O . ILE C 1 13 ? 157.695 177.581 121.840 1.00 21.16 13 ILE C O 1
ATOM 7798 N N . ASN C 1 14 ? 156.923 176.615 123.725 1.00 20.87 14 ASN C N 1
ATOM 7799 C CA . ASN C 1 14 ? 155.525 176.909 123.458 1.00 16.62 14 ASN C CA 1
ATOM 7800 C C . ASN C 1 14 ? 155.094 178.047 124.366 1.00 18.97 14 ASN C C 1
ATOM 7801 O O . ASN C 1 14 ? 155.061 177.862 125.593 1.00 20.56 14 ASN C O 1
ATOM 7806 N N . PRO C 1 15 ? 154.776 179.221 123.829 1.00 16.84 15 PRO C N 1
ATOM 7807 C CA . PRO C 1 15 ? 154.509 180.395 124.683 1.00 15.03 15 PRO C CA 1
ATOM 7808 C C . PRO C 1 15 ? 153.386 180.168 125.686 1.00 15.32 15 PRO C C 1
ATOM 7809 O O . PRO C 1 15 ? 153.492 180.636 126.829 1.00 16.90 15 PRO C O 1
ATOM 7813 N N . PRO C 1 16 ? 152.282 179.465 125.329 1.00 16.07 16 PRO C N 1
ATOM 7814 C CA . PRO C 1 16 ? 151.201 179.322 126.316 1.00 15.50 16 PRO C CA 1
ATOM 7815 C C . PRO C 1 16 ? 151.450 178.249 127.365 1.00 14.26 16 PRO C C 1
ATOM 7816 O O . PRO C 1 16 ? 150.783 178.238 128.404 1.00 16.93 16 PRO C O 1
ATOM 7820 N N . VAL C 1 17 ? 152.398 177.347 127.120 1.00 15.15 17 VAL C N 1
ATOM 7821 C CA . VAL C 1 17 ? 152.630 176.231 128.031 1.00 15.10 17 VAL C CA 1
ATOM 7822 C C . VAL C 1 17 ? 153.855 176.513 128.890 1.00 14.73 17 VAL C C 1
ATOM 7823 O O . VAL C 1 17 ? 153.808 176.379 130.118 1.00 14.28 17 VAL C O 1
ATOM 7827 N N . PHE C 1 18 ? 154.958 176.899 128.247 1.00 16.62 18 PHE C N 1
ATOM 7828 C CA . PHE C 1 18 ? 156.183 177.219 128.975 1.00 18.11 18 PHE C CA 1
ATOM 7829 C C . PHE C 1 18 ? 155.934 178.305 130.014 1.00 18.59 18 PHE C C 1
ATOM 7830 O O . PHE C 1 18 ? 156.237 178.128 131.201 1.00 16.52 18 PHE C O 1
ATOM 7838 N N . ILE C 1 19 ? 155.342 179.421 129.585 1.00 14.07 19 ILE C N 1
ATOM 7839 C CA . ILE C 1 19 ? 155.107 180.552 130.478 1.00 14.63 19 ILE C CA 1
ATOM 7840 C C . ILE C 1 19 ? 154.175 180.151 131.616 1.00 14.15 19 ILE C C 1
ATOM 7841 O O . ILE C 1 19 ? 154.455 180.403 132.795 1.00 13.68 19 ILE C O 1
ATOM 7846 N N . THR C 1 20 ? 153.052 179.516 131.279 1.00 11.06 20 THR C N 1
ATOM 7847 C CA . THR C 1 20 ? 152.067 179.191 132.303 1.00 12.17 20 THR C CA 1
ATOM 7848 C C . THR C 1 20 ? 152.637 178.222 133.329 1.00 14.18 20 THR C C 1
ATOM 7849 O O . THR C 1 20 ? 152.473 178.426 134.537 1.00 13.49 20 THR C O 1
ATOM 7853 N N . SER C 1 21 ? 153.331 177.176 132.872 1.00 14.51 21 SER C N 1
ATOM 7854 C CA . SER C 1 21 ? 153.922 176.219 133.800 1.00 12.55 21 SER C CA 1
ATOM 7855 C C . SER C 1 21 ? 154.977 176.883 134.674 1.00 13.06 21 SER C C 1
ATOM 7856 O O . SER C 1 21 ? 155.039 176.632 135.885 1.00 10.51 21 SER C O 1
ATOM 7859 N N . ILE C 1 22 ? 155.815 177.741 134.082 1.00 12.72 22 ILE C N 1
ATOM 7860 C CA . ILE C 1 22 ? 156.883 178.368 134.853 1.00 15.27 22 ILE C CA 1
ATOM 7861 C C . ILE C 1 22 ? 156.310 179.250 135.954 1.00 14.96 22 ILE C C 1
ATOM 7862 O O . ILE C 1 22 ? 156.724 179.153 137.115 1.00 12.64 22 ILE C O 1
ATOM 7867 N N . LEU C 1 23 ? 155.347 180.117 135.623 1.00 14.00 23 LEU C N 1
ATOM 7868 C CA . LEU C 1 23 ? 154.791 180.968 136.676 1.00 15.56 23 LEU C CA 1
ATOM 7869 C C . LEU C 1 23 ? 153.926 180.190 137.663 1.00 15.23 23 LEU C C 1
ATOM 7870 O O . LEU C 1 23 ? 153.859 180.564 138.836 1.00 17.04 23 LEU C O 1
ATOM 7875 N N . LEU C 1 24 ? 153.279 179.099 137.245 1.00 12.10 24 LEU C N 1
ATOM 7876 C CA . LEU C 1 24 ? 152.561 178.292 138.230 1.00 12.44 24 LEU C CA 1
ATOM 7877 C C . LEU C 1 24 ? 153.523 177.664 139.235 1.00 13.42 24 LEU C C 1
ATOM 7878 O O . LEU C 1 24 ? 153.285 177.712 140.451 1.00 12.37 24 LEU C O 1
ATOM 7883 N N . ILE C 1 25 ? 154.624 177.090 138.743 1.00 13.49 25 ILE C N 1
ATOM 7884 C CA . ILE C 1 25 ? 155.619 176.491 139.628 1.00 12.19 25 ILE C CA 1
ATOM 7885 C C . ILE C 1 25 ? 156.237 177.552 140.529 1.00 13.05 25 ILE C C 1
ATOM 7886 O O . ILE C 1 25 ? 156.424 177.334 141.733 1.00 13.49 25 ILE C O 1
ATOM 7891 N N . VAL C 1 26 ? 156.558 178.719 139.964 1.00 10.76 26 VAL C N 1
ATOM 7892 C CA . VAL C 1 26 ? 157.166 179.790 140.746 1.00 12.30 26 VAL C CA 1
ATOM 7893 C C . VAL C 1 26 ? 156.200 180.296 141.809 1.00 12.38 26 VAL C C 1
ATOM 7894 O O . VAL C 1 26 ? 156.602 180.579 142.942 1.00 12.72 26 VAL C O 1
ATOM 7898 N N . ALA C 1 27 ? 154.916 180.423 141.467 1.00 11.06 27 ALA C N 1
ATOM 7899 C CA . ALA C 1 27 ? 153.927 180.864 142.443 1.00 13.03 27 ALA C CA 1
ATOM 7900 C C . ALA C 1 27 ? 153.792 179.865 143.581 1.00 13.02 27 ALA C C 1
ATOM 7901 O O . ALA C 1 27 ? 153.720 180.256 144.751 1.00 11.85 27 ALA C O 1
ATOM 7903 N N . LEU C 1 28 ? 153.759 178.567 143.262 1.00 12.29 28 LEU C N 1
ATOM 7904 C CA . LEU C 1 28 ? 153.693 177.569 144.326 1.00 13.50 28 LEU C CA 1
ATOM 7905 C C . LEU C 1 28 ? 154.937 177.620 145.206 1.00 15.17 28 LEU C C 1
ATOM 7906 O O . LEU C 1 28 ? 154.840 177.543 146.438 1.00 13.70 28 LEU C O 1
ATOM 7911 N N . ILE C 1 29 ? 156.114 177.757 144.591 1.00 12.34 29 ILE C N 1
ATOM 7912 C CA . ILE C 1 29 ? 157.355 177.818 145.359 1.00 13.99 29 ILE C CA 1
ATOM 7913 C C . ILE C 1 29 ? 157.353 179.030 146.280 1.00 14.94 29 ILE C C 1
ATOM 7914 O O . ILE C 1 29 ? 157.718 178.932 147.458 1.00 15.01 29 ILE C O 1
ATOM 7919 N N . LEU C 1 30 ? 156.940 180.188 145.758 1.00 14.35 30 LEU C N 1
ATOM 7920 C CA . LEU C 1 30 ? 156.908 181.409 146.556 1.00 17.12 30 LEU C CA 1
ATOM 7921 C C . LEU C 1 30 ? 155.906 181.296 147.696 1.00 16.05 30 LEU C C 1
ATOM 7922 O O . LEU C 1 30 ? 156.175 181.749 148.814 1.00 15.83 30 LEU C O 1
ATOM 7927 N N . THR C 1 31 ? 154.741 180.701 147.432 1.00 11.92 31 THR C N 1
ATOM 7928 C CA . THR C 1 31 ? 153.771 180.478 148.498 1.00 13.73 31 THR C CA 1
ATOM 7929 C C . THR C 1 31 ? 154.350 179.574 149.577 1.00 14.60 31 THR C C 1
ATOM 7930 O O . THR C 1 31 ? 154.153 179.815 150.774 1.00 14.05 31 THR C O 1
ATOM 7934 N N . CYS C 1 32 ? 155.082 178.535 149.172 1.00 14.41 32 CYS C N 1
ATOM 7935 C CA . CYS C 1 32 ? 155.640 177.603 150.144 1.00 15.83 32 CYS C CA 1
ATOM 7936 C C . CYS C 1 32 ? 156.732 178.251 150.990 1.00 17.55 32 CYS C C 1
ATOM 7937 O O . CYS C 1 32 ? 156.802 178.012 152.201 1.00 17.70 32 CYS C O 1
ATOM 7940 N N . VAL C 1 33 ? 157.592 179.069 150.384 1.00 17.49 33 VAL C N 1
ATOM 7941 C CA . VAL C 1 33 ? 158.707 179.624 151.151 1.00 16.91 33 VAL C CA 1
ATOM 7942 C C . VAL C 1 33 ? 158.282 180.846 151.963 1.00 18.26 33 VAL C C 1
ATOM 7943 O O . VAL C 1 33 ? 158.611 180.941 153.151 1.00 17.17 33 VAL C O 1
ATOM 7947 N N . LEU C 1 34 ? 157.548 181.782 151.357 1.00 21.41 34 LEU C N 1
ATOM 7948 C CA . LEU C 1 34 ? 157.178 183.015 152.039 1.00 20.03 34 LEU C CA 1
ATOM 7949 C C . LEU C 1 34 ? 156.181 182.792 153.167 1.00 19.77 34 LEU C C 1
ATOM 7950 O O . LEU C 1 34 ? 156.101 183.627 154.075 1.00 20.70 34 LEU C O 1
ATOM 7955 N N . PHE C 1 35 ? 155.414 181.698 153.128 1.00 18.77 35 PHE C N 1
ATOM 7956 C CA . PHE C 1 35 ? 154.430 181.355 154.158 1.00 19.62 35 PHE C CA 1
ATOM 7957 C C . PHE C 1 35 ? 154.856 180.037 154.797 1.00 20.08 35 PHE C C 1
ATOM 7958 O O . PHE C 1 35 ? 154.289 178.979 154.485 1.00 20.57 35 PHE C O 1
ATOM 7966 N N . PRO C 1 36 ? 155.859 180.054 155.684 1.00 17.87 36 PRO C N 1
ATOM 7967 C CA . PRO C 1 36 ? 156.316 178.784 156.281 1.00 18.24 36 PRO C CA 1
ATOM 7968 C C . PRO C 1 36 ? 155.232 178.036 157.038 1.00 18.05 36 PRO C C 1
ATOM 7969 O O . PRO C 1 36 ? 155.185 176.801 156.980 1.00 16.89 36 PRO C O 1
ATOM 7973 N N . GLU C 1 37 ? 154.356 178.747 157.749 1.00 19.12 37 GLU C N 1
ATOM 7974 C CA . GLU C 1 37 ? 153.379 178.104 158.619 1.00 21.20 37 GLU C CA 1
ATOM 7975 C C . GLU C 1 37 ? 151.970 178.072 158.042 1.00 21.77 37 GLU C C 1
ATOM 7976 O O . GLU C 1 37 ? 151.179 177.211 158.440 1.00 18.65 37 GLU C O 1
ATOM 7982 N N . LYS C 1 38 ? 151.633 178.984 157.128 1.00 18.05 38 LYS C N 1
ATOM 7983 C CA . LYS C 1 38 ? 150.311 178.946 156.512 1.00 19.83 38 LYS C CA 1
ATOM 7984 C C . LYS C 1 38 ? 150.169 177.737 155.595 1.00 20.62 38 LYS C C 1
ATOM 7985 O O . LYS C 1 38 ? 149.137 177.055 155.610 1.00 20.80 38 LYS C O 1
ATOM 7991 N N . VAL C 1 39 ? 151.199 177.454 154.795 1.00 16.92 39 VAL C N 1
ATOM 7992 C CA . VAL C 1 39 ? 151.142 176.308 153.895 1.00 14.81 39 VAL C CA 1
ATOM 7993 C C . VAL C 1 39 ? 151.141 175.002 154.680 1.00 13.88 39 VAL C C 1
ATOM 7994 O O . VAL C 1 39 ? 150.482 174.034 154.281 1.00 13.84 39 VAL C O 1
ATOM 7998 N N . GLY C 1 40 ? 151.845 174.956 155.815 1.00 10.88 40 GLY C N 1
ATOM 7999 C CA . GLY C 1 40 ? 151.913 173.745 156.612 1.00 12.33 40 GLY C CA 1
ATOM 8000 C C . GLY C 1 40 ? 150.583 173.321 157.197 1.00 16.23 40 GLY C C 1
ATOM 8001 O O . GLY C 1 40 ? 150.441 172.170 157.622 1.00 19.42 40 GLY C O 1
ATOM 8002 N N . VAL C 1 41 ? 149.610 174.226 157.239 1.00 14.15 41 VAL C N 1
ATOM 8003 C CA . VAL C 1 41 ? 148.253 173.876 157.633 1.00 14.54 41 VAL C CA 1
ATOM 8004 C C . VAL C 1 41 ? 147.292 173.863 156.450 1.00 15.37 41 VAL C C 1
ATOM 8005 O O . VAL C 1 41 ? 146.267 173.166 156.516 1.00 16.40 41 VAL C O 1
ATOM 8009 N N . TRP C 1 42 ? 147.584 174.596 155.372 1.00 15.52 42 TRP C N 1
ATOM 8010 C CA . TRP C 1 42 ? 146.702 174.585 154.211 1.00 14.62 42 TRP C CA 1
ATOM 8011 C C . TRP C 1 42 ? 146.836 173.297 153.407 1.00 13.20 42 TRP C C 1
ATOM 8012 O O . TRP C 1 42 ? 145.828 172.735 152.966 1.00 13.71 42 TRP C O 1
ATOM 8023 N N . PHE C 1 43 ? 148.065 172.820 153.197 1.00 13.68 43 PHE C N 1
ATOM 8024 C CA . PHE C 1 43 ? 148.260 171.603 152.409 1.00 11.97 43 PHE C CA 1
ATOM 8025 C C . PHE C 1 43 ? 147.613 170.372 153.032 1.00 10.92 43 PHE C C 1
ATOM 8026 O O . PHE C 1 43 ? 146.925 169.635 152.304 1.00 11.45 43 PHE C O 1
ATOM 8034 N N . PRO C 1 44 ? 147.798 170.065 154.325 1.00 10.37 44 PRO C N 1
ATOM 8035 C CA . PRO C 1 44 ? 147.104 168.891 154.879 1.00 11.83 44 PRO C CA 1
ATOM 8036 C C . PRO C 1 44 ? 145.593 168.989 154.779 1.00 9.53 44 PRO C C 1
ATOM 8037 O O . PRO C 1 44 ? 144.931 167.984 154.498 1.00 6.64 44 PRO C O 1
ATOM 8041 N N . ALA C 1 45 ? 145.031 170.182 154.977 1.00 10.99 45 ALA C N 1
ATOM 8042 C CA . ALA C 1 45 ? 143.585 170.347 154.876 1.00 9.43 45 ALA C CA 1
ATOM 8043 C C . ALA C 1 45 ? 143.100 170.094 153.454 1.00 6.19 45 ALA C C 1
ATOM 8044 O O . ALA C 1 45 ? 142.100 169.399 153.243 1.00 10.47 45 ALA C O 1
ATOM 8046 N N . ALA C 1 46 ? 143.802 170.649 152.463 1.00 4.77 46 ALA C N 1
ATOM 8047 C CA . ALA C 1 46 ? 143.406 170.444 151.074 1.00 5.01 46 ALA C CA 1
ATOM 8048 C C . ALA C 1 46 ? 143.531 168.981 150.674 1.00 5.96 46 ALA C C 1
ATOM 8049 O O . ALA C 1 46 ? 142.646 168.435 150.004 1.00 8.37 46 ALA C O 1
ATOM 8051 N N . GLN C 1 47 ? 144.626 168.327 151.074 1.00 7.84 47 GLN C N 1
ATOM 8052 C CA . GLN C 1 47 ? 144.797 166.915 150.748 1.00 5.00 47 GLN C CA 1
ATOM 8053 C C . GLN C 1 47 ? 143.721 166.064 151.405 1.00 5.09 47 GLN C C 1
ATOM 8054 O O . GLN C 1 47 ? 143.163 165.160 150.772 1.00 3.26 47 GLN C O 1
ATOM 8060 N N . LEU C 1 48 ? 143.412 166.338 152.675 1.00 7.41 48 LEU C N 1
ATOM 8061 C CA . LEU C 1 48 ? 142.374 165.584 153.365 1.00 5.01 48 LEU C CA 1
ATOM 8062 C C . LEU C 1 48 ? 141.021 165.786 152.698 1.00 3.41 48 LEU C C 1
ATOM 8063 O O . LEU C 1 48 ? 140.267 164.825 152.510 1.00 5.29 48 LEU C O 1
ATOM 8068 N N . ALA C 1 49 ? 140.699 167.027 152.328 1.00 3.90 49 ALA C N 1
ATOM 8069 C CA . ALA C 1 49 ? 139.429 167.295 151.663 1.00 3.95 49 ALA C CA 1
ATOM 8070 C C . ALA C 1 49 ? 139.339 166.556 150.335 1.00 3.79 49 ALA C C 1
ATOM 8071 O O . ALA C 1 49 ? 138.329 165.904 150.042 1.00 7.90 49 ALA C O 1
ATOM 8073 N N . VAL C 1 50 ? 140.397 166.630 149.525 1.00 3.67 50 VAL C N 1
ATOM 8074 C CA . VAL C 1 50 ? 140.378 165.983 148.216 1.00 2.02 50 VAL C CA 1
ATOM 8075 C C . VAL C 1 50 ? 140.240 164.474 148.371 1.00 2.44 50 VAL C C 1
ATOM 8076 O O . VAL C 1 50 ? 139.418 163.838 147.702 1.00 3.89 50 VAL C O 1
ATOM 8080 N N . THR C 1 51 ? 141.031 163.880 149.269 1.00 4.85 51 THR C N 1
ATOM 8081 C CA . THR C 1 51 ? 140.974 162.435 149.460 1.00 2.23 51 THR C CA 1
ATOM 8082 C C . THR C 1 51 ? 139.603 162.002 149.959 1.00 3.92 51 THR C C 1
ATOM 8083 O O . THR C 1 51 ? 138.986 161.095 149.392 1.00 6.04 51 THR C O 1
ATOM 8087 N N . SER C 1 52 ? 139.090 162.669 150.996 1.00 3.16 52 SER C N 1
ATOM 8088 C CA . SER C 1 52 ? 137.804 162.284 151.565 1.00 0.30 52 SER C CA 1
ATOM 8089 C C . SER C 1 52 ? 136.679 162.420 150.548 1.00 1.95 52 SER C C 1
ATOM 8090 O O . SER C 1 52 ? 135.811 161.545 150.457 1.00 4.74 52 SER C O 1
ATOM 8093 N N . ASN C 1 53 ? 136.676 163.503 149.771 1.00 1.99 53 ASN C N 1
ATOM 8094 C CA . ASN C 1 53 ? 135.568 163.761 148.865 1.00 1.48 53 ASN C CA 1
ATOM 8095 C C . ASN C 1 53 ? 135.693 163.056 147.521 1.00 4.06 53 ASN C C 1
ATOM 8096 O O . ASN C 1 53 ? 134.698 162.976 146.794 1.00 7.54 53 ASN C O 1
ATOM 8101 N N . PHE C 1 54 ? 136.877 162.535 147.166 1.00 2.95 54 PHE C N 1
ATOM 8102 C CA . PHE C 1 54 ? 137.023 161.941 145.843 1.00 0.55 54 PHE C CA 1
ATOM 8103 C C . PHE C 1 54 ? 137.799 160.626 145.852 1.00 2.02 54 PHE C C 1
ATOM 8104 O O . PHE C 1 54 ? 138.324 160.223 144.806 1.00 7.59 54 PHE C O 1
ATOM 8112 N N . GLY C 1 55 ? 137.886 159.939 146.992 1.00 0.00 55 GLY C N 1
ATOM 8113 C CA . GLY C 1 55 ? 138.438 158.597 146.975 1.00 2.26 55 GLY C CA 1
ATOM 8114 C C . GLY C 1 55 ? 137.608 157.647 146.138 1.00 2.40 55 GLY C C 1
ATOM 8115 O O . GLY C 1 55 ? 138.148 156.796 145.425 1.00 7.50 55 GLY C O 1
ATOM 8116 N N . TRP C 1 56 ? 136.283 157.782 146.210 1.00 0.99 56 TRP C N 1
ATOM 8117 C CA . TRP C 1 56 ? 135.409 156.985 145.359 1.00 0.00 56 TRP C CA 1
ATOM 8118 C C . TRP C 1 56 ? 135.683 157.266 143.889 1.00 0.08 56 TRP C C 1
ATOM 8119 O O . TRP C 1 56 ? 135.680 156.347 143.064 1.00 0.85 56 TRP C O 1
ATOM 8130 N N . PHE C 1 57 ? 135.938 158.530 143.544 1.00 1.21 57 PHE C N 1
ATOM 8131 C CA . PHE C 1 57 ? 136.209 158.867 142.152 1.00 0.00 57 PHE C CA 1
ATOM 8132 C C . PHE C 1 57 ? 137.552 158.315 141.697 1.00 4.66 57 PHE C C 1
ATOM 8133 O O . PHE C 1 57 ? 137.680 157.853 140.561 1.00 7.01 57 PHE C O 1
ATOM 8141 N N . PHE C 1 58 ? 138.568 158.365 142.560 1.00 0.75 58 PHE C N 1
ATOM 8142 C CA . PHE C 1 58 ? 139.855 157.764 142.214 1.00 2.16 58 PHE C CA 1
ATOM 8143 C C . PHE C 1 58 ? 139.722 156.259 142.011 1.00 3.42 58 PHE C C 1
ATOM 8144 O O . PHE C 1 58 ? 140.294 155.695 141.067 1.00 3.98 58 PHE C O 1
ATOM 8152 N N . VAL C 1 59 ? 138.970 155.594 142.891 1.00 0.00 59 VAL C N 1
ATOM 8153 C CA . VAL C 1 59 ? 138.748 154.156 142.766 1.00 0.00 59 VAL C CA 1
ATOM 8154 C C . VAL C 1 59 ? 138.034 153.844 141.456 1.00 1.47 59 VAL C C 1
ATOM 8155 O O . VAL C 1 59 ? 138.423 152.934 140.711 1.00 7.07 59 VAL C O 1
ATOM 8159 N N . VAL C 1 60 ? 136.985 154.611 141.150 1.00 0.34 60 VAL C N 1
ATOM 8160 C CA . VAL C 1 60 ? 136.238 154.407 139.914 1.00 0.00 60 VAL C CA 1
ATOM 8161 C C . VAL C 1 60 ? 137.133 154.640 138.706 1.00 0.55 60 VAL C C 1
ATOM 8162 O O . VAL C 1 60 ? 137.090 153.884 137.732 1.00 7.45 60 VAL C O 1
ATOM 8166 N N . THR C 1 61 ? 137.965 155.682 138.754 1.00 0.00 61 THR C N 1
ATOM 8167 C CA . THR C 1 61 ? 138.836 155.999 137.628 1.00 1.92 61 THR C CA 1
ATOM 8168 C C . THR C 1 61 ? 139.829 154.876 137.365 1.00 0.00 61 THR C C 1
ATOM 8169 O O . THR C 1 61 ? 139.998 154.441 136.221 1.00 0.36 61 THR C O 1
ATOM 8173 N N . VAL C 1 62 ? 140.499 154.390 138.413 1.00 6.28 62 VAL C N 1
ATOM 8174 C CA . VAL C 1 62 ? 141.501 153.349 138.198 1.00 0.00 62 VAL C CA 1
ATOM 8175 C C . VAL C 1 62 ? 140.839 152.055 137.735 1.00 3.82 62 VAL C C 1
ATOM 8176 O O . VAL C 1 62 ? 141.355 151.365 136.844 1.00 2.34 62 VAL C O 1
ATOM 8180 N N . ASN C 1 63 ? 139.675 151.716 138.302 1.00 1.81 63 ASN C N 1
ATOM 8181 C CA . ASN C 1 63 ? 138.984 150.506 137.869 1.00 0.00 63 ASN C CA 1
ATOM 8182 C C . ASN C 1 63 ? 138.526 150.613 136.421 1.00 3.66 63 ASN C C 1
ATOM 8183 O O . ASN C 1 63 ? 138.658 149.655 135.653 1.00 0.99 63 ASN C O 1
ATOM 8188 N N . VAL C 1 64 ? 137.990 151.771 136.031 1.00 0.00 64 VAL C N 1
ATOM 8189 C CA . VAL C 1 64 ? 137.531 151.962 134.661 1.00 0.00 64 VAL C CA 1
ATOM 8190 C C . VAL C 1 64 ? 138.703 151.906 133.692 1.00 2.30 64 VAL C C 1
ATOM 8191 O O . VAL C 1 64 ? 138.598 151.321 132.612 1.00 6.83 64 VAL C O 1
ATOM 8195 N N . ILE C 1 65 ? 139.838 152.506 134.059 1.00 6.51 65 ILE C N 1
ATOM 8196 C CA . ILE C 1 65 ? 141.004 152.477 133.180 1.00 1.71 65 ILE C CA 1
ATOM 8197 C C . ILE C 1 65 ? 141.513 151.050 133.007 1.00 0.00 65 ILE C C 1
ATOM 8198 O O . ILE C 1 65 ? 141.844 150.626 131.892 1.00 4.56 65 ILE C O 1
ATOM 8203 N N . LEU C 1 66 ? 141.583 150.284 134.099 1.00 2.10 66 LEU C N 1
ATOM 8204 C CA . LEU C 1 66 ? 142.039 148.901 133.986 1.00 0.95 66 LEU C CA 1
ATOM 8205 C C . LEU C 1 66 ? 141.075 148.059 133.158 1.00 0.00 66 LEU C C 1
ATOM 8206 O O . LEU C 1 66 ? 141.504 147.261 132.313 1.00 3.15 66 LEU C O 1
ATOM 8211 N N . ILE C 1 67 ? 139.769 148.222 133.385 1.00 2.88 67 ILE C N 1
ATOM 8212 C CA . ILE C 1 67 ? 138.777 147.476 132.617 1.00 2.30 67 ILE C CA 1
ATOM 8213 C C . ILE C 1 67 ? 138.851 147.857 131.145 1.00 4.34 67 ILE C C 1
ATOM 8214 O O . ILE C 1 67 ? 138.716 147.004 130.261 1.00 7.91 67 ILE C O 1
ATOM 8219 N N . PHE C 1 68 ? 139.073 149.140 130.857 1.00 3.17 68 PHE C N 1
ATOM 8220 C CA . PHE C 1 68 ? 139.210 149.587 129.477 1.00 3.29 68 PHE C CA 1
ATOM 8221 C C . PHE C 1 68 ? 140.442 148.984 128.819 1.00 4.26 68 PHE C C 1
ATOM 8222 O O . PHE C 1 68 ? 140.394 148.594 127.650 1.00 9.99 68 PHE C O 1
ATOM 8230 N N . ALA C 1 69 ? 141.558 148.910 129.547 1.00 4.87 69 ALA C N 1
ATOM 8231 C CA . ALA C 1 69 ? 142.754 148.281 128.992 1.00 3.15 69 ALA C CA 1
ATOM 8232 C C . ALA C 1 69 ? 142.510 146.808 128.689 1.00 5.99 69 ALA C C 1
ATOM 8233 O O . ALA C 1 69 ? 142.884 146.313 127.617 1.00 9.25 69 ALA C O 1
ATOM 8235 N N . ILE C 1 70 ? 141.868 146.095 129.618 1.00 8.19 70 ILE C N 1
ATOM 8236 C CA . ILE C 1 70 ? 141.575 144.679 129.398 1.00 9.06 70 ILE C CA 1
ATOM 8237 C C . ILE C 1 70 ? 140.643 144.504 128.206 1.00 7.35 70 ILE C C 1
ATOM 8238 O O . ILE C 1 70 ? 140.837 143.612 127.371 1.00 6.98 70 ILE C O 1
ATOM 8243 N N . TYR C 1 71 ? 139.616 145.351 128.107 1.00 5.87 71 TYR C N 1
ATOM 8244 C CA . TYR C 1 71 ? 138.670 145.263 127.001 1.00 9.62 71 TYR C CA 1
ATOM 8245 C C . TYR C 1 71 ? 139.345 145.562 125.668 1.00 9.90 71 TYR C C 1
ATOM 8246 O O . TYR C 1 71 ? 139.089 144.881 124.670 1.00 15.85 71 TYR C O 1
ATOM 8255 N N . LEU C 1 72 ? 140.214 146.575 125.633 1.00 8.96 72 LEU C N 1
ATOM 8256 C CA . LEU C 1 72 ? 140.940 146.891 124.409 1.00 8.38 72 LEU C CA 1
ATOM 8257 C C . LEU C 1 72 ? 141.853 145.744 124.004 1.00 11.64 72 LEU C C 1
ATOM 8258 O O . LEU C 1 72 ? 142.039 145.481 122.810 1.00 14.24 72 LEU C O 1
ATOM 8263 N N . ALA C 1 73 ? 142.442 145.056 124.984 1.00 11.84 73 ALA C N 1
ATOM 8264 C CA . ALA C 1 73 ? 143.268 143.898 124.665 1.00 7.71 73 ALA C CA 1
ATOM 8265 C C . ALA C 1 73 ? 142.449 142.796 124.003 1.00 12.54 73 ALA C C 1
ATOM 8266 O O . ALA C 1 73 ? 142.903 142.168 123.041 1.00 16.50 73 ALA C O 1
ATOM 8268 N N . PHE C 1 74 ? 141.235 142.554 124.491 1.00 11.57 74 PHE C N 1
ATOM 8269 C CA . PHE C 1 74 ? 140.420 141.423 124.059 1.00 9.56 74 PHE C CA 1
ATOM 8270 C C . PHE C 1 74 ? 139.211 141.862 123.235 1.00 10.83 74 PHE C C 1
ATOM 8271 O O . PHE C 1 74 ? 138.114 141.320 123.378 1.00 14.35 74 PHE C O 1
ATOM 8279 N N . SER C 1 75 ? 139.398 142.851 122.363 1.00 11.24 75 SER C N 1
ATOM 8280 C CA . SER C 1 75 ? 138.333 143.273 121.461 1.00 14.31 75 SER C CA 1
ATOM 8281 C C . SER C 1 75 ? 138.826 143.286 120.021 1.00 17.10 75 SER C C 1
ATOM 8282 O O . SER C 1 75 ? 139.925 142.803 119.729 1.00 19.89 75 SER C O 1
ATOM 8285 N N . LYS C 1 76 ? 138.016 143.833 119.111 1.00 14.74 76 LYS C N 1
ATOM 8286 C CA . LYS C 1 76 ? 138.434 143.955 117.721 1.00 14.46 76 LYS C CA 1
ATOM 8287 C C . LYS C 1 76 ? 139.584 144.938 117.549 1.00 16.23 76 LYS C C 1
ATOM 8288 O O . LYS C 1 76 ? 140.256 144.911 116.513 1.00 20.77 76 LYS C O 1
ATOM 8294 N N . PHE C 1 77 ? 139.822 145.802 118.535 1.00 12.18 77 PHE C N 1
ATOM 8295 C CA . PHE C 1 77 ? 140.941 146.732 118.487 1.00 10.80 77 PHE C CA 1
ATOM 8296 C C . PHE C 1 77 ? 142.267 146.082 118.857 1.00 14.60 77 PHE C C 1
ATOM 8297 O O . PHE C 1 77 ? 143.313 146.720 118.701 1.00 15.29 77 PHE C O 1
ATOM 8305 N N . GLY C 1 78 ? 142.251 144.837 119.337 1.00 12.84 78 GLY C N 1
ATOM 8306 C CA . GLY C 1 78 ? 143.482 144.172 119.723 1.00 10.94 78 GLY C CA 1
ATOM 8307 C C . GLY C 1 78 ? 144.390 143.826 118.563 1.00 14.45 78 GLY C C 1
ATOM 8308 O O . GLY C 1 78 ? 145.584 143.588 118.774 1.00 13.92 78 GLY C O 1
ATOM 8309 N N . ARG C 1 79 ? 143.855 143.793 117.343 1.00 18.93 79 ARG C N 1
ATOM 8310 C CA . ARG C 1 79 ? 144.646 143.482 116.161 1.00 19.94 79 ARG C CA 1
ATOM 8311 C C . ARG C 1 79 ? 145.339 144.700 115.568 1.00 18.55 79 ARG C C 1
ATOM 8312 O O . ARG C 1 79 ? 146.162 144.541 114.660 1.00 19.65 79 ARG C O 1
ATOM 8320 N N . ILE C 1 80 ? 145.032 145.902 116.054 1.00 12.65 80 ILE C N 1
ATOM 8321 C CA . ILE C 1 80 ? 145.659 147.108 115.527 1.00 11.90 80 ILE C CA 1
ATOM 8322 C C . ILE C 1 80 ? 147.124 147.135 115.937 1.00 12.28 80 ILE C C 1
ATOM 8323 O O . ILE C 1 80 ? 147.459 146.973 117.117 1.00 16.84 80 ILE C O 1
ATOM 8328 N N . ARG C 1 81 ? 148.004 147.341 114.963 1.00 9.34 81 ARG C N 1
ATOM 8329 C CA . ARG C 1 81 ? 149.442 147.358 115.194 1.00 11.11 81 ARG C CA 1
ATOM 8330 C C . ARG C 1 81 ? 149.917 148.804 115.256 1.00 11.82 81 ARG C C 1
ATOM 8331 O O . ARG C 1 81 ? 149.676 149.580 114.326 1.00 12.98 81 ARG C O 1
ATOM 8339 N N . LEU C 1 82 ? 150.584 149.160 116.350 1.00 12.10 82 LEU C N 1
ATOM 8340 C CA . LEU C 1 82 ? 151.072 150.520 116.521 1.00 9.97 82 LEU C CA 1
ATOM 8341 C C . LEU C 1 82 ? 152.170 150.825 115.510 1.00 14.30 82 LEU C C 1
ATOM 8342 O O . LEU C 1 82 ? 153.061 150.006 115.268 1.00 18.24 82 LEU C O 1
ATOM 8347 N N . GLY C 1 83 ? 152.102 152.015 114.919 1.00 13.91 83 GLY C N 1
ATOM 8348 C CA . GLY C 1 83 ? 153.043 152.416 113.897 1.00 13.52 83 GLY C CA 1
ATOM 8349 C C . GLY C 1 83 ? 152.705 151.958 112.496 1.00 13.93 83 GLY C C 1
ATOM 8350 O O . GLY C 1 83 ? 153.508 152.178 111.581 1.00 19.34 83 GLY C O 1
ATOM 8351 N N . GLY C 1 84 ? 151.554 151.336 112.297 1.00 10.73 84 GLY C N 1
ATOM 8352 C CA . GLY C 1 84 ? 151.157 150.843 110.997 1.00 14.85 84 GLY C CA 1
ATOM 8353 C C . GLY C 1 84 ? 151.159 149.323 110.942 1.00 17.88 84 GLY C C 1
ATOM 8354 O O . GLY C 1 84 ? 151.772 148.636 111.763 1.00 18.67 84 GLY C O 1
ATOM 8355 N N . ASP C 1 85 ? 150.449 148.797 109.941 1.00 19.47 85 ASP C N 1
ATOM 8356 C CA . ASP C 1 85 ? 150.352 147.350 109.784 1.00 19.24 85 ASP C CA 1
ATOM 8357 C C . ASP C 1 85 ? 151.691 146.731 109.405 1.00 19.33 85 ASP C C 1
ATOM 8358 O O . ASP C 1 85 ? 151.984 145.600 109.808 1.00 18.48 85 ASP C O 1
ATOM 8363 N N . ASP C 1 86 ? 152.508 147.445 108.636 1.00 16.93 86 ASP C N 1
ATOM 8364 C CA . ASP C 1 86 ? 153.813 146.955 108.217 1.00 14.87 86 ASP C CA 1
ATOM 8365 C C . ASP C 1 86 ? 154.914 147.253 109.226 1.00 17.68 86 ASP C C 1
ATOM 8366 O O . ASP C 1 86 ? 156.061 146.854 109.003 1.00 19.39 86 ASP C O 1
ATOM 8371 N N . ALA C 1 87 ? 154.598 147.945 110.318 1.00 18.25 87 ALA C N 1
ATOM 8372 C CA . ALA C 1 87 ? 155.604 148.268 111.319 1.00 17.69 87 ALA C CA 1
ATOM 8373 C C . ALA C 1 87 ? 156.094 147.006 112.017 1.00 16.59 87 ALA C C 1
ATOM 8374 O O . ALA C 1 87 ? 155.312 146.105 112.331 1.00 16.11 87 ALA C O 1
ATOM 8376 N N . GLU C 1 88 ? 157.402 146.946 112.260 1.00 13.05 88 GLU C N 1
ATOM 8377 C CA . GLU C 1 88 ? 158.011 145.800 112.905 1.00 14.97 88 GLU C CA 1
ATOM 8378 C C . GLU C 1 88 ? 158.633 146.205 114.236 1.00 15.52 88 GLU C C 1
ATOM 8379 O O . GLU C 1 88 ? 159.270 147.260 114.325 1.00 15.20 88 GLU C O 1
ATOM 8385 N N . PRO C 1 89 ? 158.451 145.404 115.284 1.00 14.56 89 PRO C N 1
ATOM 8386 C CA . PRO C 1 89 ? 159.057 145.736 116.579 1.00 15.67 89 PRO C CA 1
ATOM 8387 C C . PRO C 1 89 ? 160.576 145.780 116.493 1.00 15.91 89 PRO C C 1
ATOM 8388 O O . PRO C 1 89 ? 161.201 144.991 115.783 1.00 17.80 89 PRO C O 1
ATOM 8392 N N . GLU C 1 90 ? 161.166 146.718 117.233 1.00 16.07 90 GLU C N 1
ATOM 8393 C CA . GLU C 1 90 ? 162.615 146.865 117.264 1.00 18.96 90 GLU C CA 1
ATOM 8394 C C . GLU C 1 90 ? 163.289 145.914 118.245 1.00 20.98 90 GLU C C 1
ATOM 8395 O O . GLU C 1 90 ? 164.516 145.779 118.204 1.00 22.99 90 GLU C O 1
ATOM 8401 N N . PHE C 1 91 ? 162.525 145.258 119.117 1.00 19.69 91 PHE C N 1
ATOM 8402 C CA . PHE C 1 91 ? 163.078 144.356 120.116 1.00 18.36 91 PHE C CA 1
ATOM 8403 C C . PHE C 1 91 ? 162.237 143.089 120.165 1.00 17.11 91 PHE C C 1
ATOM 8404 O O . PHE C 1 91 ? 161.090 143.063 119.713 1.00 16.52 91 PHE C O 1
ATOM 8412 N N . THR C 1 92 ? 162.824 142.031 120.719 1.00 16.41 92 THR C N 1
ATOM 8413 C CA . THR C 1 92 ? 162.092 140.792 120.927 1.00 17.93 92 THR C CA 1
ATOM 8414 C C . THR C 1 92 ? 161.164 140.923 122.134 1.00 19.43 92 THR C C 1
ATOM 8415 O O . THR C 1 92 ? 161.207 141.902 122.882 1.00 19.71 92 THR C O 1
ATOM 8419 N N . LYS C 1 93 ? 160.309 139.914 122.316 1.00 16.81 93 LYS C N 1
ATOM 8420 C CA . LYS C 1 93 ? 159.305 139.979 123.375 1.00 15.94 93 LYS C CA 1
ATOM 8421 C C . LYS C 1 93 ? 159.944 140.001 124.760 1.00 16.16 93 LYS C C 1
ATOM 8422 O O . LYS C 1 93 ? 159.503 140.752 125.636 1.00 13.48 93 LYS C O 1
ATOM 8428 N N . ALA C 1 94 ? 160.983 139.191 124.979 1.00 17.76 94 ALA C N 1
ATOM 8429 C CA . ALA C 1 94 ? 161.617 139.146 126.295 1.00 20.06 94 ALA C CA 1
ATOM 8430 C C . ALA C 1 94 ? 162.358 140.443 126.601 1.00 19.48 94 ALA C C 1
ATOM 8431 O O . ALA C 1 94 ? 162.246 140.985 127.709 1.00 17.51 94 ALA C O 1
ATOM 8433 N N . SER C 1 95 ? 163.124 140.952 125.634 1.00 16.27 95 SER C N 1
ATOM 8434 C CA . SER C 1 95 ? 163.809 142.225 125.831 1.00 17.65 95 SER C CA 1
ATOM 8435 C C . SER C 1 95 ? 162.809 143.357 126.015 1.00 19.79 95 SER C C 1
ATOM 8436 O O . SER C 1 95 ? 163.037 144.272 126.813 1.00 17.70 95 SER C O 1
ATOM 8439 N N . TRP C 1 96 ? 161.695 143.312 125.283 1.00 17.50 96 TRP C N 1
ATOM 8440 C CA . TRP C 1 96 ? 160.663 144.330 125.447 1.00 16.24 96 TRP C CA 1
ATOM 8441 C C . TRP C 1 96 ? 160.034 144.264 126.834 1.00 18.46 96 TRP C C 1
ATOM 8442 O O . TRP C 1 96 ? 159.746 145.301 127.436 1.00 15.74 96 TRP C O 1
ATOM 8453 N N . PHE C 1 97 ? 159.809 143.055 127.355 1.00 16.10 97 PHE C N 1
ATOM 8454 C CA . PHE C 1 97 ? 159.285 142.916 128.712 1.00 16.10 97 PHE C CA 1
ATOM 8455 C C . PHE C 1 97 ? 160.269 143.462 129.739 1.00 16.78 97 PHE C C 1
ATOM 8456 O O . PHE C 1 97 ? 159.875 144.144 130.696 1.00 16.81 97 PHE C O 1
ATOM 8464 N N . ALA C 1 98 ? 161.558 143.162 129.561 1.00 16.67 98 ALA C N 1
ATOM 8465 C CA . ALA C 1 98 ? 162.570 143.689 130.470 1.00 17.82 98 ALA C CA 1
ATOM 8466 C C . ALA C 1 98 ? 162.612 145.211 130.420 1.00 17.21 98 ALA C C 1
ATOM 8467 O O . ALA C 1 98 ? 162.722 145.873 131.459 1.00 13.98 98 ALA C O 1
ATOM 8469 N N . MET C 1 99 ? 162.524 145.781 129.217 1.00 19.41 99 MET C N 1
ATOM 8470 C CA . MET C 1 99 ? 162.506 147.233 129.075 1.00 20.09 99 MET C CA 1
ATOM 8471 C C . MET C 1 99 ? 161.252 147.833 129.697 1.00 18.45 99 MET C C 1
ATOM 8472 O O . MET C 1 99 ? 161.294 148.932 130.262 1.00 19.48 99 MET C O 1
ATOM 8477 N N . LEU C 1 100 ? 160.121 147.134 129.587 1.00 15.39 100 LEU C N 1
ATOM 8478 C CA . LEU C 1 100 ? 158.894 147.608 130.215 1.00 15.37 100 LEU C CA 1
ATOM 8479 C C . LEU C 1 100 ? 159.028 147.625 131.729 1.00 16.43 100 LEU C C 1
ATOM 8480 O O . LEU C 1 100 ? 158.531 148.542 132.393 1.00 13.50 100 LEU C O 1
ATOM 8485 N N . PHE C 1 101 ? 159.691 146.618 132.297 1.00 18.12 101 PHE C N 1
ATOM 8486 C CA . PHE C 1 101 ? 160.031 146.710 133.713 1.00 18.55 101 PHE C CA 1
ATOM 8487 C C . PHE C 1 101 ? 161.313 147.518 133.882 1.00 16.49 101 PHE C C 1
ATOM 8488 O O . PHE C 1 101 ? 162.230 147.116 134.605 1.00 16.80 101 PHE C O 1
ATOM 8496 N N . SER C 1 102 ? 161.382 148.653 133.197 1.00 14.88 102 SER C N 1
ATOM 8497 C CA . SER C 1 102 ? 162.377 149.689 133.452 1.00 18.34 102 SER C CA 1
ATOM 8498 C C . SER C 1 102 ? 161.782 151.087 133.498 1.00 21.44 102 SER C C 1
ATOM 8499 O O . SER C 1 102 ? 162.394 151.978 134.095 1.00 20.89 102 SER C O 1
ATOM 8502 N N . THR C 1 103 ? 160.614 151.309 132.899 1.00 19.37 103 THR C N 1
ATOM 8503 C CA . THR C 1 103 ? 159.899 152.573 132.977 1.00 15.95 103 THR C CA 1
ATOM 8504 C C . THR C 1 103 ? 159.115 152.721 134.271 1.00 13.54 103 THR C C 1
ATOM 8505 O O . THR C 1 103 ? 158.531 153.785 134.505 1.00 13.14 103 THR C O 1
ATOM 8509 N N . GLY C 1 104 ? 159.081 151.682 135.108 1.00 12.23 104 GLY C N 1
ATOM 8510 C CA . GLY C 1 104 ? 158.369 151.760 136.369 1.00 11.84 104 GLY C CA 1
ATOM 8511 C C . GLY C 1 104 ? 158.957 152.751 137.350 1.00 17.05 104 GLY C C 1
ATOM 8512 O O . GLY C 1 104 ? 158.255 153.176 138.274 1.00 13.86 104 GLY C O 1
ATOM 8513 N N . MET C 1 105 ? 160.222 153.134 137.166 1.00 21.95 105 MET C N 1
ATOM 8514 C CA . MET C 1 105 ? 160.904 154.089 138.040 1.00 18.94 105 MET C CA 1
ATOM 8515 C C . MET C 1 105 ? 160.820 153.638 139.501 1.00 19.89 105 MET C C 1
ATOM 8516 O O . MET C 1 105 ? 160.176 154.256 140.349 1.00 19.60 105 MET C O 1
ATOM 8521 N N . GLY C 1 106 ? 161.497 152.522 139.759 1.00 11.73 106 GLY C N 1
ATOM 8522 C CA . GLY C 1 106 ? 161.366 151.799 141.008 1.00 6.27 106 GLY C CA 1
ATOM 8523 C C . GLY C 1 106 ? 161.966 152.453 142.236 1.00 4.03 106 GLY C C 1
ATOM 8524 O O . GLY C 1 106 ? 162.338 151.755 143.182 1.00 4.09 106 GLY C O 1
ATOM 8525 N N . ILE C 1 107 ? 162.082 153.783 142.238 1.00 4.38 107 ILE C N 1
ATOM 8526 C CA . ILE C 1 107 ? 162.415 154.486 143.475 1.00 0.92 107 ILE C CA 1
ATOM 8527 C C . ILE C 1 107 ? 161.345 154.227 144.527 1.00 2.83 107 ILE C C 1
ATOM 8528 O O . ILE C 1 107 ? 161.651 153.926 145.688 1.00 9.48 107 ILE C O 1
ATOM 8533 N N . GLY C 1 108 ? 160.073 154.332 144.136 1.00 0.00 108 GLY C N 1
ATOM 8534 C CA . GLY C 1 108 ? 158.997 153.975 145.040 1.00 0.00 108 GLY C CA 1
ATOM 8535 C C . GLY C 1 108 ? 159.001 152.507 145.402 1.00 0.00 108 GLY C C 1
ATOM 8536 O O . GLY C 1 108 ? 158.641 152.142 146.523 1.00 4.57 108 GLY C O 1
ATOM 8537 N N . ILE C 1 109 ? 159.401 151.648 144.463 1.00 0.00 109 ILE C N 1
ATOM 8538 C CA . ILE C 1 109 ? 159.530 150.223 144.755 1.00 0.00 109 ILE C CA 1
ATOM 8539 C C . ILE C 1 109 ? 160.506 150.005 145.904 1.00 0.00 109 ILE C C 1
ATOM 8540 O O . ILE C 1 109 ? 160.195 149.324 146.887 1.00 1.46 109 ILE C O 1
ATOM 8545 N N . MET C 1 110 ? 161.696 150.599 145.804 1.00 2.24 110 MET C N 1
ATOM 8546 C CA . MET C 1 110 ? 162.684 150.464 146.868 1.00 0.80 110 MET C CA 1
ATOM 8547 C C . MET C 1 110 ? 162.208 151.110 148.160 1.00 0.00 110 MET C C 1
ATOM 8548 O O . MET C 1 110 ? 162.487 150.594 149.247 1.00 2.96 110 MET C O 1
ATOM 8553 N N . PHE C 1 111 ? 161.503 152.238 148.064 1.00 0.00 111 PHE C N 1
ATOM 8554 C CA . PHE C 1 111 ? 161.037 152.920 149.265 1.00 0.00 111 PHE C CA 1
ATOM 8555 C C . PHE C 1 111 ? 159.994 152.097 150.012 1.00 0.00 111 PHE C C 1
ATOM 8556 O O . PHE C 1 111 ? 160.000 152.057 151.247 1.00 1.18 111 PHE C O 1
ATOM 8564 N N . PHE C 1 112 ? 159.093 151.435 149.290 1.00 0.00 112 PHE C N 1
ATOM 8565 C CA . PHE C 1 112 ? 157.898 150.869 149.899 1.00 0.00 112 PHE C CA 1
ATOM 8566 C C . PHE C 1 112 ? 157.919 149.351 150.027 1.00 0.00 112 PHE C C 1
ATOM 8567 O O . PHE C 1 112 ? 157.091 148.816 150.767 1.00 3.80 112 PHE C O 1
ATOM 8575 N N . SER C 1 113 ? 158.868 148.655 149.387 1.00 0.00 113 SER C N 1
ATOM 8576 C CA . SER C 1 113 ? 158.816 147.195 149.319 1.00 0.46 113 SER C CA 1
ATOM 8577 C C . SER C 1 113 ? 158.702 146.554 150.697 1.00 0.86 113 SER C C 1
ATOM 8578 O O . SER C 1 113 ? 158.007 145.545 150.862 1.00 3.72 113 SER C O 1
ATOM 8581 N N . ILE C 1 114 ? 159.372 147.116 151.697 1.00 0.02 114 ILE C N 1
ATOM 8582 C CA . ILE C 1 114 ? 159.272 146.628 153.065 1.00 2.04 114 ILE C CA 1
ATOM 8583 C C . ILE C 1 114 ? 158.346 147.499 153.904 1.00 0.00 114 ILE C C 1
ATOM 8584 O O . ILE C 1 114 ? 157.584 146.987 154.724 1.00 2.61 114 ILE C O 1
ATOM 8589 N N . ALA C 1 115 ? 158.390 148.814 153.691 1.00 2.34 115 ALA C N 1
ATOM 8590 C CA . ALA C 1 115 ? 157.635 149.734 154.533 1.00 0.00 115 ALA C CA 1
ATOM 8591 C C . ALA C 1 115 ? 156.133 149.498 154.429 1.00 0.00 115 ALA C C 1
ATOM 8592 O O . ALA C 1 115 ? 155.431 149.480 155.446 1.00 8.68 115 ALA C O 1
ATOM 8594 N N . GLU C 1 116 ? 155.614 149.330 153.207 1.00 0.00 116 GLU C N 1
ATOM 8595 C CA . GLU C 1 116 ? 154.168 149.195 153.044 1.00 0.00 116 GLU C CA 1
ATOM 8596 C C . GLU C 1 116 ? 153.625 147.912 153.664 1.00 1.42 116 GLU C C 1
ATOM 8597 O O . GLU C 1 116 ? 152.631 147.989 154.408 1.00 3.26 116 GLU C O 1
ATOM 8603 N N . PRO C 1 117 ? 154.184 146.720 153.402 1.00 0.33 117 PRO C N 1
ATOM 8604 C CA . PRO C 1 117 ? 153.643 145.522 154.067 1.00 0.00 117 PRO C CA 1
ATOM 8605 C C . PRO C 1 117 ? 153.716 145.584 155.582 1.00 2.65 117 PRO C C 1
ATOM 8606 O O . PRO C 1 117 ? 152.770 145.169 156.259 1.00 2.05 117 PRO C O 1
ATOM 8610 N N . VAL C 1 118 ? 154.806 146.114 156.138 1.00 0.00 118 VAL C N 1
ATOM 8611 C CA . VAL C 1 118 ? 154.922 146.209 157.590 1.00 0.00 118 VAL C CA 1
ATOM 8612 C C . VAL C 1 118 ? 153.886 147.177 158.147 1.00 0.00 118 VAL C C 1
ATOM 8613 O O . VAL C 1 118 ? 153.232 146.897 159.161 1.00 8.18 118 VAL C O 1
ATOM 8617 N N . SER C 1 119 ? 153.715 148.327 157.490 1.00 3.28 119 SER C N 1
ATOM 8618 C CA . SER C 1 119 ? 152.733 149.305 157.943 1.00 1.48 119 SER C CA 1
ATOM 8619 C C . SER C 1 119 ? 151.325 148.734 157.888 1.00 0.00 119 SER C C 1
ATOM 8620 O O . SER C 1 119 ? 150.521 148.959 158.798 1.00 0.00 119 SER C O 1
ATOM 8623 N N . HIS C 1 120 ? 151.005 147.995 156.826 1.00 3.00 120 HIS C N 1
ATOM 8624 C CA . HIS C 1 120 ? 149.702 147.344 156.760 1.00 0.00 120 HIS C CA 1
ATOM 8625 C C . HIS C 1 120 ? 149.579 146.239 157.800 1.00 0.00 120 HIS C C 1
ATOM 8626 O O . HIS C 1 120 ? 148.466 145.910 158.222 1.00 2.52 120 HIS C O 1
ATOM 8633 N N . PHE C 1 121 ? 150.701 145.646 158.209 1.00 0.51 121 PHE C N 1
ATOM 8634 C CA . PHE C 1 121 ? 150.656 144.618 159.242 1.00 1.57 121 PHE C CA 1
ATOM 8635 C C . PHE C 1 121 ? 150.309 145.214 160.600 1.00 0.32 121 PHE C C 1
ATOM 8636 O O . PHE C 1 121 ? 149.422 144.709 161.298 1.00 1.78 121 PHE C O 1
ATOM 8644 N N . PHE C 1 122 ? 150.992 146.288 161.000 1.00 0.00 122 PHE C N 1
ATOM 8645 C CA . PHE C 1 122 ? 150.701 146.858 162.312 1.00 0.00 122 PHE C CA 1
ATOM 8646 C C . PHE C 1 122 ? 149.630 147.942 162.278 1.00 2.13 122 PHE C C 1
ATOM 8647 O O . PHE C 1 122 ? 149.154 148.349 163.342 1.00 3.26 122 PHE C O 1
ATOM 8655 N N . ASN C 1 123 ? 149.243 148.418 161.095 1.00 1.70 123 ASN C N 1
ATOM 8656 C CA . ASN C 1 123 ? 148.117 149.339 160.931 1.00 0.00 123 ASN C CA 1
ATOM 8657 C C . ASN C 1 123 ? 147.252 148.754 159.819 1.00 0.63 123 ASN C C 1
ATOM 8658 O O . ASN C 1 123 ? 147.396 149.120 158.650 1.00 3.21 123 ASN C O 1
ATOM 8663 N N . THR C 1 124 ? 146.350 147.853 160.190 1.00 0.00 124 THR C N 1
ATOM 8664 C CA . THR C 1 124 ? 145.621 147.080 159.198 1.00 0.00 124 THR C CA 1
ATOM 8665 C C . THR C 1 124 ? 144.589 147.950 158.485 1.00 0.00 124 THR C C 1
ATOM 8666 O O . THR C 1 124 ? 143.945 148.795 159.114 1.00 2.12 124 THR C O 1
ATOM 8670 N N . PRO C 1 125 ? 144.423 147.780 157.169 1.00 0.53 125 PRO C N 1
ATOM 8671 C CA . PRO C 1 125 ? 143.344 148.501 156.472 1.00 0.00 125 PRO C CA 1
ATOM 8672 C C . PRO C 1 125 ? 141.965 148.179 157.015 1.00 0.26 125 PRO C C 1
ATOM 8673 O O . PRO C 1 125 ? 141.116 149.072 157.124 1.00 2.37 125 PRO C O 1
ATOM 8677 N N . ARG C 1 126 ? 141.723 146.919 157.359 1.00 0.59 126 ARG C N 1
ATOM 8678 C CA . ARG C 1 126 ? 140.464 146.430 157.891 1.00 0.37 126 ARG C CA 1
ATOM 8679 C C . ARG C 1 126 ? 140.739 145.556 159.104 1.00 2.80 126 ARG C C 1
ATOM 8680 O O . ARG C 1 126 ? 141.828 144.988 159.225 1.00 4.96 126 ARG C O 1
ATOM 8688 N N . PRO C 1 127 ? 139.782 145.445 160.026 1.00 3.94 127 PRO C N 1
ATOM 8689 C CA . PRO C 1 127 ? 140.010 144.627 161.224 1.00 3.40 127 PRO C CA 1
ATOM 8690 C C . PRO C 1 127 ? 140.274 143.169 160.874 1.00 7.60 127 PRO C C 1
ATOM 8691 O O . PRO C 1 127 ? 139.639 142.597 159.986 1.00 6.03 127 PRO C O 1
ATOM 8695 N N . VAL C 1 128 ? 141.227 142.569 161.590 1.00 11.28 128 VAL C N 1
ATOM 8696 C CA . VAL C 1 128 ? 141.583 141.167 161.419 1.00 8.04 128 VAL C CA 1
ATOM 8697 C C . VAL C 1 128 ? 141.753 140.535 162.794 1.00 11.23 128 VAL C C 1
ATOM 8698 O O . VAL C 1 128 ? 141.997 141.216 163.792 1.00 14.74 128 VAL C O 1
ATOM 8702 N N . ASP C 1 129 ? 141.624 139.209 162.833 1.00 13.52 129 ASP C N 1
ATOM 8703 C CA . ASP C 1 129 ? 141.657 138.492 164.104 1.00 13.61 129 ASP C CA 1
ATOM 8704 C C . ASP C 1 129 ? 143.086 138.223 164.565 1.00 13.40 129 ASP C C 1
ATOM 8705 O O . ASP C 1 129 ? 143.505 138.690 165.629 1.00 12.90 129 ASP C O 1
ATOM 8710 N N . THR C 1 130 ? 143.849 137.473 163.778 1.00 14.59 130 THR C N 1
ATOM 8711 C CA . THR C 1 130 ? 145.188 137.042 164.157 1.00 16.74 130 THR C CA 1
ATOM 8712 C C . THR C 1 130 ? 146.227 137.676 163.236 1.00 15.17 130 THR C C 1
ATOM 8713 O O . THR C 1 130 ? 145.899 138.368 162.269 1.00 17.48 130 THR C O 1
ATOM 8717 N N . ASP C 1 131 ? 147.500 137.427 163.555 1.00 9.64 131 ASP C N 1
ATOM 8718 C CA . ASP C 1 131 ? 148.596 138.009 162.787 1.00 6.84 131 ASP C CA 1
ATOM 8719 C C . ASP C 1 131 ? 148.696 137.410 161.390 1.00 5.97 131 ASP C C 1
ATOM 8720 O O . ASP C 1 131 ? 149.191 138.071 160.471 1.00 9.00 131 ASP C O 1
ATOM 8725 N N . ILE C 1 132 ? 148.248 136.166 161.214 1.00 4.91 132 ILE C N 1
ATOM 8726 C CA . ILE C 1 132 ? 148.290 135.539 159.896 1.00 4.88 132 ILE C CA 1
ATOM 8727 C C . ILE C 1 132 ? 147.389 136.290 158.924 1.00 6.07 132 ILE C C 1
ATOM 8728 O O . ILE C 1 132 ? 147.785 136.604 157.794 1.00 9.49 132 ILE C O 1
ATOM 8733 N N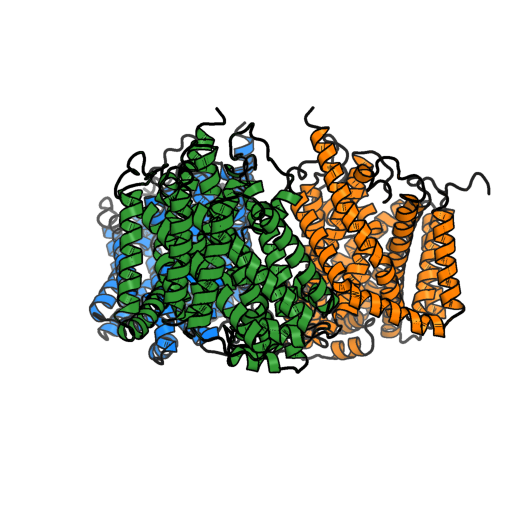 . GLU C 1 133 ? 146.162 136.593 159.354 1.00 6.66 133 GLU C N 1
ATOM 8734 C CA . GLU C 1 133 ? 145.254 137.364 158.514 1.00 5.60 133 GLU C CA 1
ATOM 8735 C C . GLU C 1 133 ? 145.776 138.773 158.275 1.00 2.54 133 GLU C C 1
ATOM 8736 O O . GLU C 1 133 ? 145.584 139.324 157.188 1.00 0.00 133 GLU C O 1
ATOM 8742 N N . ALA C 1 134 ? 146.437 139.367 159.271 1.00 3.27 134 ALA C N 1
ATOM 8743 C CA . ALA C 1 134 ? 147.029 140.686 159.081 1.00 1.48 134 ALA C CA 1
ATOM 8744 C C . ALA C 1 134 ? 148.108 140.657 158.006 1.00 2.43 134 ALA C C 1
ATOM 8745 O O . ALA C 1 134 ? 148.163 141.545 157.150 1.00 3.40 134 ALA C O 1
ATOM 8747 N N . ALA C 1 135 ? 148.970 139.637 158.029 1.00 4.49 135 ALA C N 1
ATOM 8748 C CA . ALA C 1 135 ? 150.006 139.514 157.006 1.00 0.46 135 ALA C CA 1
ATOM 8749 C C . ALA C 1 135 ? 149.404 139.265 155.628 1.00 0.34 135 ALA C C 1
ATOM 8750 O O . ALA C 1 135 ? 149.860 139.840 154.630 1.00 3.52 135 ALA C O 1
ATOM 8752 N N . VAL C 1 136 ? 148.380 138.411 155.553 1.00 0.00 136 VAL C N 1
ATOM 8753 C CA . VAL C 1 136 ? 147.735 138.140 154.271 1.00 0.00 136 VAL C CA 1
ATOM 8754 C C . VAL C 1 136 ? 147.103 139.409 153.713 1.00 4.20 136 VAL C C 1
ATOM 8755 O O . VAL C 1 136 ? 147.226 139.709 152.519 1.00 4.43 136 VAL C O 1
ATOM 8759 N N . GLN C 1 137 ? 146.423 140.176 154.567 1.00 1.68 137 GLN C N 1
ATOM 8760 C CA . GLN C 1 137 ? 145.809 141.428 154.137 1.00 2.46 137 GLN C CA 1
ATOM 8761 C C . GLN C 1 137 ? 146.860 142.445 153.712 1.00 2.12 137 GLN C C 1
ATOM 8762 O O . GLN C 1 137 ? 146.658 143.187 152.743 1.00 4.45 137 GLN C O 1
ATOM 8768 N N . ALA C 1 138 ? 147.980 142.506 154.436 1.00 0.00 138 ALA C N 1
ATOM 8769 C CA . ALA C 1 138 ? 149.064 143.406 154.061 1.00 0.00 138 ALA C CA 1
ATOM 8770 C C . ALA C 1 138 ? 149.587 143.076 152.671 1.00 0.00 138 ALA C C 1
ATOM 8771 O O . ALA C 1 138 ? 149.770 143.967 151.833 1.00 2.14 138 ALA C O 1
ATOM 8773 N N . MET C 1 139 ? 149.824 141.790 152.408 1.00 2.98 139 MET C N 1
ATOM 8774 C CA . MET C 1 139 ? 150.302 141.388 151.090 1.00 0.00 139 MET C CA 1
ATOM 8775 C C . MET C 1 139 ? 149.259 141.669 150.016 1.00 2.28 139 MET C C 1
ATOM 8776 O O . MET C 1 139 ? 149.599 142.107 148.911 1.00 0.43 139 MET C O 1
ATOM 8781 N N . GLN C 1 140 ? 147.981 141.435 150.325 1.00 3.70 140 GLN C N 1
ATOM 8782 C CA . GLN C 1 140 ? 146.920 141.684 149.353 1.00 0.75 140 GLN C CA 1
ATOM 8783 C C . GLN C 1 140 ? 146.839 143.158 148.981 1.00 0.00 140 GLN C C 1
ATOM 8784 O O . GLN C 1 140 ? 146.709 143.503 147.801 1.00 2.48 140 GLN C O 1
ATOM 8790 N N . PHE C 1 141 ? 146.923 144.046 149.970 1.00 1.49 141 PHE C N 1
ATOM 8791 C CA . PHE C 1 141 ? 146.818 145.470 149.675 1.00 0.00 141 PHE C CA 1
ATOM 8792 C C . PHE C 1 141 ? 148.082 146.016 149.026 1.00 0.00 141 PHE C C 1
ATOM 8793 O O . PHE C 1 141 ? 147.998 146.917 148.184 1.00 0.00 141 PHE C O 1
ATOM 8801 N N . THR C 1 142 ? 149.253 145.477 149.374 1.00 2.37 142 THR C N 1
ATOM 8802 C CA . THR C 1 142 ? 150.463 145.843 148.646 1.00 0.00 142 THR C CA 1
ATOM 8803 C C . THR C 1 142 ? 150.368 145.418 147.186 1.00 2.33 142 THR C C 1
ATOM 8804 O O . THR C 1 142 ? 150.760 146.169 146.283 1.00 1.97 142 THR C O 1
ATOM 8808 N N . SER C 1 143 ? 149.834 144.219 146.935 1.00 0.12 143 SER C N 1
ATOM 8809 C CA . SER C 1 143 ? 149.631 143.766 145.564 1.00 1.02 143 SER C CA 1
ATOM 8810 C C . SER C 1 143 ? 148.643 144.658 144.829 1.00 0.00 143 SER C C 1
ATOM 8811 O O . SER C 1 143 ? 148.835 144.966 143.649 1.00 7.45 143 SER C O 1
ATOM 8814 N N . LEU C 1 144 ? 147.570 145.071 145.505 1.00 0.00 144 LEU C N 1
ATOM 8815 C CA . LEU C 1 144 ? 146.613 145.981 144.884 1.00 0.00 144 LEU C CA 1
ATOM 8816 C C . LEU C 1 144 ? 147.273 147.300 144.508 1.00 0.00 144 LEU C C 1
ATOM 8817 O O . LEU C 1 144 ? 147.079 147.813 143.400 1.00 0.00 144 LEU C O 1
ATOM 8822 N N . HIS C 1 145 ? 148.069 147.861 145.419 1.00 0.55 145 HIS C N 1
ATOM 8823 C CA . HIS C 1 145 ? 148.667 149.166 145.166 1.00 0.00 145 HIS C CA 1
ATOM 8824 C C . HIS C 1 145 ? 149.753 149.103 144.101 1.00 0.00 145 HIS C C 1
ATOM 8825 O O . HIS C 1 145 ? 149.963 150.083 143.379 1.00 0.71 145 HIS C O 1
ATOM 8832 N N . TRP C 1 146 ? 150.450 147.973 143.981 1.00 2.91 146 TRP C N 1
ATOM 8833 C CA . TRP C 1 146 ? 151.572 147.863 143.056 1.00 0.00 146 TRP C CA 1
ATOM 8834 C C . TRP C 1 146 ? 151.334 146.858 141.937 1.00 2.08 146 TRP C C 1
ATOM 8835 O O . TRP C 1 146 ? 152.280 146.512 141.221 1.00 9.41 146 TRP C O 1
ATOM 8846 N N . GLY C 1 147 ? 150.106 146.388 141.752 1.00 0.74 147 GLY C N 1
ATOM 8847 C CA . GLY C 1 147 ? 149.860 145.337 140.787 1.00 0.86 147 GLY C CA 1
ATOM 8848 C C . GLY C 1 147 ? 149.196 145.771 139.499 1.00 1.81 147 GLY C C 1
ATOM 8849 O O . GLY C 1 147 ? 149.757 146.557 138.732 1.00 0.73 147 GLY C O 1
ATOM 8850 N N . LEU C 1 148 ? 147.988 145.260 139.256 1.00 7.97 148 LEU C N 1
ATOM 8851 C CA . LEU C 1 148 ? 147.369 145.401 137.943 1.00 0.77 148 LEU C CA 1
ATOM 8852 C C . LEU C 1 148 ? 146.872 146.815 137.678 1.00 0.00 148 LEU C C 1
ATOM 8853 O O . LEU C 1 148 ? 146.802 147.227 136.520 1.00 0.00 148 LEU C O 1
ATOM 8858 N N . HIS C 1 149 ? 146.514 147.570 138.718 1.00 3.74 149 HIS C N 1
ATOM 8859 C CA . HIS C 1 149 ? 145.926 148.887 138.489 1.00 0.00 149 HIS C CA 1
ATOM 8860 C C . HIS C 1 149 ? 146.964 149.897 138.013 1.00 1.10 149 HIS C C 1
ATOM 8861 O O . HIS C 1 149 ? 146.715 150.649 137.062 1.00 3.03 149 HIS C O 1
ATOM 8868 N N . ALA C 1 150 ? 148.131 149.932 138.660 1.00 0.00 150 ALA C N 1
ATOM 8869 C CA . ALA C 1 150 ? 149.179 150.866 138.256 1.00 0.00 150 ALA C CA 1
ATOM 8870 C C . ALA C 1 150 ? 149.610 150.615 136.819 1.00 0.00 150 ALA C C 1
ATOM 8871 O O . ALA C 1 150 ? 149.654 151.536 135.992 1.00 5.74 150 ALA C O 1
ATOM 8873 N N . TRP C 1 151 ? 149.921 149.360 136.501 1.00 4.42 151 TRP C N 1
ATOM 8874 C CA . TRP C 1 151 ? 150.352 149.023 135.156 1.00 0.00 151 TRP C CA 1
ATOM 8875 C C . TRP C 1 151 ? 149.217 149.101 134.151 1.00 0.77 151 TRP C C 1
ATOM 8876 O O . TRP C 1 151 ? 149.479 149.329 132.973 1.00 3.93 151 TRP C O 1
ATOM 8887 N N . GLY C 1 152 ? 147.965 148.954 134.584 1.00 0.00 152 GLY C N 1
ATOM 8888 C CA . GLY C 1 152 ? 146.851 149.206 133.684 1.00 0.00 152 GLY C CA 1
ATOM 8889 C C . GLY C 1 152 ? 146.740 150.667 133.296 1.00 0.00 152 GLY C C 1
ATOM 8890 O O . GLY C 1 152 ? 146.515 150.993 132.128 1.00 6.85 152 GLY C O 1
ATOM 8891 N N . ILE C 1 153 ? 146.904 151.566 134.269 1.00 4.44 153 ILE C N 1
ATOM 8892 C CA . ILE C 1 153 ? 146.912 152.997 133.967 1.00 1.79 153 ILE C CA 1
ATOM 8893 C C . ILE C 1 153 ? 148.063 153.328 133.025 1.00 0.00 153 ILE C C 1
ATOM 8894 O O . ILE C 1 153 ? 147.894 154.043 132.025 1.00 2.39 153 ILE C O 1
ATOM 8899 N N . TYR C 1 154 ? 149.251 152.801 133.331 1.00 1.24 154 TYR C N 1
ATOM 8900 C CA . TYR C 1 154 ? 150.412 153.055 132.484 1.00 0.00 154 TYR C CA 1
ATOM 8901 C C . TYR C 1 154 ? 150.212 152.489 131.084 1.00 2.43 154 TYR C C 1
ATOM 8902 O O . TYR C 1 154 ? 150.580 153.128 130.094 1.00 2.29 154 TYR C O 1
ATOM 8911 N N . ALA C 1 155 ? 149.628 151.293 130.982 1.00 5.97 155 ALA C N 1
ATOM 8912 C CA . ALA C 1 155 ? 149.383 150.683 129.683 1.00 1.30 155 ALA C CA 1
ATOM 8913 C C . ALA C 1 155 ? 148.395 151.499 128.869 1.00 1.98 155 ALA C C 1
ATOM 8914 O O . ALA C 1 155 ? 148.591 151.695 127.668 1.00 9.13 155 ALA C O 1
ATOM 8916 N N . MET C 1 156 ? 147.326 151.984 129.502 1.00 1.21 156 MET C N 1
ATOM 8917 C CA . MET C 1 156 ? 146.350 152.792 128.778 1.00 0.48 156 MET C CA 1
ATOM 8918 C C . MET C 1 156 ? 146.981 154.078 128.259 1.00 2.25 156 MET C C 1
ATOM 8919 O O . MET C 1 156 ? 146.808 154.442 127.088 1.00 6.13 156 MET C O 1
ATOM 8924 N N . VAL C 1 157 ? 147.733 154.775 129.114 1.00 2.05 157 VAL C N 1
ATOM 8925 C CA . VAL C 1 157 ? 148.319 156.044 128.691 1.00 0.62 157 VAL C CA 1
ATOM 8926 C C . VAL C 1 157 ? 149.382 155.820 127.619 1.00 4.31 157 VAL C C 1
ATOM 8927 O O . VAL C 1 157 ? 149.459 156.569 126.636 1.00 9.98 157 VAL C O 1
ATOM 8931 N N . GLY C 1 158 ? 150.210 154.786 127.780 1.00 2.79 158 GLY C N 1
ATOM 8932 C CA . GLY C 1 158 ? 151.207 154.484 126.770 1.00 1.88 158 GLY C CA 1
ATOM 8933 C C . GLY C 1 158 ? 150.594 154.051 125.454 1.00 0.97 158 GLY C C 1
ATOM 8934 O O . GLY C 1 158 ? 151.099 154.397 124.386 1.00 7.32 158 GLY C O 1
ATOM 8935 N N . LEU C 1 159 ? 149.501 153.288 125.508 1.00 0.83 159 LEU C N 1
ATOM 8936 C CA . LEU C 1 159 ? 148.807 152.898 124.288 1.00 2.92 159 LEU C CA 1
ATOM 8937 C C . LEU C 1 159 ? 148.245 154.113 123.569 1.00 5.90 159 LEU C C 1
ATOM 8938 O O . LEU C 1 159 ? 148.367 154.228 122.346 1.00 12.91 159 LEU C O 1
ATOM 8943 N N . ALA C 1 160 ? 147.631 155.035 124.313 1.00 3.23 160 ALA C N 1
ATOM 8944 C CA . ALA C 1 160 ? 147.114 156.249 123.692 1.00 1.79 160 ALA C CA 1
ATOM 8945 C C . ALA C 1 160 ? 148.237 157.054 123.049 1.00 5.71 160 ALA C C 1
ATOM 8946 O O . ALA C 1 160 ? 148.125 157.491 121.896 1.00 10.63 160 ALA C O 1
ATOM 8948 N N . LEU C 1 161 ? 149.342 157.240 123.776 1.00 4.83 161 LEU C N 1
ATOM 8949 C CA . LEU C 1 161 ? 150.450 158.025 123.241 1.00 4.32 161 LEU C CA 1
ATOM 8950 C C . LEU C 1 161 ? 151.060 157.363 122.011 1.00 5.57 161 LEU C C 1
ATOM 8951 O O . LEU C 1 161 ? 151.343 158.036 121.014 1.00 10.87 161 LEU C O 1
ATOM 8956 N N . ALA C 1 162 ? 151.262 156.045 122.056 1.00 2.49 162 ALA C N 1
ATOM 8957 C CA . ALA C 1 162 ? 151.841 155.342 120.917 1.00 5.72 162 ALA C CA 1
ATOM 8958 C C . ALA C 1 162 ? 150.916 155.382 119.709 1.00 9.00 162 ALA C C 1
ATOM 8959 O O . ALA C 1 162 ? 151.372 155.598 118.582 1.00 13.13 162 ALA C O 1
ATOM 8961 N N . PHE C 1 163 ? 149.614 155.177 119.921 1.00 7.23 163 PHE C N 1
ATOM 8962 C CA . PHE C 1 163 ? 148.674 155.195 118.808 1.00 7.18 163 PHE C CA 1
ATOM 8963 C C . PHE C 1 163 ? 148.598 156.574 118.169 1.00 8.44 163 PHE C C 1
ATOM 8964 O O . PHE C 1 163 ? 148.535 156.692 116.941 1.00 15.31 163 PHE C O 1
ATOM 8972 N N . PHE C 1 164 ? 148.599 157.630 118.980 1.00 4.06 164 PHE C N 1
ATOM 8973 C CA . PHE C 1 164 ? 148.480 158.973 118.431 1.00 7.55 164 PHE C CA 1
ATOM 8974 C C . PHE C 1 164 ? 149.811 159.568 117.990 1.00 8.58 164 PHE C C 1
ATOM 8975 O O . PHE C 1 164 ? 149.813 160.628 117.357 1.00 12.23 164 PHE C O 1
ATOM 8983 N N . GLY C 1 165 ? 150.935 158.926 118.298 1.00 8.51 165 GLY C N 1
ATOM 8984 C CA . GLY C 1 165 ? 152.213 159.422 117.829 1.00 11.64 165 GLY C CA 1
ATOM 8985 C C . GLY C 1 165 ? 152.850 158.566 116.755 1.00 13.82 165 GLY C C 1
ATOM 8986 O O . GLY C 1 165 ? 153.853 158.961 116.154 1.00 15.11 165 GLY C O 1
ATOM 8987 N N . PHE C 1 166 ? 152.279 157.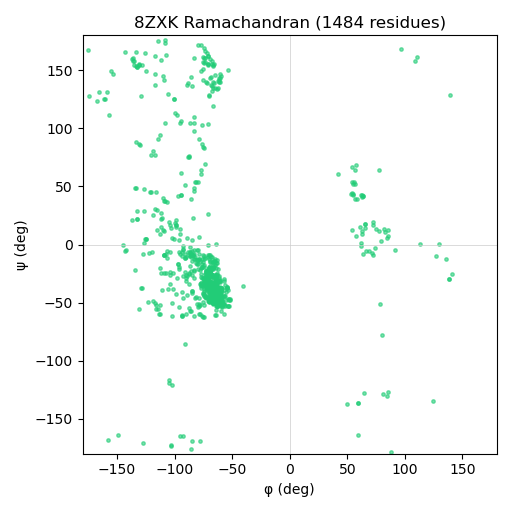391 116.504 1.00 14.00 166 PHE C N 1
ATOM 8988 C CA . PHE C 1 166 ? 152.799 156.471 115.502 1.00 11.53 166 PHE C CA 1
ATOM 8989 C C . PHE C 1 166 ? 151.803 156.202 114.386 1.00 13.97 166 PHE C C 1
ATOM 8990 O O . PHE C 1 166 ? 152.168 156.272 113.207 1.00 15.63 166 PHE C O 1
ATOM 8998 N N . ASN C 1 167 ? 150.552 155.886 114.723 1.00 10.31 167 ASN C N 1
ATOM 8999 C CA . ASN C 1 167 ? 149.542 155.658 113.697 1.00 11.69 167 ASN C CA 1
ATOM 9000 C C . ASN C 1 167 ? 149.030 156.958 113.093 1.00 14.63 167 ASN C C 1
ATOM 9001 O O . ASN C 1 167 ? 148.725 157.001 111.896 1.00 18.82 167 ASN C O 1
ATOM 9006 N N . ARG C 1 168 ? 148.929 158.020 113.892 1.00 12.54 168 ARG C N 1
ATOM 9007 C CA . ARG C 1 168 ? 148.384 159.290 113.434 1.00 11.94 168 ARG C CA 1
ATOM 9008 C C . ARG C 1 168 ? 149.448 160.350 113.188 1.00 15.75 168 ARG C C 1
ATOM 9009 O O . ARG C 1 168 ? 149.114 161.433 112.696 1.00 17.42 168 ARG C O 1
ATOM 9017 N N . LYS C 1 169 ? 150.705 160.075 113.530 1.00 16.09 169 LYS C N 1
ATOM 9018 C CA . LYS C 1 169 ? 151.846 160.965 113.322 1.00 16.41 169 LYS C CA 1
ATOM 9019 C C . LYS C 1 169 ? 151.735 162.274 114.095 1.00 15.52 169 LYS C C 1
ATOM 9020 O O . LYS C 1 169 ? 152.542 163.186 113.874 1.00 14.13 169 LYS C O 1
ATOM 9026 N N . LEU C 1 170 ? 150.762 162.400 114.993 1.00 12.43 170 LEU C N 1
ATOM 9027 C CA . LEU C 1 170 ? 150.682 163.580 115.836 1.00 12.13 170 LEU C CA 1
ATOM 9028 C C . LEU C 1 170 ? 151.812 163.561 116.865 1.00 13.89 170 LEU C C 1
ATOM 9029 O O . LEU C 1 170 ? 152.336 162.496 117.200 1.00 15.92 170 LEU C O 1
ATOM 9034 N N . PRO C 1 171 ? 152.223 164.727 117.365 1.00 14.57 171 PRO C N 1
ATOM 9035 C CA . PRO C 1 171 ? 153.239 164.747 118.423 1.00 15.51 171 PRO C CA 1
ATOM 9036 C C . PRO C 1 171 ? 152.751 164.009 119.660 1.00 16.46 171 PRO C C 1
ATOM 9037 O O . PRO C 1 171 ? 151.573 164.068 120.018 1.00 14.24 171 PRO C O 1
ATOM 9041 N N . MET C 1 172 ? 153.675 163.308 120.319 1.00 13.49 172 MET C N 1
ATOM 9042 C CA . MET C 1 172 ? 153.341 162.491 121.485 1.00 13.49 172 MET C CA 1
ATOM 9043 C C . MET C 1 172 ? 153.147 163.373 122.721 1.00 13.86 172 MET C C 1
ATOM 9044 O O . MET C 1 172 ? 153.879 163.302 123.708 1.00 13.94 172 MET C O 1
ATOM 9049 N N . THR C 1 173 ? 152.124 164.218 122.644 1.00 12.90 173 THR C N 1
ATOM 9050 C CA . THR C 1 173 ? 151.757 165.130 123.711 1.00 12.20 173 THR C CA 1
ATOM 9051 C C . THR C 1 173 ? 150.292 164.901 124.065 1.00 14.25 173 THR C C 1
ATOM 9052 O O . THR C 1 173 ? 149.486 164.509 123.218 1.00 17.11 173 THR C O 1
ATOM 9056 N N . PHE C 1 174 ? 149.953 165.138 125.334 1.00 11.32 174 PHE C N 1
ATOM 9057 C CA . PHE C 1 174 ? 148.613 164.825 125.817 1.00 9.44 174 PHE C CA 1
ATOM 9058 C C . PHE C 1 174 ? 147.522 165.642 125.137 1.00 9.31 174 PHE C C 1
ATOM 9059 O O . PHE C 1 174 ? 146.358 165.230 125.166 1.00 12.20 174 PHE C O 1
ATOM 9067 N N . ARG C 1 175 ? 147.857 166.784 124.533 1.00 8.21 175 ARG C N 1
ATOM 9068 C CA . ARG C 1 175 ? 146.826 167.551 123.842 1.00 10.91 175 ARG C CA 1
ATOM 9069 C C . ARG C 1 175 ? 146.327 166.825 122.600 1.00 10.33 175 ARG C C 1
ATOM 9070 O O . ARG C 1 175 ? 145.137 166.904 122.279 1.00 11.50 175 ARG C O 1
ATOM 9078 N N . SER C 1 176 ? 147.205 166.097 121.906 1.00 8.14 176 SER C N 1
ATOM 9079 C CA . SER C 1 176 ? 146.798 165.378 120.705 1.00 8.34 176 SER C CA 1
ATOM 9080 C C . SER C 1 176 ? 145.945 164.160 121.022 1.00 6.83 176 SER C C 1
ATOM 9081 O O . SER C 1 176 ? 145.173 163.717 120.165 1.00 9.42 176 SER C O 1
ATOM 9084 N N . LEU C 1 177 ? 146.048 163.626 122.242 1.00 5.79 177 LEU C N 1
ATOM 9085 C CA . LEU C 1 177 ? 145.320 162.414 122.599 1.00 8.17 177 LEU C CA 1
ATOM 9086 C C . LEU C 1 177 ? 143.813 162.623 122.587 1.00 7.68 177 LEU C C 1
ATOM 9087 O O . LEU C 1 177 ? 143.062 161.642 122.616 1.00 6.29 177 LEU C O 1
ATOM 9092 N N . PHE C 1 178 ? 143.357 163.872 122.551 1.00 9.72 178 PHE C N 1
ATOM 9093 C CA . PHE C 1 178 ? 141.941 164.198 122.495 1.00 11.66 178 PHE C CA 1
ATOM 9094 C C . PHE C 1 178 ? 141.497 164.622 121.102 1.00 13.86 178 PHE C C 1
ATOM 9095 O O . PHE C 1 178 ? 140.407 165.180 120.953 1.00 17.84 178 PHE C O 1
ATOM 9103 N N . TYR C 1 179 ? 142.320 164.369 120.085 1.00 12.22 179 TYR C N 1
ATOM 9104 C CA . TYR C 1 179 ? 141.941 164.705 118.714 1.00 10.88 179 TYR C CA 1
ATOM 9105 C C . TYR C 1 179 ? 140.617 164.092 118.257 1.00 12.73 179 TYR C C 1
ATOM 9106 O O . TYR C 1 179 ? 139.860 164.797 117.567 1.00 14.18 179 TYR C O 1
ATOM 9115 N N . PRO C 1 180 ? 140.281 162.828 118.567 1.00 11.39 180 PRO C N 1
ATOM 9116 C CA . PRO C 1 180 ? 139.077 162.226 117.963 1.00 15.55 180 PRO C CA 1
ATOM 9117 C C . PRO C 1 180 ? 137.783 163.009 118.139 1.00 16.51 180 PRO C C 1
ATOM 9118 O O . PRO C 1 180 ? 136.990 163.063 117.191 1.00 20.25 180 PRO C O 1
ATOM 9122 N N . PHE C 1 181 ? 137.526 163.617 119.302 1.00 13.25 181 PHE C N 1
ATOM 9123 C CA . PHE C 1 181 ? 136.328 164.440 119.433 1.00 18.86 181 PHE C CA 1
ATOM 9124 C C . PHE C 1 181 ? 136.635 165.849 119.931 1.00 20.73 181 PHE C C 1
ATOM 9125 O O . PHE C 1 181 ? 135.792 166.465 120.590 1.00 22.79 181 PHE C O 1
ATOM 9133 N N . TRP C 1 182 ? 137.824 166.369 119.634 1.00 17.29 182 TRP C N 1
ATOM 9134 C CA . TRP C 1 182 ? 138.099 167.793 119.749 1.00 18.44 182 TRP C CA 1
ATOM 9135 C C . TRP C 1 182 ? 138.509 168.417 118.424 1.00 20.23 182 TRP C C 1
ATOM 9136 O O . TRP C 1 182 ? 138.656 169.643 118.354 1.00 19.35 182 TRP C O 1
ATOM 9147 N N . GLY C 1 183 ? 138.695 167.609 117.381 1.00 16.60 183 GLY C N 1
ATOM 9148 C CA . GLY C 1 183 ? 139.043 168.124 116.069 1.00 16.56 183 GLY C CA 1
ATOM 9149 C C . GLY C 1 183 ? 140.335 168.910 116.095 1.00 18.22 183 GLY C C 1
ATOM 9150 O O . GLY C 1 183 ? 141.327 168.513 116.716 1.00 16.58 183 GLY C O 1
ATOM 9151 N N . GLU C 1 184 ? 140.326 170.049 115.409 1.00 20.69 184 GLU C N 1
ATOM 9152 C CA . GLU C 1 184 ? 141.439 170.984 115.429 1.00 19.29 184 GLU C CA 1
ATOM 9153 C C . GLU C 1 184 ? 141.313 172.003 116.552 1.00 21.43 184 GLU C C 1
ATOM 9154 O O . GLU C 1 184 ? 142.130 172.927 116.632 1.00 21.23 184 GLU C O 1
ATOM 9160 N N . ARG C 1 185 ? 140.307 171.856 117.417 1.00 21.73 185 ARG C N 1
ATOM 9161 C CA . ARG C 1 185 ? 140.121 172.774 118.533 1.00 22.38 185 ARG C CA 1
ATOM 9162 C C . ARG C 1 185 ? 141.255 172.701 119.546 1.00 22.96 185 ARG C C 1
ATOM 9163 O O . ARG C 1 185 ? 141.373 173.599 120.387 1.00 21.36 185 ARG C O 1
ATOM 9171 N N . ILE C 1 186 ? 142.100 171.676 119.482 1.00 19.53 186 ILE C N 1
ATOM 9172 C CA . ILE C 1 186 ? 143.233 171.562 120.411 1.00 18.31 186 ILE C CA 1
ATOM 9173 C C . ILE C 1 186 ? 144.392 172.329 119.779 1.00 17.21 186 ILE C C 1
ATOM 9174 O O . ILE C 1 186 ? 145.366 171.776 119.263 1.00 14.05 186 ILE C O 1
ATOM 9179 N N . HIS C 1 187 ? 144.296 173.654 119.854 1.00 18.95 187 HIS C N 1
ATOM 9180 C CA . HIS C 1 187 ? 145.438 174.518 119.592 1.00 19.53 187 HIS C CA 1
ATOM 9181 C C . HIS C 1 187 ? 145.488 175.746 120.484 1.00 21.48 187 HIS C C 1
ATOM 9182 O O . HIS C 1 187 ? 146.471 176.488 120.411 1.00 22.00 187 HIS C O 1
ATOM 9189 N N . GLY C 1 188 ? 144.477 175.994 121.313 1.00 17.96 188 GLY C N 1
ATOM 9190 C CA . GLY C 1 188 ? 144.513 177.116 122.227 1.00 17.14 188 GLY C CA 1
ATOM 9191 C C . GLY C 1 188 ? 143.538 176.997 123.379 1.00 17.88 188 GLY C C 1
ATOM 9192 O O . GLY C 1 188 ? 142.334 176.820 123.170 1.00 20.76 188 GLY C O 1
ATOM 9193 N N . TRP C 1 189 ? 144.057 177.096 124.604 1.00 18.17 189 TRP C N 1
ATOM 9194 C CA . TRP C 1 189 ? 143.265 177.143 125.830 1.00 17.92 189 TRP C CA 1
ATOM 9195 C C . TRP C 1 189 ? 142.292 175.975 125.967 1.00 18.20 189 TRP C C 1
ATOM 9196 O O . TRP C 1 189 ? 141.399 176.002 126.819 1.00 22.52 189 TRP C O 1
ATOM 9207 N N . TRP C 1 190 ? 142.454 174.958 125.142 1.00 14.35 190 TRP C N 1
ATOM 9208 C CA . TRP C 1 190 ? 141.768 173.681 125.296 1.00 15.85 190 TRP C CA 1
ATOM 9209 C C . TRP C 1 190 ? 142.734 172.510 125.246 1.00 19.82 190 TRP C C 1
ATOM 9210 O O . TRP C 1 190 ? 142.548 171.534 125.975 1.00 19.77 190 TRP C O 1
ATOM 9221 N N . GLY C 1 191 ? 143.757 172.584 124.402 1.00 18.27 191 GLY C N 1
ATOM 9222 C CA . GLY C 1 191 ? 144.866 171.659 124.467 1.00 12.61 191 GLY C CA 1
ATOM 9223 C C . GLY C 1 191 ? 145.999 172.277 125.257 1.00 12.62 191 GLY C C 1
ATOM 9224 O O . GLY C 1 191 ? 146.874 171.572 125.766 1.00 18.54 191 GLY C O 1
ATOM 9225 N N . HIS C 1 192 ? 145.986 173.609 125.359 1.00 9.82 192 HIS C N 1
ATOM 9226 C CA . HIS C 1 192 ? 146.963 174.298 126.194 1.00 11.08 192 HIS C CA 1
ATOM 9227 C C . HIS C 1 192 ? 146.753 173.975 127.667 1.00 13.98 192 HIS C C 1
ATOM 9228 O O . HIS C 1 192 ? 147.716 173.710 128.391 1.00 14.54 192 HIS C O 1
ATOM 9235 N N . ILE C 1 193 ? 145.500 173.996 128.126 1.00 13.64 193 ILE C N 1
ATOM 9236 C CA . ILE C 1 193 ? 145.211 173.681 129.521 1.00 10.83 193 ILE C CA 1
ATOM 9237 C C . ILE C 1 193 ? 145.572 172.233 129.825 1.00 10.07 193 ILE C C 1
ATOM 9238 O O . ILE C 1 193 ? 146.153 171.930 130.875 1.00 12.57 193 ILE C O 1
ATOM 9243 N N . ILE C 1 194 ? 145.236 171.318 128.915 1.00 8.61 194 ILE C N 1
ATOM 9244 C CA . ILE C 1 194 ? 145.579 169.912 129.106 1.00 12.33 194 ILE C CA 1
ATOM 9245 C C . ILE C 1 194 ? 147.092 169.729 129.127 1.00 10.73 194 ILE C C 1
ATOM 9246 O O . ILE C 1 194 ? 147.625 168.951 129.924 1.00 11.21 194 ILE C O 1
ATOM 9251 N N . ASP C 1 195 ? 147.807 170.446 128.257 1.00 6.10 195 ASP C N 1
ATOM 9252 C CA . ASP C 1 195 ? 149.265 170.362 128.252 1.00 4.66 195 ASP C CA 1
ATOM 9253 C C . ASP C 1 195 ? 149.860 170.896 129.549 1.00 9.15 195 ASP C C 1
ATOM 9254 O O . ASP C 1 195 ? 150.811 170.318 130.087 1.00 12.88 195 ASP C O 1
ATOM 9259 N N . ILE C 1 196 ? 149.320 172.004 130.059 1.00 8.79 196 ILE C N 1
ATOM 9260 C CA . ILE C 1 196 ? 149.805 172.566 131.316 1.00 8.35 196 ILE C CA 1
ATOM 9261 C C . ILE C 1 196 ? 149.564 171.590 132.459 1.00 5.72 196 ILE C C 1
ATOM 9262 O O . ILE C 1 196 ? 150.441 171.369 133.303 1.00 9.37 196 ILE C O 1
ATOM 9267 N N . LEU C 1 197 ? 148.374 170.989 132.501 1.00 5.22 197 LEU C N 1
ATOM 9268 C CA . LEU C 1 197 ? 148.072 170.023 133.551 1.00 5.84 197 LEU C CA 1
ATOM 9269 C C . LEU C 1 197 ? 148.968 168.797 133.446 1.00 7.11 197 LEU C C 1
ATOM 9270 O O . LEU C 1 197 ? 149.418 168.261 134.464 1.00 12.89 197 LEU C O 1
ATOM 9275 N N . SER C 1 198 ? 149.241 168.337 132.222 1.00 7.38 198 SER C N 1
ATOM 9276 C CA . SER C 1 198 ? 150.128 167.194 132.039 1.00 4.06 198 SER C CA 1
ATOM 9277 C C . SER C 1 198 ? 151.539 167.511 132.506 1.00 5.58 198 SER C C 1
ATOM 9278 O O . SER C 1 198 ? 152.169 166.699 133.194 1.00 13.07 198 SER C O 1
ATOM 9281 N N . ALA C 1 199 ? 152.052 168.689 132.146 1.00 7.13 199 ALA C N 1
ATOM 9282 C CA . ALA C 1 199 ? 153.387 169.076 132.586 1.00 7.21 199 ALA C CA 1
ATOM 9283 C C . ALA C 1 199 ? 153.454 169.188 134.102 1.00 6.51 199 ALA C C 1
ATOM 9284 O O . ALA C 1 199 ? 154.419 168.727 134.722 1.00 11.73 199 ALA C O 1
ATOM 9286 N N . LEU C 1 200 ? 152.432 169.785 134.719 1.00 5.22 200 LEU C N 1
ATOM 9287 C CA . LEU C 1 200 ? 152.423 169.924 136.171 1.00 5.40 200 LEU C CA 1
ATOM 9288 C C . LEU C 1 200 ? 152.363 168.565 136.857 1.00 7.93 200 LEU C C 1
ATOM 9289 O O . LEU C 1 200 ? 153.099 168.313 137.818 1.00 12.09 200 LEU C O 1
ATOM 9294 N N . ALA C 1 201 ? 151.492 167.673 136.378 1.00 7.37 201 ALA C N 1
ATOM 9295 C CA . ALA C 1 201 ? 151.377 166.353 136.986 1.00 4.83 201 ALA C CA 1
ATOM 9296 C C . ALA C 1 201 ? 152.666 165.560 136.827 1.00 3.72 201 ALA C C 1
ATOM 9297 O O . ALA C 1 201 ? 153.108 164.886 137.767 1.00 7.84 201 ALA C O 1
ATOM 9299 N N . THR C 1 202 ? 153.288 165.632 135.648 1.00 0.00 202 THR C N 1
ATOM 9300 C CA . THR C 1 202 ? 154.568 164.966 135.442 1.00 4.11 202 THR C CA 1
ATOM 9301 C C . THR C 1 202 ? 155.619 165.505 136.400 1.00 8.78 202 THR C C 1
ATOM 9302 O O . THR C 1 202 ? 156.323 164.737 137.067 1.00 10.71 202 THR C O 1
ATOM 9306 N N . VAL C 1 203 ? 155.727 166.833 136.491 1.00 9.69 203 VAL C N 1
ATOM 9307 C CA . VAL C 1 203 ? 156.742 167.449 137.338 1.00 6.51 203 VAL C CA 1
ATOM 9308 C C . VAL C 1 203 ? 156.534 167.056 138.792 1.00 6.53 203 VAL C C 1
ATOM 9309 O O . VAL C 1 203 ? 157.491 166.746 139.506 1.00 13.03 203 VAL C O 1
ATOM 9313 N N . PHE C 1 204 ? 155.283 167.038 139.250 1.00 7.04 204 PHE C N 1
ATOM 9314 C CA . PHE C 1 204 ? 155.031 166.732 140.653 1.00 7.32 204 PHE C CA 1
ATOM 9315 C C . PHE C 1 204 ? 155.200 165.251 140.970 1.00 6.20 204 PHE C C 1
ATOM 9316 O O . PHE C 1 204 ? 155.680 164.915 142.056 1.00 7.90 204 PHE C O 1
ATOM 9324 N N . GLY C 1 205 ? 154.842 164.352 140.050 1.00 5.86 205 GLY C N 1
ATOM 9325 C CA . GLY C 1 205 ? 155.157 162.947 140.259 1.00 5.41 205 GLY C CA 1
ATOM 9326 C C . GLY C 1 205 ? 156.652 162.693 140.305 1.00 10.64 205 GLY C C 1
ATOM 9327 O O . GLY C 1 205 ? 157.145 161.947 141.161 1.00 12.84 205 GLY C O 1
ATOM 9328 N N . LEU C 1 206 ? 157.399 163.326 139.397 1.00 6.01 206 LEU C N 1
ATOM 9329 C CA . LEU C 1 206 ? 158.850 163.183 139.406 1.00 5.03 206 LEU C CA 1
ATOM 9330 C C . LEU C 1 206 ? 159.456 163.774 140.670 1.00 7.46 206 LEU C C 1
ATOM 9331 O O . LEU C 1 206 ? 160.414 163.223 141.218 1.00 13.50 206 LEU C O 1
ATOM 9336 N N . SER C 1 207 ? 158.921 164.901 141.142 1.00 4.02 207 SER C N 1
ATOM 9337 C CA . SER C 1 207 ? 159.406 165.494 142.382 1.00 2.81 207 SER C CA 1
ATOM 9338 C C . SER C 1 207 ? 159.097 164.603 143.576 1.00 2.16 207 SER C C 1
ATOM 9339 O O . SER C 1 207 ? 159.906 164.501 144.502 1.00 6.85 207 SER C O 1
ATOM 9342 N N . THR C 1 208 ? 157.930 163.956 143.576 1.00 0.33 208 THR C N 1
ATOM 9343 C CA . THR C 1 208 ? 157.621 162.990 144.624 1.00 2.09 208 THR C CA 1
ATOM 9344 C C . THR C 1 208 ? 158.631 161.852 144.627 1.00 6.30 208 THR C C 1
ATOM 9345 O O . THR C 1 208 ? 159.124 161.449 145.688 1.00 9.56 208 THR C O 1
ATOM 9349 N N . SER C 1 209 ? 158.963 161.332 143.444 1.00 5.02 209 SER C N 1
ATOM 9350 C CA . SER C 1 209 ? 159.944 160.253 143.367 1.00 1.89 209 SER C CA 1
ATOM 9351 C C . SER C 1 209 ? 161.325 160.715 143.819 1.00 2.43 209 SER C C 1
ATOM 9352 O O . SER C 1 209 ? 162.022 159.993 144.541 1.00 4.68 209 SER C O 1
ATOM 9355 N N . LEU C 1 210 ? 161.740 161.910 143.398 1.00 2.79 210 LEU C N 1
ATOM 9356 C CA . LEU C 1 210 ? 163.041 162.430 143.802 1.00 0.20 210 LEU C CA 1
ATOM 9357 C C . LEU C 1 210 ? 163.104 162.646 145.309 1.00 0.42 210 LEU C C 1
ATOM 9358 O O . LEU C 1 210 ? 164.115 162.333 145.947 1.00 7.10 210 LEU C O 1
ATOM 9363 N N . GLY C 1 211 ? 162.030 163.177 145.894 1.00 0.00 211 GLY C N 1
ATOM 9364 C CA . GLY C 1 211 ? 161.994 163.356 147.333 1.00 0.99 211 GLY C CA 1
ATOM 9365 C C . GLY C 1 211 ? 162.026 162.042 148.084 1.00 2.60 211 GLY C C 1
ATOM 9366 O O . GLY C 1 211 ? 162.698 161.922 149.108 1.00 6.99 211 GLY C O 1
ATOM 9367 N N . LEU C 1 212 ? 161.300 161.038 147.588 1.00 1.34 212 LEU C N 1
ATOM 9368 C CA . LEU C 1 212 ? 161.342 159.718 148.210 1.00 0.13 212 LEU C CA 1
ATOM 9369 C C . LEU C 1 212 ? 162.748 159.135 148.155 1.00 1.09 212 LEU C C 1
ATOM 9370 O O . LEU C 1 212 ? 163.253 158.598 149.150 1.00 8.09 212 LEU C O 1
ATOM 9375 N N . GLY C 1 213 ? 163.399 159.239 146.996 1.00 0.00 213 GLY C N 1
ATOM 9376 C CA . GLY C 1 213 ? 164.751 158.726 146.870 1.00 0.00 213 GLY C CA 1
ATOM 9377 C C . GLY C 1 213 ? 165.732 159.434 147.783 1.00 0.21 213 GLY C C 1
ATOM 9378 O O . GLY C 1 213 ? 166.576 158.797 148.414 1.00 9.33 213 GLY C O 1
ATOM 9379 N N . VAL C 1 214 ? 165.628 160.761 147.873 1.00 0.46 214 VAL C N 1
ATOM 9380 C CA . VAL C 1 214 ? 166.534 161.518 148.731 1.00 1.06 214 VAL C CA 1
ATOM 9381 C C . VAL C 1 214 ? 166.278 161.203 150.198 1.00 2.56 214 VAL C C 1
ATOM 9382 O O . VAL C 1 214 ? 167.217 161.081 150.992 1.00 7.98 214 VAL C O 1
ATOM 9386 N N . ILE C 1 215 ? 165.009 161.062 150.581 1.00 2.54 215 ILE C N 1
ATOM 9387 C CA . ILE C 1 215 ? 164.676 160.708 151.957 1.00 2.64 215 ILE C CA 1
ATOM 9388 C C . ILE C 1 215 ? 165.265 159.348 152.308 1.00 3.84 215 ILE C C 1
ATOM 9389 O O . ILE C 1 215 ? 165.867 159.167 153.374 1.00 8.11 215 ILE C O 1
ATOM 9394 N N . GLN C 1 216 ? 165.114 158.372 151.408 1.00 2.36 216 GLN C N 1
ATOM 9395 C CA . GLN C 1 216 ? 165.644 157.040 151.681 1.00 0.74 216 GLN C CA 1
ATOM 9396 C C . GLN C 1 216 ? 167.167 157.041 151.724 1.00 2.09 216 GLN C C 1
ATOM 9397 O O . GLN C 1 216 ? 167.765 156.352 152.555 1.00 4.84 216 GLN C O 1
ATOM 9403 N N . ILE C 1 217 ? 167.815 157.803 150.839 1.00 3.25 217 ILE C N 1
ATOM 9404 C CA . ILE C 1 217 ? 169.275 157.874 150.848 1.00 4.71 217 ILE C CA 1
ATOM 9405 C C . ILE C 1 217 ? 169.772 158.508 152.140 1.00 7.34 217 ILE C C 1
ATOM 9406 O O . ILE C 1 217 ? 170.742 158.037 152.750 1.00 11.86 217 ILE C O 1
ATOM 9411 N N . THR C 1 218 ? 169.122 159.590 152.575 1.00 3.57 218 THR C N 1
ATOM 9412 C CA . THR C 1 218 ? 169.490 160.229 153.833 1.00 7.11 218 THR C CA 1
ATOM 9413 C C . THR C 1 218 ? 169.310 159.276 155.006 1.00 8.77 218 THR C C 1
ATOM 9414 O O . THR C 1 218 ? 170.181 159.182 155.882 1.00 11.77 218 THR C O 1
ATOM 9418 N N . ALA C 1 219 ? 168.190 158.551 155.034 1.00 7.17 219 ALA C N 1
ATOM 9419 C CA . ALA C 1 219 ? 167.957 157.593 156.108 1.00 5.81 219 ALA C CA 1
ATOM 9420 C C . ALA C 1 219 ? 168.998 156.484 156.094 1.00 8.72 219 ALA C C 1
ATOM 9421 O O . ALA C 1 219 ? 169.461 156.045 157.151 1.00 14.66 219 ALA C O 1
ATOM 9423 N N . GLY C 1 220 ? 169.376 156.012 154.905 1.00 7.83 220 GLY C N 1
ATOM 9424 C CA . GLY C 1 220 ? 170.390 154.976 154.821 1.00 8.23 220 GLY C CA 1
ATOM 9425 C C . GLY C 1 220 ? 171.748 155.445 155.299 1.00 8.49 220 GLY C C 1
ATOM 9426 O O . GLY C 1 220 ? 172.448 154.720 156.010 1.00 11.78 220 GLY C O 1
ATOM 9427 N N . LEU C 1 221 ? 172.144 156.659 154.913 1.00 5.53 221 LEU C N 1
ATOM 9428 C CA . LEU C 1 221 ? 173.411 157.200 155.393 1.00 9.11 221 LEU C CA 1
ATOM 9429 C C . LEU C 1 221 ? 173.393 157.378 156.906 1.00 11.70 221 LEU C C 1
ATOM 9430 O O . LEU C 1 221 ? 174.374 157.057 157.589 1.00 13.93 221 LEU C O 1
ATOM 9435 N N . GLU C 1 222 ? 172.277 157.873 157.450 1.00 12.87 222 GLU C N 1
ATOM 9436 C CA . GLU C 1 222 ? 172.160 158.025 158.897 1.00 12.83 222 GLU C CA 1
ATOM 9437 C C . GLU C 1 222 ? 172.233 156.678 159.605 1.00 17.22 222 GLU C C 1
ATOM 9438 O O . GLU C 1 222 ? 172.881 156.550 160.650 1.00 21.22 222 GLU C O 1
ATOM 9444 N N . TYR C 1 223 ? 171.565 155.663 159.054 1.00 13.55 223 TYR C N 1
ATOM 9445 C CA . TYR C 1 223 ? 171.548 154.346 159.679 1.00 13.24 223 TYR C CA 1
ATOM 9446 C C . TYR C 1 223 ? 172.918 153.683 159.616 1.00 15.05 223 TYR C C 1
ATOM 9447 O O . TYR C 1 223 ? 173.335 153.016 160.570 1.00 16.61 223 TYR C O 1
ATOM 9456 N N . LEU C 1 224 ? 173.631 153.853 158.503 1.00 12.52 224 LEU C N 1
ATOM 9457 C CA . LEU C 1 224 ? 174.912 153.180 158.327 1.00 12.26 224 LEU C CA 1
ATOM 9458 C C . LEU C 1 224 ? 176.028 153.890 159.084 1.00 16.19 224 LEU C C 1
ATOM 9459 O O . LEU C 1 224 ? 176.671 153.301 159.960 1.00 18.03 224 LEU C O 1
ATOM 9464 N N . TYR C 1 225 ? 176.275 155.158 158.761 1.00 16.76 225 TYR C N 1
ATOM 9465 C CA . TYR C 1 225 ? 177.438 155.869 159.272 1.00 16.31 225 TYR C CA 1
ATOM 9466 C C . TYR C 1 225 ? 177.114 156.794 160.437 1.00 17.63 225 TYR C C 1
ATOM 9467 O O . TYR C 1 225 ? 178.000 157.519 160.901 1.00 19.99 225 TYR C O 1
ATOM 9476 N N . GLY C 1 226 ? 175.875 156.786 160.923 1.00 15.79 226 GLY C N 1
ATOM 9477 C CA . GLY C 1 226 ? 175.527 157.603 162.070 1.00 16.21 226 GLY C CA 1
ATOM 9478 C C . GLY C 1 226 ? 175.605 159.092 161.831 1.00 17.59 226 GLY C C 1
ATOM 9479 O O . GLY C 1 226 ? 175.656 159.863 162.792 1.00 19.10 226 GLY C O 1
ATOM 9480 N N . TRP C 1 227 ? 175.618 159.521 160.573 1.00 17.50 227 TRP C N 1
ATOM 9481 C CA . TRP C 1 227 ? 175.714 160.938 160.265 1.00 17.69 227 TRP C CA 1
ATOM 9482 C C . TRP C 1 227 ? 174.414 161.655 160.617 1.00 19.48 227 TRP C C 1
ATOM 9483 O O . TRP C 1 227 ? 173.360 161.041 160.799 1.00 22.77 227 TRP C O 1
ATOM 9494 N N . GLU C 1 228 ? 174.505 162.976 160.720 1.00 20.51 228 GLU C N 1
ATOM 9495 C CA . GLU C 1 228 ? 173.351 163.838 160.952 1.00 20.51 228 GLU C CA 1
ATOM 9496 C C . GLU C 1 228 ? 173.151 164.673 159.692 1.00 20.38 228 GLU C C 1
ATOM 9497 O O . GLU C 1 228 ? 173.775 165.725 159.527 1.00 18.54 228 GLU C O 1
ATOM 9503 N N . ILE C 1 229 ? 172.282 164.198 158.804 1.00 19.18 229 ILE C N 1
ATOM 9504 C CA . ILE C 1 229 ? 172.054 164.839 157.514 1.00 20.73 229 ILE C CA 1
ATOM 9505 C C . ILE C 1 229 ? 170.994 165.916 157.722 1.00 21.17 229 ILE C C 1
ATOM 9506 O O . ILE C 1 229 ? 169.805 165.623 157.860 1.00 18.34 229 ILE C O 1
ATOM 9511 N N . SER C 1 230 ? 171.433 167.171 157.747 1.00 19.38 230 SER C N 1
ATOM 9512 C CA . SER C 1 230 ? 170.524 168.293 157.887 1.00 19.95 230 SER C CA 1
ATOM 9513 C C . SER C 1 230 ? 169.753 168.514 156.587 1.00 20.73 230 SER C C 1
ATOM 9514 O O . SER C 1 230 ? 170.162 168.039 155.525 1.00 20.48 230 SER C O 1
ATOM 9517 N N . PRO C 1 231 ? 168.619 169.221 156.648 1.00 19.28 231 PRO C N 1
ATOM 9518 C CA . PRO C 1 231 ? 167.904 169.551 155.404 1.00 18.29 231 PRO C CA 1
ATOM 9519 C C . PRO C 1 231 ? 168.754 170.323 154.411 1.00 15.78 231 PRO C C 1
ATOM 9520 O O . PRO C 1 231 ? 168.565 170.174 153.196 1.00 15.13 231 PRO C O 1
ATOM 9524 N N . MET C 1 232 ? 169.690 171.145 154.891 1.00 17.56 232 MET C N 1
ATOM 9525 C CA . MET C 1 232 ? 170.634 171.792 153.987 1.00 20.45 232 MET C CA 1
ATOM 9526 C C . MET C 1 232 ? 171.493 170.760 153.269 1.00 21.00 232 MET C C 1
ATOM 9527 O O . MET C 1 232 ? 171.792 170.907 152.078 1.00 22.22 232 MET C O 1
ATOM 9532 N N . MET C 1 233 ? 171.899 169.704 153.978 1.00 20.41 233 MET C N 1
ATOM 9533 C CA . MET C 1 233 ? 172.647 168.628 153.338 1.00 22.38 233 MET C CA 1
ATOM 9534 C C . MET C 1 233 ? 171.798 167.907 152.298 1.00 20.85 233 MET C C 1
ATOM 9535 O O . MET C 1 233 ? 172.303 167.521 151.239 1.00 19.81 233 MET C O 1
ATOM 9540 N N . GLN C 1 234 ? 170.507 167.710 152.582 1.00 17.25 234 GLN C N 1
ATOM 9541 C CA . GLN C 1 234 ? 169.618 167.103 151.594 1.00 17.28 234 GLN C CA 1
ATOM 9542 C C . GLN C 1 234 ? 169.501 167.972 150.348 1.00 17.88 234 GLN C C 1
ATOM 9543 O O . GLN C 1 234 ? 169.530 167.464 149.219 1.00 15.07 234 GLN C O 1
ATOM 9549 N N . ALA C 1 235 ? 169.362 169.287 150.532 1.00 16.35 235 ALA C N 1
ATOM 9550 C CA . ALA C 1 235 ? 169.299 170.190 149.387 1.00 13.52 235 ALA C CA 1
ATOM 9551 C C . ALA C 1 235 ? 170.599 170.164 148.594 1.00 14.45 235 ALA C C 1
ATOM 9552 O O . ALA C 1 235 ? 170.582 170.183 147.358 1.00 14.98 235 ALA C O 1
ATOM 9554 N N . GLY C 1 236 ? 171.737 170.132 149.290 1.00 13.28 236 GLY C N 1
ATOM 9555 C CA . GLY C 1 236 ? 173.011 170.027 148.599 1.00 15.46 236 GLY C CA 1
ATOM 9556 C C . GLY C 1 236 ? 173.139 168.735 147.817 1.00 16.86 236 GLY C C 1
ATOM 9557 O O . GLY C 1 236 ? 173.667 168.722 146.704 1.00 16.85 236 GLY C O 1
ATOM 9558 N N . ILE C 1 237 ? 172.652 167.632 148.388 1.00 15.17 237 ILE C N 1
ATOM 9559 C CA . ILE C 1 237 ? 172.653 166.356 147.678 1.00 15.20 237 ILE C CA 1
ATOM 9560 C C . ILE C 1 237 ? 171.806 166.455 146.416 1.00 15.77 237 ILE C C 1
ATOM 9561 O O . ILE C 1 237 ? 172.214 166.010 145.338 1.00 18.19 237 ILE C O 1
ATOM 9566 N N . ILE C 1 238 ? 170.616 167.049 146.532 1.00 10.20 238 ILE C N 1
ATOM 9567 C CA . ILE C 1 238 ? 169.728 167.167 145.376 1.00 11.24 238 ILE C CA 1
ATOM 9568 C C . ILE C 1 238 ? 170.386 168.003 144.285 1.00 11.00 238 ILE C C 1
ATOM 9569 O O . ILE C 1 238 ? 170.373 167.636 143.103 1.00 13.28 238 ILE C O 1
ATOM 9574 N N . LEU C 1 239 ? 170.976 169.138 144.668 1.00 10.34 239 LEU C N 1
ATOM 9575 C CA . LEU C 1 239 ? 171.626 170.001 143.687 1.00 13.58 239 LEU C CA 1
ATOM 9576 C C . LEU C 1 239 ? 172.811 169.302 143.031 1.00 13.86 239 LEU C C 1
ATOM 9577 O O . LEU C 1 239 ? 172.998 169.398 141.813 1.00 11.22 239 LEU C O 1
ATOM 9582 N N . PHE C 1 240 ? 173.618 168.589 143.821 1.00 15.26 240 PHE C N 1
ATOM 9583 C CA . PHE C 1 240 ? 174.764 167.878 143.264 1.00 18.09 240 PHE C CA 1
ATOM 9584 C C . PHE C 1 240 ? 174.324 166.801 142.283 1.00 14.94 240 PHE C C 1
ATOM 9585 O O . PHE C 1 240 ? 174.916 166.651 141.207 1.00 15.49 240 PHE C O 1
ATOM 9593 N N . VAL C 1 241 ? 173.284 166.042 142.632 1.00 11.35 241 VAL C N 1
ATOM 9594 C CA . VAL C 1 241 ? 172.826 164.975 141.749 1.00 12.47 241 VAL C CA 1
ATOM 9595 C C . VAL C 1 241 ? 172.240 165.554 140.469 1.00 12.04 241 VAL C C 1
ATOM 9596 O O . VAL C 1 241 ? 172.485 165.040 139.371 1.00 11.47 241 VAL C O 1
ATOM 9600 N N . ILE C 1 242 ? 171.462 166.633 140.583 1.00 13.14 242 ILE C N 1
ATOM 9601 C CA . ILE C 1 242 ? 170.891 167.259 139.393 1.00 12.29 242 ILE C CA 1
ATOM 9602 C C . ILE C 1 242 ? 171.998 167.798 138.496 1.00 14.72 242 ILE C C 1
ATOM 9603 O O . ILE C 1 242 ? 171.947 167.655 137.268 1.00 14.34 242 ILE C O 1
ATOM 9608 N N . GLY C 1 243 ? 173.020 168.419 139.091 1.00 14.36 243 GLY C N 1
ATOM 9609 C CA . GLY C 1 243 ? 174.131 168.919 138.298 1.00 13.03 243 GLY C CA 1
ATOM 9610 C C . GLY C 1 243 ? 174.899 167.813 137.601 1.00 12.78 243 GLY C C 1
ATOM 9611 O O . GLY C 1 243 ? 175.254 167.936 136.427 1.00 12.18 243 GLY C O 1
ATOM 9612 N N . ILE C 1 244 ? 175.165 166.714 138.312 1.00 15.38 244 ILE C N 1
ATOM 9613 C CA . ILE C 1 244 ? 175.903 165.612 137.707 1.00 17.66 244 ILE C CA 1
ATOM 9614 C C . ILE C 1 244 ? 175.064 164.882 136.666 1.00 17.89 244 ILE C C 1
ATOM 9615 O O . ILE C 1 244 ? 175.621 164.239 135.769 1.00 19.90 244 ILE C O 1
ATOM 9620 N N . ALA C 1 245 ? 173.734 164.959 136.759 1.00 14.23 245 ALA C N 1
ATOM 9621 C CA . ALA C 1 245 ? 172.886 164.404 135.711 1.00 15.05 245 ALA C CA 1
ATOM 9622 C C . ALA C 1 245 ? 172.842 165.313 134.488 1.00 17.93 245 ALA C C 1
ATOM 9623 O O . ALA C 1 245 ? 172.818 164.828 133.352 1.00 17.68 245 ALA C O 1
ATOM 9625 N N . THR C 1 246 ? 172.828 166.630 134.703 1.00 15.90 246 THR C N 1
ATOM 9626 C CA . THR C 1 246 ? 172.805 167.576 133.594 1.00 16.46 246 THR C CA 1
ATOM 9627 C C . THR C 1 246 ? 174.160 167.718 132.915 1.00 16.27 246 THR C C 1
ATOM 9628 O O . THR C 1 246 ? 174.220 168.204 131.780 1.00 14.02 246 THR C O 1
ATOM 9632 N N . ILE C 1 247 ? 175.244 167.322 133.586 1.00 17.30 247 ILE C N 1
ATOM 9633 C CA . ILE C 1 247 ? 176.550 167.298 132.931 1.00 20.37 247 ILE C CA 1
ATOM 9634 C C . ILE C 1 247 ? 176.528 166.340 131.747 1.00 18.88 247 ILE C C 1
ATOM 9635 O O . ILE C 1 247 ? 177.083 166.632 130.680 1.00 15.41 247 ILE C O 1
ATOM 9640 N N . SER C 1 248 ? 175.879 165.185 131.913 1.00 14.41 248 SER C N 1
ATOM 9641 C CA . SER C 1 248 ? 175.744 164.244 130.805 1.00 17.44 248 SER C CA 1
ATOM 9642 C C . SER C 1 248 ? 174.939 164.849 129.662 1.00 17.17 248 SER C C 1
ATOM 9643 O O . SER C 1 248 ? 175.252 164.627 128.487 1.00 13.92 248 SER C O 1
ATOM 9646 N N . VAL C 1 249 ? 173.889 165.607 129.987 1.00 17.54 249 VAL C N 1
ATOM 9647 C CA . VAL C 1 249 ? 173.086 166.245 128.947 1.00 20.01 249 VAL C CA 1
ATOM 9648 C C . VAL C 1 249 ? 173.911 167.285 128.197 1.00 20.38 249 VAL C C 1
ATOM 9649 O O . VAL C 1 249 ? 173.834 167.389 126.967 1.00 20.49 249 VAL C O 1
ATOM 9653 N N . PHE C 1 250 ? 174.703 168.076 128.925 1.00 17.39 250 PHE C N 1
ATOM 9654 C CA . PHE C 1 250 ? 175.568 169.062 128.281 1.00 18.19 250 PHE C CA 1
ATOM 9655 C C . PHE C 1 250 ? 176.590 168.391 127.371 1.00 18.75 250 PHE C C 1
ATOM 9656 O O . PHE C 1 250 ? 176.715 168.743 126.192 1.00 19.87 250 PHE C O 1
ATOM 9664 N N . SER C 1 251 ? 177.329 167.420 127.900 1.00 17.99 251 SER C N 1
ATOM 9665 C CA . SER C 1 251 ? 178.371 166.731 127.152 1.00 18.57 251 SER C CA 1
ATOM 9666 C C . SER C 1 251 ? 178.169 165.231 127.281 1.00 19.79 251 SER C C 1
ATOM 9667 O O . SER C 1 251 ? 178.065 164.710 128.397 1.00 19.12 251 SER C O 1
ATOM 9670 N N . GLY C 1 252 ? 178.124 164.540 126.146 1.00 19.62 252 GLY C N 1
ATOM 9671 C CA . GLY C 1 252 ? 177.910 163.108 126.152 1.00 18.97 252 GLY C CA 1
ATOM 9672 C C . GLY C 1 252 ? 176.462 162.734 126.392 1.00 21.88 252 GLY C C 1
ATOM 9673 O O . GLY C 1 252 ? 176.133 162.119 127.409 1.00 19.29 252 GLY C O 1
ATOM 9674 N N . LEU C 1 253 ? 175.585 163.118 125.470 1.00 24.48 253 LEU C N 1
ATOM 9675 C CA . LEU C 1 253 ? 174.172 162.799 125.606 1.00 24.36 253 LEU C CA 1
ATOM 9676 C C . LEU C 1 253 ? 173.935 161.301 125.443 1.00 23.74 253 LEU C C 1
ATOM 9677 O O . LEU C 1 253 ? 174.602 160.624 124.656 1.00 20.93 253 LEU C O 1
ATOM 9682 N N . ASP C 1 254 ? 172.976 160.788 126.212 1.00 25.01 254 ASP C N 1
ATOM 9683 C CA . ASP C 1 254 ? 172.514 159.402 126.168 1.00 25.76 254 ASP C CA 1
ATOM 9684 C C . ASP C 1 254 ? 173.586 158.401 126.590 1.00 26.76 254 ASP C C 1
ATOM 9685 O O . ASP C 1 254 ? 173.425 157.195 126.364 1.00 26.18 254 ASP C O 1
ATOM 9690 N N . LYS C 1 255 ? 174.676 158.861 127.203 1.00 21.63 255 LYS C N 1
ATOM 9691 C CA . LYS C 1 255 ? 175.713 157.957 127.686 1.00 22.57 255 LYS C CA 1
ATOM 9692 C C . LYS C 1 255 ? 176.529 158.666 128.756 1.00 23.95 255 LYS C C 1
ATOM 9693 O O . LYS C 1 255 ? 176.969 159.800 128.549 1.00 25.11 255 LYS C O 1
ATOM 9699 N N . GLY C 1 256 ? 176.738 157.997 129.886 1.00 20.06 256 GLY C N 1
ATOM 9700 C CA . GLY C 1 256 ? 176.233 156.664 130.160 1.00 17.97 256 GLY C CA 1
ATOM 9701 C C . GLY C 1 256 ? 174.911 156.640 130.903 1.00 19.94 256 GLY C C 1
ATOM 9702 O O . GLY C 1 256 ? 174.830 156.122 132.015 1.00 18.40 256 GLY C O 1
ATOM 9703 N N . VAL C 1 257 ? 173.875 157.203 130.292 1.00 19.78 257 VAL C N 1
ATOM 9704 C CA . VAL C 1 257 ? 172.538 157.230 130.876 1.00 20.13 257 VAL C CA 1
ATOM 9705 C C . VAL C 1 257 ? 171.659 156.126 130.303 1.00 16.64 257 VAL C C 1
ATOM 9706 O O . VAL C 1 257 ? 170.922 155.467 131.036 1.00 15.17 257 VAL C O 1
ATOM 9710 N N . LYS C 1 258 ? 171.722 155.914 128.986 1.00 16.41 258 LYS C N 1
ATOM 9711 C CA . LYS C 1 258 ? 170.960 154.828 128.378 1.00 18.01 258 LYS C CA 1
ATOM 9712 C C . LYS C 1 258 ? 171.433 153.472 128.887 1.00 18.49 258 LYS C C 1
ATOM 9713 O O . LYS C 1 258 ? 170.615 152.594 129.189 1.00 15.25 258 LYS C O 1
ATOM 9719 N N . ILE C 1 259 ? 172.751 153.279 128.984 1.00 15.95 259 ILE C N 1
ATOM 9720 C CA . ILE C 1 259 ? 173.279 152.045 129.550 1.00 15.28 259 ILE C CA 1
ATOM 9721 C C . ILE C 1 259 ? 172.984 151.947 131.039 1.00 16.38 259 ILE C C 1
ATOM 9722 O O . ILE C 1 259 ? 172.929 150.838 131.586 1.00 16.96 259 ILE C O 1
ATOM 9727 N N . LEU C 1 260 ? 172.801 153.086 131.713 1.00 14.77 260 LEU C N 1
ATOM 9728 C CA . LEU C 1 260 ? 172.430 153.061 133.122 1.00 11.30 260 LEU C CA 1
ATOM 9729 C C . LEU C 1 260 ? 171.057 152.441 133.324 1.00 10.48 260 LEU C C 1
ATOM 9730 O O . LEU C 1 260 ? 170.818 151.797 134.347 1.00 11.92 260 LEU C O 1
ATOM 9735 N N . SER C 1 261 ? 170.146 152.615 132.364 1.00 13.62 261 SER C N 1
ATOM 9736 C CA . SER C 1 261 ? 168.816 152.030 132.489 1.00 12.06 261 SER C CA 1
ATOM 9737 C C . SER C 1 261 ? 168.852 150.507 132.505 1.00 13.44 261 SER C C 1
ATOM 9738 O O . SER C 1 261 ? 167.994 149.886 133.141 1.00 14.99 261 SER C O 1
ATOM 9741 N N . ASN C 1 262 ? 169.816 149.892 131.821 1.00 12.72 262 ASN C N 1
ATOM 9742 C CA . ASN C 1 262 ? 169.986 148.445 131.856 1.00 14.01 262 ASN C CA 1
ATOM 9743 C C . ASN C 1 262 ? 170.873 147.981 133.001 1.00 15.57 262 ASN C C 1
ATOM 9744 O O . ASN C 1 262 ? 170.634 146.904 133.563 1.00 17.53 262 ASN C O 1
ATOM 9749 N N . ALA C 1 263 ? 171.887 148.772 133.360 1.00 12.50 263 ALA C N 1
ATOM 9750 C CA . ALA C 1 263 ? 172.687 148.455 134.538 1.00 8.80 263 ALA C CA 1
ATOM 9751 C C . ALA C 1 263 ? 171.829 148.464 135.794 1.00 9.95 263 ALA C C 1
ATOM 9752 O O . ALA C 1 263 ? 172.015 147.631 136.688 1.00 13.60 263 ALA C O 1
ATOM 9754 N N . ASN C 1 264 ? 170.878 149.397 135.877 1.00 8.48 264 ASN C N 1
ATOM 9755 C CA . ASN C 1 264 ? 169.964 149.442 137.011 1.00 5.91 264 ASN C CA 1
ATOM 9756 C C . ASN C 1 264 ? 169.108 148.189 137.079 1.00 7.99 264 ASN C C 1
ATOM 9757 O O . ASN C 1 264 ? 168.898 147.633 138.160 1.00 11.74 264 ASN C O 1
ATOM 9762 N N . MET C 1 265 ? 168.595 147.735 135.935 1.00 6.34 265 MET C N 1
ATOM 9763 C CA . MET C 1 265 ? 167.783 146.524 135.929 1.00 10.56 265 MET C CA 1
ATOM 9764 C C . MET C 1 265 ? 168.606 145.307 136.328 1.00 7.10 265 MET C C 1
ATOM 9765 O O . MET C 1 265 ? 168.135 144.459 137.093 1.00 5.14 265 MET C O 1
ATOM 9770 N N . TYR C 1 266 ? 169.843 145.209 135.833 1.00 9.21 266 TYR C N 1
ATOM 9771 C CA . TYR C 1 266 ? 170.697 144.088 136.218 1.00 8.86 266 TYR C CA 1
ATOM 9772 C C . TYR C 1 266 ? 171.017 144.118 137.709 1.00 8.63 266 TYR C C 1
ATOM 9773 O O . TYR C 1 266 ? 170.960 143.083 138.384 1.00 8.62 266 TYR C O 1
ATOM 9782 N N . ILE C 1 267 ? 171.340 145.298 138.244 1.00 5.83 267 ILE C N 1
ATOM 9783 C CA . ILE C 1 267 ? 171.666 145.415 139.661 1.00 3.04 267 ILE C CA 1
ATOM 9784 C C . ILE C 1 267 ? 170.448 145.105 140.523 1.00 4.43 267 ILE C C 1
ATOM 9785 O O . ILE C 1 267 ? 170.558 144.434 141.553 1.00 5.60 267 ILE C O 1
ATOM 9790 N N . ALA C 1 268 ? 169.269 145.587 140.120 1.00 4.72 268 ALA C N 1
ATOM 9791 C CA . ALA C 1 268 ? 168.054 145.313 140.880 1.00 0.85 268 ALA C CA 1
ATOM 9792 C C . ALA C 1 268 ? 167.695 143.835 140.838 1.00 2.18 268 ALA C C 1
ATOM 9793 O O . ALA C 1 268 ? 167.259 143.270 141.847 1.00 6.15 268 ALA C O 1
ATOM 9795 N N . ALA C 1 269 ? 167.862 143.190 139.680 1.00 4.63 269 ALA C N 1
ATOM 9796 C CA . ALA C 1 269 ? 167.618 141.755 139.597 1.00 1.29 269 ALA C CA 1
ATOM 9797 C C . ALA C 1 269 ? 168.588 140.982 140.480 1.00 2.32 269 ALA C C 1
ATOM 9798 O O . ALA C 1 269 ? 168.193 140.029 141.159 1.00 5.71 269 ALA C O 1
ATOM 9800 N N . SER C 1 270 ? 169.862 141.383 140.491 1.00 1.30 270 SER C N 1
ATOM 9801 C CA . SER C 1 270 ? 170.835 140.727 141.358 1.00 3.29 270 SER C CA 1
ATOM 9802 C C . SER C 1 270 ? 170.493 140.932 142.829 1.00 6.45 270 SER C C 1
ATOM 9803 O O . SER C 1 270 ? 170.618 140.007 143.636 1.00 7.42 270 SER C O 1
ATOM 9806 N N . PHE C 1 271 ? 170.060 142.140 143.194 1.00 7.69 271 PHE C N 1
ATOM 9807 C CA . PHE C 1 271 ? 169.673 142.423 144.573 1.00 2.02 271 PHE C CA 1
ATOM 9808 C C . PHE C 1 271 ? 168.473 141.582 144.991 1.00 2.10 271 PHE C C 1
ATOM 9809 O O . PHE C 1 271 ? 168.456 140.992 146.080 1.00 5.72 271 PHE C O 1
ATOM 9817 N N . MET C 1 272 ? 167.456 141.510 144.129 1.00 0.00 272 MET C N 1
ATOM 9818 C CA . MET C 1 272 ? 166.272 140.719 144.443 1.00 1.18 272 MET C CA 1
ATOM 9819 C C . MET C 1 272 ? 166.611 139.238 144.530 1.00 2.24 272 MET C C 1
ATOM 9820 O O . MET C 1 272 ? 166.101 138.534 145.407 1.00 7.98 272 MET C O 1
ATOM 9825 N N . LEU C 1 273 ? 167.480 138.748 143.642 1.00 0.72 273 LEU C N 1
ATOM 9826 C CA . LEU C 1 273 ? 167.901 137.353 143.707 1.00 2.33 273 LEU C CA 1
ATOM 9827 C C . LEU C 1 273 ? 168.691 137.069 144.978 1.00 5.22 273 LEU C C 1
ATOM 9828 O O . LEU C 1 273 ? 168.540 136.004 145.585 1.00 9.93 273 LEU C O 1
ATOM 9833 N N . LEU C 1 274 ? 169.549 138.005 145.390 1.00 3.29 274 LEU C N 1
ATOM 9834 C CA . LEU C 1 274 ? 170.304 137.828 146.625 1.00 0.00 274 LEU C CA 1
ATOM 9835 C C . LEU C 1 274 ? 169.381 137.771 147.833 1.00 1.17 274 LEU C C 1
ATOM 9836 O O . LEU C 1 274 ? 169.563 136.932 148.722 1.00 4.90 274 LEU C O 1
ATOM 9841 N N . ILE C 1 275 ? 168.384 138.657 147.886 1.00 2.09 275 ILE C N 1
ATOM 9842 C CA . ILE C 1 275 ? 167.438 138.632 148.999 1.00 1.22 275 ILE C CA 1
ATOM 9843 C C . ILE C 1 275 ? 166.594 137.363 148.956 1.00 2.41 275 ILE C C 1
ATOM 9844 O O . ILE C 1 275 ? 166.250 136.790 149.997 1.00 3.84 275 ILE C O 1
ATOM 9849 N N . PHE C 1 276 ? 166.249 136.903 147.752 1.00 2.80 276 PHE C N 1
ATOM 9850 C CA . PHE C 1 276 ? 165.472 135.679 147.596 1.00 2.96 276 PHE C CA 1
ATOM 9851 C C . PHE C 1 276 ? 166.250 134.460 148.077 1.00 3.19 276 PHE C C 1
ATOM 9852 O O . PHE C 1 276 ? 165.692 133.583 148.746 1.00 4.33 276 PHE C O 1
ATOM 9860 N N . ILE C 1 277 ? 167.539 134.388 147.747 1.00 3.80 277 ILE C N 1
ATOM 9861 C CA . ILE C 1 277 ? 168.349 133.231 148.113 1.00 4.42 277 ILE C CA 1
ATOM 9862 C C . ILE C 1 277 ? 168.705 133.263 149.594 1.00 4.62 277 ILE C C 1
ATOM 9863 O O . ILE C 1 277 ? 168.532 132.270 150.310 1.00 6.69 277 ILE C O 1
ATOM 9868 N N . LEU C 1 278 ? 169.206 134.400 150.080 1.00 2.29 278 LEU C N 1
ATOM 9869 C CA . LEU C 1 278 ? 169.619 134.512 151.472 1.00 1.15 278 LEU C CA 1
ATOM 9870 C C . LEU C 1 278 ? 168.446 134.614 152.435 1.00 4.11 278 LEU C C 1
ATOM 9871 O O . LEU C 1 278 ? 168.650 134.488 153.647 1.00 11.09 278 LEU C O 1
ATOM 9876 N N . GLY C 1 279 ? 167.235 134.840 151.935 1.00 0.00 279 GLY C N 1
ATOM 9877 C CA . GLY C 1 279 ? 166.060 134.868 152.770 1.00 0.88 279 GLY C CA 1
ATOM 9878 C C . GLY C 1 279 ? 165.356 133.528 152.792 1.00 3.02 279 GLY C C 1
ATOM 9879 O O . GLY C 1 279 ? 165.915 132.501 152.395 1.00 4.99 279 GLY C O 1
ATOM 9880 N N . PRO C 1 280 ? 164.111 133.510 153.261 1.00 2.49 280 PRO C N 1
ATOM 9881 C CA . PRO C 1 280 ? 163.339 132.261 153.248 1.00 4.56 280 PRO C CA 1
ATOM 9882 C C . PRO C 1 280 ? 162.861 131.907 151.849 1.00 1.23 280 PRO C C 1
ATOM 9883 O O . PRO C 1 280 ? 161.717 132.193 151.485 1.00 0.84 280 PRO C O 1
ATOM 9887 N N . THR C 1 281 ? 163.736 131.271 151.067 1.00 1.55 281 THR C N 1
ATOM 9888 C CA . THR C 1 281 ? 163.473 131.055 149.646 1.00 0.00 281 THR C CA 1
ATOM 9889 C C . THR C 1 281 ? 162.194 130.254 149.423 1.00 0.00 281 THR C C 1
ATOM 9890 O O . THR C 1 281 ? 161.336 130.643 148.621 1.00 1.02 281 THR C O 1
ATOM 9894 N N . LEU C 1 282 ? 162.051 129.128 150.125 1.00 0.00 282 LEU C N 1
ATOM 9895 C CA . LEU C 1 282 ? 160.845 128.319 149.978 1.00 1.01 282 LEU C CA 1
ATOM 9896 C C . LEU C 1 282 ? 159.612 129.087 150.437 1.00 3.48 282 LEU C C 1
ATOM 9897 O O . LEU C 1 282 ? 158.564 129.050 149.777 1.00 3.83 282 LEU C O 1
ATOM 9902 N N . PHE C 1 283 ? 159.723 129.792 151.565 1.00 3.70 283 PHE C N 1
ATOM 9903 C CA . PHE C 1 283 ? 158.618 130.623 152.024 1.00 0.60 283 PHE C CA 1
ATOM 9904 C C . PHE C 1 283 ? 158.295 131.704 151.006 1.00 0.96 283 PHE C C 1
ATOM 9905 O O . PHE C 1 283 ? 157.124 132.004 150.768 1.00 3.89 283 PHE C O 1
ATOM 9913 N N . ILE C 1 284 ? 159.320 132.309 150.401 1.00 1.94 284 ILE C N 1
ATOM 9914 C CA . ILE C 1 284 ? 159.075 133.361 149.420 1.00 0.00 284 ILE C CA 1
ATOM 9915 C C . ILE C 1 284 ? 158.330 132.807 148.213 1.00 0.00 284 ILE C C 1
ATOM 9916 O O . ILE C 1 284 ? 157.393 133.433 147.711 1.00 0.00 284 ILE C O 1
ATOM 9921 N N . MET C 1 285 ? 158.724 131.627 147.729 1.00 0.00 285 MET C N 1
ATOM 9922 C CA . MET C 1 285 ? 158.049 131.045 146.570 1.00 0.07 285 MET C CA 1
ATOM 9923 C C . MET C 1 285 ? 156.599 130.690 146.889 1.00 4.33 285 MET C C 1
ATOM 9924 O O . MET C 1 285 ? 155.677 131.027 146.127 1.00 7.09 285 MET C O 1
ATOM 9929 N N . LYS C 1 286 ? 156.380 130.005 148.016 1.00 0.14 286 LYS C N 1
ATOM 9930 C CA . LYS C 1 286 ? 155.021 129.640 148.401 1.00 2.79 286 LYS C CA 1
ATOM 9931 C C . LYS C 1 286 ? 154.163 130.878 148.617 1.00 3.02 286 LYS C C 1
ATOM 9932 O O . LYS C 1 286 ? 153.004 130.923 148.188 1.00 6.66 286 LYS C O 1
ATOM 9938 N N . GLY C 1 287 ? 154.718 131.894 149.279 1.00 1.62 287 GLY C N 1
ATOM 9939 C CA . GLY C 1 287 ? 153.979 133.120 149.503 1.00 0.00 287 GLY C CA 1
ATOM 9940 C C . GLY C 1 287 ? 153.700 133.875 148.222 1.00 6.08 287 GLY C C 1
ATOM 9941 O O . GLY C 1 287 ? 152.644 134.479 148.079 1.00 0.14 287 GLY C O 1
ATOM 9942 N N . TYR C 1 288 ? 154.636 133.851 147.274 1.00 0.00 288 TYR C N 1
ATOM 9943 C CA . TYR C 1 288 ? 154.392 134.490 145.988 1.00 0.00 288 TYR C CA 1
ATOM 9944 C C . TYR C 1 288 ? 153.200 133.851 145.294 1.00 10.32 288 TYR C C 1
ATOM 9945 O O . TYR C 1 288 ? 152.264 134.545 144.875 1.00 1.04 288 TYR C O 1
ATOM 9954 N N . VAL C 1 289 ? 153.196 132.519 145.209 1.00 0.00 289 VAL C N 1
ATOM 9955 C CA . VAL C 1 289 ? 152.091 131.827 144.547 1.00 0.00 289 VAL C CA 1
ATOM 9956 C C . VAL C 1 289 ? 150.776 132.098 145.275 1.00 0.00 289 VAL C C 1
ATOM 9957 O O . VAL C 1 289 ? 149.777 132.504 144.664 1.00 0.00 289 VAL C O 1
ATOM 9961 N N . GLU C 1 290 ? 150.767 131.905 146.597 1.00 7.16 290 GLU C N 1
ATOM 9962 C CA . GLU C 1 290 ? 149.532 132.039 147.364 1.00 0.85 290 GLU C CA 1
ATOM 9963 C C . GLU C 1 290 ? 149.029 133.477 147.377 1.00 5.50 290 GLU C C 1
ATOM 9964 O O . GLU C 1 290 ? 147.821 133.714 147.298 1.00 2.51 290 GLU C O 1
ATOM 9970 N N . ASN C 1 291 ? 149.935 134.451 147.474 1.00 0.00 291 ASN C N 1
ATOM 9971 C CA . ASN C 1 291 ? 149.538 135.849 147.541 1.00 2.89 291 ASN C CA 1
ATOM 9972 C C . ASN C 1 291 ? 149.036 136.346 146.197 1.00 6.34 291 ASN C C 1
ATOM 9973 O O . ASN C 1 291 ? 148.083 137.125 146.144 1.00 0.00 291 ASN C O 1
ATOM 9978 N N . THR C 1 292 ? 149.660 135.915 145.097 1.00 0.00 292 THR C N 1
ATOM 9979 C CA . THR C 1 292 ? 149.119 136.261 143.789 1.00 0.00 292 THR C CA 1
ATOM 9980 C C . THR C 1 292 ? 147.741 135.641 143.594 1.00 0.00 292 THR C C 1
ATOM 9981 O O . THR C 1 292 ? 146.824 136.292 143.075 1.00 6.72 292 THR C O 1
ATOM 9985 N N . GLY C 1 293 ? 147.568 134.391 144.030 1.00 5.18 293 GLY C N 1
ATOM 9986 C CA . GLY C 1 293 ? 146.260 133.767 143.932 1.00 0.00 293 GLY C CA 1
ATOM 9987 C C . GLY C 1 293 ? 145.204 134.470 144.763 1.00 0.00 293 GLY C C 1
ATOM 9988 O O . GLY C 1 293 ? 144.062 134.622 144.328 1.00 0.00 293 GLY C O 1
ATOM 9989 N N . ALA C 1 294 ? 145.565 134.896 145.974 1.00 2.50 294 ALA C N 1
ATOM 9990 C CA . ALA C 1 294 ? 144.620 135.607 146.830 1.00 0.00 294 ALA C CA 1
ATOM 9991 C C . ALA C 1 294 ? 144.323 137.005 146.305 1.00 5.86 294 ALA C C 1
ATOM 9992 O O . ALA C 1 294 ? 143.196 137.492 146.445 1.00 6.08 294 ALA C O 1
ATOM 9994 N N . TYR C 1 295 ? 145.320 137.667 145.717 1.00 3.68 295 TYR C N 1
ATOM 9995 C CA . TYR C 1 295 ? 145.110 138.973 145.108 1.00 1.51 295 TYR C CA 1
ATOM 9996 C C . TYR C 1 295 ? 144.159 138.875 143.924 1.00 3.04 295 TYR C C 1
ATOM 9997 O O . TYR C 1 295 ? 143.294 139.739 143.742 1.00 0.00 295 TYR C O 1
ATOM 10006 N N . LEU C 1 296 ? 144.297 137.827 143.110 1.00 0.61 296 LEU C N 1
ATOM 10007 C CA . LEU C 1 296 ? 143.366 137.639 142.003 1.00 0.00 296 LEU C CA 1
ATOM 10008 C C . LEU C 1 296 ? 142.002 137.158 142.485 1.00 0.23 296 LEU C C 1
ATOM 10009 O O . LEU C 1 296 ? 140.985 137.450 141.848 1.00 0.97 296 LEU C O 1
ATOM 10014 N N . ALA C 1 297 ? 141.960 136.425 143.599 1.00 0.98 297 ALA C N 1
ATOM 10015 C CA . ALA C 1 297 ? 140.697 135.886 144.091 1.00 0.00 297 ALA C CA 1
ATOM 10016 C C . ALA C 1 297 ? 139.805 136.983 144.660 1.00 0.00 297 ALA C C 1
ATOM 10017 O O . ALA C 1 297 ? 138.587 136.970 144.452 1.00 7.45 297 ALA C O 1
ATOM 10019 N N . ASN C 1 298 ? 140.389 137.934 145.383 1.00 1.17 298 ASN C N 1
ATOM 10020 C CA . ASN C 1 298 ? 139.658 139.044 145.982 1.00 0.23 298 ASN C CA 1
ATOM 10021 C C . ASN C 1 298 ? 139.920 140.344 145.231 1.00 2.31 298 ASN C C 1
ATOM 10022 O O . ASN C 1 298 ? 140.007 141.416 145.829 1.00 0.70 298 ASN C O 1
ATOM 10027 N N . PHE C 1 299 ? 140.048 140.257 143.907 1.00 1.62 299 PHE C N 1
ATOM 10028 C CA . PHE C 1 299 ? 140.410 141.429 143.116 1.00 0.00 299 PHE C CA 1
ATOM 10029 C C . PHE C 1 299 ? 139.312 142.485 143.149 1.00 0.00 299 PHE C C 1
ATOM 10030 O O . PHE C 1 299 ? 139.579 143.662 143.415 1.00 2.01 299 PHE C O 1
ATOM 10038 N N . ILE C 1 300 ? 138.068 142.083 142.882 1.00 0.42 300 ILE C N 1
ATOM 10039 C CA . ILE C 1 300 ? 136.968 143.040 142.871 1.00 0.00 300 ILE C CA 1
ATOM 10040 C C . ILE C 1 300 ? 136.679 143.551 144.275 1.00 0.00 300 ILE C C 1
ATOM 10041 O O . ILE C 1 300 ? 136.254 144.699 144.451 1.00 0.00 300 ILE C O 1
ATOM 10046 N N . ASP C 1 301 ? 136.890 142.715 145.293 1.00 1.72 301 ASP C N 1
ATOM 10047 C CA . ASP C 1 301 ? 136.635 143.135 146.666 1.00 0.00 301 ASP C CA 1
ATOM 10048 C C . ASP C 1 301 ? 137.574 144.262 147.083 1.00 0.43 301 ASP C C 1
ATOM 10049 O O . ASP C 1 301 ? 137.130 145.271 147.642 1.00 8.44 301 ASP C O 1
ATOM 10054 N N . ILE C 1 302 ? 138.869 144.120 146.811 1.00 1.06 302 ILE C N 1
ATOM 10055 C CA . ILE C 1 302 ? 139.830 145.124 147.253 1.00 0.00 302 ILE C CA 1
ATOM 10056 C C . ILE C 1 302 ? 139.914 146.307 146.290 1.00 0.00 302 ILE C C 1
ATOM 10057 O O . ILE C 1 302 ? 140.227 147.423 146.715 1.00 2.93 302 ILE C O 1
ATOM 10062 N N . SER C 1 303 ? 139.642 146.093 145.000 1.00 0.00 303 SER C N 1
ATOM 10063 C CA . SER C 1 303 ? 139.737 147.183 144.036 1.00 0.00 303 SER C CA 1
ATOM 10064 C C . SER C 1 303 ? 138.646 148.222 144.258 1.00 0.58 303 SER C C 1
ATOM 10065 O O . SER C 1 303 ? 138.897 149.427 144.147 1.00 6.91 303 SER C O 1
ATOM 10068 N N . THR C 1 304 ? 137.434 147.776 144.570 1.00 5.60 304 THR C N 1
ATOM 10069 C CA . THR C 1 304 ? 136.294 148.661 144.760 1.00 0.00 304 THR C CA 1
ATOM 10070 C C . THR C 1 304 ? 136.094 149.077 146.210 1.00 0.00 304 THR C C 1
ATOM 10071 O O . THR C 1 304 ? 135.196 149.877 146.487 1.00 2.54 304 THR C O 1
ATOM 10075 N N . TRP C 1 305 ? 136.895 148.553 147.134 1.00 0.60 305 TRP C N 1
ATOM 10076 C CA . TRP C 1 305 ? 136.730 148.873 148.546 1.00 0.00 305 TRP C CA 1
ATOM 10077 C C . TRP C 1 305 ? 136.938 150.362 148.785 1.00 0.00 305 TRP C C 1
ATOM 10078 O O . TRP C 1 305 ? 137.894 150.959 148.283 1.00 0.98 305 TRP C O 1
ATOM 10089 N N . ASN C 1 306 ? 136.036 150.962 149.565 1.00 0.00 306 ASN C N 1
ATOM 10090 C CA . ASN C 1 306 ? 136.057 152.399 149.803 1.00 0.00 306 ASN C CA 1
ATOM 10091 C C . ASN C 1 306 ? 136.084 152.760 151.283 1.00 0.00 306 ASN C C 1
ATOM 10092 O O . ASN C 1 306 ? 136.018 153.950 151.612 1.00 1.23 306 ASN C O 1
ATOM 10097 N N . ASP C 1 307 ? 136.184 151.775 152.178 1.00 0.00 307 ASP C N 1
ATOM 10098 C CA . ASP C 1 307 ? 136.162 152.019 153.622 1.00 0.60 307 ASP C CA 1
ATOM 10099 C C . ASP C 1 307 ? 134.928 152.825 154.016 1.00 2.35 307 ASP C C 1
ATOM 10100 O O . ASP C 1 307 ? 134.997 153.768 154.806 1.00 7.81 307 ASP C O 1
ATOM 10105 N N . THR C 1 308 ? 133.783 152.446 153.447 1.00 1.55 308 THR C N 1
ATOM 10106 C CA . THR C 1 308 ? 132.568 153.239 153.601 1.00 1.11 308 THR C CA 1
ATOM 10107 C C . THR C 1 308 ? 132.041 153.194 155.029 1.00 1.12 308 THR C C 1
ATOM 10108 O O . THR C 1 308 ? 131.707 154.232 155.612 1.00 4.76 308 THR C O 1
ATOM 10112 N N . TYR C 1 309 ? 131.958 151.999 155.610 1.00 2.62 309 TYR C N 1
ATOM 10113 C CA . TYR C 1 309 ? 131.262 151.823 156.878 1.00 2.14 309 TYR C CA 1
ATOM 10114 C C . TYR C 1 309 ? 132.143 152.120 158.084 1.00 4.57 309 TYR C C 1
ATOM 10115 O O . TYR C 1 309 ? 131.670 152.714 159.058 1.00 6.71 309 TYR C O 1
ATOM 10124 N N . LEU C 1 310 ? 133.414 151.715 158.051 1.00 6.87 310 LEU C N 1
ATOM 10125 C CA . LEU C 1 310 ? 134.314 152.060 159.147 1.00 6.47 310 LEU C CA 1
ATOM 10126 C C . LEU C 1 310 ? 134.690 153.535 159.110 1.00 7.58 310 LEU C C 1
ATOM 10127 O O . LEU C 1 310 ? 134.679 154.209 160.147 1.00 11.89 310 LEU C O 1
ATOM 10132 N N . GLY C 1 311 ? 135.016 154.055 157.931 1.00 5.03 311 GLY C N 1
ATOM 10133 C CA . GLY C 1 311 ? 135.423 155.446 157.814 1.00 5.36 311 GLY C CA 1
ATOM 10134 C C . GLY C 1 311 ? 136.691 155.774 158.571 1.00 8.30 311 GLY C C 1
ATOM 10135 O O . GLY C 1 311 ? 136.770 156.823 159.222 1.00 10.21 311 GLY C O 1
ATOM 10136 N N . SER C 1 312 ? 137.690 154.895 158.500 1.00 5.49 312 SER C N 1
ATOM 10137 C CA . SER C 1 312 ? 138.924 155.076 159.252 1.00 5.10 312 SER C CA 1
ATOM 10138 C C . SER C 1 312 ? 139.879 156.075 158.615 1.00 4.16 312 SER C C 1
ATOM 10139 O O . SER C 1 312 ? 140.842 156.485 159.271 1.00 6.06 312 SER C O 1
ATOM 10142 N N . GLY C 1 313 ? 139.645 156.474 157.368 1.00 6.39 313 GLY C N 1
ATOM 10143 C CA . GLY C 1 313 ? 140.571 157.362 156.696 1.00 5.82 313 GLY C CA 1
ATOM 10144 C C . GLY C 1 313 ? 141.872 156.712 156.293 1.00 3.25 313 GLY C C 1
ATOM 10145 O O . GLY C 1 313 ? 142.856 157.413 156.049 1.00 4.39 313 GLY C O 1
ATOM 10146 N N . TRP C 1 314 ? 141.905 155.380 156.220 1.00 1.56 314 TRP C N 1
ATOM 10147 C CA . TRP C 1 314 ? 143.139 154.682 155.880 1.00 0.44 314 TRP C CA 1
ATOM 10148 C C . TRP C 1 314 ? 143.506 154.880 154.414 1.00 1.35 314 TRP C C 1
ATOM 10149 O O . TRP C 1 314 ? 144.691 154.955 154.071 1.00 3.87 314 TRP C O 1
ATOM 10160 N N . GLN C 1 315 ? 142.507 154.959 153.534 1.00 3.03 315 GLN C N 1
ATOM 10161 C CA . GLN C 1 315 ? 142.780 155.136 152.113 1.00 0.00 315 GLN C CA 1
ATOM 10162 C C . GLN C 1 315 ? 143.327 156.518 151.788 1.00 0.00 315 GLN C C 1
ATOM 10163 O O . GLN C 1 315 ? 143.944 156.691 150.733 1.00 2.61 315 GLN C O 1
ATOM 10169 N N . ASN C 1 316 ? 143.112 157.504 152.662 1.00 0.00 316 ASN C N 1
ATOM 10170 C CA . ASN C 1 316 ? 143.582 158.856 152.381 1.00 1.19 316 ASN C CA 1
ATOM 10171 C C . ASN C 1 316 ? 145.099 158.918 152.282 1.00 4.23 316 ASN C C 1
ATOM 10172 O O . ASN C 1 316 ? 145.641 159.794 151.598 1.00 3.13 316 ASN C O 1
ATOM 10177 N N . VAL C 1 317 ? 145.800 158.004 152.948 1.00 1.72 317 VAL C N 1
ATOM 10178 C CA . VAL C 1 317 ? 147.251 157.996 152.932 1.00 2.70 317 VAL C CA 1
ATOM 10179 C C . VAL C 1 317 ? 147.823 156.911 152.023 1.00 1.38 317 VAL C C 1
ATOM 10180 O O . VAL C 1 317 ? 148.867 157.135 151.398 1.00 0.00 317 VAL C O 1
ATOM 10184 N N . TRP C 1 318 ? 147.172 155.753 151.909 1.00 5.51 318 TRP C N 1
ATOM 10185 C CA . TRP C 1 318 ? 147.730 154.648 151.137 1.00 1.38 318 TRP C CA 1
ATOM 10186 C C . TRP C 1 318 ? 147.097 154.494 149.757 1.00 0.00 318 TRP C C 1
ATOM 10187 O O . TRP C 1 318 ? 147.778 154.656 148.743 1.00 4.74 318 TRP C O 1
ATOM 10198 N N . THR C 1 319 ? 145.791 154.232 149.695 1.00 0.00 319 THR C N 1
ATOM 10199 C CA . THR C 1 319 ? 145.192 153.808 148.431 1.00 0.08 319 THR C CA 1
ATOM 10200 C C . THR C 1 319 ? 144.945 154.987 147.498 1.00 0.00 319 THR C C 1
ATOM 10201 O O . THR C 1 319 ? 145.340 154.956 146.326 1.00 8.78 319 THR C O 1
ATOM 10205 N N . ILE C 1 320 ? 144.286 156.030 148.002 1.00 2.41 320 ILE C N 1
ATOM 10206 C CA . ILE C 1 320 ? 143.992 157.193 147.174 1.00 0.00 320 ILE C CA 1
ATOM 10207 C C . ILE C 1 320 ? 145.282 157.885 146.761 1.00 0.00 320 ILE C C 1
ATOM 10208 O O . ILE C 1 320 ? 145.410 158.369 145.629 1.00 4.17 320 ILE C O 1
ATOM 10213 N N . PHE C 1 321 ? 146.264 157.928 147.664 1.00 0.21 321 PHE C N 1
ATOM 10214 C CA . PHE C 1 321 ? 147.561 158.495 147.319 1.00 1.09 321 PHE C CA 1
ATOM 10215 C C . PHE C 1 321 ? 148.225 157.710 146.197 1.00 1.62 321 PHE C C 1
ATOM 10216 O O . PHE C 1 321 ? 148.789 158.302 145.274 1.00 8.18 321 PHE C O 1
ATOM 10224 N N . TYR C 1 322 ? 148.170 156.377 146.254 1.00 3.66 322 TYR C N 1
ATOM 10225 C CA . TYR C 1 322 ? 148.784 155.577 145.198 1.00 0.00 322 TYR C CA 1
ATOM 10226 C C . TYR C 1 322 ? 148.071 155.766 143.865 1.00 0.38 322 TYR C C 1
ATOM 10227 O O . TYR C 1 322 ? 148.723 155.861 142.819 1.00 9.09 322 TYR C O 1
ATOM 10236 N N . TRP C 1 323 ? 146.737 155.807 143.875 1.00 3.54 323 TRP C N 1
ATOM 10237 C CA . TRP C 1 323 ? 146.010 156.017 142.625 1.00 0.71 323 TRP C CA 1
ATOM 10238 C C . TRP C 1 323 ? 146.330 157.380 142.027 1.00 1.03 323 TRP C C 1
ATOM 10239 O O . TRP C 1 323 ? 146.576 157.500 140.820 1.00 9.96 323 TRP C O 1
ATOM 10250 N N . ALA C 1 324 ? 146.342 158.421 142.862 1.00 0.00 324 ALA C N 1
ATOM 10251 C CA . ALA C 1 324 ? 146.689 159.751 142.377 1.00 0.00 324 ALA C CA 1
ATOM 10252 C C . ALA C 1 324 ? 148.128 159.799 141.881 1.00 0.02 324 ALA C C 1
ATOM 10253 O O . ALA C 1 324 ? 148.427 160.474 140.891 1.00 6.36 324 ALA C O 1
ATOM 10255 N N . TRP C 1 325 ? 149.032 159.083 142.553 1.00 3.41 325 TRP C N 1
ATOM 10256 C CA . TRP C 1 325 ? 150.427 159.051 142.133 1.00 0.00 325 TRP C CA 1
ATOM 10257 C C . TRP C 1 325 ? 150.572 158.408 140.764 1.00 0.00 325 TRP C C 1
ATOM 10258 O O . TRP C 1 325 ? 151.264 158.940 139.892 1.00 3.51 325 TRP C O 1
ATOM 10269 N N . TRP C 1 326 ? 149.922 157.262 140.553 1.00 0.00 326 TRP C N 1
ATOM 10270 C CA . TRP C 1 326 ? 150.000 156.617 139.246 1.00 0.00 326 TRP C CA 1
ATOM 10271 C C . TRP C 1 326 ? 149.376 157.490 138.165 1.00 0.30 326 TRP C C 1
ATOM 10272 O O . TRP C 1 326 ? 149.928 157.620 137.064 1.00 7.16 326 TRP C O 1
ATOM 10283 N N . ILE C 1 327 ? 148.234 158.114 138.465 1.00 2.10 327 ILE C N 1
ATOM 10284 C CA . ILE C 1 327 ? 147.563 158.949 137.473 1.00 0.00 327 ILE C CA 1
ATOM 10285 C C . ILE C 1 327 ? 148.434 160.140 137.091 1.00 0.94 327 ILE C C 1
ATOM 10286 O O . ILE C 1 327 ? 148.587 160.460 135.906 1.00 5.09 327 ILE C O 1
ATOM 10291 N N . ALA C 1 328 ? 149.030 160.810 138.082 1.00 1.05 328 ALA C N 1
ATOM 10292 C CA . ALA C 1 328 ? 149.895 161.949 137.801 1.00 1.00 328 ALA C CA 1
ATOM 10293 C C . ALA C 1 328 ? 151.213 161.535 137.161 1.00 3.50 328 ALA C C 1
ATOM 10294 O O . ALA C 1 328 ? 151.814 162.334 136.437 1.00 9.39 328 ALA C O 1
ATOM 10296 N N . TRP C 1 329 ? 151.675 160.313 137.416 1.00 6.59 329 TRP C N 1
ATOM 10297 C CA . TRP C 1 329 ? 152.910 159.814 136.832 1.00 1.76 329 TRP C CA 1
ATOM 10298 C C . TRP C 1 329 ? 152.721 159.314 135.410 1.00 5.81 329 TRP C C 1
ATOM 10299 O O . TRP C 1 329 ? 153.709 159.146 134.689 1.00 11.55 329 TRP C O 1
ATOM 10310 N N . SER C 1 330 ? 151.476 159.061 135.007 1.00 5.11 330 SER C N 1
ATOM 10311 C CA . SER C 1 330 ? 151.184 158.505 133.686 1.00 0.00 330 SER C CA 1
ATOM 10312 C C . SER C 1 330 ? 151.820 159.250 132.516 1.00 4.49 330 SER C C 1
ATOM 10313 O O . SER C 1 330 ? 152.405 158.585 131.648 1.00 4.68 330 SER C O 1
ATOM 10316 N N . PRO C 1 331 ? 151.761 160.597 132.415 1.00 8.01 331 PRO C N 1
ATOM 10317 C CA . PRO C 1 331 ? 152.313 161.256 131.218 1.00 5.37 331 PRO C CA 1
ATOM 10318 C C . PRO C 1 331 ? 153.816 161.076 131.044 1.00 7.78 331 PRO C C 1
ATOM 10319 O O . PRO C 1 331 ? 154.404 161.592 130.089 1.00 13.11 331 PRO C O 1
ATOM 10323 N N . PHE C 1 332 ? 154.444 160.345 131.963 1.00 3.20 332 PHE C N 1
ATOM 10324 C CA . PHE C 1 332 ? 155.874 160.061 131.919 1.00 1.09 332 PHE C CA 1
ATOM 10325 C C . PHE C 1 332 ? 156.148 158.578 131.709 1.00 4.62 332 PHE C C 1
ATOM 10326 O O . PHE C 1 332 ? 156.851 158.202 130.758 1.00 10.00 332 PHE C O 1
ATOM 10334 N N . VAL C 1 333 ? 155.600 157.721 132.573 1.00 2.78 333 VAL C N 1
ATOM 10335 C CA . VAL C 1 333 ? 155.772 156.282 132.416 1.00 1.10 333 VAL C CA 1
ATOM 10336 C C . VAL C 1 333 ? 155.149 155.820 131.107 1.00 5.03 333 VAL C C 1
ATOM 10337 O O . VAL C 1 333 ? 155.753 155.054 130.349 1.00 5.79 333 VAL C O 1
ATOM 10341 N N . GLY C 1 334 ? 153.934 156.289 130.817 1.00 9.26 334 GLY C N 1
ATOM 10342 C CA . GLY C 1 334 ? 153.301 155.952 129.557 1.00 4.81 334 GLY C CA 1
ATOM 10343 C C . GLY C 1 334 ? 154.048 156.492 128.356 1.00 5.56 334 GLY C C 1
ATOM 10344 O O . GLY C 1 334 ? 154.076 155.856 127.303 1.00 7.79 334 GLY C O 1
ATOM 10345 N N . SER C 1 335 ? 154.664 157.668 128.494 1.00 3.48 335 SER C N 1
ATOM 10346 C CA . SER C 1 335 ? 155.455 158.220 127.398 1.00 5.05 335 SER C CA 1
ATOM 10347 C C . SER C 1 335 ? 156.643 157.323 127.071 1.00 8.50 335 SER C C 1
ATOM 10348 O O . SER C 1 335 ? 156.868 156.968 125.906 1.00 13.51 335 SER C O 1
ATOM 10351 N N . PHE C 1 336 ? 157.411 156.932 128.092 1.00 7.19 336 PHE C N 1
ATOM 10352 C CA . PHE C 1 336 ? 158.530 156.027 127.827 1.00 6.97 336 PHE C CA 1
ATOM 10353 C C . PHE C 1 336 ? 158.073 154.632 127.418 1.00 6.06 336 PHE C C 1
ATOM 10354 O O . PHE C 1 336 ? 158.809 153.928 126.719 1.00 7.09 336 PHE C O 1
ATOM 10362 N N . ILE C 1 337 ? 156.880 154.211 127.835 1.00 7.16 337 ILE C N 1
ATOM 10363 C CA . ILE C 1 337 ? 156.358 152.930 127.372 1.00 5.85 337 ILE C CA 1
ATOM 10364 C C . ILE C 1 337 ? 156.006 153.006 125.891 1.00 8.88 337 ILE C C 1
ATOM 10365 O O . ILE C 1 337 ? 156.258 152.067 125.127 1.00 12.41 337 ILE C O 1
ATOM 10370 N N . ALA C 1 338 ? 155.431 154.132 125.462 1.00 9.94 338 ALA C N 1
ATOM 10371 C CA . ALA C 1 338 ? 155.054 154.308 124.064 1.00 7.39 338 ALA C CA 1
ATOM 10372 C C . ALA C 1 338 ? 156.268 154.488 123.164 1.00 9.36 338 ALA C C 1
ATOM 10373 O O . ALA C 1 338 ? 156.234 154.080 121.998 1.00 11.95 338 ALA C O 1
ATOM 10375 N N . ARG C 1 339 ? 157.339 155.101 123.675 1.00 10.75 339 ARG C N 1
ATOM 10376 C CA . ARG C 1 339 ? 158.513 155.348 122.841 1.00 11.03 339 ARG C CA 1
ATOM 10377 C C . ARG C 1 339 ? 159.131 154.047 122.341 1.00 12.88 339 ARG C C 1
ATOM 10378 O O . ARG C 1 339 ? 159.585 153.967 121.195 1.00 15.10 339 ARG C O 1
ATOM 10386 N N . ILE C 1 340 ? 159.155 153.018 123.187 1.00 12.45 340 ILE C N 1
ATOM 10387 C CA . ILE C 1 340 ? 159.850 151.771 122.890 1.00 11.60 340 ILE C CA 1
ATOM 10388 C C . ILE C 1 340 ? 158.920 150.713 122.304 1.00 13.18 340 ILE C C 1
ATOM 10389 O O . ILE C 1 340 ? 159.330 149.560 122.137 1.00 13.79 340 ILE C O 1
ATOM 10394 N N . SER C 1 341 ? 157.685 151.076 121.968 1.00 10.34 341 SER C N 1
ATOM 10395 C CA . SER C 1 341 ? 156.695 150.066 121.614 1.00 13.27 341 SER C CA 1
ATOM 10396 C C . SER C 1 341 ? 156.129 150.258 120.213 1.00 13.88 341 SER C C 1
ATOM 10397 O O . SER C 1 341 ? 154.914 150.165 120.015 1.00 16.09 341 SER C O 1
ATOM 10400 N N . LYS C 1 342 ? 156.988 150.519 119.234 1.00 11.46 342 LYS C N 1
ATOM 10401 C CA . LYS C 1 342 ? 156.553 150.609 117.849 1.00 11.84 342 LYS C CA 1
ATOM 10402 C C . LYS C 1 342 ? 156.517 149.220 117.226 1.00 11.62 342 LYS C C 1
ATOM 10403 O O . LYS C 1 342 ? 157.431 148.414 117.422 1.00 16.78 342 LYS C O 1
ATOM 10409 N N . GLY C 1 343 ? 155.452 148.944 116.475 1.00 10.13 343 GLY C N 1
ATOM 10410 C CA . GLY C 1 343 ? 155.286 147.670 115.813 1.00 12.06 343 GLY C CA 1
ATOM 10411 C C . GLY C 1 343 ? 154.528 146.622 116.598 1.00 13.83 343 GLY C C 1
ATOM 10412 O O . GLY C 1 343 ? 154.269 145.537 116.060 1.00 10.52 343 GLY C O 1
ATOM 10413 N N . ARG C 1 344 ? 154.168 146.900 117.846 1.00 15.77 344 ARG C N 1
ATOM 10414 C CA . ARG C 1 344 ? 153.406 145.963 118.657 1.00 13.01 344 ARG C CA 1
ATOM 10415 C C . ARG C 1 344 ? 151.913 146.126 118.402 1.00 11.67 344 ARG C C 1
ATOM 10416 O O . ARG C 1 344 ? 151.419 147.232 118.174 1.00 14.26 344 ARG C O 1
ATOM 10424 N N . THR C 1 345 ? 151.197 145.007 118.437 1.00 8.16 345 THR C N 1
ATOM 10425 C CA . THR C 1 345 ? 149.748 145.056 118.357 1.00 11.84 345 THR C CA 1
ATOM 10426 C C . THR C 1 345 ? 149.164 145.534 119.683 1.00 12.24 345 THR C C 1
ATOM 10427 O O . THR C 1 345 ? 149.791 145.432 120.739 1.00 14.66 345 THR C O 1
ATOM 10431 N N . VAL C 1 346 ? 147.941 146.067 119.614 1.00 9.28 346 VAL C N 1
ATOM 10432 C CA . VAL C 1 346 ? 147.306 146.635 120.801 1.00 5.84 346 VAL C CA 1
ATOM 10433 C C . VAL C 1 346 ? 147.101 145.565 121.866 1.00 8.76 346 VAL C C 1
ATOM 10434 O O . VAL C 1 346 ? 147.375 145.789 123.051 1.00 12.99 346 VAL C O 1
ATOM 10438 N N . LYS C 1 347 ? 146.618 144.386 121.465 1.00 9.07 347 LYS C N 1
ATOM 10439 C CA . LYS C 1 347 ? 146.438 143.295 122.419 1.00 8.25 347 LYS C CA 1
ATOM 10440 C C . LYS C 1 347 ? 147.770 142.875 123.027 1.00 7.68 347 LYS C C 1
ATOM 10441 O O . LYS C 1 347 ? 147.898 142.748 124.252 1.00 8.63 347 LYS C O 1
ATOM 10447 N N . GLU C 1 348 ? 148.777 142.657 122.178 1.00 7.77 348 GLU C N 1
ATOM 10448 C CA . GLU C 1 348 ? 150.093 142.269 122.670 1.00 10.12 348 GLU C CA 1
ATOM 10449 C C . GLU C 1 348 ? 150.693 143.363 123.539 1.00 10.17 348 GLU C C 1
ATOM 10450 O O . GLU C 1 348 ? 151.304 143.076 124.574 1.00 13.70 348 GLU C O 1
ATOM 10456 N N . PHE C 1 349 ? 150.522 144.625 123.140 1.00 10.53 349 PHE C N 1
ATOM 10457 C CA . PHE C 1 349 ? 151.038 145.731 123.941 1.00 8.27 349 PHE C CA 1
ATOM 10458 C C . PHE C 1 349 ? 150.408 145.747 125.326 1.00 9.77 349 PHE C C 1
ATOM 10459 O O . PHE C 1 349 ? 151.110 145.825 126.340 1.00 8.61 349 PHE C O 1
ATOM 10467 N N . VAL C 1 350 ? 149.077 145.681 125.388 1.00 7.66 350 VAL C N 1
ATOM 10468 C CA . VAL C 1 350 ? 148.394 145.753 126.674 1.00 3.40 350 VAL C CA 1
ATOM 10469 C C . VAL C 1 350 ? 148.788 144.573 127.551 1.00 4.39 350 VAL C C 1
ATOM 10470 O O . VAL C 1 350 ? 149.058 144.735 128.746 1.00 5.95 350 VAL C O 1
ATOM 10474 N N . LEU C 1 351 ? 148.845 143.370 126.971 1.00 8.45 351 LEU C N 1
ATOM 10475 C CA . LEU C 1 351 ? 149.233 142.200 127.753 1.00 6.46 351 LEU C CA 1
ATOM 10476 C C . LEU C 1 351 ? 150.662 142.325 128.271 1.00 4.45 351 LEU C C 1
ATOM 10477 O O . LEU C 1 351 ? 150.934 142.026 129.439 1.00 8.97 351 LEU C O 1
ATOM 10482 N N . GLY C 1 352 ? 151.585 142.790 127.426 1.00 7.07 352 GLY C N 1
ATOM 10483 C CA . GLY C 1 352 ? 152.975 142.888 127.827 1.00 9.80 352 GLY C CA 1
ATOM 10484 C C . GLY C 1 352 ? 153.272 144.027 128.776 1.00 7.25 352 GLY C C 1
ATOM 10485 O O . GLY C 1 352 ? 154.317 144.010 129.433 1.00 7.53 352 GLY C O 1
ATOM 10486 N N . VAL C 1 353 ? 152.397 145.027 128.846 1.00 8.04 353 VAL C N 1
ATOM 10487 C CA . VAL C 1 353 ? 152.557 146.066 129.858 1.00 5.92 353 VAL C CA 1
ATOM 10488 C C . VAL C 1 353 ? 151.833 145.701 131.153 1.00 3.00 353 VAL C C 1
ATOM 10489 O O . VAL C 1 353 ? 152.244 146.133 132.234 1.00 2.23 353 VAL C O 1
ATOM 10493 N N . LEU C 1 354 ? 150.777 144.893 131.076 1.00 3.88 354 LEU C N 1
ATOM 10494 C CA . LEU C 1 354 ? 149.988 144.566 132.256 1.00 2.76 354 LEU C CA 1
ATOM 10495 C C . LEU C 1 354 ? 150.534 143.364 133.018 1.00 2.93 354 LEU C C 1
ATOM 10496 O O . LEU C 1 354 ? 150.792 143.459 134.221 1.00 4.20 354 LEU C O 1
ATOM 10501 N N . ILE C 1 355 ? 150.711 142.229 132.344 1.00 3.20 355 ILE C N 1
ATOM 10502 C CA . ILE C 1 355 ? 150.999 140.984 133.050 1.00 0.96 355 ILE C CA 1
ATOM 10503 C C . ILE C 1 355 ? 152.438 140.958 133.551 1.00 2.64 355 ILE C C 1
ATOM 10504 O O . ILE C 1 355 ? 152.688 140.889 134.759 1.00 5.47 355 ILE C O 1
ATOM 10509 N N . VAL C 1 356 ? 153.404 141.007 132.631 1.00 3.21 356 VAL C N 1
ATOM 10510 C CA . VAL C 1 356 ? 154.801 140.782 133.012 1.00 1.54 356 VAL C CA 1
ATOM 10511 C C . VAL C 1 356 ? 155.324 141.841 133.977 1.00 3.68 356 VAL C C 1
ATOM 10512 O O . VAL C 1 356 ? 155.897 141.467 135.014 1.00 4.71 356 VAL C O 1
ATOM 10516 N N . PRO C 1 357 ? 155.186 143.150 133.714 1.00 4.84 357 PRO C N 1
ATOM 10517 C CA . PRO C 1 357 ? 155.641 144.122 134.722 1.00 0.97 357 PRO C CA 1
ATOM 10518 C C . PRO C 1 357 ? 154.918 143.982 136.048 1.00 0.00 357 PRO C C 1
ATOM 10519 O O . PRO C 1 357 ? 155.542 144.106 137.108 1.00 0.00 357 PRO C O 1
ATOM 10523 N N . GLY C 1 358 ? 153.616 143.691 136.015 1.00 0.00 358 GLY C N 1
ATOM 10524 C CA . GLY C 1 358 ? 152.888 143.473 137.252 1.00 0.00 358 GLY C CA 1
ATOM 10525 C C . GLY C 1 358 ? 153.351 142.231 137.985 1.00 2.61 358 GLY C C 1
ATOM 10526 O O . GLY C 1 358 ? 153.476 142.234 139.212 1.00 4.57 358 GLY C O 1
ATOM 10527 N N . LEU C 1 359 ? 153.616 141.152 137.246 1.00 0.25 359 LEU C N 1
ATOM 10528 C CA . LEU C 1 359 ? 154.103 139.927 137.872 1.00 0.93 359 LEU C CA 1
ATOM 10529 C C . LEU C 1 359 ? 155.476 140.130 138.499 1.00 1.23 359 LEU C C 1
ATOM 10530 O O . LEU C 1 359 ? 155.735 139.642 139.602 1.00 1.52 359 LEU C O 1
ATOM 10535 N N . ILE C 1 360 ? 156.368 140.852 137.818 1.00 2.09 360 ILE C N 1
ATOM 10536 C CA . ILE C 1 360 ? 157.693 141.098 138.379 1.00 1.42 360 ILE C CA 1
ATOM 10537 C C . ILE C 1 360 ? 157.603 142.029 139.584 1.00 2.12 360 ILE C C 1
ATOM 10538 O O . ILE C 1 360 ? 158.337 141.865 140.566 1.00 2.98 360 ILE C O 1
ATOM 10543 N N . THR C 1 361 ? 156.709 143.019 139.533 1.00 2.40 361 THR C N 1
ATOM 10544 C CA . THR C 1 361 ? 156.507 143.889 140.687 1.00 0.00 361 THR C CA 1
ATOM 10545 C C . THR C 1 361 ? 155.985 143.104 141.883 1.00 5.18 361 THR C C 1
ATOM 10546 O O . THR C 1 361 ? 156.443 143.303 143.013 1.00 1.99 361 THR C O 1
ATOM 10550 N N . LEU C 1 362 ? 155.028 142.203 141.653 1.00 0.00 362 LEU C N 1
ATOM 10551 C CA . LEU C 1 362 ? 154.525 141.371 142.739 1.00 0.00 362 LEU C CA 1
ATOM 10552 C C . LEU C 1 362 ? 155.594 140.419 143.253 1.00 0.00 362 LEU C C 1
ATOM 10553 O O . LEU C 1 362 ? 155.640 140.136 144.453 1.00 3.11 362 LEU C O 1
ATOM 10558 N N . LEU C 1 363 ? 156.461 139.920 142.371 1.00 3.83 363 LEU C N 1
ATOM 10559 C CA . LEU C 1 363 ? 157.560 139.071 142.816 1.00 3.53 363 LEU C CA 1
ATOM 10560 C C . LEU C 1 363 ? 158.529 139.841 143.704 1.00 0.74 363 LEU C C 1
ATOM 10561 O O . LEU C 1 363 ? 158.966 139.331 144.739 1.00 3.24 363 LEU C O 1
ATOM 10566 N N . TRP C 1 364 ? 158.886 141.065 143.309 1.00 0.00 364 TRP C N 1
ATOM 10567 C CA . TRP C 1 364 ? 159.746 141.894 144.151 1.00 1.15 364 TRP C CA 1
ATOM 10568 C C . TRP C 1 364 ? 159.081 142.184 145.489 1.00 0.00 364 TRP C C 1
ATOM 10569 O O . TRP C 1 364 ? 159.719 142.087 146.549 1.00 0.00 364 TRP C O 1
ATOM 10580 N N . MET C 1 365 ? 157.796 142.544 145.456 1.00 4.72 365 MET C N 1
ATOM 10581 C CA . MET C 1 365 ? 157.075 142.846 146.684 1.00 0.00 365 MET C CA 1
ATOM 10582 C C . MET C 1 365 ? 157.026 141.633 147.596 1.00 0.00 365 MET C C 1
ATOM 10583 O O . MET C 1 365 ? 157.175 141.761 148.811 1.00 2.02 365 MET C O 1
ATOM 10588 N N . ASN C 1 366 ? 156.835 140.442 147.031 1.00 3.24 366 ASN C N 1
ATOM 10589 C CA . ASN C 1 366 ? 156.886 139.238 147.848 1.00 0.18 366 ASN C CA 1
ATOM 10590 C C . ASN C 1 366 ? 158.280 139.032 148.428 1.00 0.00 366 ASN C C 1
ATOM 10591 O O . ASN C 1 366 ? 158.438 138.990 149.650 1.00 1.59 366 ASN C O 1
ATOM 10596 N N . VAL C 1 367 ? 159.308 139.035 147.574 1.00 0.00 367 VAL C N 1
ATOM 10597 C CA . VAL C 1 367 ? 160.672 138.745 148.014 1.00 0.00 367 VAL C CA 1
ATOM 10598 C C . VAL C 1 367 ? 161.080 139.657 149.162 1.00 0.00 367 VAL C C 1
ATOM 10599 O O . VAL C 1 367 ? 161.777 139.235 150.093 1.00 0.36 367 VAL C O 1
ATOM 10603 N N . PHE C 1 368 ? 160.641 140.915 149.132 1.00 2.92 368 PHE C N 1
ATOM 10604 C CA . PHE C 1 368 ? 161.045 141.835 150.192 1.00 1.23 368 PHE C CA 1
ATOM 10605 C C . PHE C 1 368 ? 160.032 141.894 151.337 1.00 1.10 368 PHE C C 1
ATOM 10606 O O . PHE C 1 368 ? 160.358 141.554 152.480 1.00 5.88 368 PHE C O 1
ATOM 10614 N N . GLY C 1 369 ? 158.801 142.317 151.048 1.00 1.88 369 GLY C N 1
ATOM 10615 C CA . GLY C 1 369 ? 157.818 142.486 152.103 1.00 1.67 369 GLY C CA 1
ATOM 10616 C C . GLY C 1 369 ? 157.379 141.185 152.747 1.00 0.00 369 GLY C C 1
ATOM 10617 O O . GLY C 1 369 ? 157.173 141.133 153.959 1.00 2.99 369 GLY C O 1
ATOM 10618 N N . GLY C 1 370 ? 157.174 140.131 151.952 1.00 0.00 370 GLY C N 1
ATOM 10619 C CA . GLY C 1 370 ? 156.786 138.858 152.530 1.00 0.00 370 GLY C CA 1
ATOM 10620 C C . GLY C 1 370 ? 157.887 138.245 153.371 1.00 1.46 370 GLY C C 1
ATOM 10621 O O . GLY C 1 370 ? 157.616 137.600 154.383 1.00 8.81 370 GLY C O 1
ATOM 10622 N N . SER C 1 371 ? 159.145 138.433 152.965 1.00 0.00 371 SER C N 1
ATOM 10623 C CA . SER C 1 371 ? 160.258 138.027 153.818 1.00 0.00 371 SER C CA 1
ATOM 10624 C C . SER C 1 371 ? 160.273 138.829 155.114 1.00 0.76 371 SER C C 1
ATOM 10625 O O . SER C 1 371 ? 160.518 138.278 156.195 1.00 4.35 371 SER C O 1
ATOM 10628 N N . ALA C 1 372 ? 160.005 140.134 155.024 1.00 1.86 372 ALA C N 1
ATOM 10629 C CA . ALA C 1 372 ? 159.910 140.957 156.225 1.00 0.00 372 ALA C CA 1
ATOM 10630 C C . ALA C 1 372 ? 158.794 140.467 157.141 1.00 1.05 372 ALA C C 1
ATOM 10631 O O . ALA C 1 372 ? 158.959 140.412 158.365 1.00 6.06 372 ALA C O 1
ATOM 10633 N N . LEU C 1 373 ? 157.653 140.100 156.561 1.00 0.76 373 LEU C N 1
ATOM 10634 C CA . LEU C 1 373 ? 156.530 139.605 157.348 1.00 0.81 373 LEU C CA 1
ATOM 10635 C C . LEU C 1 373 ? 156.813 138.228 157.931 1.00 0.66 373 LEU C C 1
ATOM 10636 O O . LEU C 1 373 ? 156.326 137.910 159.018 1.00 6.23 373 LEU C O 1
ATOM 10641 N N . HIS C 1 374 ? 157.572 137.394 157.219 1.00 0.21 374 HIS C N 1
ATOM 10642 C CA . HIS C 1 374 ? 158.013 136.123 157.782 1.00 0.85 374 HIS C CA 1
ATOM 10643 C C . HIS C 1 374 ? 158.916 136.348 158.985 1.00 2.09 374 HIS C C 1
ATOM 10644 O O . HIS C 1 374 ? 158.816 135.637 159.991 1.00 6.03 374 HIS C O 1
ATOM 10651 N N . THR C 1 375 ? 159.814 137.329 158.892 1.00 1.72 375 THR C N 1
ATOM 10652 C CA . THR C 1 375 ? 160.648 137.677 160.037 1.00 0.75 375 THR C CA 1
ATOM 10653 C C . THR C 1 375 ? 159.802 138.187 161.198 1.00 4.46 375 THR C C 1
ATOM 10654 O O . THR C 1 375 ? 160.052 137.842 162.359 1.00 5.97 375 THR C O 1
ATOM 10658 N N . ILE C 1 376 ? 158.793 139.007 160.901 1.00 4.33 376 ILE C N 1
ATOM 10659 C CA . ILE C 1 376 ? 157.943 139.563 161.950 1.00 2.46 376 ILE C CA 1
ATOM 10660 C C . ILE C 1 376 ? 157.129 138.467 162.630 1.00 4.39 376 ILE C C 1
ATOM 10661 O O . ILE C 1 376 ? 157.013 138.434 163.860 1.00 9.74 376 ILE C O 1
ATOM 10666 N N . LEU C 1 377 ? 156.553 137.554 161.845 1.00 3.84 377 LEU C N 1
ATOM 10667 C CA . LEU C 1 377 ? 155.744 136.476 162.402 1.00 2.59 377 LEU C CA 1
ATOM 10668 C C . LEU C 1 377 ? 156.569 135.498 163.225 1.00 8.54 377 LEU C C 1
ATOM 10669 O O . LEU C 1 377 ? 156.008 134.784 164.063 1.00 11.54 377 LEU C O 1
ATOM 10674 N N . SER C 1 378 ? 157.883 135.446 163.003 1.00 10.16 378 SER C N 1
ATOM 10675 C CA . SER C 1 378 ? 158.757 134.600 163.804 1.00 9.14 378 SER C CA 1
ATOM 10676 C C . SER C 1 378 ? 158.978 135.146 165.207 1.00 10.37 378 SER C C 1
ATOM 10677 O O . SER C 1 378 ? 159.518 134.427 166.054 1.00 13.41 378 SER C O 1
ATOM 10680 N N . GLY C 1 379 ? 158.577 136.389 165.472 1.00 8.45 379 GLY C N 1
ATOM 10681 C CA . GLY C 1 379 ? 158.773 137.015 166.763 1.00 8.00 379 GLY C CA 1
ATOM 10682 C C . GLY C 1 379 ? 159.736 138.181 166.763 1.00 9.62 379 GLY C C 1
ATOM 10683 O O . GLY C 1 379 ? 159.972 138.764 167.828 1.00 11.03 379 GLY C O 1
ATOM 10684 N N . ASP C 1 380 ? 160.298 138.542 165.613 1.00 10.99 380 ASP C N 1
ATOM 10685 C CA . ASP C 1 380 ? 161.238 139.653 165.510 1.00 11.30 380 ASP C CA 1
ATOM 10686 C C . ASP C 1 380 ? 160.463 140.902 165.106 1.00 12.77 380 ASP C C 1
ATOM 10687 O O . ASP C 1 380 ? 160.049 141.037 163.951 1.00 15.25 380 ASP C O 1
ATOM 10692 N N . VAL C 1 381 ? 160.273 141.821 166.052 1.00 10.53 381 VAL C N 1
ATOM 10693 C CA . VAL C 1 381 ? 159.407 142.971 165.825 1.00 8.14 381 VAL C CA 1
ATOM 10694 C C . VAL C 1 381 ? 160.181 144.277 165.945 1.00 9.52 381 VAL C C 1
ATOM 10695 O O . VAL C 1 381 ? 159.601 145.325 166.249 1.00 14.19 381 VAL C O 1
ATOM 10699 N N . THR C 1 382 ? 161.494 144.231 165.711 1.00 8.55 382 THR C N 1
ATOM 10700 C CA . THR C 1 382 ? 162.251 145.476 165.636 1.00 7.21 382 THR C CA 1
ATOM 10701 C C . THR C 1 382 ? 161.915 146.247 164.368 1.00 9.66 382 THR C C 1
ATOM 10702 O O . THR C 1 382 ? 162.001 147.479 164.349 1.00 15.06 382 THR C O 1
ATOM 10706 N N . MET C 1 383 ? 161.528 145.539 163.307 1.00 8.35 383 MET C N 1
ATOM 10707 C CA . MET C 1 383 ? 161.178 146.199 162.056 1.00 5.00 383 MET C CA 1
ATOM 10708 C C . MET C 1 383 ? 159.879 146.986 162.190 1.00 4.27 383 MET C C 1
ATOM 10709 O O . MET C 1 383 ? 159.739 148.063 161.600 1.00 9.22 383 MET C O 1
ATOM 10714 N N . ILE C 1 384 ? 158.921 146.471 162.965 1.00 2.69 384 ILE C N 1
ATOM 10715 C CA . ILE C 1 384 ? 157.685 147.214 163.205 1.00 3.47 384 ILE C CA 1
ATOM 10716 C C . ILE C 1 384 ? 157.987 148.523 163.924 1.00 7.28 384 ILE C C 1
ATOM 10717 O O . ILE C 1 384 ? 157.491 149.591 163.544 1.00 11.59 384 ILE C O 1
ATOM 10722 N N . ALA C 1 385 ? 158.817 148.460 164.967 1.00 4.52 385 ALA C N 1
ATOM 10723 C CA . ALA C 1 385 ? 159.189 149.670 165.693 1.00 3.89 385 ALA C CA 1
ATOM 10724 C C . ALA C 1 385 ? 159.960 150.632 164.800 1.00 4.48 385 ALA C C 1
ATOM 10725 O O . ALA C 1 385 ? 159.764 151.851 164.874 1.00 7.33 385 ALA C O 1
ATOM 10727 N N . ALA C 1 386 ? 160.847 150.104 163.954 1.00 5.68 386 ALA C N 1
ATOM 10728 C CA . ALA C 1 386 ? 161.605 150.957 163.047 1.00 6.15 386 ALA C CA 1
ATOM 10729 C C . ALA C 1 386 ? 160.688 151.681 162.072 1.00 5.08 386 ALA C C 1
ATOM 10730 O O . ALA C 1 386 ? 160.856 152.881 161.830 1.00 5.35 386 ALA C O 1
ATOM 10732 N N . VAL C 1 387 ? 159.708 150.971 161.507 1.00 1.73 387 VAL C N 1
ATOM 10733 C CA . VAL C 1 387 ? 158.780 151.604 160.575 1.00 4.59 387 VAL C CA 1
ATOM 10734 C C . VAL C 1 387 ? 157.920 152.635 161.294 1.00 7.56 387 VAL C C 1
ATOM 10735 O O . VAL C 1 387 ? 157.639 153.712 160.756 1.00 7.94 387 VAL C O 1
ATOM 10739 N N . LYS C 1 388 ? 157.492 152.328 162.522 1.00 8.09 388 LYS C N 1
ATOM 10740 C CA . LYS C 1 388 ? 156.696 153.284 163.285 1.00 5.69 388 LYS C CA 1
ATOM 10741 C C . LYS C 1 388 ? 157.486 154.553 163.582 1.00 5.09 388 LYS C C 1
ATOM 10742 O O . LYS C 1 388 ? 156.949 155.662 163.489 1.00 5.75 388 LYS C O 1
ATOM 10748 N N . ALA C 1 389 ? 158.763 154.410 163.945 1.00 4.74 389 ALA C N 1
ATOM 10749 C CA . ALA C 1 389 ? 159.592 155.582 164.211 1.00 7.69 389 ALA C CA 1
ATOM 10750 C C . ALA C 1 389 ? 159.745 156.437 162.961 1.00 10.21 389 ALA C C 1
ATOM 10751 O O . ALA C 1 389 ? 159.490 157.647 162.985 1.00 10.20 389 ALA C O 1
ATOM 10753 N N . ASP C 1 390 ? 160.159 155.824 161.854 1.00 8.19 390 ASP C N 1
ATOM 10754 C CA . ASP C 1 390 ? 160.162 156.488 160.559 1.00 8.48 390 ASP C CA 1
ATOM 10755 C C . ASP C 1 390 ? 160.048 155.445 159.455 1.00 6.99 390 ASP C C 1
ATOM 10756 O O . ASP C 1 390 ? 160.519 154.315 159.598 1.00 8.10 390 ASP C O 1
ATOM 10761 N N . VAL C 1 391 ? 159.379 155.824 158.365 1.00 6.81 391 VAL C N 1
ATOM 10762 C CA . VAL C 1 391 ? 159.132 154.882 157.283 1.00 4.57 391 VAL C CA 1
ATOM 10763 C C . VAL C 1 391 ? 160.349 154.729 156.381 1.00 6.83 391 VAL C C 1
ATOM 10764 O O . VAL C 1 391 ? 160.410 153.793 155.576 1.00 8.80 391 VAL C O 1
ATOM 10768 N N . SER C 1 392 ? 161.329 155.625 156.502 1.00 7.13 392 SER C N 1
ATOM 10769 C CA . SER C 1 392 ? 162.428 155.693 155.546 1.00 3.46 392 SER C CA 1
ATOM 10770 C C . SER C 1 392 ? 163.481 154.610 155.761 1.00 8.85 392 SER C C 1
ATOM 10771 O O . SER C 1 392 ? 164.070 154.130 154.786 1.00 11.13 392 SER C O 1
ATOM 10774 N N . THR C 1 393 ? 163.738 154.216 157.006 1.00 10.16 393 THR C N 1
ATOM 10775 C CA . THR C 1 393 ? 164.839 153.315 157.326 1.00 8.07 393 THR C CA 1
ATOM 10776 C C . THR C 1 393 ? 164.483 151.843 157.158 1.00 8.78 393 THR C C 1
ATOM 10777 O O . THR C 1 393 ? 165.376 150.992 157.256 1.00 10.66 393 THR C O 1
ATOM 10781 N N . ALA C 1 394 ? 163.216 151.532 156.865 1.00 5.23 394 ALA C N 1
ATOM 10782 C CA . ALA C 1 394 ? 162.727 150.159 156.970 1.00 0.00 394 ALA C CA 1
ATOM 10783 C C . ALA C 1 394 ? 163.596 149.184 156.188 1.00 2.47 394 ALA C C 1
ATOM 10784 O O . ALA C 1 394 ? 164.087 148.196 156.750 1.00 10.64 394 ALA C O 1
ATOM 10786 N N . LEU C 1 395 ? 163.832 149.467 154.903 1.00 2.12 395 LEU C N 1
ATOM 10787 C CA . LEU C 1 395 ? 164.630 148.568 154.074 1.00 2.14 395 LEU C CA 1
ATOM 10788 C C . LEU C 1 395 ? 165.965 148.256 154.729 1.00 3.39 395 LEU C C 1
ATOM 10789 O O . LEU C 1 395 ? 166.356 147.087 154.832 1.00 9.14 395 LEU C O 1
ATOM 10794 N N . PHE C 1 396 ? 166.658 149.284 155.218 1.00 2.00 396 PHE C N 1
ATOM 10795 C CA . PHE C 1 396 ? 167.957 149.061 155.837 1.00 1.20 396 PHE C CA 1
ATOM 10796 C C . PHE C 1 396 ? 167.828 148.208 157.091 1.00 6.09 396 PHE C C 1
ATOM 10797 O O . PHE C 1 396 ? 168.626 147.285 157.297 1.00 12.05 396 PHE C O 1
ATOM 10805 N N . VAL C 1 397 ? 166.801 148.460 157.907 1.00 4.71 397 VAL C N 1
ATOM 10806 C CA . VAL C 1 397 ? 166.543 147.587 159.047 1.00 3.94 397 VAL C CA 1
ATOM 10807 C C . VAL C 1 397 ? 166.286 146.169 158.567 1.00 4.44 397 VAL C C 1
ATOM 10808 O O . VAL C 1 397 ? 166.763 145.200 159.172 1.00 9.30 397 VAL C O 1
ATOM 10812 N N . PHE C 1 398 ? 165.558 146.025 157.457 1.00 2.23 398 PHE C N 1
ATOM 10813 C CA . PHE C 1 398 ? 165.363 144.715 156.850 1.00 2.55 398 PHE C CA 1
ATOM 10814 C C . PHE C 1 398 ? 166.703 144.070 156.526 1.00 4.31 398 PHE C C 1
ATOM 10815 O O . PHE C 1 398 ? 166.938 142.896 156.840 1.00 7.97 398 PHE C O 1
ATOM 10823 N N . LEU C 1 399 ? 167.624 144.849 155.952 1.00 3.43 399 LEU C N 1
ATOM 10824 C CA . LEU C 1 399 ? 168.922 144.302 155.584 1.00 4.90 399 LEU C CA 1
ATOM 10825 C C . LEU C 1 399 ? 169.760 143.953 156.804 1.00 5.93 399 LEU C C 1
ATOM 10826 O O . LEU C 1 399 ? 170.813 143.323 156.658 1.00 8.56 399 LEU C O 1
ATOM 10831 N N . GLU C 1 400 ? 169.320 144.348 158.001 1.00 6.35 400 GLU C N 1
ATOM 10832 C CA . GLU C 1 400 ? 169.998 143.913 159.214 1.00 8.18 400 GLU C CA 1
ATOM 10833 C C . GLU C 1 400 ? 169.810 142.426 159.474 1.00 9.79 400 GLU C C 1
ATOM 10834 O O . GLU C 1 400 ? 170.527 141.860 160.306 1.00 13.02 400 GLU C O 1
ATOM 10840 N N . ASN C 1 401 ? 168.869 141.777 158.786 1.00 9.23 401 ASN C N 1
ATOM 10841 C CA . ASN C 1 401 ? 168.609 140.358 158.983 1.00 9.52 401 ASN C CA 1
ATOM 10842 C C . ASN C 1 401 ? 169.286 139.482 157.935 1.00 13.74 401 ASN C C 1
ATOM 10843 O O . ASN C 1 401 ? 168.913 138.313 157.785 1.00 13.80 401 ASN C O 1
ATOM 10848 N N . PHE C 1 402 ? 170.262 140.013 157.213 1.00 11.27 402 PHE C N 1
ATOM 10849 C CA . PHE C 1 402 ? 170.914 139.323 156.114 1.00 8.37 402 PHE C CA 1
ATOM 10850 C C . PHE C 1 402 ? 172.423 139.416 156.260 1.00 9.08 402 PHE C C 1
ATOM 10851 O O . PHE C 1 402 ? 172.939 140.344 156.893 1.00 9.19 402 PHE C O 1
ATOM 10859 N N . PRO C 1 403 ? 173.161 138.463 155.694 1.00 9.65 403 PRO C N 1
ATOM 10860 C CA . PRO C 1 403 ? 174.619 138.598 155.646 1.00 9.21 403 PRO C CA 1
ATOM 10861 C C . PRO C 1 403 ? 175.030 139.742 154.734 1.00 10.30 403 PRO C C 1
ATOM 10862 O O . PRO C 1 403 ? 174.302 140.126 153.815 1.00 12.01 403 PRO C O 1
ATOM 10866 N N . PHE C 1 404 ? 176.220 140.281 154.997 1.00 10.78 404 PHE C N 1
ATOM 10867 C CA . PHE C 1 404 ? 176.740 141.446 154.281 1.00 12.14 404 PHE C CA 1
ATOM 10868 C C . PHE C 1 404 ? 175.745 142.603 154.339 1.00 11.86 404 PHE C C 1
ATOM 10869 O O . PHE C 1 404 ? 175.337 143.161 153.318 1.00 13.93 404 PHE C O 1
ATOM 10877 N N . THR C 1 405 ? 175.345 142.956 155.562 1.00 10.11 405 THR C N 1
ATOM 10878 C CA . THR C 1 405 ? 174.352 144.010 155.749 1.00 8.23 405 THR C CA 1
ATOM 10879 C C . THR C 1 405 ? 174.860 145.347 155.224 1.00 11.59 405 THR C C 1
ATOM 10880 O O . THR C 1 405 ? 174.135 146.070 154.531 1.00 13.38 405 THR C O 1
ATOM 10884 N N . LYS C 1 406 ? 176.111 145.690 155.539 1.00 10.63 406 LYS C N 1
ATOM 10885 C CA . LYS C 1 406 ? 176.667 146.957 155.073 1.00 9.22 406 LYS C CA 1
ATOM 10886 C C . LYS C 1 406 ? 176.789 146.985 153.555 1.00 10.06 406 LYS C C 1
ATOM 10887 O O . LYS C 1 406 ? 176.456 147.992 152.919 1.00 14.46 406 LYS C O 1
ATOM 10893 N N . PHE C 1 407 ? 177.262 145.890 152.955 1.00 8.76 407 PHE C N 1
ATOM 10894 C CA . PHE C 1 407 ? 177.390 145.841 151.502 1.00 9.68 407 PHE C CA 1
ATOM 10895 C C . PHE C 1 407 ? 176.029 145.925 150.825 1.00 8.77 407 PHE C C 1
ATOM 10896 O O . PHE C 1 407 ? 175.868 146.630 149.823 1.00 9.35 407 PHE C O 1
ATOM 10904 N N . LEU C 1 408 ? 175.034 145.211 151.358 1.00 7.95 408 LEU C N 1
ATOM 10905 C CA . LEU C 1 408 ? 173.696 145.261 150.779 1.00 6.71 408 LEU C CA 1
ATOM 10906 C C . LEU C 1 408 ? 173.091 146.654 150.906 1.00 7.60 408 LEU C C 1
ATOM 10907 O O . LEU C 1 408 ? 172.440 147.142 149.976 1.00 7.64 408 LEU C O 1
ATOM 10912 N N . SER C 1 409 ? 173.292 147.308 152.052 1.00 6.22 409 SER C N 1
ATOM 10913 C CA . SER C 1 409 ? 172.780 148.663 152.231 1.00 7.28 409 SER C CA 1
ATOM 10914 C C . SER C 1 409 ? 173.458 149.642 151.282 1.00 7.46 409 SER C C 1
ATOM 10915 O O . SER C 1 409 ? 172.800 150.524 150.718 1.00 9.53 409 SER C O 1
ATOM 10918 N N . ILE C 1 410 ? 174.773 149.506 151.094 1.00 6.41 410 ILE C N 1
ATOM 10919 C CA . ILE C 1 410 ? 175.485 150.366 150.152 1.00 6.74 410 ILE C CA 1
ATOM 10920 C C . ILE C 1 410 ? 174.976 150.137 148.734 1.00 7.31 410 ILE C C 1
ATOM 10921 O O . ILE C 1 410 ? 174.782 151.087 147.966 1.00 6.57 410 ILE C O 1
ATOM 10926 N N . VAL C 1 411 ? 174.755 148.873 148.366 1.00 8.38 411 VAL C N 1
ATOM 10927 C CA . VAL C 1 411 ? 174.236 148.561 147.038 1.00 9.48 411 VAL C CA 1
ATOM 10928 C C . VAL C 1 411 ? 172.852 149.166 146.850 1.00 9.27 411 VAL C C 1
ATOM 10929 O O . VAL C 1 411 ? 172.542 149.719 145.790 1.00 11.15 411 VAL C O 1
ATOM 10933 N N . ALA C 1 412 ? 171.998 149.071 147.872 1.00 6.88 412 ALA C N 1
ATOM 10934 C CA . ALA C 1 412 ? 170.660 149.648 147.778 1.00 5.77 412 ALA C CA 1
ATOM 10935 C C . ALA C 1 412 ? 170.716 151.166 147.652 1.00 6.59 412 ALA C C 1
ATOM 10936 O O . ALA C 1 412 ? 169.955 151.757 146.878 1.00 7.75 412 ALA C O 1
ATOM 10938 N N . ILE C 1 413 ? 171.605 151.813 148.407 1.00 9.27 413 ILE C N 1
ATOM 10939 C CA . ILE C 1 413 ? 171.747 153.265 148.316 1.00 4.65 413 ILE C CA 1
ATOM 10940 C C . ILE C 1 413 ? 172.227 153.669 146.927 1.00 7.28 413 ILE C C 1
ATOM 10941 O O . ILE C 1 413 ? 171.730 154.638 146.341 1.00 9.88 413 ILE C O 1
ATOM 10946 N N . ILE C 1 414 ? 173.194 152.933 146.376 1.00 8.90 414 ILE C N 1
ATOM 10947 C CA . ILE C 1 414 ? 173.685 153.228 145.031 1.00 5.58 414 ILE C CA 1
ATOM 10948 C C . ILE C 1 414 ? 172.586 153.004 143.998 1.00 6.64 414 ILE C C 1
ATOM 10949 O O . ILE C 1 414 ? 172.462 153.759 143.026 1.00 12.75 414 ILE C O 1
ATOM 10954 N N . LEU C 1 415 ? 171.779 151.958 144.186 1.00 6.52 415 LEU C N 1
ATOM 10955 C CA . LEU C 1 415 ? 170.667 151.700 143.279 1.00 7.57 415 LEU C CA 1
ATOM 10956 C C . LEU C 1 415 ? 169.650 152.832 143.321 1.00 9.06 415 LEU C C 1
ATOM 10957 O O . LEU C 1 415 ? 169.141 153.256 142.279 1.00 10.38 415 LEU C O 1
ATOM 10962 N N . ILE C 1 416 ? 169.341 153.331 144.519 1.00 11.50 416 ILE C N 1
ATOM 10963 C CA . ILE C 1 416 ? 168.436 154.472 144.643 1.00 7.89 416 ILE C CA 1
ATOM 10964 C C . ILE C 1 416 ? 169.038 155.699 143.971 1.00 6.79 416 ILE C C 1
ATOM 10965 O O . ILE C 1 416 ? 168.339 156.459 143.295 1.00 10.98 416 ILE C O 1
ATOM 10970 N N . PHE C 1 417 ? 170.344 155.907 144.146 1.00 5.39 417 PHE C N 1
ATOM 10971 C CA . PHE C 1 417 ? 171.034 157.026 143.509 1.00 5.92 417 PHE C CA 1
ATOM 10972 C C . PHE C 1 417 ? 170.904 156.965 141.991 1.00 10.43 417 PHE C C 1
ATOM 10973 O O . PHE C 1 417 ? 170.579 157.964 141.334 1.00 12.82 417 PHE C O 1
ATOM 10981 N N . SER C 1 418 ? 171.156 155.790 141.416 1.00 9.36 418 SER C N 1
ATOM 10982 C CA . SER C 1 418 ? 171.117 155.650 139.965 1.00 10.45 418 SER C CA 1
ATOM 10983 C C . SER C 1 418 ? 169.691 155.731 139.436 1.00 11.00 418 SER C C 1
ATOM 10984 O O . SER C 1 418 ? 169.455 156.280 138.353 1.00 11.17 418 SER C O 1
ATOM 10987 N N . PHE C 1 419 ? 168.726 155.183 140.180 1.00 9.01 419 PHE C N 1
ATOM 10988 C CA . PHE C 1 419 ? 167.324 155.354 139.817 1.00 5.46 419 PHE C CA 1
ATOM 10989 C C . PHE C 1 419 ? 166.941 156.824 139.833 1.00 6.66 419 PHE C C 1
ATOM 10990 O O . PHE C 1 419 ? 166.201 157.289 138.963 1.00 7.48 419 PHE C O 1
ATOM 10998 N N . PHE C 1 420 ? 167.440 157.567 140.821 1.00 10.25 420 PHE C N 1
ATOM 10999 C CA . PHE C 1 420 ? 167.187 158.999 140.896 1.00 7.79 420 PHE C CA 1
ATOM 11000 C C . PHE C 1 420 ? 167.744 159.703 139.667 1.00 5.44 420 PHE C C 1
ATOM 11001 O O . PHE C 1 420 ? 167.066 160.537 139.059 1.00 5.96 420 PHE C O 1
ATOM 11009 N N . ILE C 1 421 ? 168.974 159.360 139.278 1.00 7.43 421 ILE C N 1
ATOM 11010 C CA . ILE C 1 421 ? 169.592 159.978 138.104 1.00 10.29 421 ILE C CA 1
ATOM 11011 C C . ILE C 1 421 ? 168.774 159.687 136.850 1.00 8.71 421 ILE C C 1
ATOM 11012 O O . ILE C 1 421 ? 168.438 160.595 136.074 1.00 8.79 421 ILE C O 1
ATOM 11017 N N . THR C 1 422 ? 168.449 158.410 136.631 1.00 9.63 422 THR C N 1
ATOM 11018 C CA . THR C 1 422 ? 167.725 158.021 135.425 1.00 9.25 422 THR C CA 1
ATOM 11019 C C . THR C 1 422 ? 166.339 158.649 135.383 1.00 12.25 422 THR C C 1
ATOM 11020 O O . THR C 1 422 ? 165.905 159.141 134.334 1.00 13.21 422 THR C O 1
ATOM 11024 N N . SER C 1 423 ? 165.629 158.643 136.514 1.00 12.67 423 SER C N 1
ATOM 11025 C CA . SER C 1 423 ? 164.300 159.235 136.564 1.00 10.07 423 SER C CA 1
ATOM 11026 C C . SER C 1 423 ? 164.357 160.736 136.331 1.00 10.10 423 SER C C 1
ATOM 11027 O O . SER C 1 423 ? 163.511 161.285 135.622 1.00 12.22 423 SER C O 1
ATOM 11030 N N . SER C 1 424 ? 165.348 161.418 136.910 1.00 13.57 424 SER C N 1
ATOM 11031 C CA . SER C 1 424 ? 165.476 162.854 136.694 1.00 12.86 424 SER C CA 1
ATOM 11032 C C . SER C 1 424 ? 165.707 163.165 135.222 1.00 10.00 424 SER C C 1
ATOM 11033 O O . SER C 1 424 ? 165.042 164.036 134.650 1.00 12.49 424 SER C O 1
ATOM 11036 N N . ASP C 1 425 ? 166.631 162.443 134.583 1.00 10.05 425 ASP C N 1
ATOM 11037 C CA . ASP C 1 425 ? 166.915 162.701 133.173 1.00 11.79 425 ASP C CA 1
ATOM 11038 C C . ASP C 1 425 ? 165.697 162.409 132.301 1.00 12.06 425 ASP C C 1
ATOM 11039 O O . ASP C 1 425 ? 165.318 163.220 131.442 1.00 15.33 425 ASP C O 1
ATOM 11044 N N . SER C 1 426 ? 165.064 161.253 132.516 1.00 10.97 426 SER C N 1
ATOM 11045 C CA . SER C 1 426 ? 163.915 160.868 131.706 1.00 9.91 426 SER C CA 1
ATOM 11046 C C . SER C 1 426 ? 162.753 161.836 131.891 1.00 9.32 426 SER C C 1
ATOM 11047 O O . SER C 1 426 ? 162.097 162.228 130.917 1.00 13.22 426 SER C O 1
ATOM 11050 N N . GLY C 1 427 ? 162.480 162.230 133.136 1.00 9.97 427 GLY C N 1
ATOM 11051 C CA . GLY C 1 427 ? 161.399 163.162 133.387 1.00 7.20 427 GLY C CA 1
ATOM 11052 C C . GLY C 1 427 ? 161.676 164.542 132.833 1.00 8.05 427 GLY C C 1
ATOM 11053 O O . GLY C 1 427 ? 160.763 165.219 132.359 1.00 8.12 427 GLY C O 1
ATOM 11054 N N . SER C 1 428 ? 162.933 164.988 132.894 1.00 9.45 428 SER C N 1
ATOM 11055 C CA . SER C 1 428 ? 163.283 166.253 132.263 1.00 10.42 428 SER C CA 1
ATOM 11056 C C . SER C 1 428 ? 163.025 166.196 130.767 1.00 12.34 428 SER C C 1
ATOM 11057 O O . SER C 1 428 ? 162.461 167.133 130.191 1.00 15.32 428 SER C O 1
ATOM 11060 N N . LEU C 1 429 ? 163.407 165.089 130.125 1.00 11.26 429 LEU C N 1
ATOM 11061 C CA . LEU C 1 429 ? 163.151 164.940 128.695 1.00 8.95 429 LEU C CA 1
ATOM 11062 C C . LEU C 1 429 ? 161.653 164.974 128.400 1.00 10.55 429 LEU C C 1
ATOM 11063 O O . LEU C 1 429 ? 161.205 165.670 127.481 1.00 16.28 429 LEU C O 1
ATOM 11068 N N . VAL C 1 430 ? 160.862 164.240 129.187 1.00 9.38 430 VAL C N 1
ATOM 11069 C CA . VAL C 1 430 ? 159.420 164.171 128.946 1.00 10.03 430 VAL C CA 1
ATOM 11070 C C . VAL C 1 430 ? 158.774 165.537 129.144 1.00 11.07 430 VAL C C 1
ATOM 11071 O O . VAL C 1 430 ? 157.952 165.978 128.332 1.00 11.20 430 VAL C O 1
ATOM 11075 N N . VAL C 1 431 ? 159.127 166.223 130.232 1.00 9.88 431 VAL C N 1
ATOM 11076 C CA . VAL C 1 431 ? 158.517 167.514 130.526 1.00 8.32 431 VAL C CA 1
ATOM 11077 C C . VAL C 1 431 ? 158.919 168.544 129.481 1.00 10.72 431 VAL C C 1
ATOM 11078 O O . VAL C 1 431 ? 158.096 169.360 129.054 1.00 15.19 431 VAL C O 1
ATOM 11082 N N . ASP C 1 432 ? 160.181 168.524 129.045 1.00 11.58 432 ASP C N 1
ATOM 11083 C CA . ASP C 1 432 ? 160.605 169.442 127.995 1.00 13.98 432 ASP C CA 1
ATOM 11084 C C . ASP C 1 432 ? 159.860 169.174 126.694 1.00 15.72 432 ASP C C 1
ATOM 11085 O O . ASP C 1 432 ? 159.415 170.111 126.022 1.00 18.88 432 ASP C O 1
ATOM 11090 N N . ASN C 1 433 ? 159.702 167.898 126.328 1.00 10.99 433 ASN C N 1
ATOM 11091 C CA . ASN C 1 433 ? 158.979 167.565 125.104 1.00 12.00 433 ASN C CA 1
ATOM 11092 C C . ASN C 1 433 ? 157.523 168.007 125.182 1.00 12.99 433 ASN C C 1
ATOM 11093 O O . ASN C 1 433 ? 156.980 168.554 124.216 1.00 17.17 433 ASN C O 1
ATOM 11098 N N . ILE C 1 434 ? 156.874 167.776 126.325 1.00 13.85 434 ILE C N 1
ATOM 11099 C CA . ILE C 1 434 ? 155.469 168.144 126.471 1.00 13.22 434 ILE C CA 1
ATOM 11100 C C . ILE C 1 434 ? 155.305 169.658 126.447 1.00 13.40 434 ILE C C 1
ATOM 11101 O O . ILE C 1 434 ? 154.458 170.197 125.726 1.00 13.86 434 ILE C O 1
ATOM 11106 N N . THR C 1 435 ? 156.116 170.367 127.233 1.00 11.68 435 THR C N 1
ATOM 11107 C CA . THR C 1 435 ? 155.941 171.805 127.385 1.00 12.42 435 THR C CA 1
ATOM 11108 C C . THR C 1 435 ? 156.329 172.555 126.117 1.00 15.22 435 THR C C 1
ATOM 11109 O O . THR C 1 435 ? 155.573 173.403 125.632 1.00 18.96 435 THR C O 1
ATOM 11113 N N . SER C 1 436 ? 157.504 172.254 125.558 1.00 16.37 436 SER C N 1
ATOM 11114 C CA . SER C 1 436 ? 157.961 172.989 124.382 1.00 16.73 436 SER C CA 1
ATOM 11115 C C . SER C 1 436 ? 157.210 172.555 123.130 1.00 16.23 436 SER C C 1
ATOM 11116 O O . SER C 1 436 ? 156.933 173.379 122.250 1.00 17.76 436 SER C O 1
ATOM 11119 N N . GLY C 1 437 ? 156.874 171.272 123.030 1.00 13.22 437 GLY C N 1
ATOM 11120 C CA . GLY C 1 437 ? 156.212 170.748 121.857 1.00 11.36 437 GLY C CA 1
ATOM 11121 C C . GLY C 1 437 ? 157.119 170.477 120.679 1.00 13.13 437 GLY C C 1
ATOM 11122 O O . GLY C 1 437 ? 156.624 170.080 119.616 1.00 12.28 437 GLY C O 1
ATOM 11123 N N . SER C 1 438 ? 158.430 170.678 120.828 1.00 16.02 438 SER C N 1
ATOM 11124 C CA . SER C 1 438 ? 159.350 170.438 119.722 1.00 19.93 438 SER C CA 1
ATOM 11125 C C . SER C 1 438 ? 159.508 168.951 119.431 1.00 20.63 438 SER C C 1
ATOM 11126 O O . SER C 1 438 ? 159.812 168.576 118.293 1.00 19.49 438 SER C O 1
ATOM 11129 N N . ASN C 1 439 ? 159.305 168.100 120.439 1.00 17.89 439 ASN C N 1
ATOM 11130 C CA . ASN C 1 439 ? 159.434 166.648 120.296 1.00 20.15 439 ASN C CA 1
ATOM 11131 C C . ASN C 1 439 ? 160.833 166.252 119.825 1.00 20.95 439 ASN C C 1
ATOM 11132 O O . ASN C 1 439 ? 160.999 165.342 119.010 1.00 20.00 439 ASN C O 1
ATOM 11137 N N . GLY C 1 440 ? 161.849 166.940 120.342 1.00 18.22 440 GLY C N 1
ATOM 11138 C CA . GLY C 1 440 ? 163.223 166.584 120.045 1.00 17.80 440 GLY C CA 1
ATOM 11139 C C . GLY C 1 440 ? 164.079 167.721 119.527 1.00 22.16 440 GLY C C 1
ATOM 11140 O O . GLY C 1 440 ? 165.301 167.579 119.416 1.00 22.86 440 GLY C O 1
ATOM 11141 N N . GLU C 1 441 ? 163.458 168.854 119.204 1.00 23.83 441 GLU C N 1
ATOM 11142 C CA . GLU C 1 441 ? 164.170 170.008 118.672 1.00 23.03 441 GLU C CA 1
ATOM 11143 C C . GLU C 1 441 ? 164.520 171.037 119.738 1.00 24.74 441 GLU C C 1
ATOM 11144 O O . GLU C 1 441 ? 165.053 172.099 119.401 1.00 23.88 441 GLU C O 1
ATOM 11150 N N . SER C 1 442 ? 164.233 170.755 121.004 1.00 22.47 442 SER C N 1
ATOM 11151 C CA . SER C 1 442 ? 164.503 171.705 122.070 1.00 20.48 442 SER C CA 1
ATOM 11152 C C . SER C 1 442 ? 165.996 171.756 122.391 1.00 18.85 442 SER C C 1
ATOM 11153 O O . SER C 1 442 ? 166.712 170.767 122.215 1.00 16.40 442 SER C O 1
ATOM 11156 N N . PRO C 1 443 ? 166.487 172.900 122.860 1.00 19.74 443 PRO C N 1
ATOM 11157 C CA . PRO C 1 443 ? 167.894 172.992 123.265 1.00 20.74 443 PRO C CA 1
ATOM 11158 C C . PRO C 1 443 ? 168.145 172.267 124.580 1.00 21.28 443 PRO C C 1
ATOM 11159 O O . PRO C 1 443 ? 167.228 171.892 125.313 1.00 21.06 443 PRO C O 1
ATOM 11163 N N . VAL C 1 444 ? 169.433 172.072 124.869 1.00 19.58 444 VAL C N 1
ATOM 11164 C CA . VAL C 1 444 ? 169.840 171.350 126.071 1.00 21.89 444 VAL C CA 1
ATOM 11165 C C . VAL C 1 444 ? 169.479 172.138 127.326 1.00 20.90 444 VAL C C 1
ATOM 11166 O O . VAL C 1 444 ? 169.090 171.561 128.353 1.00 21.19 444 VAL C O 1
ATOM 11170 N N . TRP C 1 445 ? 169.601 173.467 127.265 1.00 18.18 445 TRP C N 1
ATOM 11171 C CA . TRP C 1 445 ? 169.362 174.287 128.447 1.00 19.93 445 TRP C CA 1
ATOM 11172 C C . TRP C 1 445 ? 167.933 174.144 128.952 1.00 21.48 445 TRP C C 1
ATOM 11173 O O . TRP C 1 445 ? 167.689 174.278 130.153 1.00 21.25 445 TRP C O 1
ATOM 11184 N N . GLN C 1 446 ? 166.980 173.854 128.063 1.00 18.08 446 GLN C N 1
ATOM 11185 C CA . GLN C 1 446 ? 165.606 173.631 128.505 1.00 19.77 446 GLN C CA 1
ATOM 11186 C C . GLN C 1 446 ? 165.507 172.394 129.391 1.00 19.78 446 GLN C C 1
ATOM 11187 O O . GLN C 1 446 ? 164.882 172.426 130.459 1.00 19.12 446 GLN C O 1
ATOM 11193 N N . ARG C 1 447 ? 166.128 171.291 128.965 1.00 20.50 447 ARG C N 1
ATOM 11194 C CA . ARG C 1 447 ? 166.128 170.080 129.779 1.00 16.68 447 ARG C CA 1
ATOM 11195 C C . ARG C 1 447 ? 166.861 170.302 131.095 1.00 16.20 447 ARG C C 1
ATOM 11196 O O . ARG C 1 447 ? 166.428 169.817 132.149 1.00 17.44 447 ARG C O 1
ATOM 11204 N N . VAL C 1 448 ? 167.978 171.031 131.053 1.00 14.70 448 VAL C N 1
ATOM 11205 C CA . VAL C 1 448 ? 168.716 171.318 132.282 1.00 15.56 448 VAL C CA 1
ATOM 11206 C C . VAL C 1 448 ? 167.864 172.145 133.237 1.00 18.61 448 VAL C C 1
ATOM 11207 O O . VAL C 1 448 ? 167.834 171.890 134.448 1.00 17.68 448 VAL C O 1
ATOM 11211 N N . PHE C 1 449 ? 167.153 173.143 132.709 1.00 18.12 449 PHE C N 1
ATOM 11212 C CA . PHE C 1 449 ? 166.285 173.966 133.543 1.00 17.11 449 PHE C CA 1
ATOM 11213 C C . PHE C 1 449 ? 165.142 173.149 134.129 1.00 15.37 449 PHE C C 1
ATOM 11214 O O . PHE C 1 449 ? 164.734 173.378 135.270 1.00 18.89 449 PHE C O 1
ATOM 11222 N N . TRP C 1 450 ? 164.600 172.202 133.362 1.00 14.10 450 TRP C N 1
ATOM 11223 C CA . TRP C 1 450 ? 163.522 171.375 133.898 1.00 17.08 450 TRP C CA 1
ATOM 11224 C C . TRP C 1 450 ? 164.031 170.441 134.991 1.00 17.90 450 TRP C C 1
ATOM 11225 O O . TRP C 1 450 ? 163.331 170.198 135.983 1.00 21.12 450 TRP C O 1
ATOM 11236 N N . SER C 1 451 ? 165.249 169.916 134.836 1.00 11.69 451 SER C N 1
ATOM 11237 C CA . SER C 1 451 ? 165.855 169.142 135.918 1.00 14.57 451 SER C CA 1
ATOM 11238 C C . SER C 1 451 ? 166.055 170.004 137.160 1.00 16.78 451 SER C C 1
ATOM 11239 O O . SER C 1 451 ? 165.787 169.563 138.287 1.00 17.62 451 SER C O 1
ATOM 11242 N N . PHE C 1 452 ? 166.521 171.241 136.968 1.00 15.55 452 PHE C N 1
ATOM 11243 C CA . PHE C 1 452 ? 166.667 172.170 138.085 1.00 16.37 452 PHE C CA 1
ATOM 11244 C C . PHE C 1 452 ? 165.329 172.436 138.760 1.00 15.23 452 PHE C C 1
ATOM 11245 O O . PHE C 1 452 ? 165.249 172.504 139.991 1.00 15.97 452 PHE C O 1
ATOM 11253 N N . ALA C 1 453 ? 164.269 172.605 137.967 1.00 12.52 453 ALA C N 1
ATOM 11254 C CA . ALA C 1 453 ? 162.947 172.858 138.527 1.00 13.78 453 ALA C CA 1
ATOM 11255 C C . ALA C 1 453 ? 162.453 171.667 139.335 1.00 14.27 453 ALA C C 1
ATOM 11256 O O . ALA C 1 453 ? 161.889 171.837 140.421 1.00 18.19 453 ALA C O 1
ATOM 11258 N N . GLN C 1 454 ? 162.654 170.451 138.820 1.00 10.96 454 GLN C N 1
ATOM 11259 C CA . GLN C 1 454 ? 162.269 169.262 139.575 1.00 11.69 454 GLN C CA 1
ATOM 11260 C C . GLN C 1 454 ? 163.026 169.184 140.894 1.00 11.38 454 GLN C C 1
ATOM 11261 O O . GLN C 1 454 ? 162.435 168.905 141.945 1.00 11.86 454 GLN C O 1
ATOM 11267 N N . GLY C 1 455 ? 164.336 169.442 140.859 1.00 11.31 455 GLY C N 1
ATOM 11268 C CA . GLY C 1 455 ? 165.114 169.414 142.087 1.00 11.52 455 GLY C CA 1
ATOM 11269 C C . GLY C 1 455 ? 164.665 170.461 143.090 1.00 10.19 455 GLY C C 1
ATOM 11270 O O . GLY C 1 455 ? 164.551 170.180 144.286 1.00 9.20 455 GLY C O 1
ATOM 11271 N N . ILE C 1 456 ? 164.398 171.679 142.616 1.00 11.39 456 ILE C N 1
ATOM 11272 C CA . ILE C 1 456 ? 163.973 172.755 143.504 1.00 10.53 456 ILE C CA 1
ATOM 11273 C C . ILE C 1 456 ? 162.612 172.444 144.113 1.00 8.13 456 ILE C C 1
ATOM 11274 O O . ILE C 1 456 ? 162.382 172.680 145.305 1.00 10.75 456 ILE C O 1
ATOM 11279 N N . ILE C 1 457 ? 161.686 171.915 143.310 1.00 6.18 457 ILE C N 1
ATOM 11280 C CA . ILE C 1 457 ? 160.366 171.572 143.828 1.00 7.00 457 ILE C CA 1
ATOM 11281 C C . ILE C 1 457 ? 160.473 170.462 144.864 1.00 10.11 457 ILE C C 1
ATOM 11282 O O . ILE C 1 457 ? 159.800 170.496 145.901 1.00 10.86 457 ILE C O 1
ATOM 11287 N N . ALA C 1 458 ? 161.326 169.466 144.608 1.00 14.42 458 ALA C N 1
ATOM 11288 C CA . ALA C 1 458 ? 161.535 168.412 145.596 1.00 12.49 458 ALA C CA 1
ATOM 11289 C C . ALA C 1 458 ? 162.116 168.974 146.888 1.00 13.99 458 ALA C C 1
ATOM 11290 O O . ALA C 1 458 ? 161.684 168.599 147.984 1.00 13.39 458 ALA C O 1
ATOM 11292 N N . ILE C 1 459 ? 163.087 169.885 146.778 1.00 11.17 459 ILE C N 1
ATOM 11293 C CA . ILE C 1 459 ? 163.681 170.501 147.964 1.00 9.25 459 ILE C CA 1
ATOM 11294 C C . ILE C 1 459 ? 162.618 171.243 148.763 1.00 12.04 459 ILE C C 1
ATOM 11295 O O . ILE C 1 459 ? 162.521 171.105 149.989 1.00 12.41 459 ILE C O 1
ATOM 11300 N N . VAL C 1 460 ? 161.802 172.041 148.072 1.00 11.83 460 VAL C N 1
ATOM 11301 C CA . VAL C 1 460 ? 160.797 172.858 148.745 1.00 9.72 460 VAL C CA 1
ATOM 11302 C C . VAL C 1 460 ? 159.753 171.978 149.421 1.00 11.88 460 VAL C C 1
ATOM 11303 O O . VAL C 1 460 ? 159.348 172.236 150.561 1.00 15.98 460 VAL C O 1
ATOM 11307 N N . LEU C 1 461 ? 159.301 170.926 148.734 1.00 9.99 461 LEU C N 1
ATOM 11308 C CA . LEU C 1 461 ? 158.320 170.026 149.330 1.00 10.32 461 LEU C CA 1
ATOM 11309 C C . LEU C 1 461 ? 158.898 169.292 150.535 1.00 14.75 461 LEU C C 1
ATOM 11310 O O . LEU C 1 461 ? 158.213 169.116 151.549 1.00 12.22 461 LEU C O 1
ATOM 11315 N N . LEU C 1 462 ? 160.157 168.852 150.445 1.00 13.98 462 LEU C N 1
ATOM 11316 C CA . LEU C 1 462 ? 160.778 168.166 151.573 1.00 11.04 462 LEU C CA 1
ATOM 11317 C C . LEU C 1 462 ? 160.923 169.094 152.772 1.00 14.22 462 LEU C C 1
ATOM 11318 O O . LEU C 1 462 ? 160.694 168.684 153.916 1.00 17.28 462 LEU C O 1
ATOM 11323 N N . TRP C 1 463 ? 161.312 170.348 152.531 1.00 16.24 463 TRP C N 1
ATOM 11324 C CA . TRP C 1 463 ? 161.428 171.307 153.625 1.00 18.93 463 TRP C CA 1
ATOM 11325 C C . TRP C 1 463 ? 160.070 171.603 154.250 1.00 18.14 463 TRP C C 1
ATOM 11326 O O . TRP C 1 463 ? 159.960 171.743 155.473 1.00 20.71 463 TRP C O 1
ATOM 11337 N N . GLY C 1 464 ? 159.027 171.698 153.430 1.00 11.53 464 GLY C N 1
ATOM 11338 C CA . GLY C 1 464 ? 157.712 172.067 153.914 1.00 12.93 464 GLY C CA 1
ATOM 11339 C C . GLY C 1 464 ? 156.772 170.908 154.179 1.00 16.11 464 GLY C C 1
ATOM 11340 O O . GLY C 1 464 ? 155.584 170.989 153.852 1.00 18.26 464 GLY C O 1
ATOM 11341 N N . GLY C 1 465 ? 157.277 169.829 154.771 1.00 10.55 465 GLY C N 1
ATOM 11342 C CA . GLY C 1 465 ? 156.417 168.723 155.145 1.00 11.99 465 GLY C CA 1
ATOM 11343 C C . GLY C 1 465 ? 157.001 167.344 154.921 1.00 14.78 465 GLY C C 1
ATOM 11344 O O . GLY C 1 465 ? 156.615 166.388 155.601 1.00 15.17 465 GLY C O 1
ATOM 11345 N N . GLY C 1 466 ? 157.929 167.220 153.982 1.00 14.79 466 GLY C N 1
ATOM 11346 C CA . GLY C 1 466 ? 158.547 165.927 153.727 1.00 11.33 466 GLY C CA 1
ATOM 11347 C C . GLY C 1 466 ? 157.663 165.060 152.859 1.00 11.17 466 GLY C C 1
ATOM 11348 O O . GLY C 1 466 ? 157.211 165.484 151.795 1.00 15.79 466 GLY C O 1
ATOM 11349 N N . LEU C 1 467 ? 157.415 163.830 153.316 1.00 8.08 467 LEU C N 1
ATOM 11350 C CA . LEU C 1 467 ? 156.599 162.896 152.545 1.00 8.40 467 LEU C CA 1
ATOM 11351 C C . LEU C 1 467 ? 155.155 163.368 152.430 1.00 9.47 467 LEU C C 1
ATOM 11352 O O . LEU C 1 467 ? 154.519 163.168 151.386 1.00 14.32 467 LEU C O 1
ATOM 11357 N N . ASP C 1 468 ? 154.624 163.997 153.482 1.00 9.65 468 ASP C N 1
ATOM 11358 C CA . ASP C 1 468 ? 153.244 164.470 153.445 1.00 12.47 468 ASP C CA 1
ATOM 11359 C C . ASP C 1 468 ? 153.048 165.517 152.357 1.00 12.13 468 ASP C C 1
ATOM 11360 O O . ASP C 1 468 ? 152.016 165.529 151.676 1.00 12.15 468 ASP C O 1
ATOM 11365 N N . ALA C 1 469 ? 154.025 166.409 152.182 1.00 6.81 469 ALA C N 1
ATOM 11366 C CA . ALA C 1 469 ? 153.930 167.411 151.126 1.00 7.30 469 ALA C CA 1
ATOM 11367 C C . ALA C 1 469 ? 153.915 166.763 149.747 1.00 6.48 469 ALA C C 1
ATOM 11368 O O . ALA C 1 469 ? 153.155 167.182 148.864 1.00 11.41 469 ALA C O 1
ATOM 11370 N N . LEU C 1 470 ? 154.752 165.743 149.542 1.00 2.26 470 LEU C N 1
ATOM 11371 C CA . LEU C 1 470 ? 154.761 165.039 148.265 1.00 1.67 470 LEU C CA 1
ATOM 11372 C C . LEU C 1 470 ? 153.419 164.370 147.998 1.00 6.82 470 LEU C C 1
ATOM 11373 O O . LEU C 1 470 ? 152.883 164.454 146.884 1.00 11.72 470 LEU C O 1
ATOM 11378 N N . GLN C 1 471 ? 152.855 163.713 149.015 1.00 0.84 471 GLN C N 1
ATOM 11379 C CA . GLN C 1 471 ? 151.547 163.086 148.853 1.00 0.25 471 GLN C CA 1
ATOM 11380 C C . GLN C 1 471 ? 150.479 164.120 148.520 1.00 3.08 471 GLN C C 1
ATOM 11381 O O . GLN C 1 471 ? 149.656 163.908 147.620 1.00 6.54 471 GLN C O 1
ATOM 11387 N N . THR C 1 472 ? 150.482 165.249 149.232 1.00 1.04 472 THR C N 1
ATOM 11388 C CA . THR C 1 472 ? 149.489 166.291 148.991 1.00 0.35 472 THR C CA 1
ATOM 11389 C C . THR C 1 472 ? 149.585 166.819 147.567 1.00 2.21 472 THR C C 1
ATOM 11390 O O . THR C 1 472 ? 148.572 166.940 146.864 1.00 8.45 472 THR C O 1
ATOM 11394 N N . ALA C 1 473 ? 150.805 167.130 147.123 1.00 2.41 473 ALA C N 1
ATOM 11395 C CA . ALA C 1 473 ? 150.991 167.665 145.780 1.00 1.06 473 ALA C CA 1
ATOM 11396 C C . ALA C 1 473 ? 150.529 166.669 144.726 1.00 1.59 473 ALA C C 1
ATOM 11397 O O . ALA C 1 473 ? 149.811 167.031 143.784 1.00 4.41 473 ALA C O 1
ATOM 11399 N N . VAL C 1 474 ? 150.918 165.401 144.877 1.00 1.15 474 VAL C N 1
ATOM 11400 C CA . VAL C 1 474 ? 150.594 164.427 143.843 1.00 2.02 474 VAL C CA 1
ATOM 11401 C C . VAL C 1 474 ? 149.090 164.168 143.801 1.00 1.98 474 VAL C C 1
ATOM 11402 O O . VAL C 1 474 ? 148.510 164.020 142.722 1.00 3.84 474 VAL C O 1
ATOM 11406 N N . ILE C 1 475 ? 148.423 164.158 144.959 1.00 2.16 475 ILE C N 1
ATOM 11407 C CA . ILE C 1 475 ? 146.979 163.929 144.975 1.00 2.60 475 ILE C CA 1
ATOM 11408 C C . ILE C 1 475 ? 146.243 165.102 144.334 1.00 3.09 475 ILE C C 1
ATOM 11409 O O . ILE C 1 475 ? 145.339 164.921 143.498 1.00 5.84 475 ILE C O 1
ATOM 11414 N N . ILE C 1 476 ? 146.629 166.324 144.714 1.00 2.73 476 ILE C N 1
ATOM 11415 C CA . ILE C 1 476 ? 145.971 167.514 144.190 1.00 0.14 476 ILE C CA 1
ATOM 11416 C C . ILE C 1 476 ? 146.142 167.597 142.681 1.00 1.22 476 ILE C C 1
ATOM 11417 O O . ILE C 1 476 ? 145.203 167.942 141.954 1.00 4.67 476 ILE C O 1
ATOM 11422 N N . THR C 1 477 ? 147.334 167.272 142.178 1.00 2.91 477 THR C N 1
ATOM 11423 C CA . THR C 1 477 ? 147.551 167.333 140.739 1.00 1.66 477 THR C CA 1
ATOM 11424 C C . THR C 1 477 ? 147.088 166.083 140.002 1.00 1.18 477 THR C C 1
ATOM 11425 O O . THR C 1 477 ? 147.064 166.092 138.767 1.00 5.93 477 THR C O 1
ATOM 11429 N N . GLY C 1 478 ? 146.722 165.018 140.710 1.00 0.00 478 GLY C N 1
ATOM 11430 C CA . GLY C 1 478 ? 146.241 163.826 140.044 1.00 0.00 478 GLY C CA 1
ATOM 11431 C C . GLY C 1 478 ? 144.736 163.711 139.957 1.00 1.35 478 GLY C C 1
ATOM 11432 O O . GLY C 1 478 ? 144.229 162.907 139.171 1.00 3.67 478 GLY C O 1
ATOM 11433 N N . LEU C 1 479 ? 144.000 164.487 140.758 1.00 1.72 479 LEU C N 1
ATOM 11434 C CA . LEU C 1 479 ? 142.541 164.469 140.622 1.00 2.40 479 LEU C CA 1
ATOM 11435 C C . LEU C 1 479 ? 142.067 164.996 139.265 1.00 2.75 479 LEU C C 1
ATOM 11436 O O . LEU C 1 479 ? 141.416 164.239 138.511 1.00 4.38 479 LEU C O 1
ATOM 11441 N N . PRO C 1 480 ? 142.347 166.251 138.880 1.00 3.25 480 PRO C N 1
ATOM 11442 C CA . PRO C 1 480 ? 141.929 166.692 137.541 1.00 2.10 480 PRO C CA 1
ATOM 11443 C C . PRO C 1 480 ? 142.553 165.865 136.441 1.00 2.24 480 PRO C C 1
ATOM 11444 O O . PRO C 1 480 ? 141.934 165.666 135.388 1.00 8.19 480 PRO C O 1
ATOM 11448 N N . PHE C 1 481 ? 143.762 165.350 136.659 1.00 0.24 481 PHE C N 1
ATOM 11449 C CA . PHE C 1 481 ? 144.338 164.453 135.674 1.00 0.00 481 PHE C CA 1
ATOM 11450 C C . PHE C 1 481 ? 143.663 163.090 135.669 1.00 0.00 481 PHE C C 1
ATOM 11451 O O . PHE C 1 481 ? 143.713 162.404 134.651 1.00 3.75 481 PHE C O 1
ATOM 11459 N N . ALA C 1 482 ? 143.016 162.685 136.764 1.00 0.00 482 ALA C N 1
ATOM 11460 C CA . ALA C 1 482 ? 142.164 161.500 136.695 1.00 2.19 482 ALA C CA 1
ATOM 11461 C C . ALA C 1 482 ? 140.978 161.742 135.770 1.00 3.05 482 ALA C C 1
ATOM 11462 O O . ALA C 1 482 ? 140.626 160.879 134.948 1.00 0.91 482 ALA C O 1
ATOM 11464 N N . VAL C 1 483 ? 140.360 162.923 135.876 1.00 5.10 483 VAL C N 1
ATOM 11465 C CA . VAL C 1 483 ? 139.291 163.271 134.935 1.00 4.24 483 VAL C CA 1
ATOM 11466 C C . VAL C 1 483 ? 139.820 163.259 133.502 1.00 4.31 483 VAL C C 1
ATOM 11467 O O . VAL C 1 483 ? 139.192 162.712 132.579 1.00 6.20 483 VAL C O 1
ATOM 11471 N N . ILE C 1 484 ? 140.991 163.867 133.303 1.00 2.23 484 ILE C N 1
ATOM 11472 C CA . ILE C 1 484 ? 141.605 163.934 131.981 1.00 0.23 484 ILE C CA 1
ATOM 11473 C C . ILE C 1 484 ? 141.902 162.535 131.456 1.00 2.77 484 ILE C C 1
ATOM 11474 O O . ILE C 1 484 ? 141.753 162.265 130.262 1.00 6.03 484 ILE C O 1
ATOM 11479 N N . LEU C 1 485 ? 142.320 161.625 132.337 1.00 3.98 485 LEU C N 1
ATOM 11480 C CA . LEU C 1 485 ? 142.622 160.259 131.924 1.00 0.48 485 LEU C CA 1
ATOM 11481 C C . LEU C 1 485 ? 141.367 159.516 131.490 1.00 3.04 485 LEU C C 1
ATOM 11482 O O . LEU C 1 485 ? 141.407 158.737 130.533 1.00 6.27 485 LEU C O 1
ATOM 11487 N N . LEU C 1 486 ? 140.248 159.725 132.185 1.00 5.69 486 LEU C N 1
ATOM 11488 C CA . LEU C 1 486 ? 138.998 159.112 131.733 1.00 5.05 486 LEU C CA 1
ATOM 11489 C C . LEU C 1 486 ? 138.608 159.622 130.346 1.00 3.69 486 LEU C C 1
ATOM 11490 O O . LEU C 1 486 ? 138.270 158.837 129.440 1.00 5.58 486 LEU C O 1
ATOM 11495 N N . VAL C 1 487 ? 138.668 160.944 130.158 1.00 2.46 487 VAL C N 1
ATOM 11496 C CA . VAL C 1 487 ? 138.325 161.512 128.856 1.00 3.73 487 VAL C CA 1
ATOM 11497 C C . VAL C 1 487 ? 139.286 161.005 127.785 1.00 8.61 487 VAL C C 1
ATOM 11498 O O . VAL C 1 487 ? 138.886 160.735 126.646 1.00 11.54 487 VAL C O 1
ATOM 11502 N N . MET C 1 488 ? 140.563 160.850 128.140 1.00 4.80 488 MET C N 1
ATOM 11503 C CA . MET C 1 488 ? 141.563 160.349 127.204 1.00 2.17 488 MET C CA 1
ATOM 11504 C C . MET C 1 488 ? 141.306 158.895 126.838 1.00 2.24 488 MET C C 1
ATOM 11505 O O . MET C 1 488 ? 141.541 158.490 125.698 1.00 4.91 488 MET C O 1
ATOM 11510 N N . CYS C 1 489 ? 140.851 158.088 127.797 1.00 4.61 489 CYS C N 1
ATOM 11511 C CA . CYS C 1 489 ? 140.507 156.703 127.492 1.00 10.01 489 CYS C CA 1
ATOM 11512 C C . CYS C 1 489 ? 139.382 156.642 126.470 1.00 9.73 489 CYS C C 1
ATOM 11513 O O . CYS C 1 489 ? 139.442 155.875 125.498 1.00 11.57 489 CYS C O 1
ATOM 11516 N N . TYR C 1 490 ? 138.346 157.461 126.666 1.00 10.92 490 TYR C N 1
ATOM 11517 C CA . TYR C 1 490 ? 137.254 157.462 125.693 1.00 10.91 490 TYR C CA 1
ATOM 11518 C C . TYR C 1 490 ? 137.714 157.995 124.336 1.00 11.96 490 TYR C C 1
ATOM 11519 O O . TYR C 1 490 ? 137.303 157.481 123.286 1.00 12.06 490 TYR C O 1
ATOM 11528 N N . SER C 1 491 ? 138.582 159.009 124.336 1.00 12.53 491 SER C N 1
ATOM 11529 C CA . SER C 1 491 ? 139.125 159.523 123.082 1.00 8.53 491 SER C CA 1
ATOM 11530 C C . SER C 1 491 ? 139.955 158.469 122.362 1.00 10.96 491 SER C C 1
ATOM 11531 O O . SER C 1 491 ? 139.908 158.366 121.132 1.00 16.14 491 SER C O 1
ATOM 11534 N N . LEU C 1 492 ? 140.736 157.688 123.109 1.00 10.49 492 LEU C N 1
ATOM 11535 C CA . LEU C 1 492 ? 141.523 156.622 122.502 1.00 8.62 492 LEU C CA 1
ATOM 11536 C C . LEU C 1 492 ? 140.625 155.545 121.914 1.00 8.86 492 LEU C C 1
ATOM 11537 O O . LEU C 1 492 ? 140.922 155.000 120.846 1.00 15.73 492 LEU C O 1
ATOM 11542 N N . GLN C 1 493 ? 139.528 155.215 122.598 1.00 8.08 493 GLN C N 1
ATOM 11543 C CA . GLN C 1 493 ? 138.580 154.266 122.019 1.00 10.80 493 GLN C CA 1
ATOM 11544 C C . GLN C 1 493 ? 137.998 154.799 120.716 1.00 12.76 493 GLN C C 1
ATOM 11545 O O . GLN C 1 493 ? 137.880 154.062 119.729 1.00 15.09 493 GLN C O 1
ATOM 11551 N N . LYS C 1 494 ? 137.636 156.085 120.693 1.00 16.00 494 LYS C N 1
ATOM 11552 C CA . LYS C 1 494 ? 137.112 156.679 119.466 1.00 12.99 494 LYS C CA 1
ATOM 11553 C C . LYS C 1 494 ? 138.152 156.655 118.350 1.00 12.73 494 LYS C C 1
ATOM 11554 O O . LYS C 1 494 ? 137.828 156.369 117.192 1.00 13.83 494 LYS C O 1
ATOM 11560 N N . GLY C 1 495 ? 139.409 156.953 118.681 1.00 11.10 495 GLY C N 1
ATOM 11561 C CA . GLY C 1 495 ? 140.458 156.929 117.674 1.00 9.23 495 GLY C CA 1
ATOM 11562 C C . GLY C 1 495 ? 140.733 155.535 117.145 1.00 10.77 495 GLY C C 1
ATOM 11563 O O . GLY C 1 495 ? 141.005 155.354 115.955 1.00 14.19 495 GLY C O 1
ATOM 11564 N N . LEU C 1 496 ? 140.675 154.530 118.021 1.00 10.36 496 LEU C N 1
ATOM 11565 C CA . LEU C 1 496 ? 140.824 153.149 117.574 1.00 12.58 496 LEU C CA 1
ATOM 11566 C C . LEU C 1 496 ? 139.675 152.745 116.661 1.00 12.94 496 LEU C C 1
ATOM 11567 O O . LEU C 1 496 ? 139.884 152.041 115.666 1.00 12.19 496 LEU C O 1
ATOM 11572 N N . LYS C 1 497 ? 138.454 153.181 116.982 1.00 13.14 497 LYS C N 1
ATOM 11573 C CA . LYS C 1 497 ? 137.326 152.937 116.088 1.00 12.63 497 LYS C CA 1
ATOM 11574 C C . LYS C 1 497 ? 137.548 153.599 114.734 1.00 15.42 497 LYS C C 1
ATOM 11575 O O . LYS C 1 497 ? 137.257 153.006 113.688 1.00 15.35 497 LYS C O 1
ATOM 11581 N N . GLU C 1 498 ? 138.054 154.834 114.737 1.00 17.72 498 GLU C N 1
ATOM 11582 C CA . GLU C 1 498 ? 138.334 155.529 113.484 1.00 15.17 498 GLU C CA 1
ATOM 11583 C C . GLU C 1 498 ? 139.381 154.787 112.663 1.00 17.09 498 GLU C C 1
ATOM 11584 O O . GLU C 1 498 ? 139.242 154.654 111.442 1.00 19.41 498 GLU C O 1
ATOM 11590 N N . GLU C 1 499 ? 140.442 154.308 113.314 1.00 15.99 499 GLU C N 1
ATOM 11591 C CA . GLU C 1 499 ? 141.478 153.566 112.601 1.00 15.55 499 GLU C CA 1
ATOM 11592 C C . GLU C 1 499 ? 140.939 152.256 112.042 1.00 14.67 499 GLU C C 1
ATOM 11593 O O . GLU C 1 499 ? 141.279 151.869 110.918 1.00 16.22 499 GLU C O 1
ATOM 11599 N N . LEU C 1 500 ? 140.109 151.552 112.815 1.00 9.88 500 LEU C N 1
ATOM 11600 C CA . LEU C 1 500 ? 139.534 150.300 112.334 1.00 11.38 500 LEU C CA 1
ATOM 11601 C C . LEU C 1 500 ? 138.604 150.535 111.150 1.00 13.19 500 LEU C C 1
ATOM 11602 O O . LEU C 1 500 ? 138.607 149.760 110.187 1.00 12.30 500 LEU C O 1
ATOM 11607 N N . ALA C 1 501 ? 137.795 151.597 111.206 1.00 14.44 501 ALA C N 1
ATOM 11608 C CA . ALA C 1 501 ? 136.899 151.901 110.095 1.00 14.29 501 ALA C CA 1
ATOM 11609 C C . ALA C 1 501 ? 137.676 152.340 108.861 1.00 15.18 501 ALA C C 1
ATOM 11610 O O . ALA C 1 501 ? 137.302 152.002 107.732 1.00 15.41 501 ALA C O 1
ATOM 11612 N N . LYS C 1 502 ? 138.755 153.104 109.054 1.00 14.13 502 LYS C N 1
ATOM 11613 C CA . LYS C 1 502 ? 139.574 153.533 107.926 1.00 14.44 502 LYS C CA 1
ATOM 11614 C C . LYS C 1 502 ? 140.220 152.342 107.230 1.00 18.26 502 LYS C C 1
ATOM 11615 O O . LYS C 1 502 ? 140.278 152.289 105.996 1.00 21.48 502 LYS C O 1
ATOM 11621 N N . SER C 1 503 ? 140.709 151.377 108.002 1.00 13.79 503 SER C N 1
ATOM 11622 C CA . SER C 1 503 ? 141.289 150.165 107.447 1.00 16.48 503 SER C CA 1
ATOM 11623 C C . SER C 1 503 ? 140.179 149.145 107.193 1.00 16.75 503 SER C C 1
ATOM 11624 O O . SER C 1 503 ? 138.992 149.430 107.377 1.00 13.26 503 SER C O 1
ATOM 11627 N N . SER C 1 504 ? 140.562 147.941 106.767 1.00 19.26 504 SER C N 1
ATOM 11628 C CA . SER C 1 504 ? 139.620 146.861 106.468 1.00 22.21 504 SER C CA 1
ATOM 11629 C C . SER C 1 504 ? 138.567 147.316 105.459 1.00 21.75 504 SER C C 1
ATOM 11630 O O . SER C 1 504 ? 137.360 147.183 105.675 1.00 20.05 504 SER C O 1
ATOM 11633 N N . LYS C 1 505 ? 139.039 147.866 104.345 1.00 20.17 505 LYS C N 1
ATOM 11634 C CA . LYS C 1 505 ? 138.156 148.362 103.297 1.00 22.39 505 LYS C CA 1
ATOM 11635 C C . LYS C 1 505 ? 137.409 147.220 102.616 1.00 22.23 505 LYS C C 1
ATOM 11636 O O . LYS C 1 505 ? 136.200 147.299 102.398 1.00 23.29 505 LYS C O 1
#

Secondary structure (DSSP, 8-state):
-----HHHHHHHHHHHHHHHHHHHH-HHHHHHHHHHHHHHHHHHHHHHHHHHHHHHHHHHHHHHTSGGGG-BTT-TT---SS-HHHHHHHTSTTSS-HHHHHHTTHHHHHHHHS-SS--SSHHHHHHHHHHHHHHHHSHHHHHHHHHHHHHHHIIIIIS---SSTTGGGHHHHTT-TTSSSHHHHHHHHHHHHHHHHHHHHHHHHHHHHHHHHHHH-----HHHHHHHHHHHHHHHHHHTTTTSSSSSSSSSSHHHHHHHHHHHHHHHHS-HHHHHHHHHHHHHHHHHTHHHHHS---TTT----TTTTHHHHHHHHHHHHHHHHHHHHHT-TT-BHHHHHHHHHHHHHHHHHHHHIIIIIHHHHHHHHT--HHHHHHHH-GGGHHHHHHTTSSSHHHHHHHHHHHHHHHHHHHHHHHHHHHHHHHH-SSS---HHHHHHHHHHHHHHHHHHHHTTTHHHHHHHHHHHHHHHHHHHHHHHHHHHHHHHHHHHH--/--SS----TTHHHHHHHHHHHHHHHHHH-HHHHHHHHHHHHHHHHHHHHHHHHHHHHHHHHHHHHHHSSGGGGPBTT-TT---SS-HHHHHHHHS-SSTTHHHHHHHHHHHHHHHHS-SS--SSHHHHHHHHHHHHHHHHSHHHHHHHHHHHHHHHIIIIIS---SSTTGGGHHHHTT-TTSSSHHHHHHHHHHHHHHHHHHHHHHHHHHHHHHHHHHH-----HHHHHHHHHHHHHHHHHHHHTT-HHHHHHHHHHHHHHHHHHHHHHHHHS-HHHHHHHHHHHHHHHHHTHHHHHS---TTT---GGGTTHHHHHHHHHHHHHHHHHHHHHT-TT-BHHHHHHHHHHHHHHHHHHHHIIIIIHHHHHHHHT--HHHHHHHH-SSSHHHHHHTTSSSHHHHHHHHHHHHHHHHHHHHHHHHHHHHHHHH-SSS-S-HHHHHHHHHHHHHHHHHHHHTTTHHHHHHHHHHHHHHHHHHHHHHHHHHHHHHHHHHHHS--/-----HHHHHHHHHHHHHHHHHHHH-TTHHHHHHHHHHHHHHHHHHHHHHHHHHHHHHHHHHHHTSGGGGPBTT-TT---SS-HHHHHHHHTTTT-THHHHHHTTHHHHHHHHS-SS--SSHHHHHHHHHHHHHHHHSHHHHHHHHHHHHHHHIIIIIS---SSTTGGGGGGTGGGTTSSSSHHHHHHHHHHHHHHHHHHHHHHHHHHHHHHHHHH-----HHHHHHHHHHHHHHHHHHHHSSTTTTTHHHHHHHHHHHHHHHHHHHHHS-HHHHHHHHHHHHHHHHHTHHHHHS---TTT----TTTTHHHHHHHHHHHHHHHHHHHHHT-TT-BHHHHHHHHHHHHHHHHHHHHIIIIIHHHHHHHTT--HHHHHHHH-SSSHHHHHHTTSSSHHHHHHHHHHHHHHHHHHHHHHHHHHHHHHHH--SS---HHHHHHHHHHHHHHHHHHHHTTTHHHHHHHHHHHHHHHHHHHHHHHHHHHHHHHHHHHHS--

Radius of gyration: 35.48 Å; Cα contacts (8 Å, |Δi|>4): 2267; chains: 3; bounding box: 96×100×64 Å

B-factor: mean 10.15, std 6.56, range [0.01, 39.81]

Organism: Myroides profundi (NCBI:txid480520)

Sequence (1490 aa):
NLVINPPVFITSILLIVALILTCVLFPEKVGVWFPAAQLAVTSNFGWFFVVTVNVILIFAIYLAFSKFGRIRLGGDDAEPEFTKASWFAMLFSTGMGIGIMFFSIAEPVSHFFNTPRPVDTDIEAAVQAMQFTSLHWGLHAWGIYAMVGLALAFFGFNRKLPMTFRSLFYPFWGERIHGWWGHIIDILSALATVFGLSTSLGLGVIQITAGLEYLYGWEISPMMQAGIILFVIGIATISVFSGLDKGVKILSNANMYIAASFMLLIFILGPTLFIMKGYVENTGAYLANFIDISTWNDTYLGSGWQNVWTIFYWAWWIAWSPFVGSFIARISKGRTVKEFVLGVLIVPGLITLLWMNVFGGSALHTILSGDVTMIAAVKADVSTALFVFLENFPFTKFLSIVAIILIFSFFITSSDSGSLVVDNITSGSNGESPVWQRVFWSFAQGIIAIVLLWGGGLDALQTAVIITGLPFAVILLVMCYSLQKGLKEELAKSSDNKNLVINPPVFITSILLIVALILTCVLFPEKVGVWFPAAQLAVTSNFGWFFVVTVNVILIFAIYLAFSKFGRIRLGGDDAEPEFTKASWFAMLFSTGMGIGIMFFSIAEPVSHFFNTPRPVDTDIEAAVQAMQFTSLHWGLHAWGIYAMVGLALAFFGFNRKLPMTFRSLFYPFWGERIHGWWGHIIDILSALATVFGLSTSLGLGVIQITAGLEYLYGWEISPMMQAGIILFVIGIATISVFSGLDKGVKILSNANMYIAASFMLLIFILGPTLFIMKGYVENTGAYLANFIDISTWNDTYLGSGWQNVWTIFYWAWWIAWSPFVGSFIARISKGRTVKEFVLGVLIVPGLITLLWMNVFGGSALHTILSGDVTMIAAVKADVSTALFVFLENFPFTKFLSIVAIILIFSFFITSSDSGSLVVDNITSGSNGESPVWQRVFWSFAQGIIAIVLLWGGGLDALQTAVIITGLPFAVILLVMCYSLQKGLKEELAKSSKNLVINPPVFITSILLIVALILTCVLFPEKVGVWFPAAQLAVTSNFGWFFVVTVNVILIFAIYLAFSKFGRIRLGGDDAEPEFTKASWFAMLFSTGMGIGIMFFSIAEPVSHFFNTPRPVDTDIEAAVQAMQFTSLHWGLHAWGIYAMVGLALAFFGFNRKLPMTFRSLFYPFWGERIHGWWGHIIDILSALATVFGLSTSLGLGVIQITAGLEYLYGWEISPMMQAGIILFVIGIATISVFSGLDKGVKILSNANMYIAASFMLLIFILGPTLFIMKGYVENTGAYLANFIDISTWNDTYLGSGWQNVWTIFYWAWWIAWSPFVGSFIARISKGRTVKEFVLGVLIVPGLITLLWMNVFGGSALHTILSGDVTMIAAVKADVSTALFVFLENFPFTKFLSIVAIILIFSFFITSSDSGSLVVDNITSGSNGESPVWQRVFWSFAQGIIAIVLLWGGGLDALQTAVIITGLPFAVILLVMCYSLQKGLKEELAKSSK

InterPro domains:
  IPR000060 BCCT transporter family [PF02028] (16-499)
  IPR000060 BCCT transporter family [PTHR30047] (8-514)
  IPR000060 BCCT transporter family [TIGR00842] (55-499)

Solvent-accessible surface area: 53602 Å² total; per-residue (Å²): 152,114,64,40,40,79,29,0,12,92,43,0,38,106,84,9,67,55,46,29,89,62,13,86,122,110,96,150,105,7,43,93,138,30,65,61,19,23,100,56,26,2,45,76,72,5,54,35,0,0,45,0,0,20,44,0,4,111,20,0,69,87,0,0,129,19,129,1,1,164,11,72,0,16,24,132,120,31,139,57,120,60,88,128,71,48,0,52,45,56,1,20,23,22,11,19,15,4,1,8,1,4,2,0,1,0,0,0,0,7,0,15,62,79,42,2,51,103,51,142,72,83,39,83,3,0,35,17,0,0,21,0,0,1,1,0,17,1,31,0,4,19,0,0,8,0,0,0,0,0,0,4,0,0,1,16,35,19,60,157,44,59,29,9,3,21,3,0,1,70,12,78,67,22,107,175,3,115,36,168,144,0,19,92,13,1,12,53,0,0,15,0,0,0,8,0,0,0,0,1,0,0,0,0,0,25,2,6,8,6,0,25,66,85,18,107,54,155,139,25,50,78,133,102,29,11,31,29,1,95,123,0,2,23,58,3,30,112,4,6,135,72,72,52,96,144,16,9,129,94,52,41,41,36,2,32,151,67,2,42,61,1,20,85,65,0,40,106,66,14,37,56,60,26,3,39,35,3,37,18,16,4,20,3,11,2,80,36,53,34,72,40,3,3,18,17,2,7,7,25,78,52,70,35,13,10,26,60,24,3,1,1,0,0,0,0,3,0,0,25,0,4,0,2,0,12,28,1,0,94,33,0,86,1,7,22,0,68,58,0,0,56,2,0,5,76,37,0,4,72,59,3,6,47,7,0,4,0,0,0,5,1,0,0,60,26,7,50,87,54,61,84,67,0,23,59,17,6,133,86,60,33,15,17,0,3,0,8,1,0,82,66,17,62,129,23,107,119,0,1,57,31,0,15,97,1,0,62,12,4,0,8,16,11,0,11,19,0,2,41,6,0,3,18,11,0,16,15,81,74,68,82,14,47,52,105,0,27,18,61,0,6,89,10,0,2,77,5,0,13,22,3,18,127,33,50,13,39,93,5,0,9,4,12,0,0,62,22,0,31,51,1,0,72,20,0,29,46,0,0,104,0,0,37,90,0,0,105,72,26,60,80,133,67,149,166,108,181,90,65,49,33,33,81,28,0,18,82,44,1,35,100,82,9,61,56,45,28,91,54,13,73,120,107,82,137,90,6,44,107,143,26,73,59,20,23,95,50,20,2,37,74,73,4,58,30,0,0,45,0,0,21,43,0,4,112,17,0,73,92,0,1,132,20,127,0,1,169,15,64,0,16,23,132,134,15,133,50,115,60,91,134,68,47,0,49,31,51,1,52,36,20,24,11,17,2,4,17,2,4,3,1,1,0,0,0,0,7,0,16,62,77,41,2,52,103,51,135,78,87,43,82,4,0,35,17,0,1,22,0,0,3,1,0,20,1,35,0,5,17,0,0,8,0,0,0,0,0,0,4,0,0,0,15,37,21,48,157,39,70,24,6,2,31,3,0,2,75,10,76,54,24,112,157,5,119,27,169,142,0,18,94,12,1,10,53,0,1,21,1,0,0,7,0,0,0,0,1,0,0,0,0,1,29,3,8,9,6,0,28,68,86,22,108,60,137,157,26,48,78,137,88,28,12,30,30,0,90,121,2,1,18,59,7,18,112,26,22,124,75,66,73,118,145,16,18,125,103,58,34,68,39,2,64,126,69,12,45,62,2,25,100,63,0,39,106,66,17,34,53,62,28,4,39,36,4,38,20,17,4,20,2,10,2,80,35,53,36,73,40,3,3,19,17,3,6,7,24,76,52,72,35,12,9,27,61,24,3,1,0,0,0,0,4,8,0,0,4,0,2,0,0,0,11,33,2,0,93,31,0,83,0,7,23,0,71,56,0,0,57,2,0,6,79,40,0,3,71,50,3,6,48,6,1,5,0,0,0,5,2,0,0,60,27,7,51,86,58,55,86,64,0,22,60,18,7,130,91,59,35,10,17,1,3,1,8,1,0,82,67,17,65,129,24,110,115,1,1,56,30,0,14,98,0,1,56,14,25,2,16,11,0,0,19,19,0,2,39,4,0,4,10,10,0,5,22,33,77,57,112,19,33,71,99,0,32,17,64,2,8,80,9,2,1,76,4,0,14,12,3,19,138,33,53,13,41,90,4,0,8,2,8,0,0,61,22,0,41,51,0,0,78,15,0,33,53,0,0,107,0,0,34,86,0,0,102,74,24,56,74,122,57,116,210,146,119,53,41,33,86,26,0,12,87,43,0,34,96,80,10,63,57,45,30,90,59,13,83,121,102,98,130,90,5,43,102,128,24,69,60,18,24,95,50,24,2,36,75,73,5,53,34,0,0,44,0,0,21,45,0,8,117,22,0,66,82,0,0,128,21,128,0,1,166,15,66,0,17,24,131,137,16,136,38,126,67,85,144,68,45,0,55,55,40,0,44,17,7,18,15,13,0,0,17,2,4,2,1,1,0,0,0,0,8,0,17,61,80,44,3,49,102,49,135,70,81,40,76,5,0,35,16,0,1,19,0,0,2,1,0,14,1,36,0,4,12,0,0,6,0,0,0,0,0,0,2,0,0,0,15,38,23,60,156,41,65,26,7,0,27,4,0,2,64,16,72,67,34,114,144,5,117,15,159,126,0,15,92,14,1,11,50,0,1,22,0,0,0,11,0,0,0,0,0,0,0,0,0,2,26,1,10,7,6,0,28,68,88,23,112,61,134,160,25,55,79,133,101,28,8,29,33,1,89,130,2,0,23,85,4,9,114,19,7,127,83,39,97,90,145,39,18,111,122,46,24,70,33,1,35,143,69,10,48,62,2,28,97,65,0,36,108,65,17,32,51,63,27,4,40,36,3,36,21,15,3,21,3,11,2,79,34,55,37,74,40,2,3,18,19,1,7,8,24,83,52,70,36,13,10,30,61,25,4,1,1,0,1,0,0,4,0,0,3,0,1,0,0,0,9,35,0,0,94,25,0,84,0,7,22,0,69,60,0,0,51,2,0,0,74,37,0,3,73,50,1,8,44,9,1,5,2,0,0,5,1,0,0,61,27,7,51,89,60,50,82,82,4,22,60,18,9,131,91,59,34,15,16,1,3,1,9,1,0,84,70,17,62,131,24,110,117,1,1,54,30,0,16,98,1,0,69,13,15,3,16,16,1,0,20,12,0,2,38,4,0,2,14,6,0,9,36,16,69,59,122,22,25,50,98,0,38,16,65,0,3,87,8,0,0,74,3,0,13,20,3,18,127,33,50,14,39,91,4,0,9,3,10,0,0,58,22,0,31,52,0,0,70,18,0,30,50,0,0,114,0,0,33,87,0,0,106,74,26,44,85,119,42,99,219

Foldseek 3Di:
DDQWDCLQVVVLVVVLVVVLCCLPVPQVVCLVVLVVLLLVLCVVCVLVLLVLLVVLLVLLQCCLPDPQQQAAQQHQVFDFPDDLVVLLLVLCFLAVALVLLLCLALQLLCCQVPPPDDDDDSVVSNLRSLLLLLLLQFQSLLSLLLLLLLLLRNQCRVVVFFSALLSLQCLPCPPVLPPPNVSVVLNLLLLLQLLLLLLSLLLLLLLLVLLCCVLPVPPQDLVNSLVVLVVLLVLQVVCPPPVHPVDEPVCVVVLVVLVVVLLVQLCVQFDVVQLVVCLVVSVVVSVVCVVVVSSDDCVVVPPCPCSPRVLLSSLSSLSNNLLRSVSLSVSRHSGGSSSSSCSSRPSSNSVSSSSSSSRNVSSSVVVVVPDCVLSVVSVVPSSCNSLVSLVVGPPSVVSSVSSSVSSSSVSSSSLQSSLLSSQCSGRHPSPDDPCVSSSVSSVSSSSSSSSQCSSPRSSSSSSSSSVSRPVSSVSSVSSSVSSVSVSVVVVVVPD/DDPQDLFDPPLVVVLVVVLVVVLCCLVVPQVVCLVVLVVLLLVLCVVCVLVLLVLLVVLLVLLVCCLPDPQQQAAFQDQPKAAPDDLVVLLLPLLDLVLCLVCLLCLALQLLCCQVPPPDDDDDSVVSNLRSLLVVLLLQFQSLLSLLLLLLLLQRNQCRVVVAFSALLSLLCLPPPPPLPPPRVSVVLSLLLLLQLLLLLLSLLSLLLLLVLLCCVQVVDDQDLVNSLVLLCVLLPVLLVCLVVPNPVVLVVLRVVLSVLVVVLLVQLCVQFPVVLLVVCLVVSVVVSVVCVVVSSSDDCVPVPPCPCSQRVLLSSLSSLSNSLLSSVVLSVSRHRHGSSSSSCSSRPSSNSVSSSSSSSRNVRSSVVVVVPDCPLSVVSVVPSSCNVLVSLVVGPPSVVSSVSSSVSSSSSSSSSLQSSLQSSCCSRSVDNPPNDSVSSSVSSVSSSSSSSSQCVSPRSSSSSSSSSVSSSVSSVSSVSSSVSSVSVSVVVVVVPPD/DPLFDVLQVVVLVVVLVVVLCCLPVCLPVCLVVLVVLLLVLCVVCVLVLLVLLVVLLVLLVDCLPDPQQQAAQQDPPWAAPDDLVVLLLVLLLLVLCLVVLLPLALQLLCCQVPPPDDDDDSVVSNLRSLLVLLLLQFQSLLSLLLLLLLLLRNCCRVVVAFSALLSLQCLPCPVVSPPPRSSVVLNLLLLLLLLLLLLSLLSLLLLLVLLCCVQVVDDQDLVNSLVVLVVLLVVLLVCLVPVPPPPLVVLSVVLSVLVVVLLVQLCVQFPVVLLVVCLVVSVVVSVVCVVVSSSDDCPVVPPCPCSPRPLLSSLSSLSNNLQSSNSSSVNRHGRGSSSSSCSSRPSSNSVSSSSSSSQNVSSSVCVVVPDCVLSVVSVVPSSCNSLVSLVVGPPSVVSSVSSSVSSSSSSSNSLQSSLLSSRCSGSVPSPPDDSVSSSVSSVSSSSSSSSQCSSPRSSSSSSSSSVSRPVSSVSSVSSSVSSVSVSVVVVVVPPD